Protein AF-0000000065786063 (afdb_homodimer)

pLDDT: mean 95.9, std 4.29, range [68.12, 98.94]

Secondary structure (DSSP, 8-state):
-EEEEE------EEEE--PPBPHHHHHHHHHHHTTBSS-EEEES---SHHHHHHHHHHHHTT-EEEEETTEEEEE--TTSPPPPSS-EE-TT-HHHHHHHHHHHTTSSSEEEEE--TTGGGS--HHHHHHHHHTT-EEEEHHHHTEEEEEEE---PPP-EEE-SS--HHHHHHHHHHHTTSSSEEEEEESS----HHHHHHHHTT--EEEEE-TTS-EEEEEE-STTTTPPBPP-EEEPPBPHHHHHHHHHHHHHHT-EEEEEEEE--TTT-HHHHHHHHHT-EEEEEEE--SSS-EEEEEEE----B--EE-S-GGGTGGGHHHHHHHHHHSBSEEEE-S-GGGGGSSS-HHHHHHHHHHHTT--EEE-SS-EEEE------EEEE-TT-HHHHHHHHHHTTTT-EEEESGGGGGGT-TTHHHHHTTTS-EEEEE--/-EEEEE------EEEE--PPBPHHHHHHHHHHHTTBSS-EEEES---SHHHHHHHHHHHHTT-EEEEETTEEEEE--TTSPPPPSS-EE-TT-HHHHHHHHHHHTTSSSEEEEE--TTGGGS--HHHHHHHHHTT-EEEEHHHHTEEEEEEE---PPP-EEE-SS--HHHHHHHHHHHTTSSSEEEEEESS----HHHHHHHHTT--EEEEE-TTS-EEEEEE-STTTTPPBPP-EEEPPBPHHHHHHHHHHHHHHT-EEEEEEEE--TTT-HHHHHHHHHT-EEEEEEE--SSS-EEEEEEE----B--EE-S-GGGTGGGHHHHHHHHHHSBSEEEE-S-GGGGGSSS-HHHHHHHHHHHTT--EEE-SS-EEEE------EEEE-TT-HHHHHHHHHHTTTT-EEEESGGGGGGT-TTHHHHHTTTS-EEEEE--

Solvent-accessible surface area (backbone atoms only — not comparable to full-atom values): 42317 Å² total; per-residue (Å²): 81,37,33,36,36,37,38,53,46,68,60,53,74,49,74,46,71,83,57,41,27,25,57,71,59,35,42,46,52,47,60,52,29,45,49,20,70,41,63,22,39,36,30,45,62,36,87,20,53,38,36,44,26,39,44,51,44,37,38,55,27,42,30,43,79,44,77,58,87,65,32,38,39,34,32,31,30,89,86,45,70,42,63,43,68,54,72,36,58,24,44,69,21,60,63,50,47,44,37,48,52,18,40,43,25,34,36,75,44,38,46,37,44,35,44,40,77,62,42,20,69,29,80,34,42,77,46,48,52,62,43,41,74,33,46,30,45,70,47,19,28,85,87,31,31,20,32,40,34,37,30,38,30,28,82,41,48,58,43,81,45,75,46,92,54,52,40,40,56,43,51,43,10,49,48,42,29,36,36,47,8,65,46,63,28,35,44,34,21,56,38,76,37,50,55,66,63,59,40,48,41,42,73,20,70,45,63,64,47,76,45,76,43,94,84,56,20,28,37,40,37,35,56,23,28,57,71,68,71,55,58,34,45,51,52,75,51,68,51,39,18,19,39,70,60,48,42,53,53,48,46,37,14,38,68,43,50,12,35,33,34,37,51,48,22,40,55,41,74,49,49,42,43,54,57,54,50,44,37,74,24,49,31,49,69,47,79,45,81,44,90,54,92,65,51,48,28,16,32,40,36,31,34,28,46,75,38,39,42,48,78,48,64,67,68,43,67,28,29,61,83,41,44,55,40,51,46,49,54,28,32,57,6,53,49,65,17,38,40,42,78,42,46,69,39,52,63,52,83,32,42,46,52,60,50,46,50,52,42,40,43,64,18,64,31,56,64,48,83,52,89,28,31,34,36,28,35,34,48,65,75,42,60,39,80,36,70,15,71,65,20,34,58,49,34,54,28,50,56,43,50,19,29,68,46,13,34,34,35,36,43,44,64,36,32,41,40,71,35,70,61,47,66,64,58,49,43,75,65,27,59,67,47,78,44,80,45,134,82,37,33,35,37,37,39,53,45,69,60,52,76,49,75,46,73,84,56,44,27,25,59,70,59,36,40,47,52,48,60,52,29,46,50,21,71,40,61,22,38,36,31,44,62,35,86,20,55,37,39,44,25,40,44,49,43,36,36,55,26,41,31,42,76,44,74,60,88,66,30,38,39,34,32,29,30,90,86,45,69,42,63,44,68,53,72,38,58,25,45,68,23,60,64,50,47,44,37,49,50,18,40,44,25,34,36,74,45,37,47,38,41,35,46,39,78,61,41,20,67,31,80,34,42,78,45,46,50,63,44,41,73,34,46,31,43,69,46,19,30,84,87,30,31,20,32,41,33,39,30,39,31,28,81,41,49,55,43,82,45,75,44,92,55,52,42,40,55,44,51,43,10,51,50,42,29,38,36,46,9,66,46,63,30,35,43,33,22,55,36,78,37,49,53,66,62,60,39,48,41,42,73,20,70,46,63,66,47,77,45,77,43,94,85,55,21,26,35,41,38,34,55,24,28,57,72,68,71,53,56,34,46,50,51,74,51,68,51,39,17,18,40,70,60,48,42,52,54,49,46,36,14,38,67,44,51,12,34,36,35,38,53,48,21,40,54,42,74,48,48,42,43,52,59,52,51,44,37,75,23,49,31,49,69,45,78,45,81,45,90,53,92,67,51,48,27,16,32,40,35,31,33,28,48,76,36,39,41,50,78,48,63,68,69,42,66,28,29,60,84,41,45,56,40,51,47,50,55,28,33,58,7,53,50,64,16,38,39,42,76,44,46,69,40,51,63,53,82,31,43,46,51,62,50,47,49,52,42,41,41,66,18,63,32,55,64,46,84,52,88,28,30,34,36,29,36,34,48,66,75,42,59,38,78,37,69,16,71,63,20,32,60,50,34,55,29,50,56,44,50,19,30,68,46,13,35,34,35,36,44,44,63,37,32,40,41,72,34,70,59,49,67,62,58,50,42,75,64,27,60,67,47,78,45,80,45,133

Foldseek 3Di:
DKKKWFAAFAAEEEEDDDFQFAQLLLLCLLVQLQQAPFKAKEFRRGPFPQSVLSNVLSVQQAWDWDDDPRMIITGHHPVGTHAGPDARERAQHLLSQLLVLLQCQAPAYKYWYDYPPLQQPFFDCLAVVVSVVFPWDWDAPPRRGGDRIITHHDAGHAEEDEHAAADPSNVSSNVSNQLSYAFKHKYKYQAHFDCLSVLVQVLQPWDKDWDQDPNRIIMIMTGHCNNVVDTTHYYYFYRFRQLLSVVLVLLLLQLNQYKYKYFWYFPPVLACVLVVVQVVQPKDKDWDWDDDRRTITTMIMIGHDAGAAEEAEPSCSSCLLCVLLSVLSQQAHAAKHWYFQQLVCCRRSHNSQCQSQVQQVQQPWDKAGDNRIIMTHHDDGEEEEGECRLPLSNLSSVSSSCNNYIYMYPPNPSVSNRTVCSVVVVVVRTDMDMDDDD/DKKKWFAAFAAEEEEDDDFQFAQLLLLCQLVQLQQAPFKAKEFRRGPFQQSVLSNVLSVQQAWDWDDDPRMIITGHHPVGTHAGPDARERAQHLLSQLLVLLQCQAPAYKYWYDYPPLQQPFFDCLAVVVSVVFPWDWDAPPRRGGDRIITHHDAGHAEEDEHAAADPSNVSSNVSNQLSYAFKHKYKHQAHFDCLSVLVQVLQPWDKDWDQDPNRIIMIMTGHCNNVVDTTHYYYFYRFRQLLSVVLVLLLLQLNQYKYKYFWYFPAVLACVLVVVQVVQPKDKDWDWDDDRRTITTMIMIGHDAGAAEEAEPSCSSCLLNVLLSVLSQQAHAFKHWYFQQLVCPRRSHNSQCQSQVQQVQQPWDKAGDNRIIMTHHDDGEEEEGECRLPLSNLSSVSSSCNNYIYMYPPNPSVSNRTVCSVVVVVVRTDMDMDDDD

Organism: Helicobacter hepaticus (strain ATCC 51449 / 3B1) (NCBI:txid235279)

Radius of gyration: 32.36 Å; Cα contacts (8 Å, |Δi|>4): 2250; chains: 2; bounding box: 59×95×71 Å

Sequence (876 aa):
MRITKIAPAQSFEREFDGIATDKSISHRAAIFALLSSAPCEVEGYLMGEDTLHTLHIARELGLGIEQKGSVLRLIPPRNGICEPHKVLDCGNAGTGMRLFAGLLSGVKGHFVLTGDEYLNARPMKRITEPLSAIGACINGRENNAYAPLSIVGAQLQTFDYKSTIASAQVKSAMILAGLQTAGQSRFYEPLLSRNHTENMLRGMGVHIQERECEDGGYEVVFEGLKETNKQLEAFKFQVPADPSSAFYFAVAACVLGAKVKLKNVLLNKTRIEAFKILESMGAKVAYHHLSSLYEEVGDIEVQGGSLKAVRVDSRIAWLIDEIPALSICFALAKGKSEVYNAKELRVKESDRIRATITNLRVMGIRCEEFDDGFSVYGGELKRARVSSFGDHRIAMSFAIAQLACGGEIEDSECIDVSFPHFLTLLSQITAVENANESMRITKIAPAQSFEREFDGIATDKSISHRAAIFALLSSAPCEVEGYLMGEDTLHTLHIARELGLGIEQKGSVLRLIPPRNGICEPHKVLDCGNAGTGMRLFAGLLSGVKGHFVLTGDEYLNARPMKRITEPLSAIGACINGRENNAYAPLSIVGAQLQTFDYKSTIASAQVKSAMILAGLQTAGQSRFYEPLLSRNHTENMLRGMGVHIQERECEDGGYEVVFEGLKETNKQLEAFKFQVPADPSSAFYFAVAACVLGAKVKLKNVLLNKTRIEAFKILESMGAKVAYHHLSSLYEEVGDIEVQGGSLKAVRVDSRIAWLIDEIPALSICFALAKGKSEVYNAKELRVKESDRIRATITNLRVMGIRCEEFDDGFSVYGGELKRARVSSFGDHRIAMSFAIAQLACGGEIEDSECIDVSFPHFLTLLSQITAVENANES

InterPro domains:
  IPR001986 Enolpyruvate transferase domain [PF00275] (19-424)
  IPR006264 3-phosphoshikimate 1-carboxyvinyltransferase [MF_00210] (11-432)
  IPR006264 3-phosphoshikimate 1-carboxyvinyltransferase [PIRSF000505] (21-431)
  IPR006264 3-phosphoshikimate 1-carboxyvinyltransferase [TIGR01356] (19-431)
  IPR006264 3-phosphoshikimate 1-carboxyvinyltransferase [cd01556] (22-429)
  IPR013792 RNA 3'-terminal phosphate cyclase/enolpyruvate transferase, alpha/beta [SSF55205] (20-429)
  IPR023193 3-phosphoshikimate 1-carboxyvinyltransferase, conserved site [PS00104] (88-102)
  IPR023193 3-phosphoshikimate 1-carboxyvinyltransferase, conserved site [PS00885] (346-364)
  IPR036968 Enolpyruvate transferase domain superfamily [G3DSA:3.65.10.10] (21-423)
  IPR036968 Enolpyruvate transferase domain superfamily [G3DSA:3.65.10.10] (23-239)

Nearest PDB structures (foldseek):
  4egr-assembly3_C  TM=9.472E-01  e=2.982E-52  Coxiella burnetii
  2pqd-assembly1_A  TM=9.509E-01  e=4.873E-52  Agrobacterium sp.
  2pqc-assembly1_A  TM=9.502E-01  e=2.126E-51  Agrobacterium sp. CP4
  3rmt-assembly1_B  TM=9.048E-01  e=2.322E-46  Halalkalibacterium halodurans
  3rmt-assembly1_A  TM=8.831E-01  e=5.005E-47  Halalkalibacterium halodurans

Structure (mmCIF, N/CA/C/O backbone):
data_AF-0000000065786063-model_v1
#
loop_
_entity.id
_entity.type
_entity.pdbx_description
1 polymer '3-phosphoshikimate 1-carboxyvinyltransferase'
#
loop_
_atom_site.group_PDB
_atom_site.id
_atom_site.type_symbol
_atom_site.label_atom_id
_atom_site.label_alt_id
_atom_site.label_comp_id
_atom_site.label_asym_id
_atom_site.label_entity_id
_atom_site.label_seq_id
_atom_site.pdbx_PDB_ins_code
_atom_site.Cartn_x
_atom_site.Cartn_y
_atom_site.Cartn_z
_atom_site.occupancy
_atom_site.B_iso_or_equiv
_atom_site.auth_seq_id
_atom_site.auth_comp_id
_atom_site.auth_asym_id
_atom_site.auth_atom_id
_atom_site.pdbx_PDB_model_num
ATOM 1 N N . MET A 1 1 ? -2.953 18.844 -15.438 1 87.62 1 MET A N 1
ATOM 2 C CA . MET A 1 1 ? -2.703 19.719 -14.289 1 87.62 1 MET A CA 1
ATOM 3 C C . MET A 1 1 ? -3.674 20.891 -14.281 1 87.62 1 MET A C 1
ATOM 5 O O . MET A 1 1 ? -3.922 21.5 -15.312 1 87.62 1 MET A O 1
ATOM 9 N N . ARG A 1 2 ? -4.371 21.234 -13.188 1 91.5 2 ARG A N 1
ATOM 10 C CA . ARG A 1 2 ? -5.336 22.328 -13.109 1 91.5 2 ARG A CA 1
ATOM 11 C C . ARG A 1 2 ? -4.629 23.672 -12.984 1 91.5 2 ARG A C 1
ATOM 13 O O . ARG A 1 2 ? -3.789 23.859 -12.102 1 91.5 2 ARG A O 1
ATOM 20 N N . ILE A 1 3 ? -4.961 24.594 -13.828 1 96.25 3 ILE A N 1
ATOM 21 C CA . ILE A 1 3 ? -4.527 25.984 -13.75 1 96.25 3 ILE A CA 1
ATOM 22 C C . ILE A 1 3 ? -5.707 26.875 -13.352 1 96.25 3 ILE A C 1
ATOM 24 O O . ILE A 1 3 ? -6.758 26.844 -13.992 1 96.25 3 ILE A O 1
ATOM 28 N N . THR A 1 4 ? -5.516 27.609 -12.312 1 97.31 4 THR A N 1
ATOM 29 C CA . THR A 1 4 ? -6.57 28.5 -11.852 1 97.31 4 THR A CA 1
ATOM 30 C C . THR A 1 4 ? -6.219 29.953 -12.148 1 97.31 4 THR A C 1
ATOM 32 O O . THR A 1 4 ? -5.152 30.438 -11.758 1 97.31 4 THR A O 1
ATOM 35 N N . LYS A 1 5 ? -7.105 30.672 -12.812 1 97.94 5 LYS A N 1
ATOM 36 C CA . LYS A 1 5 ? -6.961 32.094 -13.102 1 97.94 5 LYS A CA 1
ATOM 37 C C . LYS A 1 5 ? -7.77 32.938 -12.117 1 97.94 5 LYS A C 1
ATOM 39 O O . LYS A 1 5 ? -8.945 32.656 -11.867 1 97.94 5 LYS A O 1
ATOM 44 N N . ILE A 1 6 ? -7.102 33.938 -11.562 1 98.12 6 ILE A N 1
ATOM 45 C CA . ILE A 1 6 ? -7.727 34.844 -10.586 1 98.12 6 ILE A CA 1
ATOM 46 C C . ILE A 1 6 ? -7.738 36.25 -11.109 1 98.12 6 ILE A C 1
ATOM 48 O O . ILE A 1 6 ? -6.703 36.781 -11.547 1 98.12 6 ILE A O 1
ATOM 52 N N . ALA A 1 7 ? -8.844 36.969 -11.086 1 98 7 ALA A N 1
ATOM 53 C CA . ALA A 1 7 ? -8.969 38.344 -11.492 1 98 7 ALA A CA 1
ATOM 54 C C . ALA A 1 7 ? -8.68 39.281 -10.32 1 98 7 ALA A C 1
ATOM 56 O O . ALA A 1 7 ? -8.922 38.938 -9.164 1 98 7 ALA A O 1
ATOM 57 N N . PRO A 1 8 ? -8.117 40.438 -10.664 1 97.81 8 PRO A N 1
ATOM 58 C CA . PRO A 1 8 ? -8 41.438 -9.578 1 97.81 8 PRO A CA 1
ATOM 59 C C . PRO A 1 8 ? -9.352 41.781 -8.953 1 97.81 8 PRO A C 1
ATOM 61 O O . PRO A 1 8 ? -10.375 41.75 -9.641 1 97.81 8 PRO A O 1
ATOM 64 N N . ALA A 1 9 ? -9.273 42.094 -7.699 1 97.56 9 ALA A N 1
ATOM 65 C CA . ALA A 1 9 ? -10.516 42.375 -6.984 1 97.56 9 ALA A CA 1
ATOM 66 C C . ALA A 1 9 ? -10.492 43.781 -6.391 1 97.56 9 ALA A C 1
ATOM 68 O O . ALA A 1 9 ? -9.445 44.438 -6.355 1 97.56 9 ALA A O 1
ATOM 69 N N . GLN A 1 10 ? -11.711 44.25 -6.023 1 95.31 10 GLN A N 1
ATOM 70 C CA . GLN A 1 10 ? -11.875 45.5 -5.305 1 95.31 10 GLN A CA 1
ATOM 71 C C . GLN A 1 10 ? -12.242 45.25 -3.844 1 95.31 10 GLN A C 1
ATOM 73 O O . GLN A 1 10 ? -12.547 44.125 -3.455 1 95.31 10 GLN A O 1
ATOM 78 N N . SER A 1 11 ? -12.148 46.344 -3.102 1 95.31 11 SER A N 1
ATOM 79 C CA . SER A 1 11 ? -12.508 46.219 -1.689 1 95.31 11 SER A CA 1
ATOM 80 C C . SER A 1 11 ? -13.93 45.719 -1.511 1 95.31 11 SER A C 1
ATOM 82 O O . SER A 1 11 ? -14.773 45.906 -2.393 1 95.31 11 SER A O 1
ATOM 84 N N . PHE A 1 12 ? -14.102 45.062 -0.298 1 95.81 12 PHE A N 1
ATOM 85 C CA . PHE A 1 12 ? -15.406 44.469 -0.032 1 95.81 12 PHE A CA 1
ATOM 86 C C . PHE A 1 12 ? -15.664 44.375 1.467 1 95.81 12 PHE A C 1
ATOM 88 O O . PHE A 1 12 ? -14.773 44.656 2.273 1 95.81 12 PHE A O 1
ATOM 95 N N . GLU A 1 13 ? -16.859 44.25 1.861 1 96.62 13 GLU A N 1
ATOM 96 C CA . GLU A 1 13 ? -17.297 43.875 3.209 1 96.62 13 GLU A CA 1
ATOM 97 C C . GLU A 1 13 ? -18.188 42.656 3.188 1 96.62 13 GLU A C 1
ATOM 99 O O . GLU A 1 13 ? -19.234 42.625 2.52 1 96.62 13 GLU A O 1
ATOM 104 N N . ARG A 1 14 ? -17.766 41.594 3.947 1 96.25 14 ARG A N 1
ATOM 105 C CA . ARG A 1 14 ? -18.516 40.375 3.828 1 96.25 14 ARG A CA 1
ATOM 106 C C . ARG A 1 14 ? -18.312 39.469 5.055 1 96.25 14 ARG A C 1
ATOM 108 O O . ARG A 1 14 ? -17.266 39.562 5.711 1 96.25 14 ARG A O 1
ATOM 115 N N . GLU A 1 15 ? -19.328 38.719 5.297 1 96.94 15 GLU A N 1
ATOM 116 C CA . GLU A 1 15 ? -19.25 37.625 6.27 1 96.94 15 GLU A CA 1
ATOM 117 C C . GLU A 1 15 ? -19 36.281 5.582 1 96.94 15 GLU A C 1
ATOM 119 O O . GLU A 1 15 ? -19.609 36 4.547 1 96.94 15 GLU A O 1
ATOM 124 N N . PHE A 1 16 ? -18.031 35.562 6.066 1 95.75 16 PHE A N 1
ATOM 125 C CA . PHE A 1 16 ? -17.75 34.25 5.527 1 95.75 16 PHE A CA 1
ATOM 126 C C . PHE A 1 16 ? -18.203 33.156 6.5 1 95.75 16 PHE A C 1
ATOM 128 O O . PHE A 1 16 ? -17.688 33.062 7.617 1 95.75 16 PHE A O 1
ATOM 135 N N . ASP A 1 17 ? -19.172 32.438 5.965 1 91.69 17 ASP A N 1
ATOM 136 C CA . ASP A 1 17 ? -19.594 31.203 6.617 1 91.69 17 ASP A CA 1
ATOM 137 C C . ASP A 1 17 ? -19.203 29.984 5.793 1 91.69 17 ASP A C 1
ATOM 139 O O . ASP A 1 17 ? -18.859 30.109 4.617 1 91.69 17 ASP A O 1
ATOM 143 N N . GLY A 1 18 ? -18.953 28.969 6.312 1 89.69 18 GLY A N 1
ATOM 144 C CA . GLY A 1 18 ? -18.641 27.766 5.562 1 89.69 18 GLY A CA 1
ATOM 145 C C . GLY A 1 18 ? -17.141 27.547 5.371 1 89.69 18 GLY A C 1
ATOM 146 O O . GLY A 1 18 ? -16.734 26.844 4.449 1 89.69 18 GLY A O 1
ATOM 147 N N . ILE A 1 19 ? -16.375 28.25 6.137 1 94.75 19 ILE A N 1
ATOM 148 C CA . ILE A 1 19 ? -14.938 28 6.145 1 94.75 19 ILE A CA 1
ATOM 149 C C . ILE A 1 19 ? -14.672 26.547 6.527 1 94.75 19 ILE A C 1
ATOM 151 O O . ILE A 1 19 ? -15.422 25.953 7.305 1 94.75 19 ILE A O 1
ATOM 155 N N . ALA A 1 20 ? -13.633 26 5.91 1 95.12 20 ALA A N 1
ATOM 156 C CA . ALA A 1 20 ? -13.289 24.609 6.211 1 95.12 20 ALA A CA 1
ATOM 157 C C . ALA A 1 20 ? -13.125 24.391 7.715 1 95.12 20 ALA A C 1
ATOM 159 O O . ALA A 1 20 ? -12.523 25.219 8.406 1 95.12 20 ALA A O 1
ATOM 160 N N . THR A 1 21 ? -13.688 23.312 8.18 1 95.81 21 THR A N 1
ATOM 161 C CA . THR A 1 21 ? -13.57 22.984 9.594 1 95.81 21 THR A CA 1
ATOM 162 C C . THR A 1 21 ? -12.156 22.516 9.922 1 95.81 21 THR A C 1
ATOM 164 O O . THR A 1 21 ? -11.359 22.25 9.023 1 95.81 21 THR A O 1
ATOM 167 N N . ASP A 1 22 ? -11.867 22.484 11.148 1 95.5 22 ASP A N 1
ATOM 168 C CA . ASP A 1 22 ? -10.492 22.266 11.586 1 95.5 22 ASP A CA 1
ATOM 169 C C . ASP A 1 22 ? -10.023 20.859 11.242 1 95.5 22 ASP A C 1
ATOM 171 O O . ASP A 1 22 ? -10.617 19.875 11.695 1 95.5 22 ASP A O 1
ATOM 175 N N . LYS A 1 23 ? -8.945 20.75 10.508 1 94.5 23 LYS A N 1
ATOM 176 C CA . LYS A 1 23 ? -8.375 19.5 10.039 1 94.5 23 LYS A CA 1
ATOM 177 C C . LYS A 1 23 ? -7.805 18.688 11.195 1 94.5 23 LYS A C 1
ATOM 179 O O . LYS A 1 23 ? -8.008 17.469 11.266 1 94.5 23 LYS A O 1
ATOM 184 N N . SER A 1 24 ? -7.102 19.344 12.094 1 95.94 24 SER A N 1
ATOM 185 C CA . SER A 1 24 ? -6.441 18.672 13.211 1 95.94 24 SER A CA 1
ATOM 186 C C . SER A 1 24 ? -7.461 18.031 14.156 1 95.94 24 SER A C 1
ATOM 188 O O . SER A 1 24 ? -7.254 16.922 14.641 1 95.94 24 SER A O 1
ATOM 190 N N . ILE A 1 25 ? -8.5 18.75 14.445 1 96.5 25 ILE A N 1
ATOM 191 C CA . ILE A 1 25 ? -9.547 18.234 15.32 1 96.5 25 ILE A CA 1
ATOM 192 C C . ILE A 1 25 ? -10.281 17.094 14.633 1 96.5 25 ILE A C 1
ATOM 194 O O . ILE A 1 25 ? -10.648 16.109 15.281 1 96.5 25 ILE A O 1
ATOM 198 N N . SER A 1 26 ? -10.5 17.203 13.367 1 97.5 26 SER A N 1
ATOM 199 C CA . SER A 1 26 ? -11.148 16.141 12.594 1 97.5 26 SER A CA 1
ATOM 200 C C . SER A 1 26 ? -10.352 14.844 12.664 1 97.5 26 SER A C 1
ATOM 202 O O . SER A 1 26 ? -10.906 13.781 12.914 1 97.5 26 SER A O 1
ATOM 204 N N . HIS A 1 27 ? -9.039 14.914 12.438 1 98.12 27 HIS A N 1
ATOM 205 C CA . HIS A 1 27 ? -8.188 13.742 12.594 1 98.12 27 HIS A CA 1
ATOM 206 C C . HIS A 1 27 ? -8.406 13.07 13.945 1 98.12 27 HIS A C 1
ATOM 208 O O . HIS A 1 27 ? -8.625 11.859 14.016 1 98.12 27 HIS A O 1
ATOM 214 N N . ARG A 1 28 ? -8.336 13.891 14.961 1 98.31 28 ARG A N 1
ATOM 215 C CA . ARG A 1 28 ? -8.383 13.391 16.328 1 98.31 28 ARG A CA 1
ATOM 216 C C . ARG A 1 28 ? -9.75 12.805 16.656 1 98.31 28 ARG A C 1
ATOM 218 O O . ARG A 1 28 ? -9.852 11.828 17.406 1 98.31 28 ARG A O 1
ATOM 225 N N . ALA A 1 29 ? -10.805 13.406 16.109 1 98.06 29 ALA A N 1
ATOM 226 C CA . ALA A 1 29 ? -12.148 12.867 16.328 1 98.06 29 ALA A CA 1
ATOM 227 C C . ALA A 1 29 ? -12.234 11.414 15.867 1 98.06 29 ALA A C 1
ATOM 229 O O . ALA A 1 29 ? -12.75 10.562 16.594 1 98.06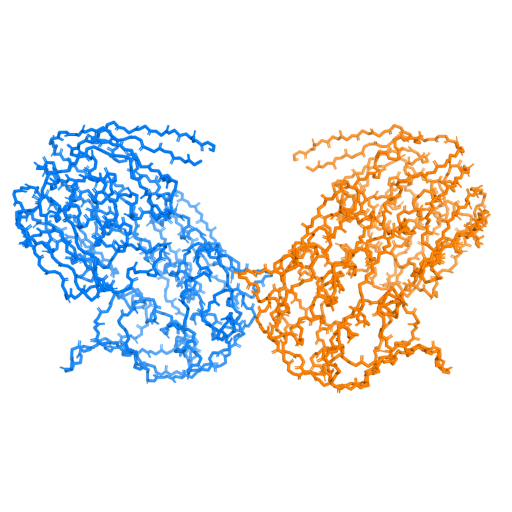 29 ALA A O 1
ATOM 230 N N . ALA A 1 30 ? -11.727 11.125 14.719 1 98.62 30 ALA A N 1
ATOM 231 C CA . ALA A 1 30 ? -11.758 9.766 14.18 1 98.62 30 ALA A CA 1
ATOM 232 C C . ALA A 1 30 ? -10.875 8.828 15 1 98.62 30 ALA A C 1
ATOM 234 O O . ALA A 1 30 ? -11.289 7.711 15.336 1 98.62 30 ALA A O 1
ATOM 235 N N . ILE A 1 31 ? -9.68 9.227 15.359 1 98.75 31 ILE A N 1
ATOM 236 C CA . ILE A 1 31 ? -8.695 8.398 16.047 1 98.75 31 ILE A CA 1
ATOM 237 C C . ILE A 1 31 ? -9.172 8.109 17.469 1 98.75 31 ILE A C 1
ATOM 239 O O . ILE A 1 31 ? -9.141 6.961 17.922 1 98.75 31 ILE A O 1
ATOM 243 N N . PHE A 1 32 ? -9.688 9.195 18.141 1 98.12 32 PHE A N 1
ATOM 244 C CA . PHE A 1 32 ? -10.094 9.031 19.531 1 98.12 32 PHE A CA 1
ATOM 245 C C . PHE A 1 32 ? -11.367 8.195 19.641 1 98.12 32 PHE A C 1
ATOM 247 O O . PHE A 1 32 ? -11.57 7.48 20.609 1 98.12 32 PHE A O 1
ATOM 254 N N . ALA A 1 33 ? -12.242 8.266 18.625 1 98.44 33 ALA A N 1
ATOM 255 C CA . ALA A 1 33 ? -13.469 7.48 18.609 1 98.44 33 ALA A CA 1
ATOM 256 C C . ALA A 1 33 ? -13.164 5.984 18.656 1 98.44 33 ALA A C 1
ATOM 258 O O . ALA A 1 33 ? -13.953 5.203 19.203 1 98.44 33 ALA A O 1
ATOM 259 N N . LEU A 1 34 ? -12.008 5.547 18.172 1 98.12 34 LEU A N 1
ATOM 260 C CA . LEU A 1 34 ? -11.586 4.148 18.219 1 98.12 34 LEU A CA 1
ATOM 261 C C . LEU A 1 34 ? -11.453 3.658 19.656 1 98.12 34 LEU A C 1
ATOM 263 O O . LEU A 1 34 ? -11.555 2.459 19.922 1 98.12 34 LEU A O 1
ATOM 267 N N . LEU A 1 35 ? -11.203 4.586 20.578 1 96.69 35 LEU A N 1
ATOM 268 C CA . LEU A 1 35 ? -10.898 4.242 21.969 1 96.69 35 LEU A CA 1
ATOM 269 C C . LEU A 1 35 ? -12.086 4.555 22.875 1 96.69 35 LEU A C 1
ATOM 271 O O . LEU A 1 35 ? -11.992 4.41 24.094 1 96.69 35 LEU A O 1
ATOM 275 N N . SER A 1 36 ? -13.18 4.996 22.297 1 97 36 SER A N 1
ATOM 276 C CA . SER A 1 36 ? -14.32 5.449 23.062 1 97 36 SER A CA 1
ATOM 277 C C . SER A 1 36 ? -15.164 4.273 23.562 1 97 36 SER A C 1
ATOM 279 O O . SER A 1 36 ? -15.133 3.193 22.953 1 97 36 SER A O 1
ATOM 281 N N . SER A 1 37 ? -15.883 4.441 24.641 1 95.38 37 SER A N 1
ATOM 282 C CA . SER A 1 37 ? -16.719 3.402 25.25 1 95.38 37 SER A CA 1
ATOM 283 C C . SER A 1 37 ? -18.078 3.32 24.562 1 95.38 37 SER A C 1
ATOM 285 O O . SER A 1 37 ? -18.781 2.311 24.672 1 95.38 37 SER A O 1
ATOM 287 N N . ALA A 1 38 ? -18.438 4.312 23.859 1 97.25 38 ALA A N 1
ATOM 288 C CA . ALA A 1 38 ? -19.734 4.41 23.203 1 97.25 38 ALA A CA 1
ATOM 289 C C . ALA A 1 38 ? -19.625 5.215 21.906 1 97.25 38 ALA A C 1
ATOM 291 O O . ALA A 1 38 ? -18.594 5.836 21.641 1 97.25 38 ALA A O 1
ATOM 292 N N . PRO A 1 39 ? -20.625 5.172 21.078 1 97.94 39 PRO A N 1
ATOM 293 C CA . PRO A 1 39 ? -20.578 5.922 19.812 1 97.94 39 PRO A CA 1
ATOM 294 C C . PRO A 1 39 ? -20.422 7.426 20.031 1 97.94 39 PRO A C 1
ATOM 296 O O . PRO A 1 39 ? -21 7.98 20.969 1 97.94 39 PRO A O 1
ATOM 299 N N . CYS A 1 40 ? -19.656 8.07 19.188 1 98.19 40 CYS A N 1
ATOM 300 C CA . CYS A 1 40 ? -19.422 9.508 19.203 1 98.19 40 CYS A CA 1
ATOM 301 C C . CYS A 1 40 ? -20.141 10.18 18.031 1 98.19 40 CYS A C 1
ATOM 303 O O . CYS A 1 40 ? -20.422 9.547 17.016 1 98.19 40 CYS A O 1
ATOM 305 N N . GLU A 1 41 ? -20.453 11.406 18.203 1 97.81 41 GLU A N 1
ATOM 306 C CA . GLU A 1 41 ? -21.094 12.188 17.156 1 97.81 41 GLU A CA 1
ATOM 307 C C . GLU A 1 41 ? -20.297 13.445 16.844 1 97.81 41 GLU A C 1
ATOM 309 O O . GLU A 1 41 ? -19.984 14.227 17.734 1 97.81 41 GLU A O 1
ATOM 314 N N . VAL A 1 42 ? -20.016 13.625 15.594 1 97.12 42 VAL A N 1
ATOM 315 C CA . VAL A 1 42 ? -19.25 14.781 15.148 1 97.12 42 VAL A CA 1
ATOM 316 C C . VAL A 1 42 ? -19.984 15.508 14.031 1 97.12 42 VAL A C 1
ATOM 318 O O . VAL A 1 42 ? -20.328 14.906 13.008 1 97.12 42 VAL A O 1
ATOM 321 N N . GLU A 1 43 ? -20.297 16.734 14.234 1 96.44 43 GLU A N 1
ATOM 322 C CA . GLU A 1 43 ? -20.859 17.578 13.188 1 96.44 43 GLU A CA 1
ATOM 323 C C . GLU A 1 43 ? -19.781 18.438 12.523 1 96.44 43 GLU A C 1
ATOM 325 O O . GLU A 1 43 ? -18.969 19.047 13.203 1 96.44 43 GLU A O 1
ATOM 330 N N . GLY A 1 44 ? -19.75 18.422 11.195 1 95.31 44 GLY A N 1
ATOM 331 C CA . GLY A 1 44 ? -18.812 19.266 10.469 1 95.31 44 GLY A CA 1
ATOM 332 C C . GLY A 1 44 ? -17.422 18.641 10.359 1 95.31 44 GLY A C 1
ATOM 333 O O . GLY A 1 44 ? -16.422 19.344 10.336 1 95.31 44 GLY A O 1
ATOM 334 N N . TYR A 1 45 ? -17.312 17.281 10.398 1 96.62 45 TYR A N 1
ATOM 335 C CA . TYR A 1 45 ? -16.062 16.625 10.086 1 96.62 45 TYR A CA 1
ATOM 336 C C . TYR A 1 45 ? -15.508 17.109 8.75 1 96.62 45 TYR A C 1
ATOM 338 O O . TYR A 1 45 ? -16.234 17.172 7.754 1 96.62 45 TYR A O 1
ATOM 346 N N . LEU A 1 46 ? -14.289 17.484 8.773 1 95.56 46 LEU A N 1
ATOM 347 C CA . LEU A 1 46 ? -13.711 17.969 7.523 1 95.56 46 LEU A CA 1
ATOM 348 C C . LEU A 1 46 ? -13.633 16.859 6.492 1 95.56 46 LEU A C 1
ATOM 350 O O . LEU A 1 46 ? -12.961 15.844 6.719 1 95.56 46 LEU A O 1
ATOM 354 N N . MET A 1 47 ? -14.258 17.078 5.375 1 93 47 MET A N 1
ATOM 355 C CA . MET A 1 47 ? -14.258 16.078 4.309 1 93 47 MET A CA 1
ATOM 356 C C . MET A 1 47 ? -13.195 16.391 3.264 1 93 47 MET A C 1
ATOM 358 O O . MET A 1 47 ? -13.492 16.453 2.068 1 93 47 MET A O 1
ATOM 362 N N . GLY A 1 48 ? -11.969 16.594 3.734 1 91.5 48 GLY A N 1
ATOM 363 C CA . GLY A 1 48 ? -10.805 16.75 2.879 1 91.5 48 GLY A CA 1
ATOM 364 C C . GLY A 1 48 ? -10.039 15.461 2.668 1 91.5 48 GLY A C 1
ATOM 365 O O . GLY A 1 48 ? -10.234 14.484 3.398 1 91.5 48 GLY A O 1
ATOM 366 N N . GLU A 1 49 ? -9.125 15.445 1.736 1 93.06 49 GLU A N 1
ATOM 367 C CA . GLU A 1 49 ? -8.406 14.219 1.4 1 93.06 49 GLU A CA 1
ATOM 368 C C . GLU A 1 49 ? -7.66 13.672 2.613 1 93.06 49 GLU A C 1
ATOM 370 O O . GLU A 1 49 ? -7.711 12.469 2.883 1 93.06 49 GLU A O 1
ATOM 375 N N . ASP A 1 50 ? -6.996 14.477 3.344 1 94.25 50 ASP A N 1
ATOM 376 C CA . ASP A 1 50 ? -6.211 14.062 4.504 1 94.25 50 ASP A CA 1
ATOM 377 C C . ASP A 1 50 ? -7.094 13.383 5.551 1 94.25 50 ASP A C 1
ATOM 379 O O . ASP A 1 50 ? -6.777 12.289 6.02 1 94.25 50 ASP A O 1
ATOM 383 N N . THR A 1 51 ? -8.164 14.008 5.895 1 97 51 THR A N 1
ATOM 384 C CA . THR A 1 51 ? -9.016 13.5 6.969 1 97 51 THR A CA 1
ATOM 385 C C . THR A 1 51 ? -9.836 12.305 6.488 1 97 51 THR A C 1
ATOM 387 O O . THR A 1 51 ? -10.195 11.43 7.281 1 97 51 THR A O 1
ATOM 390 N N . LEU A 1 52 ? -10.109 12.273 5.211 1 97.25 52 LEU A N 1
ATOM 391 C CA . LEU A 1 52 ? -10.781 11.094 4.672 1 97.25 52 LEU A CA 1
ATOM 392 C C . LEU A 1 52 ? -9.883 9.867 4.766 1 97.25 52 LEU A C 1
ATOM 394 O O . LEU A 1 52 ? -10.352 8.766 5.062 1 97.25 52 LEU A O 1
ATOM 398 N N . HIS A 1 53 ? -8.609 10.039 4.496 1 97.81 53 HIS A N 1
ATOM 399 C CA . HIS A 1 53 ? -7.68 8.938 4.699 1 97.81 53 HIS A CA 1
ATOM 400 C C . HIS A 1 53 ? -7.668 8.484 6.152 1 97.81 53 HIS A C 1
ATOM 402 O O . HIS A 1 53 ? -7.625 7.281 6.434 1 97.81 53 HIS A O 1
ATOM 408 N N . THR A 1 54 ? -7.68 9.43 7.027 1 98.5 54 THR A N 1
ATOM 409 C CA . THR A 1 54 ? -7.73 9.102 8.445 1 98.5 54 THR A CA 1
ATOM 410 C C . THR A 1 54 ? -8.984 8.297 8.773 1 98.5 54 THR A C 1
ATOM 412 O O . THR A 1 54 ? -8.922 7.301 9.5 1 98.5 54 THR A O 1
ATOM 415 N N . LEU A 1 55 ? -10.078 8.75 8.266 1 98.38 55 LEU A N 1
ATOM 416 C CA . LEU A 1 55 ? -11.344 8.07 8.484 1 98.38 55 LEU A CA 1
ATOM 417 C C . LEU A 1 55 ? -11.312 6.66 7.906 1 98.38 55 LEU A C 1
ATOM 419 O O . LEU A 1 55 ? -11.828 5.719 8.516 1 98.38 55 LEU A O 1
ATOM 423 N N . HIS A 1 56 ? -10.758 6.516 6.758 1 98.44 56 HIS A N 1
ATOM 424 C CA . HIS A 1 56 ? -10.656 5.207 6.117 1 98.44 56 HIS A CA 1
ATOM 425 C C . HIS A 1 56 ? -9.797 4.254 6.949 1 98.44 56 HIS A C 1
ATOM 427 O O . HIS A 1 56 ? -10.148 3.084 7.113 1 98.44 56 HIS A O 1
ATOM 433 N N . ILE A 1 57 ? -8.672 4.723 7.43 1 98.81 57 ILE A N 1
ATOM 434 C CA . ILE A 1 57 ? -7.809 3.91 8.281 1 98.81 57 ILE A CA 1
ATOM 435 C C . ILE A 1 57 ? -8.578 3.488 9.531 1 98.81 57 ILE A C 1
ATOM 437 O O . ILE A 1 57 ? -8.539 2.32 9.93 1 98.81 57 ILE A O 1
ATOM 441 N N . ALA A 1 58 ? -9.281 4.469 10.141 1 98.81 58 ALA A N 1
ATOM 442 C CA . ALA A 1 58 ? -10.07 4.148 11.328 1 98.81 58 ALA A CA 1
ATOM 443 C C . ALA A 1 58 ? -11.086 3.049 11.039 1 98.81 58 ALA A C 1
ATOM 445 O O . ALA A 1 58 ? -11.305 2.162 11.867 1 98.81 58 ALA A O 1
ATOM 446 N N . ARG A 1 59 ? -11.727 3.145 9.891 1 98.5 59 ARG A N 1
ATOM 447 C CA . ARG A 1 59 ? -12.672 2.113 9.477 1 98.5 59 ARG A CA 1
ATOM 448 C C . ARG A 1 59 ? -11.992 0.753 9.375 1 98.5 59 ARG A C 1
ATOM 450 O O . ARG A 1 59 ? -12.531 -0.257 9.82 1 98.5 59 ARG A O 1
ATOM 457 N N . GLU A 1 60 ? -10.766 0.678 8.773 1 98.44 60 GLU A N 1
ATOM 458 C CA . GLU A 1 60 ? -10 -0.559 8.641 1 98.44 60 GLU A CA 1
ATOM 459 C C . GLU A 1 60 ? -9.641 -1.137 10 1 98.44 60 GLU A C 1
ATOM 461 O O . GLU A 1 60 ? -9.445 -2.348 10.141 1 98.44 60 GLU A O 1
ATOM 466 N N . LEU A 1 61 ? -9.586 -0.271 10.984 1 98.75 61 LEU A N 1
ATOM 467 C CA . LEU A 1 61 ? -9.219 -0.675 12.336 1 98.75 61 LEU A CA 1
ATOM 468 C C . LEU A 1 61 ? -10.461 -1.032 13.148 1 98.75 61 LEU A C 1
ATOM 470 O O . LEU A 1 61 ? -10.367 -1.315 14.344 1 98.75 61 LEU A O 1
ATOM 474 N N . GLY A 1 62 ? -11.68 -0.946 12.516 1 98.5 62 GLY A N 1
ATOM 475 C CA . GLY A 1 62 ? -12.883 -1.476 13.141 1 98.5 62 GLY A CA 1
ATOM 476 C C . GLY A 1 62 ? -13.914 -0.407 13.453 1 98.5 62 GLY A C 1
ATOM 477 O O . GLY A 1 62 ? -15.008 -0.713 13.93 1 98.5 62 GLY A O 1
ATOM 478 N N . LEU A 1 63 ? -13.594 0.879 13.164 1 98.75 63 LEU A N 1
ATOM 479 C CA . LEU A 1 63 ? -14.531 1.954 13.469 1 98.75 63 LEU A CA 1
ATOM 480 C C . LEU A 1 63 ? -15.734 1.905 12.531 1 98.75 63 LEU A C 1
ATOM 482 O O . LEU A 1 63 ? -15.578 1.938 11.305 1 98.75 63 LEU A O 1
ATOM 486 N N . GLY A 1 64 ? -16.922 1.757 13.062 1 98.44 64 GLY A N 1
ATOM 487 C CA . GLY A 1 64 ? -18.125 1.963 12.281 1 98.44 64 GLY A CA 1
ATOM 488 C C . GLY A 1 64 ? -18.391 3.424 11.969 1 98.44 64 GLY A C 1
ATOM 489 O O . GLY A 1 64 ? -18.203 4.293 12.82 1 98.44 64 GLY A O 1
ATOM 490 N N . ILE A 1 65 ? -18.75 3.781 10.758 1 98.12 65 ILE A N 1
ATOM 491 C CA . ILE A 1 65 ? -19 5.16 10.352 1 98.12 65 ILE A CA 1
ATOM 492 C C . ILE A 1 65 ? -20.359 5.27 9.695 1 98.12 65 ILE A C 1
ATOM 494 O O . ILE A 1 65 ? -20.625 4.605 8.688 1 98.12 65 ILE A O 1
ATOM 498 N N . GLU A 1 66 ? -21.188 5.973 10.266 1 97.5 66 GLU A N 1
ATOM 499 C CA . GLU A 1 66 ? -22.5 6.277 9.719 1 97.5 66 GLU A CA 1
ATOM 500 C C . GLU A 1 66 ? -22.672 7.773 9.469 1 97.5 66 GLU A C 1
ATOM 502 O O . GLU A 1 66 ? -22.312 8.594 10.32 1 97.5 66 GLU A O 1
ATOM 507 N N . GLN A 1 67 ? -23.125 8.094 8.344 1 94.81 67 GLN A N 1
ATOM 508 C CA . GLN A 1 67 ? -23.312 9.5 8.016 1 94.81 67 GLN A CA 1
ATOM 509 C C . GLN A 1 67 ? -24.797 9.836 7.902 1 94.81 67 GLN A C 1
ATOM 511 O O . GLN A 1 67 ? -25.547 9.164 7.195 1 94.81 67 GLN A O 1
ATOM 516 N N . LYS A 1 68 ? -25.281 10.742 8.648 1 91.12 68 LYS A N 1
ATOM 517 C CA . LYS A 1 68 ? -26.609 11.336 8.562 1 91.12 68 LYS A CA 1
ATOM 518 C C . LYS A 1 68 ? -26.516 12.844 8.344 1 91.12 68 LYS A C 1
ATOM 520 O O . LYS A 1 68 ? -26.375 13.609 9.297 1 91.12 68 LYS A O 1
ATOM 525 N N . GLY A 1 69 ? -26.656 13.25 7.16 1 91.62 69 GLY A N 1
ATOM 526 C CA . GLY A 1 69 ? -26.453 14.656 6.855 1 91.62 69 GLY A CA 1
ATOM 527 C C . GLY A 1 69 ? -25.031 15.117 7.098 1 91.62 69 GLY A C 1
ATOM 528 O O . GLY A 1 69 ? -24.078 14.523 6.582 1 91.62 69 GLY A O 1
ATOM 529 N N . SER A 1 70 ? -24.953 16.156 8.008 1 91.5 70 SER A N 1
ATOM 530 C CA . SER A 1 70 ? -23.641 16.719 8.305 1 91.5 70 SER A CA 1
ATOM 531 C C . SER A 1 70 ? -23.031 16.062 9.539 1 91.5 70 SER A C 1
ATOM 533 O O . SER A 1 70 ? -21.922 16.422 9.961 1 91.5 70 SER A O 1
ATOM 535 N N . VAL A 1 71 ? -23.703 15.102 10.07 1 96.5 71 VAL A N 1
ATOM 536 C CA . VAL A 1 71 ? -23.25 14.469 11.305 1 96.5 71 VAL A CA 1
ATOM 537 C C . VAL A 1 71 ? -22.672 13.086 11 1 96.5 71 VAL A C 1
ATOM 539 O O . VAL A 1 71 ? -23.281 12.305 10.273 1 96.5 71 VAL A O 1
ATOM 542 N N . LEU A 1 72 ? -21.516 12.859 11.492 1 97.56 72 LEU A N 1
ATOM 543 C CA . LEU A 1 72 ? -20.906 11.539 11.469 1 97.56 72 LEU A CA 1
ATOM 544 C C . LEU A 1 72 ? -21.062 10.844 12.82 1 97.56 72 LEU A C 1
ATOM 546 O O . LEU A 1 72 ? -20.719 11.414 13.859 1 97.56 72 LEU A O 1
ATOM 550 N N . ARG A 1 73 ? -21.672 9.727 12.789 1 98.38 73 ARG A N 1
ATOM 551 C CA . ARG A 1 73 ? -21.703 8.859 13.961 1 98.38 73 ARG A CA 1
ATOM 552 C C . ARG A 1 73 ? -20.578 7.828 13.906 1 98.38 73 ARG A C 1
ATOM 554 O O . ARG A 1 73 ? -20.5 7.039 12.961 1 98.38 73 ARG A O 1
ATOM 561 N N . LEU A 1 74 ? -19.688 7.855 14.82 1 98.62 74 LEU A N 1
ATOM 562 C CA . LEU A 1 74 ? -18.5 7 14.891 1 98.62 74 LEU A CA 1
ATOM 563 C C . LEU A 1 74 ? -18.672 5.938 15.977 1 98.62 74 LEU A C 1
ATOM 565 O O . LEU A 1 74 ? -18.75 6.258 17.156 1 98.62 74 LEU A O 1
ATOM 569 N N . ILE A 1 75 ? -18.75 4.691 15.609 1 98.56 75 ILE A N 1
ATOM 570 C CA . ILE A 1 75 ? -19.031 3.58 16.516 1 98.56 75 ILE A CA 1
ATOM 571 C C . ILE A 1 75 ? -17.75 2.803 16.797 1 98.56 75 ILE A C 1
ATOM 573 O O . ILE A 1 75 ? -17.203 2.16 15.898 1 98.56 75 ILE A O 1
ATOM 577 N N . PRO A 1 76 ? -17.266 2.893 18.031 1 98.12 76 PRO A N 1
ATOM 578 C CA . PRO A 1 76 ? -16.016 2.186 18.344 1 98.12 76 PRO A CA 1
ATOM 579 C C . PRO A 1 76 ? -16.125 0.675 18.156 1 98.12 76 PRO A C 1
ATOM 581 O O . PRO A 1 76 ? -17.234 0.119 18.219 1 98.12 76 PRO A O 1
ATOM 584 N N . PRO A 1 77 ? -14.938 0.015 17.828 1 97.06 77 PRO A N 1
ATOM 585 C CA . PRO A 1 77 ? -14.984 -1.444 17.703 1 97.06 77 PRO A CA 1
ATOM 586 C C . PRO A 1 77 ? -15.305 -2.131 19.031 1 97.06 77 PRO A C 1
ATOM 588 O O . PRO A 1 77 ? -14.797 -1.725 20.078 1 97.06 77 PRO A O 1
ATOM 591 N N . ARG A 1 78 ? -16.062 -3.184 19.016 1 92.5 78 ARG A N 1
ATOM 592 C CA . ARG A 1 78 ? -16.578 -3.877 20.203 1 92.5 78 ARG A CA 1
ATOM 593 C C . ARG A 1 78 ? -15.445 -4.566 20.953 1 92.5 78 ARG A C 1
ATOM 595 O O . ARG A 1 78 ? -15.453 -4.602 22.188 1 92.5 78 ARG A O 1
ATOM 602 N N . ASN A 1 79 ? -14.539 -5.168 20.25 1 92.44 79 ASN A N 1
ATOM 603 C CA . ASN A 1 79 ? -13.492 -5.961 20.875 1 92.44 79 ASN A CA 1
ATOM 604 C C . ASN A 1 79 ? -12.125 -5.289 20.75 1 92.44 79 ASN A C 1
ATOM 606 O O . ASN A 1 79 ? -11.109 -5.973 20.625 1 92.44 79 ASN A O 1
ATOM 610 N N . GLY A 1 80 ? -12.148 -3.893 20.656 1 93.62 80 GLY A N 1
ATOM 611 C CA . GLY A 1 80 ? -10.891 -3.174 20.5 1 93.62 80 GLY A CA 1
ATOM 612 C C . GLY A 1 80 ? -10.469 -3.012 19.062 1 93.62 80 GLY A C 1
ATOM 613 O O . GLY A 1 80 ? -11.156 -3.484 18.156 1 93.62 80 GLY A O 1
ATOM 614 N N . ILE A 1 81 ? -9.398 -2.393 18.859 1 96.94 81 ILE A N 1
ATOM 615 C CA . ILE A 1 81 ? -8.883 -2.082 17.531 1 96.94 81 ILE A CA 1
ATOM 616 C C . ILE A 1 81 ? -8.547 -3.375 16.797 1 96.94 81 ILE A C 1
ATOM 618 O O . ILE A 1 81 ? -7.938 -4.285 17.375 1 96.94 81 ILE A O 1
ATOM 622 N N . CYS A 1 82 ? -8.93 -3.471 15.531 1 97.38 82 CYS A N 1
ATOM 623 C CA . CYS A 1 82 ? -8.75 -4.664 14.711 1 97.38 82 CYS A CA 1
ATOM 624 C C . CYS A 1 82 ? -7.465 -4.582 13.898 1 97.38 82 CYS A C 1
ATOM 626 O O . CYS A 1 82 ? -7.113 -3.514 13.398 1 97.38 82 CYS A O 1
ATOM 628 N N . GLU A 1 83 ? -6.777 -5.66 13.812 1 98.25 83 GLU A N 1
ATOM 629 C CA . GLU A 1 83 ? -5.66 -5.773 12.883 1 98.25 83 GLU A CA 1
ATOM 630 C C . GLU A 1 83 ? -6.145 -5.707 11.43 1 98.25 83 GLU A C 1
ATOM 632 O O . GLU A 1 83 ? -7 -6.492 11.023 1 98.25 83 GLU A O 1
ATOM 637 N N . PRO A 1 84 ? -5.629 -4.773 10.656 1 98.38 84 PRO A N 1
ATOM 638 C CA . PRO A 1 84 ? -6.117 -4.629 9.281 1 98.38 84 PRO A CA 1
ATOM 639 C C . PRO A 1 84 ? -5.566 -5.703 8.344 1 98.38 84 PRO A C 1
ATOM 641 O O . PRO A 1 84 ? -4.461 -6.207 8.562 1 98.38 84 PRO A O 1
ATOM 644 N N . HIS A 1 85 ? -6.266 -5.996 7.227 1 97.94 85 HIS A N 1
ATOM 645 C CA . HIS A 1 85 ? -5.855 -7.008 6.266 1 97.94 85 HIS A CA 1
ATOM 646 C C . HIS A 1 85 ? -5.078 -6.387 5.109 1 97.94 85 HIS A C 1
ATOM 648 O O . HIS A 1 85 ? -4.809 -7.055 4.105 1 97.94 85 HIS A O 1
ATOM 654 N N . LYS A 1 86 ? -4.789 -5.164 5.18 1 98.19 86 LYS A N 1
ATOM 655 C CA . LYS A 1 86 ? -4.078 -4.422 4.141 1 98.19 86 LYS A CA 1
ATOM 656 C C . LYS A 1 86 ? -3.232 -3.305 4.746 1 98.19 86 LYS A C 1
ATOM 658 O O . LYS A 1 86 ? -3.309 -3.043 5.949 1 98.19 86 LYS A O 1
ATOM 663 N N . VAL A 1 87 ? -2.381 -2.672 3.982 1 98.75 87 VAL A N 1
ATOM 664 C CA . VAL A 1 87 ? -1.601 -1.527 4.441 1 98.75 87 VAL A CA 1
ATOM 665 C C . VAL A 1 87 ? -2.525 -0.338 4.688 1 98.75 87 VAL A C 1
ATOM 667 O O . VAL A 1 87 ? -3.596 -0.239 4.082 1 98.75 87 VAL A O 1
ATOM 670 N N . LEU A 1 88 ? -2.186 0.469 5.578 1 98.88 88 LEU A N 1
ATOM 671 C CA . LEU A 1 88 ? -2.941 1.668 5.922 1 98.88 88 LEU A CA 1
ATOM 672 C C . LEU A 1 88 ? -2.404 2.883 5.176 1 98.88 88 LEU A C 1
ATOM 674 O O . LEU A 1 88 ? -1.306 3.361 5.465 1 98.88 88 LEU A O 1
ATOM 678 N N . ASP A 1 89 ? -3.195 3.377 4.219 1 98.62 89 ASP A N 1
ATOM 679 C CA . ASP A 1 89 ? -2.791 4.453 3.32 1 98.62 89 ASP A CA 1
ATOM 680 C C . ASP A 1 89 ? -3.127 5.82 3.916 1 98.62 89 ASP A C 1
ATOM 682 O O . ASP A 1 89 ? -4.297 6.199 3.986 1 98.62 89 ASP A O 1
ATOM 686 N N . CYS A 1 90 ? -2.119 6.566 4.145 1 98.44 90 CYS A N 1
ATOM 687 C CA . CYS A 1 90 ? -2.291 7.867 4.781 1 98.44 90 CYS A CA 1
ATOM 688 C C . CYS A 1 90 ? -2.387 8.977 3.738 1 98.44 90 CYS A C 1
ATOM 690 O O . CYS A 1 90 ? -2.59 10.141 4.082 1 98.44 90 CYS A O 1
ATOM 692 N N . GLY A 1 91 ? -2.248 8.625 2.447 1 95.62 91 GLY A N 1
ATOM 693 C CA . GLY A 1 91 ? -2.168 9.68 1.451 1 95.62 91 GLY A CA 1
ATOM 694 C C . GLY A 1 91 ? -1.028 10.648 1.699 1 95.62 91 GLY A C 1
ATOM 695 O O . GLY A 1 91 ? 0.126 10.234 1.83 1 95.62 91 GLY A O 1
ATOM 696 N N . ASN A 1 92 ? -1.348 11.844 1.916 1 92.94 92 ASN A N 1
ATOM 697 C CA . ASN A 1 92 ? -0.35 12.867 2.211 1 92.94 92 ASN A CA 1
ATOM 698 C C . ASN A 1 92 ? -0.482 13.383 3.641 1 92.94 92 ASN A C 1
ATOM 700 O O . ASN A 1 92 ? 0.065 14.438 3.979 1 92.94 92 ASN A O 1
ATOM 704 N N . ALA A 1 93 ? -1.231 12.68 4.473 1 94.75 93 ALA A N 1
ATOM 705 C CA . ALA A 1 93 ? -1.577 13.172 5.805 1 94.75 93 ALA A CA 1
ATOM 706 C C . ALA A 1 93 ? -0.489 12.836 6.816 1 94.75 93 ALA A C 1
ATOM 708 O O . ALA A 1 93 ? -0.532 11.781 7.453 1 94.75 93 ALA A O 1
ATOM 709 N N . GLY A 1 94 ? 0.353 13.773 7.066 1 95.69 94 GLY A N 1
ATOM 710 C CA . GLY A 1 94 ? 1.401 13.578 8.055 1 95.69 94 GLY A CA 1
ATOM 711 C C . GLY A 1 94 ? 0.867 13.422 9.469 1 95.69 94 GLY A C 1
ATOM 712 O O . GLY A 1 94 ? 1.317 12.547 10.211 1 95.69 94 GLY A O 1
ATOM 713 N N . THR A 1 95 ? -0.102 14.273 9.781 1 96.5 95 THR A N 1
ATOM 714 C CA . THR A 1 95 ? -0.723 14.188 11.102 1 96.5 95 THR A CA 1
ATOM 715 C C . THR A 1 95 ? -1.339 12.805 11.312 1 96.5 95 THR A C 1
ATOM 717 O O . THR A 1 95 ? -1.116 12.18 12.352 1 96.5 95 THR A O 1
ATOM 720 N N . GLY A 1 96 ? -2.07 12.367 10.359 1 97.88 96 GLY A N 1
ATOM 721 C CA . GLY A 1 96 ? -2.666 11.047 10.461 1 97.88 96 GLY A CA 1
ATOM 722 C C . GLY A 1 96 ? -1.648 9.945 10.719 1 97.88 96 GLY A C 1
ATOM 723 O O . GLY A 1 96 ? -1.796 9.164 11.656 1 97.88 96 GLY A O 1
ATOM 724 N N . MET A 1 97 ? -0.578 9.922 9.914 1 98.69 97 MET A N 1
ATOM 725 C CA . MET A 1 97 ? 0.43 8.867 10.023 1 98.69 97 MET A CA 1
ATOM 726 C C . MET A 1 97 ? 1.087 8.883 11.398 1 98.69 97 MET A C 1
ATOM 728 O O . MET A 1 97 ? 1.233 7.836 12.039 1 98.69 97 MET A O 1
ATOM 732 N N . ARG A 1 98 ? 1.472 10.039 11.836 1 98.81 98 ARG A N 1
ATOM 733 C CA . ARG A 1 98 ? 2.234 10.148 13.078 1 98.81 98 ARG A CA 1
ATOM 734 C C . ARG A 1 98 ? 1.369 9.812 14.281 1 98.81 98 ARG A C 1
ATOM 736 O O . ARG A 1 98 ? 1.826 9.141 15.211 1 98.81 98 ARG A O 1
ATOM 743 N N . LEU A 1 99 ? 0.106 10.25 14.297 1 98.88 99 LEU A N 1
ATOM 744 C CA . LEU A 1 99 ? -0.782 9.938 15.406 1 98.88 99 LEU A CA 1
ATOM 745 C C . LEU A 1 99 ? -1.124 8.453 15.43 1 98.88 99 LEU A C 1
ATOM 747 O O . LEU A 1 99 ? -1.124 7.824 16.484 1 98.88 99 LEU A O 1
ATOM 751 N N . PHE A 1 100 ? -1.398 7.852 14.258 1 98.94 100 PHE A N 1
ATOM 752 C CA . PHE A 1 100 ? -1.678 6.422 14.203 1 98.94 100 PHE A CA 1
ATOM 753 C C . PHE A 1 100 ? -0.457 5.613 14.625 1 98.94 100 PHE A C 1
ATOM 755 O O . PHE A 1 100 ? -0.591 4.559 15.242 1 98.94 100 PHE A O 1
ATOM 762 N N . ALA A 1 101 ? 0.765 6.059 14.219 1 98.88 101 ALA A N 1
ATOM 763 C CA . ALA A 1 101 ? 1.969 5.367 14.672 1 98.88 101 ALA A CA 1
ATOM 764 C C . ALA A 1 101 ? 2.025 5.297 16.188 1 98.88 101 ALA A C 1
ATOM 766 O O . ALA A 1 101 ? 2.328 4.242 16.766 1 98.88 101 ALA A O 1
ATOM 767 N N . GLY A 1 102 ? 1.744 6.414 16.844 1 98.88 102 GLY A N 1
ATOM 768 C CA . GLY A 1 102 ? 1.7 6.434 18.297 1 98.88 102 GLY A CA 1
ATOM 769 C C . GLY A 1 102 ? 0.672 5.477 18.875 1 98.88 102 GLY A C 1
ATOM 770 O O . GLY A 1 102 ? 0.986 4.68 19.766 1 98.88 102 GLY A O 1
ATOM 771 N N . LEU A 1 103 ? -0.555 5.543 18.375 1 98.62 103 LEU A N 1
ATOM 772 C CA . LEU A 1 103 ? -1.661 4.727 18.875 1 98.62 103 LEU A CA 1
ATOM 773 C C . LEU A 1 103 ? -1.361 3.242 18.688 1 98.62 103 LEU A C 1
ATOM 775 O O . LEU A 1 103 ? -1.482 2.461 19.625 1 98.62 103 LEU A O 1
ATOM 779 N N . LEU A 1 104 ? -0.901 2.855 17.5 1 98.75 104 LEU A N 1
ATOM 780 C CA . LEU A 1 104 ? -0.818 1.453 17.094 1 98.75 104 LEU A CA 1
ATOM 781 C C . LEU A 1 104 ? 0.413 0.789 17.703 1 98.75 104 LEU A C 1
ATOM 783 O O . LEU A 1 104 ? 0.512 -0.44 17.734 1 98.75 104 LEU A O 1
ATOM 787 N N . SER A 1 105 ? 1.386 1.574 18.219 1 98.56 105 SER A N 1
ATOM 788 C CA . SER A 1 105 ? 2.58 1.041 18.859 1 98.56 105 SER A CA 1
ATOM 789 C C . SER A 1 105 ? 2.219 0.171 20.062 1 98.56 105 SER A C 1
ATOM 791 O O . SER A 1 105 ? 2.965 -0.743 20.422 1 98.56 105 SER A O 1
ATOM 793 N N . GLY A 1 106 ? 1.046 0.49 20.656 1 97.25 106 GLY A N 1
ATOM 794 C CA . GLY A 1 106 ? 0.667 -0.244 21.844 1 97.25 106 GLY A CA 1
ATOM 795 C C . GLY A 1 106 ? -0.515 -1.17 21.625 1 97.25 106 GLY A C 1
ATOM 796 O O . GLY A 1 106 ? -1.053 -1.734 22.578 1 97.25 106 GLY A O 1
ATOM 797 N N . VAL A 1 107 ? -0.981 -1.332 20.438 1 96.88 107 VAL A N 1
ATOM 798 C CA . VAL A 1 107 ? -2.133 -2.158 20.094 1 96.88 107 VAL A CA 1
ATOM 799 C C . VAL A 1 107 ? -1.658 -3.484 19.5 1 96.88 107 VAL A C 1
ATOM 801 O O . VAL A 1 107 ? -0.855 -3.5 18.562 1 96.88 107 VAL A O 1
ATOM 804 N N . LYS A 1 108 ? -2.141 -4.586 20 1 96.69 108 LYS A N 1
ATOM 805 C CA . LYS A 1 108 ? -1.735 -5.898 19.5 1 96.69 108 LYS A CA 1
ATOM 806 C C . LYS A 1 108 ? -2.055 -6.043 18.016 1 96.69 108 LYS A C 1
ATOM 808 O O . LYS A 1 108 ? -3.176 -5.766 17.578 1 96.69 108 LYS A O 1
ATOM 813 N N . GLY A 1 109 ? -1.046 -6.445 17.219 1 98.06 109 GLY A N 1
ATOM 814 C CA . GLY A 1 109 ? -1.238 -6.645 15.789 1 98.06 109 GLY A CA 1
ATOM 815 C C . GLY A 1 109 ? -0.074 -6.145 14.953 1 98.06 109 GLY A C 1
ATOM 816 O O . GLY A 1 109 ? 0.917 -5.652 15.5 1 98.06 109 GLY A O 1
ATOM 817 N N . HIS A 1 110 ? -0.142 -6.316 13.664 1 98.75 110 HIS A N 1
ATOM 818 C CA . HIS A 1 110 ? 0.803 -5.816 12.672 1 98.75 110 HIS A CA 1
ATOM 819 C C . HIS A 1 110 ? 0.18 -4.715 11.82 1 98.75 110 HIS A C 1
ATOM 821 O O . HIS A 1 110 ? -0.904 -4.898 11.258 1 98.75 110 HIS A O 1
ATOM 827 N N . PHE A 1 111 ? 0.793 -3.578 11.766 1 98.88 111 PHE A N 1
ATOM 828 C CA . PHE A 1 111 ? 0.274 -2.408 11.07 1 98.88 111 PHE A CA 1
ATOM 829 C C . PHE A 1 111 ? 1.335 -1.811 10.148 1 98.88 111 PHE A C 1
ATOM 831 O O . PHE A 1 111 ? 2.496 -1.68 10.539 1 98.88 111 PHE A O 1
ATOM 838 N N . VAL A 1 112 ? 0.968 -1.498 8.945 1 98.94 112 VAL A N 1
ATOM 839 C CA . VAL A 1 112 ? 1.871 -0.835 8.008 1 98.94 112 VAL A CA 1
ATOM 840 C C . VAL A 1 112 ? 1.275 0.502 7.574 1 98.94 112 VAL A C 1
ATOM 842 O O . VAL A 1 112 ? 0.2 0.543 6.973 1 98.94 112 VAL A O 1
ATOM 845 N N . LEU A 1 113 ? 1.913 1.555 7.922 1 98.94 113 LEU A N 1
ATOM 846 C CA . LEU A 1 113 ? 1.518 2.896 7.508 1 98.94 113 LEU A CA 1
ATOM 847 C C . LEU A 1 113 ? 2.338 3.359 6.309 1 98.94 113 LEU A C 1
ATOM 849 O O . LEU A 1 113 ? 3.568 3.283 6.324 1 98.94 113 LEU A O 1
ATOM 853 N N . THR A 1 114 ? 1.69 3.811 5.281 1 98.75 114 THR A N 1
ATOM 854 C CA . THR A 1 114 ? 2.352 4.32 4.086 1 98.75 114 THR A CA 1
ATOM 855 C C . THR A 1 114 ? 1.595 5.516 3.518 1 98.75 114 THR A C 1
ATOM 857 O O . THR A 1 114 ? 0.472 5.805 3.938 1 98.75 114 THR A O 1
ATOM 860 N N . GLY A 1 115 ? 2.246 6.352 2.762 1 97.81 115 GLY A N 1
ATOM 861 C CA . GLY A 1 115 ? 1.632 7.488 2.096 1 97.81 115 GLY A CA 1
ATOM 862 C C . GLY A 1 115 ? 2.025 7.605 0.635 1 97.81 115 GLY A C 1
ATOM 863 O O . GLY A 1 115 ? 2.535 6.652 0.045 1 97.81 115 GLY A O 1
ATOM 864 N N . ASP A 1 116 ? 1.642 8.711 0.024 1 93.38 116 ASP A N 1
ATOM 865 C CA . ASP A 1 116 ? 2.072 8.984 -1.344 1 93.38 116 ASP A CA 1
ATOM 866 C C . ASP A 1 116 ? 3.561 9.328 -1.393 1 93.38 116 ASP A C 1
ATOM 868 O O . ASP A 1 116 ? 4.262 9.211 -0.387 1 93.38 116 ASP A O 1
ATOM 872 N N . GLU A 1 117 ? 4.047 9.68 -2.551 1 92.25 117 GLU A N 1
ATOM 873 C CA . GLU A 1 117 ? 5.477 9.883 -2.742 1 92.25 117 GLU A CA 1
ATOM 874 C C . GLU A 1 117 ? 5.988 11.055 -1.908 1 92.25 117 GLU A C 1
ATOM 876 O O . GLU A 1 117 ? 7.137 11.055 -1.466 1 92.25 117 GLU A O 1
ATOM 881 N N . TYR A 1 118 ? 5.148 12.008 -1.562 1 89.25 118 TYR A N 1
ATOM 882 C CA . TYR A 1 118 ? 5.539 13.18 -0.793 1 89.25 118 TYR A CA 1
ATOM 883 C C . TYR A 1 118 ? 5.621 12.859 0.693 1 89.25 118 TYR A C 1
ATOM 885 O O . TYR A 1 118 ? 6.609 13.188 1.353 1 89.25 118 TYR A O 1
ATOM 893 N N . LEU A 1 119 ? 4.582 12.188 1.196 1 95.06 119 LEU A N 1
ATOM 894 C CA . LEU A 1 119 ? 4.582 11.852 2.615 1 95.06 119 LEU A CA 1
ATOM 895 C C . LEU A 1 119 ? 5.699 10.859 2.939 1 95.06 119 LEU A C 1
ATOM 897 O O . LEU A 1 119 ? 6.363 10.992 3.969 1 95.06 119 LEU A O 1
ATOM 901 N N . ASN A 1 120 ? 5.934 9.93 2.047 1 97.62 120 ASN A N 1
ATOM 902 C CA . ASN A 1 120 ? 6.961 8.922 2.279 1 97.62 120 ASN A CA 1
ATOM 903 C C . ASN A 1 120 ? 8.359 9.531 2.258 1 97.62 120 ASN A C 1
ATOM 905 O O . ASN A 1 120 ? 9.328 8.906 2.691 1 97.62 120 ASN A O 1
ATOM 909 N N . ALA A 1 121 ? 8.469 10.75 1.777 1 94.69 121 ALA A N 1
ATOM 910 C CA . ALA A 1 121 ? 9.758 11.43 1.724 1 94.69 121 ALA A CA 1
ATOM 911 C C . ALA A 1 121 ? 9.938 12.359 2.922 1 94.69 121 ALA A C 1
ATOM 913 O O . ALA A 1 121 ? 11.023 12.922 3.121 1 94.69 121 ALA A O 1
ATOM 914 N N . ARG A 1 122 ? 8.93 12.5 3.764 1 94.19 122 ARG A N 1
ATOM 915 C CA . ARG A 1 122 ? 9.023 13.359 4.941 1 94.19 122 ARG A CA 1
ATOM 916 C C . ARG A 1 122 ? 9.672 12.617 6.105 1 94.19 122 ARG A C 1
ATOM 918 O O . ARG A 1 122 ? 9.398 11.43 6.324 1 94.19 122 ARG A O 1
ATOM 925 N N . PRO A 1 123 ? 10.484 13.312 6.855 1 96 123 PRO A N 1
ATOM 926 C CA . PRO A 1 123 ? 11.164 12.648 7.969 1 96 123 PRO A CA 1
ATOM 927 C C . PRO A 1 123 ? 10.195 12.18 9.055 1 96 123 PRO A C 1
ATOM 929 O O . PRO A 1 123 ? 9.266 12.898 9.406 1 96 123 PRO A O 1
ATOM 932 N N . MET A 1 124 ? 10.469 10.961 9.578 1 98.06 124 MET A N 1
ATOM 933 C CA . MET A 1 124 ? 9.594 10.375 10.594 1 98.06 124 MET A CA 1
ATOM 934 C C . MET A 1 124 ? 10.352 10.125 11.891 1 98.06 124 MET A C 1
ATOM 936 O O . MET A 1 124 ? 9.766 9.711 12.883 1 98.06 124 MET A O 1
ATOM 940 N N . LYS A 1 125 ? 11.617 10.477 11.961 1 97.25 125 LYS A N 1
ATOM 941 C CA . LYS A 1 125 ? 12.438 10.211 13.141 1 97.25 125 LYS A CA 1
ATOM 942 C C . LYS A 1 125 ? 11.898 10.953 14.367 1 97.25 125 LYS A C 1
ATOM 944 O O . LYS A 1 125 ? 12.023 10.477 15.492 1 97.25 125 LYS A O 1
ATOM 949 N N . ARG A 1 126 ? 11.281 12.039 14.094 1 96.44 126 ARG A N 1
ATOM 950 C CA . ARG A 1 126 ? 10.75 12.844 15.188 1 96.44 126 ARG A CA 1
ATOM 951 C C . ARG A 1 126 ? 9.727 12.055 16 1 96.44 126 ARG A C 1
ATOM 953 O O . ARG A 1 126 ? 9.484 12.359 17.172 1 96.44 126 ARG A O 1
ATOM 960 N N . ILE A 1 127 ? 9.109 11 15.406 1 98.25 127 ILE A N 1
ATOM 961 C CA . ILE A 1 127 ? 8.164 10.203 16.172 1 98.25 127 ILE A CA 1
ATOM 962 C C . ILE A 1 127 ? 8.75 8.812 16.422 1 98.25 127 ILE A C 1
ATOM 964 O O . ILE A 1 127 ? 8.539 8.219 17.484 1 98.25 127 ILE A O 1
ATOM 968 N N . THR A 1 128 ? 9.516 8.234 15.461 1 98.56 128 THR A N 1
ATOM 969 C CA . THR A 1 128 ? 9.977 6.855 15.602 1 98.56 128 THR A CA 1
ATOM 970 C C . THR A 1 128 ? 10.992 6.738 16.734 1 98.56 128 THR A C 1
ATOM 972 O O . THR A 1 128 ? 11.016 5.738 17.453 1 98.56 128 THR A O 1
ATOM 975 N N . GLU A 1 129 ? 11.805 7.758 16.938 1 98.19 129 GLU A N 1
ATOM 976 C CA . GLU A 1 129 ? 12.812 7.719 18 1 98.19 129 GLU A CA 1
ATOM 977 C C . GLU A 1 129 ? 12.164 7.77 19.375 1 98.19 129 GLU A C 1
ATOM 979 O O . GLU A 1 129 ? 12.422 6.902 20.219 1 98.19 129 GLU A O 1
ATOM 984 N N . PRO A 1 130 ? 11.289 8.766 19.625 1 98.38 130 PRO A N 1
ATOM 985 C CA . PRO A 1 130 ? 10.664 8.773 20.953 1 98.38 130 PRO A CA 1
ATOM 986 C C . PRO A 1 130 ? 9.805 7.543 21.219 1 98.38 130 PRO A C 1
ATOM 988 O O . PRO A 1 130 ? 9.781 7.023 22.328 1 98.38 130 PRO A O 1
ATOM 991 N N . LEU A 1 131 ? 9.086 7.027 20.281 1 98.75 131 LEU A N 1
ATOM 992 C CA . LEU A 1 131 ? 8.25 5.844 20.453 1 98.75 131 LEU A CA 1
ATOM 993 C C . LEU A 1 131 ? 9.109 4.613 20.734 1 98.75 131 LEU A C 1
ATOM 995 O O . LEU A 1 131 ? 8.789 3.822 21.625 1 98.75 131 LEU A O 1
ATOM 999 N N . SER A 1 132 ? 10.195 4.473 19.969 1 98.25 132 SER A N 1
ATOM 1000 C CA . SER A 1 132 ? 11.102 3.352 20.203 1 98.25 132 SER A CA 1
ATOM 1001 C C . SER A 1 132 ? 11.711 3.416 21.594 1 98.25 132 SER A C 1
ATOM 1003 O O . SER A 1 132 ? 11.953 2.381 22.219 1 98.25 132 SER A O 1
ATOM 1005 N N . ALA A 1 133 ? 11.953 4.605 22.078 1 97.81 133 ALA A N 1
ATOM 1006 C CA . ALA A 1 133 ? 12.562 4.812 23.391 1 97.81 133 ALA A CA 1
ATOM 1007 C C . ALA A 1 133 ? 11.672 4.273 24.5 1 97.81 133 ALA A C 1
ATOM 1009 O O . ALA A 1 133 ? 12.141 3.992 25.594 1 97.81 133 ALA A O 1
ATOM 1010 N N . ILE A 1 134 ? 10.453 4.07 24.219 1 97.88 134 ILE A N 1
ATOM 1011 C CA . ILE A 1 134 ? 9.562 3.604 25.266 1 97.88 134 ILE A CA 1
ATOM 1012 C C . ILE A 1 134 ? 9.102 2.182 24.953 1 97.88 134 ILE A C 1
ATOM 1014 O O . ILE A 1 134 ? 8.125 1.698 25.531 1 97.88 134 ILE A O 1
ATOM 1018 N N . GLY A 1 135 ? 9.68 1.579 23.953 1 98.12 135 GLY A N 1
ATOM 1019 C CA . GLY A 1 135 ? 9.484 0.151 23.75 1 98.12 135 GLY A CA 1
ATOM 1020 C C . GLY A 1 135 ? 8.727 -0.182 22.484 1 98.12 135 GLY A C 1
ATOM 1021 O O . GLY A 1 135 ? 8.469 -1.354 22.188 1 98.12 135 GLY A O 1
ATOM 1022 N N . ALA A 1 136 ? 8.367 0.776 21.688 1 98.56 136 ALA A N 1
ATOM 1023 C CA . ALA A 1 136 ? 7.641 0.505 20.438 1 98.56 136 ALA A CA 1
ATOM 1024 C C . ALA A 1 136 ? 8.516 -0.26 19.453 1 98.56 136 ALA A C 1
ATOM 1026 O O . ALA A 1 136 ? 9.734 -0.057 19.406 1 98.56 136 ALA A O 1
ATOM 1027 N N . CYS A 1 137 ? 7.934 -1.147 18.734 1 98.56 137 CYS A N 1
ATOM 1028 C CA . CYS A 1 137 ? 8.586 -1.882 17.656 1 98.56 137 CYS A CA 1
ATOM 1029 C C . CYS A 1 137 ? 8.195 -1.314 16.297 1 98.56 137 CYS A C 1
ATOM 1031 O O . CYS A 1 137 ? 7.18 -1.715 15.727 1 98.56 137 CYS A O 1
ATOM 1033 N N . ILE A 1 138 ? 8.984 -0.402 15.773 1 98.69 138 ILE A N 1
ATOM 1034 C CA . ILE A 1 138 ? 8.711 0.286 14.516 1 98.69 138 ILE A CA 1
ATOM 1035 C C . ILE A 1 138 ? 9.898 0.127 13.57 1 98.69 138 ILE A C 1
ATOM 1037 O O . ILE A 1 138 ? 11.047 0.361 13.953 1 98.69 138 ILE A O 1
ATOM 1041 N N . ASN A 1 139 ? 9.656 -0.304 12.383 1 98.62 139 ASN A N 1
ATOM 1042 C CA . ASN A 1 139 ? 10.664 -0.357 11.32 1 98.62 139 ASN A CA 1
ATOM 1043 C C . ASN A 1 139 ? 10.273 0.517 10.133 1 98.62 139 ASN A C 1
ATOM 1045 O O . ASN A 1 139 ? 9.094 0.583 9.766 1 98.62 139 ASN A O 1
ATOM 1049 N N . GLY A 1 140 ? 11.18 1.246 9.578 1 98.44 140 GLY A N 1
ATOM 1050 C CA . GLY A 1 140 ? 11.008 2.068 8.391 1 98.44 140 GLY A CA 1
ATOM 1051 C C . GLY A 1 140 ? 12.25 2.135 7.523 1 98.44 140 GLY A C 1
ATOM 1052 O O . GLY A 1 140 ? 13.211 1.399 7.754 1 98.44 140 GLY A O 1
ATOM 1053 N N . ARG A 1 141 ? 12.188 2.934 6.559 1 97.94 141 ARG A N 1
ATOM 1054 C CA . ARG A 1 141 ? 13.312 3.084 5.633 1 97.94 141 ARG A CA 1
ATOM 1055 C C . ARG A 1 141 ? 14.453 3.863 6.281 1 97.94 141 ARG A C 1
ATOM 1057 O O . ARG A 1 141 ? 14.227 4.66 7.191 1 97.94 141 ARG A O 1
ATOM 1064 N N . GLU A 1 142 ? 15.664 3.598 5.863 1 96.94 142 GLU A N 1
ATOM 1065 C CA . GLU A 1 142 ? 16.844 4.324 6.297 1 96.94 142 GLU A CA 1
ATOM 1066 C C . GLU A 1 142 ? 16.906 4.445 7.82 1 96.94 142 GLU A C 1
ATOM 1068 O O . GLU A 1 142 ? 17.016 5.547 8.359 1 96.94 142 GLU A O 1
ATOM 1073 N N . ASN A 1 143 ? 16.828 3.301 8.469 1 95.5 143 ASN A N 1
ATOM 1074 C CA . ASN A 1 143 ? 16.891 3.221 9.922 1 95.5 143 ASN A CA 1
ATOM 1075 C C . ASN A 1 143 ? 15.719 3.943 10.578 1 95.5 143 ASN A C 1
ATOM 1077 O O . ASN A 1 143 ? 15.914 4.809 11.43 1 95.5 143 ASN A O 1
ATOM 1081 N N . ASN A 1 144 ? 14.5 3.742 10.039 1 97.12 144 ASN A N 1
ATOM 1082 C CA . ASN A 1 144 ? 13.219 4.195 10.578 1 97.12 144 ASN A CA 1
ATOM 1083 C C . ASN A 1 144 ? 13.016 5.691 10.359 1 97.12 144 ASN A C 1
ATOM 1085 O O . ASN A 1 144 ? 12.203 6.32 11.039 1 97.12 144 ASN A O 1
ATOM 1089 N N . ALA A 1 145 ? 13.727 6.328 9.43 1 98.06 145 ALA A N 1
ATOM 1090 C CA . ALA A 1 145 ? 13.672 7.77 9.211 1 98.06 145 ALA A CA 1
ATOM 1091 C C . ALA A 1 145 ? 12.508 8.148 8.297 1 98.06 145 ALA A C 1
ATOM 1093 O O . ALA A 1 145 ? 12.062 9.297 8.297 1 98.06 145 ALA A O 1
ATOM 1094 N N . TYR A 1 146 ? 12.062 7.16 7.504 1 98.44 146 TYR A N 1
ATOM 1095 C CA . TYR A 1 146 ? 11.031 7.449 6.512 1 98.44 146 TYR A CA 1
ATOM 1096 C C . TYR A 1 146 ? 10.008 6.32 6.434 1 98.44 146 TYR A C 1
ATOM 1098 O O . TYR A 1 146 ? 10.305 5.184 6.824 1 98.44 146 TYR A O 1
ATOM 1106 N N . ALA A 1 147 ? 8.82 6.621 5.977 1 98.5 147 ALA A N 1
ATOM 1107 C CA . ALA A 1 147 ? 7.793 5.629 5.672 1 98.5 147 ALA A CA 1
ATOM 1108 C C . ALA A 1 147 ? 8.117 4.883 4.379 1 98.5 147 ALA A C 1
ATOM 1110 O O . ALA A 1 147 ? 8.891 5.371 3.549 1 98.5 147 ALA A O 1
ATOM 1111 N N . PRO A 1 148 ? 7.562 3.73 4.188 1 98.75 148 PRO A N 1
ATOM 1112 C CA . PRO A 1 148 ? 6.555 3.018 4.977 1 98.75 148 PRO A CA 1
ATOM 1113 C C . PRO A 1 148 ? 7.062 2.627 6.363 1 98.75 148 PRO A C 1
ATOM 1115 O O . PRO A 1 148 ? 8.234 2.275 6.52 1 98.75 148 PRO A O 1
ATOM 1118 N N . LEU A 1 149 ? 6.168 2.697 7.332 1 98.88 149 LEU A N 1
ATOM 1119 C CA . LEU A 1 149 ? 6.457 2.297 8.703 1 98.88 149 LEU A CA 1
ATOM 1120 C C . LEU A 1 149 ? 5.727 1.005 9.062 1 98.88 149 LEU A C 1
ATOM 1122 O O . LEU A 1 149 ? 4.516 0.899 8.859 1 98.88 149 LEU A O 1
ATOM 1126 N N . SER A 1 150 ? 6.426 0.022 9.469 1 98.81 150 SER A N 1
ATOM 1127 C CA . SER A 1 150 ? 5.859 -1.221 9.984 1 98.81 150 SER A CA 1
ATOM 1128 C C . SER A 1 150 ? 5.879 -1.248 11.508 1 98.81 150 SER A C 1
ATOM 1130 O O . SER A 1 150 ? 6.934 -1.085 12.125 1 98.81 150 SER A O 1
ATOM 1132 N N . ILE A 1 151 ? 4.73 -1.479 12.086 1 98.81 151 ILE A N 1
ATOM 1133 C CA . ILE A 1 151 ? 4.594 -1.453 13.539 1 98.81 151 ILE A CA 1
ATOM 1134 C C . ILE A 1 151 ? 4.078 -2.803 14.031 1 98.81 151 ILE A C 1
ATOM 1136 O O . ILE A 1 151 ? 3.107 -3.34 13.492 1 98.81 151 ILE A O 1
ATOM 1140 N N . VAL A 1 152 ? 4.734 -3.408 14.945 1 98.56 152 VAL A N 1
ATOM 1141 C CA . VAL A 1 152 ? 4.23 -4.547 15.711 1 98.56 152 VAL A CA 1
ATOM 1142 C C . VAL A 1 152 ? 3.861 -4.102 17.125 1 98.56 152 VAL A C 1
ATOM 1144 O O . VAL A 1 152 ? 4.715 -3.617 17.875 1 98.56 152 VAL A O 1
ATOM 1147 N N . GLY A 1 153 ? 2.564 -4.25 17.438 1 97.81 153 GLY A N 1
ATOM 1148 C CA . GLY A 1 153 ? 2.141 -3.857 18.766 1 97.81 153 GLY A CA 1
ATOM 1149 C C . GLY A 1 153 ? 2.998 -4.453 19.859 1 97.81 153 GLY A C 1
ATOM 1150 O O . GLY A 1 153 ? 3.318 -5.645 19.828 1 97.81 153 GLY A O 1
ATOM 1151 N N . ALA A 1 154 ? 3.451 -3.598 20.812 1 97.06 154 ALA A N 1
ATOM 1152 C CA . ALA A 1 154 ? 4.332 -4.027 21.891 1 97.06 154 ALA A CA 1
ATOM 1153 C C . ALA A 1 154 ? 3.791 -3.582 23.25 1 97.06 154 ALA A C 1
ATOM 1155 O O . ALA A 1 154 ? 2.848 -2.793 23.328 1 97.06 154 ALA A O 1
ATOM 1156 N N . GLN A 1 155 ? 4.281 -4.188 24.297 1 96 155 GLN A N 1
ATOM 1157 C CA . GLN A 1 155 ? 4.051 -3.664 25.641 1 96 155 GLN A CA 1
ATOM 1158 C C . GLN A 1 155 ? 4.902 -2.428 25.906 1 96 155 GLN A C 1
ATOM 1160 O O . GLN A 1 155 ? 6.125 -2.529 26.047 1 96 155 GLN A O 1
ATOM 1165 N N . LEU A 1 156 ? 4.285 -1.302 25.938 1 97.44 156 LEU A N 1
ATOM 1166 C CA . LEU A 1 156 ? 4.992 -0.036 26.094 1 97.44 156 LEU A CA 1
ATOM 1167 C C . LEU A 1 156 ? 5.227 0.271 27.578 1 97.44 156 LEU A C 1
ATOM 1169 O O . LEU A 1 156 ? 4.5 -0.223 28.438 1 97.44 156 LEU A O 1
ATOM 1173 N N . GLN A 1 157 ? 6.199 1.072 27.812 1 97.12 157 GLN A N 1
ATOM 1174 C CA . GLN A 1 157 ? 6.535 1.512 29.172 1 97.12 157 GLN A CA 1
ATOM 1175 C C . GLN A 1 157 ? 6.055 2.939 29.422 1 97.12 157 GLN A C 1
ATOM 1177 O O . GLN A 1 157 ? 5.988 3.748 28.484 1 97.12 157 GLN A O 1
ATOM 1182 N N . THR A 1 158 ? 5.688 3.119 30.688 1 97.31 158 THR A N 1
ATOM 1183 C CA . THR A 1 158 ? 5.516 4.52 31.062 1 97.31 158 THR A CA 1
ATOM 1184 C C . THR A 1 158 ? 6.809 5.301 30.859 1 97.31 158 THR A C 1
ATOM 1186 O O . THR A 1 158 ? 7.883 4.707 30.734 1 97.31 158 THR A O 1
ATOM 1189 N N . PHE A 1 159 ? 6.645 6.617 30.812 1 98.12 159 PHE A N 1
ATOM 1190 C CA . PHE A 1 159 ? 7.852 7.336 30.438 1 98.12 159 PHE A CA 1
ATOM 1191 C C . PHE A 1 159 ? 7.859 8.734 31.031 1 98.12 159 PHE A C 1
ATOM 1193 O O . PHE A 1 159 ? 6.812 9.266 31.406 1 98.12 159 PHE A O 1
ATOM 1200 N N . ASP A 1 160 ? 9.023 9.219 31.219 1 97.94 160 ASP A N 1
ATOM 1201 C CA . ASP A 1 160 ? 9.367 10.633 31.375 1 97.94 160 ASP A CA 1
ATOM 1202 C C . ASP A 1 160 ? 10.219 11.125 30.203 1 97.94 160 ASP A C 1
ATOM 1204 O O . ASP A 1 160 ? 11.445 11.133 30.281 1 97.94 160 ASP A O 1
ATOM 1208 N N . TYR A 1 161 ? 9.508 11.578 29.188 1 97.88 161 TYR A N 1
ATOM 1209 C CA . TYR A 1 161 ? 10.203 11.883 27.938 1 97.88 161 TYR A CA 1
ATOM 1210 C C . TYR A 1 161 ? 10.375 13.391 27.75 1 97.88 161 TYR A C 1
ATOM 1212 O O . TYR A 1 161 ? 9.414 14.148 27.875 1 97.88 161 TYR A O 1
ATOM 1220 N N . LYS A 1 162 ? 11.555 13.805 27.438 1 97.75 162 LYS A N 1
ATOM 1221 C CA . LYS A 1 162 ? 11.867 15.211 27.156 1 97.75 162 LYS A CA 1
ATOM 1222 C C . LYS A 1 162 ? 12.148 15.438 25.672 1 97.75 162 LYS A C 1
ATOM 1224 O O . LYS A 1 162 ? 13.25 15.164 25.203 1 97.75 162 LYS A O 1
ATOM 1229 N N . SER A 1 163 ? 11.18 15.977 25.031 1 96.62 163 SER A N 1
ATOM 1230 C CA . SER A 1 163 ? 11.352 16.297 23.625 1 96.62 163 SER A CA 1
ATOM 1231 C C . SER A 1 163 ? 12.266 17.5 23.422 1 96.62 163 SER A C 1
ATOM 1233 O O . SER A 1 163 ? 12.219 18.453 24.203 1 96.62 163 SER A O 1
ATOM 1235 N N . THR A 1 164 ? 13.047 17.469 22.328 1 94 164 THR A N 1
ATOM 1236 C CA . THR A 1 164 ? 13.922 18.578 22 1 94 164 THR A CA 1
ATOM 1237 C C . THR A 1 164 ? 13.219 19.562 21.062 1 94 164 THR A C 1
ATOM 1239 O O . THR A 1 164 ? 13.711 20.672 20.828 1 94 164 THR A O 1
ATOM 1242 N N . ILE A 1 165 ? 12.039 19.156 20.578 1 92.25 165 ILE A N 1
ATOM 1243 C CA . ILE A 1 165 ? 11.297 20.031 19.656 1 92.25 165 ILE A CA 1
ATOM 1244 C C . ILE A 1 165 ? 9.883 20.25 20.203 1 92.25 165 ILE A C 1
ATOM 1246 O O . ILE A 1 165 ? 9.344 19.406 20.922 1 92.25 165 ILE A O 1
ATOM 1250 N N . ALA A 1 166 ? 9.344 21.391 19.922 1 93.69 166 ALA A N 1
ATOM 1251 C CA . ALA A 1 166 ? 7.93 21.688 20.172 1 93.69 166 ALA A CA 1
ATOM 1252 C C . ALA A 1 166 ? 7.066 21.266 18.984 1 93.69 166 ALA A C 1
ATOM 1254 O O . ALA A 1 166 ? 7.07 21.922 17.938 1 93.69 166 ALA A O 1
ATOM 1255 N N . SER A 1 167 ? 6.379 20.156 19.156 1 94.31 167 SER A N 1
ATOM 1256 C CA . SER A 1 167 ? 5.582 19.609 18.062 1 94.31 167 SER A CA 1
ATOM 1257 C C . SER A 1 167 ? 4.309 18.938 18.578 1 94.31 167 SER A C 1
ATOM 1259 O O . SER A 1 167 ? 4.367 17.969 19.344 1 94.31 167 SER A O 1
ATOM 1261 N N . ALA A 1 168 ? 3.217 19.469 18.094 1 96.38 168 ALA A N 1
ATOM 1262 C CA . ALA A 1 168 ? 1.925 18.891 18.469 1 96.38 168 ALA A CA 1
ATOM 1263 C C . ALA A 1 168 ? 1.804 17.453 18.016 1 96.38 168 ALA A C 1
ATOM 1265 O O . ALA A 1 168 ? 1.169 16.625 18.688 1 96.38 168 ALA A O 1
ATOM 1266 N N . GLN A 1 169 ? 2.398 17.125 16.875 1 96.56 169 GLN A N 1
ATOM 1267 C CA . GLN A 1 169 ? 2.312 15.773 16.312 1 96.56 169 GLN A CA 1
ATOM 1268 C C . GLN A 1 169 ? 3.115 14.781 17.141 1 96.56 169 GLN A C 1
ATOM 1270 O O . GLN A 1 169 ? 2.654 13.664 17.406 1 96.56 169 GLN A O 1
ATOM 1275 N N . VAL A 1 170 ? 4.316 15.148 17.609 1 97.75 170 VAL A N 1
ATOM 1276 C CA . VAL A 1 170 ? 5.145 14.297 18.453 1 97.75 170 VAL A CA 1
ATOM 1277 C C . VAL A 1 170 ? 4.461 14.086 19.812 1 97.75 170 VAL A C 1
ATOM 1279 O O . VAL A 1 170 ? 4.348 12.953 20.281 1 97.75 170 VAL A O 1
ATOM 1282 N N . LYS A 1 171 ? 4.016 15.148 20.359 1 98.38 171 LYS A N 1
ATOM 1283 C CA . LYS A 1 171 ? 3.332 15.102 21.641 1 98.38 171 LYS A CA 1
ATOM 1284 C C . LYS A 1 171 ? 2.104 14.203 21.578 1 98.38 171 LYS A C 1
ATOM 1286 O O . LYS A 1 171 ? 1.897 13.359 22.453 1 98.38 171 LYS A O 1
ATOM 1291 N N . SER A 1 172 ? 1.315 14.398 20.578 1 98.69 172 SER A N 1
ATOM 1292 C CA . SER A 1 172 ? 0.099 13.609 20.406 1 98.69 172 SER A CA 1
ATOM 1293 C C . SER A 1 172 ? 0.42 12.133 20.219 1 98.69 172 SER A C 1
ATOM 1295 O O . SER A 1 172 ? -0.261 11.266 20.781 1 98.69 172 SER A O 1
ATOM 1297 N N . ALA A 1 173 ? 1.426 11.828 19.422 1 98.81 173 ALA A N 1
ATOM 1298 C CA . ALA A 1 173 ? 1.852 10.445 19.219 1 98.81 173 ALA A CA 1
ATOM 1299 C C . ALA A 1 173 ? 2.246 9.797 20.547 1 98.81 173 ALA A C 1
ATOM 1301 O O . ALA A 1 173 ? 1.832 8.672 20.844 1 98.81 173 ALA A O 1
ATOM 1302 N N . MET A 1 174 ? 2.994 10.547 21.328 1 98.75 174 MET A N 1
ATOM 1303 C CA . MET A 1 174 ? 3.477 10.031 22.609 1 98.75 174 MET A CA 1
ATOM 1304 C C . MET A 1 174 ? 2.328 9.883 23.594 1 98.75 174 MET A C 1
ATOM 1306 O O . MET A 1 174 ? 2.287 8.914 24.359 1 98.75 174 MET A O 1
ATOM 1310 N N . ILE A 1 175 ? 1.418 10.805 23.594 1 98.62 175 ILE A N 1
ATOM 1311 C CA . ILE A 1 175 ? 0.263 10.703 24.484 1 98.62 175 ILE A CA 1
ATOM 1312 C C . ILE A 1 175 ? -0.566 9.477 24.125 1 98.62 175 ILE A C 1
ATOM 1314 O O . ILE A 1 175 ? -0.949 8.695 25 1 98.62 175 ILE A O 1
ATOM 1318 N N . LEU A 1 176 ? -0.822 9.281 22.844 1 98.38 176 LEU A N 1
ATOM 1319 C CA . LEU A 1 176 ? -1.607 8.148 22.391 1 98.38 176 LEU A CA 1
ATOM 1320 C C . LEU A 1 176 ? -0.926 6.832 22.75 1 98.38 176 LEU A C 1
ATOM 1322 O O . LEU A 1 176 ? -1.589 5.879 23.172 1 98.38 176 LEU A O 1
ATOM 1326 N N . ALA A 1 177 ? 0.398 6.758 22.578 1 98.5 177 ALA A N 1
ATOM 1327 C CA . ALA A 1 177 ? 1.163 5.59 23.016 1 98.5 177 ALA A CA 1
ATOM 1328 C C . ALA A 1 177 ? 1.059 5.391 24.516 1 98.5 177 ALA A C 1
ATOM 1330 O O . ALA A 1 177 ? 0.837 4.273 24.984 1 98.5 177 ALA A O 1
ATOM 1331 N N . GLY A 1 178 ? 1.173 6.496 25.25 1 97.62 178 GLY A N 1
ATOM 1332 C CA . GLY A 1 178 ? 1.124 6.449 26.703 1 97.62 178 GLY A CA 1
ATOM 1333 C C . GLY A 1 178 ? -0.216 5.98 27.234 1 97.62 178 GLY A C 1
ATOM 1334 O O . GLY A 1 178 ? -0.284 5.371 28.297 1 97.62 178 GLY A O 1
ATOM 1335 N N . LEU A 1 179 ? -1.281 6.281 26.531 1 96.62 179 LEU A N 1
ATOM 1336 C CA . LEU A 1 179 ? -2.609 5.836 26.938 1 96.62 179 LEU A CA 1
ATOM 1337 C C . LEU A 1 179 ? -2.686 4.312 26.969 1 96.62 179 LEU A C 1
ATOM 1339 O O . LEU A 1 179 ? -3.547 3.746 27.656 1 96.62 179 LEU A O 1
ATOM 1343 N N . GLN A 1 180 ? -1.765 3.662 26.234 1 93.25 180 GLN A N 1
ATOM 1344 C CA . GLN A 1 180 ? -1.747 2.205 26.156 1 93.25 180 GLN A CA 1
ATOM 1345 C C . GLN A 1 180 ? -0.82 1.607 27.203 1 93.25 180 GLN A C 1
ATOM 1347 O O . GLN A 1 180 ? -0.393 0.458 27.094 1 93.25 180 GLN A O 1
ATOM 1352 N N . THR A 1 181 ? -0.381 2.297 28.141 1 94.31 181 THR A N 1
ATOM 1353 C CA . THR A 1 181 ? 0.472 1.814 29.219 1 94.31 181 THR A CA 1
ATOM 1354 C C . THR A 1 181 ? -0.309 1.721 30.531 1 94.31 181 THR A C 1
ATOM 1356 O O . THR A 1 181 ? -1.464 2.146 30.609 1 94.31 181 THR A O 1
ATOM 1359 N N . ALA A 1 182 ? 0.379 1.003 31.5 1 90.38 182 ALA A N 1
ATOM 1360 C CA . ALA A 1 182 ? -0.176 0.913 32.844 1 90.38 182 ALA A CA 1
ATOM 1361 C C . ALA A 1 182 ? 0.482 1.926 33.781 1 90.38 182 ALA A C 1
ATOM 1363 O O . ALA A 1 182 ? 1.677 1.828 34.062 1 90.38 182 ALA A O 1
ATOM 1364 N N . GLY A 1 183 ? -0.071 3.018 34 1 91.94 183 GLY A N 1
ATOM 1365 C CA . GLY A 1 183 ? 0.497 3.982 34.938 1 91.94 183 GLY A CA 1
ATOM 1366 C C . GLY A 1 183 ? 0.552 5.391 34.375 1 91.94 183 GLY A C 1
ATOM 1367 O O . GLY A 1 183 ? -0.148 5.707 33.406 1 91.94 183 GLY A O 1
ATOM 1368 N N . GLN A 1 184 ? 1.431 6.176 34.969 1 95.94 184 GLN A N 1
ATOM 1369 C CA . GLN A 1 184 ? 1.507 7.594 34.656 1 95.94 184 GLN A CA 1
ATOM 1370 C C . GLN A 1 184 ? 2.691 7.883 33.719 1 95.94 184 GLN A C 1
ATOM 1372 O O . GLN A 1 184 ? 3.785 7.352 33.938 1 95.94 184 GLN A O 1
ATOM 1377 N N . SER A 1 185 ? 2.459 8.672 32.75 1 97.69 185 SER A N 1
ATOM 1378 C CA . SER A 1 185 ? 3.51 9.117 31.844 1 97.69 185 SER A CA 1
ATOM 1379 C C . SER A 1 185 ? 3.617 10.641 31.828 1 97.69 185 SER A C 1
ATOM 1381 O O . SER A 1 185 ? 2.66 11.336 32.156 1 97.69 185 SER A O 1
ATOM 1383 N N . ARG A 1 186 ? 4.797 11.07 31.484 1 98.19 186 ARG A N 1
ATOM 1384 C CA . ARG A 1 186 ? 5.094 12.5 31.406 1 98.19 186 ARG A CA 1
ATOM 1385 C C . ARG A 1 186 ? 5.766 12.844 30.078 1 98.19 186 ARG A C 1
ATOM 1387 O O . ARG A 1 186 ? 6.676 12.141 29.641 1 98.19 186 ARG A O 1
ATOM 1394 N N . PHE A 1 187 ? 5.328 13.898 29.469 1 98.44 187 PHE A N 1
ATOM 1395 C CA . PHE A 1 187 ? 5.926 14.422 28.234 1 98.44 187 PHE A CA 1
ATOM 1396 C C . PHE A 1 187 ? 6.273 15.898 28.391 1 98.44 187 PHE A C 1
ATOM 1398 O O . PHE A 1 187 ? 5.434 16.703 28.797 1 98.44 187 PHE A O 1
ATOM 1405 N N . TYR A 1 188 ? 7.473 16.203 28.031 1 98.31 188 TYR A N 1
ATOM 1406 C CA . TYR A 1 188 ? 7.961 17.578 28.078 1 98.31 188 TYR A CA 1
ATOM 1407 C C . TYR A 1 188 ? 8.297 18.094 26.688 1 98.31 188 TYR A C 1
ATOM 1409 O O . TYR A 1 188 ? 8.836 17.359 25.859 1 98.31 188 TYR A O 1
ATOM 1417 N N . GLU A 1 189 ? 7.914 19.359 26.375 1 97.31 189 GLU A N 1
ATOM 1418 C CA . GLU A 1 189 ? 8.375 20.062 25.188 1 97.31 189 GLU A CA 1
ATOM 1419 C C . GLU A 1 189 ? 8.891 21.453 25.531 1 97.31 189 GLU A C 1
ATOM 1421 O O . GLU A 1 189 ? 8.445 22.062 26.516 1 97.31 189 GLU A O 1
ATOM 1426 N N . PRO A 1 190 ? 9.875 22.031 24.766 1 95.25 190 PRO A N 1
ATOM 1427 C CA . PRO A 1 190 ? 10.539 23.281 25.125 1 95.25 190 PRO A CA 1
ATOM 1428 C C . PRO A 1 190 ? 9.609 24.5 25.047 1 95.25 190 PRO A C 1
ATOM 1430 O O . PRO A 1 190 ? 9.859 25.516 25.688 1 95.25 190 PRO A O 1
ATOM 1433 N N . LEU A 1 191 ? 8.594 24.469 24.172 1 94.38 191 LEU A N 1
ATOM 1434 C CA . LEU A 1 191 ? 7.523 25.453 24.047 1 94.38 191 LEU A CA 1
ATOM 1435 C C . LEU A 1 191 ? 6.176 24.766 23.875 1 94.38 191 LEU A C 1
ATOM 1437 O O . LEU A 1 191 ? 6.098 23.656 23.344 1 94.38 191 LEU A O 1
ATOM 1441 N N . LEU A 1 192 ? 5.184 25.438 24.312 1 95.06 192 LEU A N 1
ATOM 1442 C CA . LEU A 1 192 ? 3.848 24.875 24.156 1 95.06 192 LEU A CA 1
ATOM 1443 C C . LEU A 1 192 ? 3.482 24.766 22.672 1 95.06 192 LEU A C 1
ATOM 1445 O O . LEU A 1 192 ? 3.525 25.75 21.953 1 95.06 192 LEU A O 1
ATOM 1449 N N . SER A 1 193 ? 3.229 23.578 22.25 1 95.62 193 SER A N 1
ATOM 1450 C CA . SER A 1 193 ? 2.66 23.359 20.922 1 95.62 193 SER A CA 1
ATOM 1451 C C . SER A 1 193 ? 1.14 23.266 20.984 1 95.62 193 SER A C 1
ATOM 1453 O O . SER A 1 193 ? 0.547 23.359 22.062 1 95.62 193 SER A O 1
ATOM 1455 N N . ARG A 1 194 ? 0.509 23.156 19.812 1 95.69 194 ARG A N 1
ATOM 1456 C CA . ARG A 1 194 ? -0.946 23.047 19.781 1 95.69 194 ARG A CA 1
ATOM 1457 C C . ARG A 1 194 ? -1.423 21.938 20.703 1 95.69 194 ARG A C 1
ATOM 1459 O O . ARG A 1 194 ? -0.774 20.891 20.812 1 95.69 194 ARG A O 1
ATOM 1466 N N . ASN A 1 195 ? -2.555 22.094 21.391 1 96.44 195 ASN A N 1
ATOM 1467 C CA . ASN A 1 195 ? -2.91 21.188 22.469 1 96.44 195 ASN A CA 1
ATOM 1468 C C . ASN A 1 195 ? -4.305 20.594 22.281 1 96.44 195 ASN A C 1
ATOM 1470 O O . ASN A 1 195 ? -5.031 20.375 23.25 1 96.44 195 ASN A O 1
ATOM 1474 N N . HIS A 1 196 ? -4.738 20.391 21.047 1 96.12 196 HIS A N 1
ATOM 1475 C CA . HIS A 1 196 ? -6.043 19.797 20.766 1 96.12 196 HIS A CA 1
ATOM 1476 C C . HIS A 1 196 ? -6.18 18.422 21.406 1 96.12 196 HIS A C 1
ATOM 1478 O O . HIS A 1 196 ? -7.262 18.062 21.875 1 96.12 196 HIS A O 1
ATOM 1484 N N . THR A 1 197 ? -5.105 17.625 21.406 1 97.75 197 THR A N 1
ATOM 1485 C CA . THR A 1 197 ? -5.129 16.281 21.984 1 97.75 197 THR A CA 1
ATOM 1486 C C . THR A 1 197 ? -5.461 16.328 23.469 1 97.75 197 THR A C 1
ATOM 1488 O O . THR A 1 197 ? -6.375 15.641 23.938 1 97.75 197 THR A O 1
ATOM 1491 N N . GLU A 1 198 ? -4.766 17.188 24.156 1 96.94 198 GLU A N 1
ATOM 1492 C CA . GLU A 1 198 ? -4.965 17.328 25.594 1 96.94 198 GLU A CA 1
ATOM 1493 C C . GLU A 1 198 ? -6.383 17.797 25.922 1 96.94 198 GLU A C 1
ATOM 1495 O O . GLU A 1 198 ? -7.043 17.25 26.797 1 96.94 198 GLU A O 1
ATOM 1500 N N . ASN A 1 199 ? -6.848 18.781 25.203 1 95.44 199 ASN A N 1
ATOM 1501 C CA . ASN A 1 199 ? -8.18 19.328 25.438 1 95.44 199 ASN A CA 1
ATOM 1502 C C . ASN A 1 199 ? -9.266 18.297 25.203 1 95.44 199 ASN A C 1
ATOM 1504 O O . ASN A 1 199 ? -10.18 18.141 26.031 1 95.44 199 ASN A O 1
ATOM 1508 N N . MET A 1 200 ? -9.172 17.578 24.125 1 95.44 200 MET A N 1
ATOM 1509 C CA . MET A 1 200 ? -10.195 16.609 23.781 1 95.44 200 MET A CA 1
ATOM 1510 C C . MET A 1 200 ? -10.18 15.43 24.75 1 95.44 200 MET A C 1
ATOM 1512 O O . MET A 1 200 ? -11.234 14.984 25.203 1 95.44 200 MET A O 1
ATOM 1516 N N . LEU A 1 201 ? -8.984 14.906 25.062 1 96.06 201 LEU A N 1
ATOM 1517 C CA . LEU A 1 201 ? -8.875 13.766 25.969 1 96.06 201 LEU A CA 1
ATOM 1518 C C . LEU A 1 201 ? -9.383 14.125 27.359 1 96.06 201 LEU A C 1
ATOM 1520 O O . LEU A 1 201 ? -10 13.297 28.031 1 96.06 201 LEU A O 1
ATOM 1524 N N . ARG A 1 202 ? -9.047 15.352 27.781 1 94.19 202 ARG A N 1
ATOM 1525 C CA . ARG A 1 202 ? -9.602 15.82 29.062 1 94.19 202 ARG A CA 1
ATOM 1526 C C . ARG A 1 202 ? -11.125 15.773 29.047 1 94.19 202 ARG A C 1
ATOM 1528 O O . ARG A 1 202 ? -11.742 15.305 30 1 94.19 202 ARG A O 1
ATOM 1535 N N . GLY A 1 203 ? -11.703 16.219 28 1 92.94 203 GLY A N 1
ATOM 1536 C CA . GLY A 1 203 ? -13.148 16.188 27.844 1 92.94 203 GLY A CA 1
ATOM 1537 C C . GLY A 1 203 ? -13.711 14.789 27.781 1 92.94 203 GLY A C 1
ATOM 1538 O O . GLY A 1 203 ? -14.891 14.578 28.062 1 92.94 203 GLY A O 1
ATOM 1539 N N . MET A 1 204 ? -12.867 13.844 27.469 1 94.69 204 MET A N 1
ATOM 1540 C CA . MET A 1 204 ? -13.305 12.453 27.344 1 94.69 204 MET A CA 1
ATOM 1541 C C . MET A 1 204 ? -13.016 11.672 28.625 1 94.69 204 MET A C 1
ATOM 1543 O O . MET A 1 204 ? -13.078 10.445 28.625 1 94.69 204 MET A O 1
ATOM 1547 N N . GLY A 1 205 ? -12.523 12.344 29.641 1 92.25 205 GLY A N 1
ATOM 1548 C CA . GLY A 1 205 ? -12.445 11.734 30.953 1 92.25 205 GLY A CA 1
ATOM 1549 C C . GLY A 1 205 ? -11.031 11.336 31.344 1 92.25 205 GLY A C 1
ATOM 1550 O O . GLY A 1 205 ? -10.82 10.758 32.406 1 92.25 205 GLY A O 1
ATOM 1551 N N . VAL A 1 206 ? -10.055 11.633 30.547 1 93.44 206 VAL A N 1
ATOM 1552 C CA . VAL A 1 206 ? -8.672 11.312 30.891 1 93.44 206 VAL A CA 1
ATOM 1553 C C . VAL A 1 206 ? -8.141 12.328 31.891 1 93.44 206 VAL A C 1
ATOM 1555 O O . VAL A 1 206 ? -8.344 13.539 31.719 1 93.44 206 VAL A O 1
ATOM 1558 N N . HIS A 1 207 ? -7.512 11.875 32.906 1 92.5 207 HIS A N 1
ATOM 1559 C CA . HIS A 1 207 ? -6.84 12.758 33.844 1 92.5 207 HIS A CA 1
ATOM 1560 C C . HIS A 1 207 ? -5.527 13.281 33.25 1 92.5 207 HIS A C 1
ATOM 1562 O O . HIS A 1 207 ? -4.492 12.617 33.375 1 92.5 207 HIS A O 1
ATOM 1568 N N . ILE A 1 208 ? -5.531 14.469 32.781 1 94.81 208 ILE A N 1
ATOM 1569 C CA . ILE A 1 208 ? -4.363 15.078 32.156 1 94.81 208 ILE A CA 1
ATOM 1570 C C . ILE A 1 208 ? -4.062 16.422 32.812 1 94.81 208 ILE A C 1
ATOM 1572 O O . ILE A 1 208 ? -4.949 17.266 32.938 1 94.81 208 ILE A O 1
ATOM 1576 N N . GLN A 1 209 ? -2.852 16.578 33.25 1 96.19 209 GLN A N 1
ATOM 1577 C CA . GLN A 1 209 ? -2.381 17.812 33.844 1 96.19 209 GLN A CA 1
ATOM 1578 C C . GLN A 1 209 ? -1.312 18.469 32.969 1 96.19 209 GLN A C 1
ATOM 1580 O O . GLN A 1 209 ? -0.426 17.797 32.438 1 96.19 209 GLN A O 1
ATOM 1585 N N . GLU A 1 210 ? -1.546 19.734 32.719 1 95.62 210 GLU A N 1
ATOM 1586 C CA . GLU A 1 210 ? -0.595 20.531 31.969 1 95.62 210 GLU A CA 1
ATOM 1587 C C . GLU A 1 210 ? 0.024 21.641 32.812 1 95.62 210 GLU A C 1
ATOM 1589 O O . GLU A 1 210 ? -0.662 22.25 33.656 1 95.62 210 GLU A O 1
ATOM 1594 N N . ARG A 1 211 ? 1.341 21.797 32.688 1 94.88 211 ARG A N 1
ATOM 1595 C CA . ARG A 1 211 ? 1.989 22.844 33.469 1 94.88 211 ARG A CA 1
ATOM 1596 C C . ARG A 1 211 ? 3.133 23.484 32.688 1 94.88 211 ARG A C 1
ATOM 1598 O O . ARG A 1 211 ? 3.857 22.797 31.969 1 94.88 211 ARG A O 1
ATOM 1605 N N . GLU A 1 212 ? 3.199 24.719 32.781 1 94.69 212 GLU A N 1
ATOM 1606 C CA . GLU A 1 212 ? 4.367 25.438 32.281 1 94.69 212 GLU A CA 1
ATOM 1607 C C . GLU A 1 212 ? 5.539 25.328 33.25 1 94.69 212 GLU A C 1
ATOM 1609 O O . GLU A 1 212 ? 5.375 25.516 34.469 1 94.69 212 GLU A O 1
ATOM 1614 N N . CYS A 1 213 ? 6.645 25.078 32.75 1 95.19 213 CYS A N 1
ATOM 1615 C CA . CYS A 1 213 ? 7.836 24.891 33.562 1 95.19 213 CYS A CA 1
ATOM 1616 C C . CYS A 1 213 ? 8.602 26.203 33.719 1 95.19 213 CYS A C 1
ATOM 1618 O O . CYS A 1 213 ? 8.359 27.156 32.969 1 95.19 213 CYS A O 1
ATOM 1620 N N . GLU A 1 214 ? 9.555 26.234 34.594 1 93.38 214 GLU A N 1
ATOM 1621 C CA . GLU A 1 214 ? 10.328 27.438 34.875 1 93.38 214 GLU A CA 1
ATOM 1622 C C . GLU A 1 214 ? 11.188 27.844 33.688 1 93.38 214 GLU A C 1
ATOM 1624 O O . GLU A 1 214 ? 11.422 29.047 33.469 1 93.38 214 GLU A O 1
ATOM 1629 N N . ASP A 1 215 ? 11.547 26.938 32.969 1 93.25 215 ASP A N 1
ATOM 1630 C CA . ASP A 1 215 ? 12.445 27.203 31.859 1 93.25 215 ASP A CA 1
ATOM 1631 C C . ASP A 1 215 ? 11.672 27.594 30.594 1 93.25 215 ASP A C 1
ATOM 1633 O O . ASP A 1 215 ? 12.25 27.734 29.516 1 93.25 215 ASP A O 1
ATOM 1637 N N . GLY A 1 216 ? 10.367 27.734 30.734 1 91.31 216 GLY A N 1
ATOM 1638 C CA . GLY A 1 216 ? 9.555 28.125 29.594 1 91.31 216 GLY A CA 1
ATOM 1639 C C . GLY A 1 216 ? 8.938 26.953 28.859 1 91.31 216 GLY A C 1
ATOM 1640 O O . GLY A 1 216 ? 8.031 27.125 28.047 1 91.31 216 GLY A O 1
ATOM 1641 N N . GLY A 1 217 ? 9.461 25.75 29.219 1 95.25 217 GLY A N 1
ATOM 1642 C CA . GLY A 1 217 ? 8.922 24.531 28.625 1 95.25 217 GLY A CA 1
ATOM 1643 C C . GLY A 1 217 ? 7.555 24.172 29.172 1 95.25 217 GLY A C 1
ATOM 1644 O O . GLY A 1 217 ? 6.996 24.891 30 1 95.25 217 GLY A O 1
ATOM 1645 N N . TYR A 1 218 ? 6.973 23.188 28.531 1 96.81 218 TYR A N 1
ATOM 1646 C CA . TYR A 1 218 ? 5.633 22.734 28.891 1 96.81 218 TYR A CA 1
ATOM 1647 C C . TYR A 1 218 ? 5.617 21.234 29.141 1 96.81 218 TYR A C 1
ATOM 1649 O O . TYR A 1 218 ? 6.277 20.469 28.422 1 96.81 218 TYR A O 1
ATOM 1657 N N . GLU A 1 219 ? 4.891 20.859 30.203 1 98 219 GLU A N 1
ATOM 1658 C CA . GLU A 1 219 ? 4.816 19.438 30.578 1 98 219 GLU A CA 1
ATOM 1659 C C . GLU A 1 219 ? 3.371 18.953 30.625 1 98 219 GLU A C 1
ATOM 1661 O O . GLU A 1 219 ? 2.482 19.672 31.094 1 98 219 GLU A O 1
ATOM 1666 N N . VAL A 1 220 ? 3.174 17.797 30.141 1 98.25 220 VAL A N 1
ATOM 1667 C CA . VAL A 1 220 ? 1.881 17.125 30.219 1 98.25 220 VAL A CA 1
ATOM 1668 C C . VAL A 1 220 ? 2.029 15.82 30.984 1 98.25 220 VAL A C 1
ATOM 1670 O O . VAL A 1 220 ? 2.9 15.008 30.688 1 98.25 220 VAL A O 1
ATOM 1673 N N . VAL A 1 221 ? 1.267 15.617 32.031 1 98.12 221 VAL A N 1
ATOM 1674 C CA . VAL A 1 221 ? 1.228 14.391 32.812 1 98.12 221 VAL A CA 1
ATOM 1675 C C . VAL A 1 221 ? -0.146 13.734 32.688 1 98.12 221 VAL A C 1
ATOM 1677 O O . VAL A 1 221 ? -1.174 14.406 32.812 1 98.12 221 VAL A O 1
ATOM 1680 N N . PHE A 1 222 ? -0.18 12.508 32.406 1 96.69 222 PHE A N 1
ATOM 1681 C CA . PHE A 1 222 ? -1.456 11.836 32.219 1 96.69 222 PHE A CA 1
ATOM 1682 C C . PHE A 1 222 ? -1.356 10.367 32.594 1 96.69 222 PHE A C 1
ATOM 1684 O O . PHE A 1 222 ? -0.257 9.82 32.719 1 96.69 222 PHE A O 1
ATOM 1691 N N . GLU A 1 223 ? -2.49 9.734 32.812 1 93.56 223 GLU A N 1
ATOM 1692 C CA . GLU A 1 223 ? -2.574 8.328 33.188 1 93.56 223 GLU A CA 1
ATOM 1693 C C . GLU A 1 223 ? -2.961 7.457 32 1 93.56 223 GLU A C 1
ATOM 1695 O O . GLU A 1 223 ? -3.818 7.84 31.188 1 93.56 223 GLU A O 1
ATOM 1700 N N . GLY A 1 224 ? -2.285 6.309 31.906 1 93.12 224 GLY A N 1
ATOM 1701 C CA . GLY A 1 224 ? -2.672 5.336 30.906 1 93.12 224 GLY A CA 1
ATOM 1702 C C . GLY A 1 224 ? -4.008 4.68 31.188 1 93.12 224 GLY A C 1
ATOM 1703 O O . GLY A 1 224 ? -4.551 4.812 32.281 1 93.12 224 GLY A O 1
ATOM 1704 N N . LEU A 1 225 ? -4.562 3.963 30.188 1 89.94 225 LEU A N 1
ATOM 1705 C CA . LEU A 1 225 ? -5.898 3.391 30.297 1 89.94 225 LEU A CA 1
ATOM 1706 C C . LEU A 1 225 ? -5.828 1.9 30.609 1 89.94 225 LEU A C 1
ATOM 1708 O O . LEU A 1 225 ? -6.832 1.292 30.984 1 89.94 225 LEU A O 1
ATOM 1712 N N . LYS A 1 226 ? -4.711 1.237 30.469 1 82.19 226 LYS A N 1
ATOM 1713 C CA . LYS A 1 226 ? -4.605 -0.218 30.531 1 82.19 226 LYS A CA 1
ATOM 1714 C C . LYS A 1 226 ? -4.887 -0.732 31.938 1 82.19 226 LYS A C 1
ATOM 1716 O O . LYS A 1 226 ? -5.465 -1.807 32.094 1 82.19 226 LYS A O 1
ATOM 1721 N N . GLU A 1 227 ? -4.48 0.005 32.969 1 73.81 227 GLU A N 1
ATOM 1722 C CA . GLU A 1 227 ? -4.672 -0.473 34.344 1 73.81 227 GLU A CA 1
ATOM 1723 C C . GLU A 1 227 ? -6.141 -0.383 34.75 1 73.81 227 GLU A C 1
ATOM 1725 O O . GLU A 1 227 ? -6.641 -1.25 35.469 1 73.81 227 GLU A O 1
ATOM 1730 N N . THR A 1 228 ? -6.785 0.513 34.25 1 72.12 228 THR A N 1
ATOM 1731 C CA . THR A 1 228 ? -8.141 0.767 34.719 1 72.12 228 THR A CA 1
ATOM 1732 C C . THR A 1 228 ? -9.172 0.191 33.75 1 72.12 228 THR A C 1
ATOM 1734 O O . THR A 1 228 ? -10.367 0.173 34.031 1 72.12 228 THR A O 1
ATOM 1737 N N . ASN A 1 229 ? -8.68 -0.477 32.719 1 69.44 229 ASN A N 1
ATOM 1738 C CA . ASN A 1 229 ? -9.57 -0.934 31.656 1 69.44 229 ASN A CA 1
ATOM 1739 C C . ASN A 1 229 ? -10.609 0.128 31.297 1 69.44 229 ASN A C 1
ATOM 1741 O O . ASN A 1 229 ? -11.773 -0.195 31.031 1 69.44 229 ASN A O 1
ATOM 1745 N N . LYS A 1 230 ? -10.266 1.275 31.547 1 79.62 230 LYS A N 1
ATOM 1746 C CA . LYS A 1 230 ? -11.164 2.387 31.25 1 79.62 230 LYS A CA 1
ATOM 1747 C C . LYS A 1 230 ? -11.102 2.76 29.766 1 79.62 230 LYS A C 1
ATOM 1749 O O . LYS A 1 230 ? -10.047 2.662 29.141 1 79.62 230 LYS A O 1
ATOM 1754 N N . GLN A 1 231 ? -12.289 3.008 29.25 1 88.62 231 GLN A N 1
ATOM 1755 C CA . GLN A 1 231 ? -12.414 3.555 27.906 1 88.62 231 GLN A CA 1
ATOM 1756 C C . GLN A 1 231 ? -12.742 5.043 27.953 1 88.62 231 GLN A C 1
ATOM 1758 O O . GLN A 1 231 ? -13.203 5.559 28.969 1 88.62 231 GLN A O 1
ATOM 1763 N N . LEU A 1 232 ? -12.375 5.707 26.859 1 95.38 232 LEU A N 1
ATOM 1764 C CA . LEU A 1 232 ? -12.664 7.133 26.766 1 95.38 232 LEU A CA 1
ATOM 1765 C C . LEU A 1 232 ? -14.172 7.375 26.719 1 95.38 232 LEU A C 1
ATOM 1767 O O . LEU A 1 232 ? -14.906 6.613 26.094 1 95.38 232 LEU A O 1
ATOM 1771 N N . GLU A 1 233 ? -14.594 8.375 27.391 1 95.81 233 GLU A N 1
ATOM 1772 C CA . GLU A 1 233 ? -15.992 8.781 27.281 1 95.81 233 GLU A CA 1
ATOM 1773 C C . GLU A 1 233 ? -16.328 9.25 25.859 1 95.81 233 GLU A C 1
ATOM 1775 O O . GLU A 1 233 ? -15.477 9.844 25.188 1 95.81 233 GLU A O 1
ATOM 1780 N N . ALA A 1 234 ? -17.562 8.969 25.453 1 96.88 234 ALA A N 1
ATOM 1781 C CA . ALA A 1 234 ? -18 9.391 24.125 1 96.88 234 ALA A CA 1
ATOM 1782 C C . ALA A 1 234 ? -18.109 10.914 24.062 1 96.88 234 ALA A C 1
ATOM 1784 O O . ALA A 1 234 ? -18.297 11.578 25.078 1 96.88 234 ALA A O 1
ATOM 1785 N N . PHE A 1 235 ? -17.969 11.461 22.859 1 95.12 235 PHE A N 1
ATOM 1786 C CA . PHE A 1 235 ? -18.094 12.898 22.672 1 95.12 235 PHE A CA 1
ATOM 1787 C C . PHE A 1 235 ? -19.188 13.219 21.656 1 95.12 235 PHE A C 1
ATOM 1789 O O . PHE A 1 235 ? -19.562 12.367 20.844 1 95.12 235 PHE A O 1
ATOM 1796 N N . LYS A 1 236 ? -19.703 14.352 21.797 1 94.56 236 LYS A N 1
ATOM 1797 C CA . LYS A 1 236 ? -20.609 14.992 20.844 1 94.56 236 LYS A CA 1
ATOM 1798 C C . LYS A 1 236 ? -20.266 16.469 20.672 1 94.56 236 LYS A C 1
ATOM 1800 O O . LYS A 1 236 ? -20.328 17.25 21.625 1 94.56 236 LYS A O 1
ATOM 1805 N N . PHE A 1 237 ? -19.828 16.828 19.438 1 93.06 237 PHE A N 1
ATOM 1806 C CA . PHE A 1 237 ? -19.5 18.234 19.25 1 93.06 237 PHE A CA 1
ATOM 1807 C C . PHE A 1 237 ? -19.516 18.609 17.781 1 93.06 237 PHE A C 1
ATOM 1809 O O . PHE A 1 237 ? -19.688 17.75 16.922 1 93.06 237 PHE A O 1
ATOM 1816 N N . GLN A 1 238 ? -19.406 19.875 17.547 1 94.25 238 GLN A N 1
ATOM 1817 C CA . GLN A 1 238 ? -19.234 20.453 16.219 1 94.25 238 GLN A CA 1
ATOM 1818 C C . GLN A 1 238 ? -17.797 20.922 16 1 94.25 238 GLN A C 1
ATOM 1820 O O . GLN A 1 238 ? -17.234 21.625 16.844 1 94.25 238 GLN A O 1
ATOM 1825 N N . VAL A 1 239 ? -17.203 20.453 14.922 1 95.81 239 VAL A N 1
ATOM 1826 C CA . VAL A 1 239 ? -15.859 20.922 14.609 1 95.81 239 VAL A CA 1
ATOM 1827 C C . VAL A 1 239 ? -15.906 22.375 14.148 1 95.81 239 VAL A C 1
ATOM 1829 O O . VAL A 1 239 ? -16.609 22.719 13.195 1 95.81 239 VAL A O 1
ATOM 1832 N N . PRO A 1 240 ? -15.219 23.25 14.805 1 96 240 PRO A N 1
ATOM 1833 C CA . PRO A 1 240 ? -15.211 24.656 14.391 1 96 240 PRO A CA 1
ATOM 1834 C C . PRO A 1 240 ? -14.414 24.891 13.109 1 96 240 PRO A C 1
ATOM 1836 O O . PRO A 1 240 ? -13.727 23.984 12.633 1 96 240 PRO A O 1
ATOM 1839 N N . ALA A 1 241 ? -14.531 26.109 12.609 1 96.12 241 ALA A N 1
ATOM 1840 C CA . ALA A 1 241 ? -13.734 26.5 11.453 1 96.12 241 ALA A CA 1
ATOM 1841 C C . ALA A 1 241 ? -12.25 26.562 11.805 1 96.12 241 ALA A C 1
ATOM 1843 O O . ALA A 1 241 ? -11.883 27 12.898 1 96.12 241 ALA A O 1
ATOM 1844 N N . ASP A 1 242 ? -11.461 26.094 10.906 1 96.62 242 ASP A N 1
ATOM 1845 C CA . ASP A 1 242 ? -10.008 26.109 11.047 1 96.62 242 ASP A CA 1
ATOM 1846 C C . ASP A 1 242 ? -9.453 27.516 10.961 1 96.62 242 ASP A C 1
ATOM 1848 O O . ASP A 1 242 ? -9.609 28.188 9.938 1 96.62 242 ASP A O 1
ATOM 1852 N N . PRO A 1 243 ? -8.781 27.984 11.977 1 97.12 243 PRO A N 1
ATOM 1853 C CA . PRO A 1 243 ? -8.219 29.328 11.891 1 97.12 243 PRO A CA 1
ATOM 1854 C C . PRO A 1 243 ? -7.227 29.484 10.734 1 97.12 243 PRO A C 1
ATOM 1856 O O . PRO A 1 243 ? -7.113 30.578 10.156 1 97.12 243 PRO A O 1
ATOM 1859 N N . SER A 1 244 ? -6.48 28.406 10.43 1 96.5 244 SER A N 1
ATOM 1860 C CA . SER A 1 244 ? -5.559 28.469 9.297 1 96.5 244 SER A CA 1
ATOM 1861 C C . SER A 1 244 ? -6.309 28.688 7.984 1 96.5 244 SER A C 1
ATOM 1863 O O . SER A 1 244 ? -5.84 29.438 7.117 1 96.5 244 SER A O 1
ATOM 1865 N N . SER A 1 245 ? -7.445 28.047 7.828 1 96.75 245 SER A N 1
ATOM 1866 C CA . SER A 1 245 ? -8.273 28.234 6.645 1 96.75 245 SER A CA 1
ATOM 1867 C C . SER A 1 245 ? -8.922 29.609 6.641 1 96.75 245 SER A C 1
ATOM 1869 O O . SER A 1 245 ? -9.008 30.266 5.594 1 96.75 245 SER A O 1
ATOM 1871 N N . ALA A 1 246 ? -9.375 30.047 7.781 1 97.62 246 ALA A N 1
ATOM 1872 C CA . ALA A 1 246 ? -10 31.359 7.918 1 97.62 246 ALA A CA 1
ATOM 1873 C C . ALA A 1 246 ? -8.992 32.469 7.617 1 97.62 246 ALA A C 1
ATOM 1875 O O . ALA A 1 246 ? -9.367 33.531 7.105 1 97.62 246 ALA A O 1
ATOM 1876 N N . PHE A 1 247 ? -7.785 32.219 7.898 1 98.31 247 PHE A N 1
ATOM 1877 C CA . PHE A 1 247 ? -6.73 33.219 7.832 1 98.31 247 PHE A CA 1
ATOM 1878 C C . PHE A 1 247 ? -6.574 33.75 6.41 1 98.31 247 PHE A C 1
ATOM 1880 O O . PHE A 1 247 ? -6.254 34.938 6.207 1 98.31 247 PHE A O 1
ATOM 1887 N N . TYR A 1 248 ? -6.816 32.938 5.41 1 98.25 248 TYR A N 1
ATOM 1888 C CA . TYR A 1 248 ? -6.695 33.375 4.027 1 98.25 248 TYR A CA 1
ATOM 1889 C C . TYR A 1 248 ? -7.617 34.562 3.744 1 98.25 248 TYR A C 1
ATOM 1891 O O . TYR A 1 248 ? -7.23 35.5 3.049 1 98.25 248 TYR A O 1
ATOM 1899 N N . PHE A 1 249 ? -8.742 34.531 4.309 1 98.06 249 PHE A N 1
ATOM 1900 C CA . PHE A 1 249 ? -9.703 35.594 4.047 1 98.06 249 PHE A CA 1
ATOM 1901 C C . PHE A 1 249 ? -9.398 36.812 4.91 1 98.06 249 PHE A C 1
ATOM 1903 O O . PHE A 1 249 ? -9.734 37.938 4.539 1 98.06 249 PHE A O 1
ATOM 1910 N N . ALA A 1 250 ? -8.805 36.594 6.055 1 98.5 250 ALA A N 1
ATOM 1911 C CA . ALA A 1 250 ? -8.25 37.75 6.793 1 98.5 250 ALA A CA 1
ATOM 1912 C C . ALA A 1 250 ? -7.188 38.469 5.973 1 98.5 250 ALA A C 1
ATOM 1914 O O . ALA A 1 250 ? -7.172 39.688 5.914 1 98.5 250 ALA A O 1
ATOM 1915 N N . VAL A 1 251 ? -6.328 37.688 5.336 1 98.5 251 VAL A N 1
ATOM 1916 C CA . VAL A 1 251 ? -5.281 38.25 4.492 1 98.5 251 VAL A CA 1
ATOM 1917 C C . VAL A 1 251 ? -5.906 38.938 3.291 1 98.5 251 VAL A C 1
ATOM 1919 O O . VAL A 1 251 ? -5.434 40 2.865 1 98.5 251 VAL A O 1
ATOM 1922 N N . ALA A 1 252 ? -6.973 38.375 2.736 1 98.38 252 ALA A N 1
ATOM 1923 C CA . ALA A 1 252 ? -7.676 39.031 1.631 1 98.38 252 ALA A CA 1
ATOM 1924 C C . ALA A 1 252 ? -8.156 40.406 2.023 1 98.38 252 ALA A C 1
ATOM 1926 O O . ALA A 1 252 ? -8.07 41.344 1.228 1 98.38 252 ALA A O 1
ATOM 1927 N N . ALA A 1 253 ? -8.688 40.531 3.215 1 98.19 253 ALA A N 1
ATOM 1928 C CA . ALA A 1 253 ? -9.125 41.844 3.715 1 98.19 253 ALA A CA 1
ATOM 1929 C C . ALA A 1 253 ? -7.961 42.844 3.748 1 98.19 253 ALA A C 1
ATOM 1931 O O . ALA A 1 253 ? -8.133 44 3.432 1 98.19 253 ALA A O 1
ATOM 1932 N N . CYS A 1 254 ? -6.809 42.375 4.125 1 97.56 254 CYS A N 1
ATOM 1933 C CA . CYS A 1 254 ? -5.629 43.219 4.203 1 97.56 254 CYS A CA 1
ATOM 1934 C C . CYS A 1 254 ? -5.137 43.625 2.811 1 97.56 254 CYS A C 1
ATOM 1936 O O . CYS A 1 254 ? -4.715 44.75 2.588 1 97.56 254 CYS A O 1
ATOM 1938 N N . VAL A 1 255 ? -5.18 42.656 1.901 1 96.81 255 VAL A N 1
ATOM 1939 C CA . VAL A 1 255 ? -4.707 42.875 0.536 1 96.81 255 VAL A CA 1
ATOM 1940 C C . VAL A 1 255 ? -5.559 43.938 -0.148 1 96.81 255 VAL A C 1
ATOM 1942 O O . VAL A 1 255 ? -5.043 44.75 -0.904 1 96.81 255 VAL A O 1
ATOM 1945 N N . LEU A 1 256 ? -6.82 43.969 0.197 1 97.19 256 LEU A N 1
ATOM 1946 C CA . LEU A 1 256 ? -7.754 44.75 -0.576 1 97.19 256 LEU A CA 1
ATOM 1947 C C . LEU A 1 256 ? -8.25 45.938 0.244 1 97.19 256 LEU A C 1
ATOM 1949 O O . LEU A 1 256 ? -9.055 46.75 -0.238 1 97.19 256 LEU A O 1
ATOM 1953 N N . GLY A 1 257 ? -7.766 46.062 1.489 1 96.38 257 GLY A N 1
ATOM 1954 C CA . GLY A 1 257 ? -8.328 47.094 2.359 1 96.38 257 GLY A CA 1
ATOM 1955 C C . GLY A 1 257 ? -9.805 46.875 2.643 1 96.38 257 GLY A C 1
ATOM 1956 O O . GLY A 1 257 ? -10.586 47.844 2.594 1 96.38 257 GLY A O 1
ATOM 1957 N N . ALA A 1 258 ? -10.234 45.688 2.863 1 97.69 258 ALA A N 1
ATOM 1958 C CA . ALA A 1 258 ? -11.625 45.281 3.027 1 97.69 258 ALA A CA 1
ATOM 1959 C C . ALA A 1 258 ? -11.93 44.938 4.484 1 97.69 258 ALA A C 1
ATOM 1961 O O . ALA A 1 258 ? -11.086 45.125 5.363 1 97.69 258 ALA A O 1
ATOM 1962 N N . LYS A 1 259 ? -13.172 44.594 4.738 1 98.12 259 LYS A N 1
ATOM 1963 C CA . LYS A 1 259 ? -13.633 44.156 6.051 1 98.12 259 LYS A CA 1
ATOM 1964 C C . LYS A 1 259 ? -14.312 42.781 5.961 1 98.12 259 LYS A C 1
ATOM 1966 O O . LYS A 1 259 ? -15.219 42.594 5.145 1 98.12 259 LYS A O 1
ATOM 1971 N N . VAL A 1 260 ? -13.883 41.875 6.848 1 98.31 260 VAL A N 1
ATOM 1972 C CA . VAL A 1 260 ? -14.484 40.531 6.812 1 98.31 260 VAL A CA 1
ATOM 1973 C C . VAL A 1 260 ? -14.883 40.125 8.227 1 98.31 260 VAL A C 1
ATOM 1975 O O . VAL A 1 260 ? -14.289 40.562 9.203 1 98.31 260 VAL A O 1
ATOM 1978 N N . LYS A 1 261 ? -15.875 39.312 8.312 1 98.44 261 LYS A N 1
ATOM 1979 C CA . LYS A 1 261 ? -16.25 38.562 9.516 1 98.44 261 LYS A CA 1
ATOM 1980 C C . LYS A 1 261 ? -16.172 37.062 9.273 1 98.44 261 LYS A C 1
ATOM 1982 O O . LYS A 1 261 ? -16.891 36.531 8.422 1 98.44 261 LYS A O 1
ATOM 1987 N N . LEU A 1 262 ? -15.336 36.438 9.984 1 98.31 262 LEU A N 1
ATOM 1988 C CA . LEU A 1 262 ? -15.125 35 9.883 1 98.31 262 LEU A CA 1
ATOM 1989 C C . LEU A 1 262 ? -15.891 34.25 10.984 1 98.31 262 LEU A C 1
ATOM 1991 O O . LEU A 1 262 ? -15.594 34.406 12.164 1 98.31 262 LEU A O 1
ATOM 1995 N N . LYS A 1 263 ? -16.734 33.406 10.602 1 97.38 263 LYS A N 1
ATOM 1996 C CA . LYS A 1 263 ? -17.719 32.844 11.555 1 97.38 263 LYS A CA 1
ATOM 1997 C C . LYS A 1 263 ? -17.219 31.531 12.141 1 97.38 263 LYS A C 1
ATOM 1999 O O . LYS A 1 263 ? -16.625 30.719 11.445 1 97.38 263 LYS A O 1
ATOM 2004 N N . ASN A 1 264 ? -17.484 31.312 13.469 1 96 264 ASN A N 1
ATOM 2005 C CA . ASN A 1 264 ? -17.359 30.062 14.188 1 96 264 ASN A CA 1
ATOM 2006 C C . ASN A 1 264 ? -15.93 29.516 14.117 1 96 264 ASN A C 1
ATOM 2008 O O . ASN A 1 264 ? -15.727 28.328 13.828 1 96 264 ASN A O 1
ATOM 2012 N N . VAL A 1 265 ? -14.953 30.375 14.281 1 97.44 265 VAL A N 1
ATOM 2013 C CA . VAL A 1 265 ? -13.547 30.016 14.148 1 97.44 265 VAL A CA 1
ATOM 2014 C C . VAL A 1 265 ? -13.008 29.531 15.492 1 97.44 265 VAL A C 1
ATOM 2016 O O . VAL A 1 265 ? -13.359 30.078 16.547 1 97.44 265 VAL A O 1
ATOM 2019 N N . LEU A 1 266 ? -12.25 28.5 15.453 1 96.69 266 LEU A N 1
ATOM 2020 C CA . LEU A 1 266 ? -11.5 28.078 16.641 1 96.69 266 LEU A CA 1
ATOM 2021 C C . LEU A 1 266 ? -10.617 29.203 17.156 1 96.69 266 LEU A C 1
ATOM 2023 O O . LEU A 1 266 ? -9.844 29.797 16.391 1 96.69 266 LEU A O 1
ATOM 2027 N N . LEU A 1 267 ? -10.703 29.484 18.484 1 97 267 LEU A N 1
ATOM 2028 C CA . LEU A 1 267 ? -10 30.625 19.047 1 97 267 LEU A CA 1
ATOM 2029 C C . LEU A 1 267 ? -8.961 30.172 20.078 1 97 267 LEU A C 1
ATOM 2031 O O . LEU A 1 267 ? -8.555 30.953 20.938 1 97 267 LEU A O 1
ATOM 2035 N N . ASN A 1 268 ? -8.562 28.891 20 1 95.12 268 ASN A N 1
ATOM 2036 C CA . ASN A 1 268 ? -7.457 28.391 20.812 1 95.12 268 ASN A CA 1
ATOM 2037 C C . ASN A 1 268 ? -6.219 29.266 20.672 1 95.12 268 ASN A C 1
ATOM 2039 O O . ASN A 1 268 ? -5.812 29.609 19.562 1 95.12 268 ASN A O 1
ATOM 2043 N N . LYS A 1 269 ? -5.656 29.672 21.75 1 94 269 LYS A N 1
ATOM 2044 C CA . LYS A 1 269 ? -4.543 30.609 21.734 1 94 269 LYS A CA 1
ATOM 2045 C C . LYS A 1 269 ? -3.389 30.094 20.891 1 94 269 LYS A C 1
ATOM 2047 O O . LYS A 1 269 ? -2.652 30.859 20.281 1 94 269 LYS A O 1
ATOM 2052 N N . THR A 1 270 ? -3.209 28.781 20.844 1 95.19 270 THR A N 1
ATOM 2053 C CA . THR A 1 270 ? -2.117 28.188 20.078 1 95.19 270 THR A CA 1
ATOM 2054 C C . THR A 1 270 ? -2.439 28.172 18.594 1 95.19 270 THR A C 1
ATOM 2056 O O . THR A 1 270 ? -1.634 27.719 17.781 1 95.19 270 THR A O 1
ATOM 2059 N N . ARG A 1 271 ? -3.598 28.719 18.156 1 96.62 271 ARG A N 1
ATOM 2060 C CA . ARG A 1 271 ? -4.031 28.594 16.781 1 96.62 271 ARG A CA 1
ATOM 2061 C C . ARG A 1 271 ? -4.258 29.953 16.141 1 96.62 271 ARG A C 1
ATOM 2063 O O . ARG A 1 271 ? -4.406 30.078 14.93 1 96.62 271 ARG A O 1
ATOM 2070 N N . ILE A 1 272 ? -4.258 31.078 16.922 1 97.31 272 ILE A N 1
ATOM 2071 C CA . ILE A 1 272 ? -4.664 32.375 16.359 1 97.31 272 ILE A CA 1
ATOM 2072 C C . ILE A 1 272 ? -3.482 33.312 16.375 1 97.31 272 ILE A C 1
ATOM 2074 O O . ILE A 1 272 ? -3.666 34.531 16.297 1 97.31 272 ILE A O 1
ATOM 2078 N N . GLU A 1 273 ? -2.268 32.781 16.562 1 97.56 273 GLU A N 1
ATOM 2079 C CA . GLU A 1 273 ? -1.082 33.656 16.625 1 97.56 273 GLU A CA 1
ATOM 2080 C C . GLU A 1 273 ? -0.915 34.438 15.344 1 97.56 273 GLU A C 1
ATOM 2082 O O . GLU A 1 273 ? -0.446 35.594 15.375 1 97.56 273 GLU A O 1
ATOM 2087 N N . ALA A 1 274 ? -1.214 33.938 14.219 1 98.25 274 ALA A N 1
ATOM 2088 C CA . ALA A 1 274 ? -1.098 34.656 12.953 1 98.25 274 ALA A CA 1
ATOM 2089 C C . ALA A 1 274 ? -1.985 35.875 12.938 1 98.25 274 ALA A C 1
ATOM 2091 O O . ALA A 1 274 ? -1.61 36.906 12.375 1 98.25 274 ALA A O 1
ATOM 2092 N N . PHE A 1 275 ? -3.176 35.812 13.492 1 98.5 275 PHE A N 1
ATOM 2093 C CA . PHE A 1 275 ? -4.07 36.938 13.602 1 98.5 275 PHE A CA 1
ATOM 2094 C C . PHE A 1 275 ? -3.469 38 14.508 1 98.5 275 PHE A C 1
ATOM 2096 O O . PHE A 1 275 ? -3.623 39.219 14.242 1 98.5 275 PHE A O 1
ATOM 2103 N N . LYS A 1 276 ? -2.795 37.562 15.562 1 98.06 276 LYS A N 1
ATOM 2104 C CA . LYS A 1 276 ? -2.125 38.5 16.453 1 98.06 276 LYS A CA 1
ATOM 2105 C C . LYS A 1 276 ? -1.012 39.25 15.727 1 98.06 276 LYS A C 1
ATOM 2107 O O . LYS A 1 276 ? -0.812 40.438 15.953 1 98.06 276 LYS A O 1
ATOM 2112 N N . ILE A 1 277 ? -0.298 38.531 14.914 1 98.19 277 ILE A N 1
ATOM 2113 C CA . ILE A 1 277 ? 0.75 39.156 14.117 1 98.19 277 ILE A CA 1
ATOM 2114 C C . ILE A 1 277 ? 0.13 40.188 13.172 1 98.19 277 ILE A C 1
ATOM 2116 O O . ILE A 1 277 ? 0.657 41.281 13.016 1 98.19 277 ILE A O 1
ATOM 2120 N N . LEU A 1 278 ? -0.982 39.812 12.523 1 97.81 278 LEU A N 1
ATOM 2121 C CA . LEU A 1 278 ? -1.684 40.75 11.641 1 97.81 278 LEU A CA 1
ATOM 2122 C C . LEU A 1 278 ? -2.07 42.031 12.383 1 97.81 278 LEU A C 1
ATOM 2124 O O . LEU A 1 278 ? -1.95 43.125 11.836 1 97.81 278 LEU A O 1
ATOM 2128 N N . GLU A 1 279 ? -2.547 41.844 13.562 1 97.62 279 GLU A N 1
ATOM 2129 C CA . GLU A 1 279 ? -2.889 42.969 14.422 1 97.62 279 GLU A CA 1
ATOM 2130 C C . GLU A 1 279 ? -1.673 43.875 14.672 1 97.62 279 GLU A C 1
ATOM 2132 O O . GLU A 1 279 ? -1.763 45.094 14.578 1 97.62 279 GLU A O 1
ATOM 2137 N N . SER A 1 280 ? -0.579 43.281 14.961 1 97.69 280 SER A N 1
ATOM 2138 C CA . SER A 1 280 ? 0.65 44 15.25 1 97.69 280 SER A CA 1
ATOM 2139 C C . SER A 1 280 ? 1.152 44.781 14.023 1 97.69 280 SER A C 1
ATOM 2141 O O . SER A 1 280 ? 1.872 45.75 14.148 1 97.69 280 SER A O 1
ATOM 2143 N N . MET A 1 281 ? 0.761 44.281 12.867 1 98.31 281 MET A N 1
ATOM 2144 C CA . MET A 1 281 ? 1.167 44.938 11.625 1 98.31 281 MET A CA 1
ATOM 2145 C C . MET A 1 281 ? 0.297 46.156 11.328 1 98.31 281 MET A C 1
ATOM 2147 O O . MET A 1 281 ? 0.653 46.969 10.5 1 98.31 281 MET A O 1
ATOM 2151 N N . GLY A 1 282 ? -0.892 46.188 11.953 1 97.69 282 GLY A N 1
ATOM 2152 C CA . GLY A 1 282 ? -1.706 47.375 11.773 1 97.69 282 GLY A CA 1
ATOM 2153 C C . GLY A 1 282 ? -3.148 47.062 11.414 1 97.69 282 GLY A C 1
ATOM 2154 O O . GLY A 1 282 ? -3.998 47.938 11.414 1 97.69 282 GLY A O 1
ATOM 2155 N N . ALA A 1 283 ? -3.475 45.844 11.133 1 97.88 283 ALA A N 1
ATOM 2156 C CA . ALA A 1 283 ? -4.859 45.469 10.852 1 97.88 283 ALA A CA 1
ATOM 2157 C C . ALA A 1 283 ? -5.711 45.531 12.117 1 97.88 283 ALA A C 1
ATOM 2159 O O . ALA A 1 283 ? -5.211 45.281 13.227 1 97.88 283 ALA A O 1
ATOM 2160 N N . LYS A 1 284 ? -6.957 45.844 11.938 1 98.06 284 LYS A N 1
ATOM 2161 C CA . LYS A 1 284 ? -7.895 45.781 13.055 1 98.06 284 LYS A CA 1
ATOM 2162 C C . LYS A 1 284 ? -8.508 44.375 13.164 1 98.06 284 LYS A C 1
ATOM 2164 O O . LYS A 1 284 ? -9.156 43.906 12.227 1 98.06 284 LYS A O 1
ATOM 2169 N N . VAL A 1 285 ? -8.312 43.75 14.312 1 98.31 285 VAL A N 1
ATOM 2170 C CA . VAL A 1 285 ? -8.828 42.406 14.531 1 98.31 285 VAL A CA 1
ATOM 2171 C C . VAL A 1 285 ? -9.648 42.375 15.82 1 98.31 285 VAL A C 1
ATOM 2173 O O . VAL A 1 285 ? -9.195 42.844 16.859 1 98.31 285 VAL A O 1
ATOM 2176 N N . ALA A 1 286 ? -10.852 41.875 15.711 1 98.25 286 ALA A N 1
ATOM 2177 C CA . ALA A 1 286 ? -11.719 41.688 16.875 1 98.25 286 ALA A CA 1
ATOM 2178 C C . ALA A 1 286 ? -12.188 40.25 17 1 98.25 286 ALA A C 1
ATOM 2180 O O . ALA A 1 286 ? -12.484 39.594 15.992 1 98.25 286 ALA A O 1
ATOM 2181 N N . TYR A 1 287 ? -12.211 39.781 18.219 1 97.38 287 TYR A N 1
ATOM 2182 C CA . TYR A 1 287 ? -12.656 38.438 18.516 1 97.38 287 TYR A CA 1
ATOM 2183 C C . TYR A 1 287 ? -13.969 38.438 19.281 1 97.38 287 TYR A C 1
ATOM 2185 O O . TYR A 1 287 ? -14.125 39.188 20.25 1 97.38 287 TYR A O 1
ATOM 2193 N N . HIS A 1 288 ? -14.906 37.719 18.812 1 96.38 288 HIS A N 1
ATOM 2194 C CA . HIS A 1 288 ? -16.188 37.531 19.5 1 96.38 288 HIS A CA 1
ATOM 2195 C C . HIS A 1 288 ? -16.375 36.062 19.938 1 96.38 288 HIS A C 1
ATOM 2197 O O . HIS A 1 288 ? -16.688 35.219 19.125 1 96.38 288 HIS A O 1
ATOM 2203 N N . HIS A 1 289 ? -16.25 35.844 21.188 1 93.81 289 HIS A N 1
ATOM 2204 C CA . HIS A 1 289 ? -16.234 34.469 21.734 1 93.81 289 HIS A CA 1
ATOM 2205 C C . HIS A 1 289 ? -17.641 33.906 21.781 1 93.81 289 HIS A C 1
ATOM 2207 O O . HIS A 1 289 ? -18.609 34.594 22.094 1 93.81 289 HIS A O 1
ATOM 2213 N N . LEU A 1 290 ? -17.625 32.656 21.453 1 89.5 290 LEU A N 1
ATOM 2214 C CA . LEU A 1 290 ? -18.844 31.859 21.594 1 89.5 290 LEU A CA 1
ATOM 2215 C C . LEU A 1 290 ? -18.641 30.719 22.578 1 89.5 290 LEU A C 1
ATOM 2217 O O . LEU A 1 290 ? -17.5 30.438 22.984 1 89.5 290 LEU A O 1
ATOM 2221 N N . SER A 1 291 ? -19.594 30.141 23.125 1 73.25 291 SER A N 1
ATOM 2222 C CA . SER A 1 291 ? -19.484 29.016 24.047 1 73.25 291 SER A CA 1
ATOM 2223 C C . SER A 1 291 ? -19.25 27.703 23.297 1 73.25 291 SER A C 1
ATOM 2225 O O . SER A 1 291 ? -19.797 27.5 22.219 1 73.25 291 SER A O 1
ATOM 2227 N N . SER A 1 292 ? -18.156 26.969 23.812 1 75.31 292 SER A N 1
ATOM 2228 C CA . SER A 1 292 ? -17.984 25.641 23.266 1 75.31 292 SER A CA 1
ATOM 2229 C C . SER A 1 292 ? -17.375 24.688 24.297 1 75.31 292 SER A C 1
ATOM 2231 O O . SER A 1 292 ? -16.734 25.125 25.234 1 75.31 292 SER A O 1
ATOM 2233 N N . LEU A 1 293 ? -17.703 23.438 24.219 1 72.12 293 LEU A N 1
ATOM 2234 C CA . LEU A 1 293 ? -17.359 22.438 25.219 1 72.12 293 LEU A CA 1
ATOM 2235 C C . LEU A 1 293 ? -15.875 22.109 25.172 1 72.12 293 LEU A C 1
ATOM 2237 O O . LEU A 1 293 ? -15.203 22.094 26.203 1 72.12 293 LEU A O 1
ATOM 2241 N N . TYR A 1 294 ? -15.258 21.859 24.047 1 81.12 294 TYR A N 1
ATOM 2242 C CA . TYR A 1 294 ? -13.922 21.281 23.984 1 81.12 294 TYR A CA 1
ATOM 2243 C C . TYR A 1 294 ? -12.891 22.344 23.609 1 81.12 294 TYR A C 1
ATOM 2245 O O . TYR A 1 294 ? -11.719 22.234 23.984 1 81.12 294 TYR A O 1
ATOM 2253 N N . GLU A 1 295 ? -13.297 23.359 22.953 1 90.5 295 GLU A N 1
ATOM 2254 C CA . GLU A 1 295 ? -12.406 24.391 22.453 1 90.5 295 GLU A CA 1
ATOM 2255 C C . GLU A 1 295 ? -13.062 25.766 22.516 1 90.5 295 GLU A C 1
ATOM 2257 O O . GLU A 1 295 ? -14.289 25.875 22.562 1 90.5 295 GLU A O 1
ATOM 2262 N N . GLU A 1 296 ? -12.25 26.766 22.562 1 91.62 296 GLU A N 1
ATOM 2263 C CA . GLU A 1 296 ? -12.773 28.125 22.422 1 91.62 296 GLU A CA 1
ATOM 2264 C C . GLU A 1 296 ? -13.086 28.438 20.969 1 91.6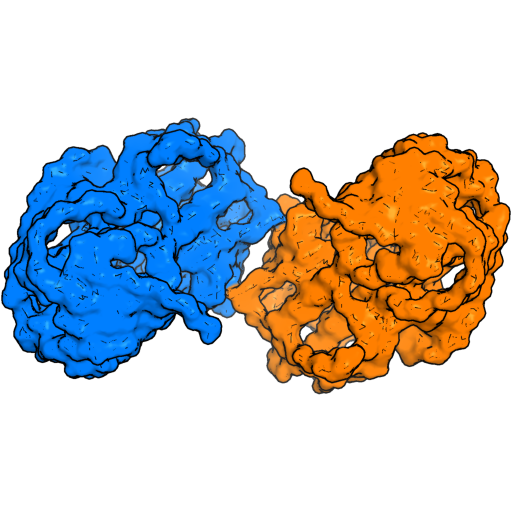2 296 GLU A C 1
ATOM 2266 O O . GLU A 1 296 ? -12.266 28.188 20.078 1 91.62 296 GLU A O 1
ATOM 2271 N N . VAL A 1 297 ? -14.32 28.906 20.797 1 95.69 297 VAL A N 1
ATOM 2272 C CA . VAL A 1 297 ? -14.773 29.172 19.438 1 95.69 297 VAL A CA 1
ATOM 2273 C C . VAL A 1 297 ? -15.438 30.547 19.359 1 95.69 297 VAL A C 1
ATOM 2275 O O . VAL A 1 297 ? -15.914 31.062 20.375 1 95.69 297 VAL A O 1
ATOM 2278 N N . GLY A 1 298 ? -15.383 31.203 18.219 1 96.75 298 GLY A N 1
ATOM 2279 C CA . GLY A 1 298 ? -16.031 32.5 18.016 1 96.75 298 GLY A CA 1
ATOM 2280 C C . GLY A 1 298 ? -15.852 33.031 16.609 1 96.75 298 GLY A C 1
ATOM 2281 O O . GLY A 1 298 ? -15.469 32.281 15.695 1 96.75 298 GLY A O 1
ATOM 2282 N N . ASP A 1 299 ? -16.266 34.25 16.5 1 97.94 299 ASP A N 1
ATOM 2283 C CA . ASP A 1 299 ? -16.078 34.969 15.242 1 97.94 299 ASP A CA 1
ATOM 2284 C C . ASP A 1 299 ? -14.859 35.875 15.297 1 97.94 299 ASP A C 1
ATOM 2286 O O . ASP A 1 299 ? -14.5 36.375 16.375 1 97.94 299 ASP A O 1
ATOM 2290 N N . ILE A 1 300 ? -14.234 36.031 14.172 1 98.38 300 ILE A N 1
ATOM 2291 C CA . ILE A 1 300 ? -13.133 37 14.055 1 98.38 300 ILE A CA 1
ATOM 2292 C C . ILE A 1 300 ? -13.477 38.062 13.016 1 98.38 300 ILE A C 1
ATOM 2294 O O . ILE A 1 300 ? -13.82 37.75 11.883 1 98.38 300 ILE A O 1
ATOM 2298 N N . GLU A 1 301 ? -13.469 39.281 13.391 1 98.56 301 GLU A N 1
ATOM 2299 C CA . GLU A 1 301 ? -13.602 40.375 12.453 1 98.56 301 GLU A CA 1
ATOM 2300 C C . GLU A 1 301 ? -12.25 41 12.117 1 98.56 301 GLU A C 1
ATOM 2302 O O . GLU A 1 301 ? -11.43 41.25 13.008 1 98.56 301 GLU A O 1
ATOM 2307 N N . VAL A 1 302 ? -11.984 41.156 10.867 1 98.5 302 VAL A N 1
ATOM 2308 C CA . VAL A 1 302 ? -10.719 41.75 10.422 1 98.5 302 VAL A CA 1
ATOM 2309 C C . VAL A 1 302 ? -10.984 42.906 9.461 1 98.5 302 VAL A C 1
ATOM 2311 O O . VAL A 1 302 ? -11.789 42.781 8.539 1 98.5 302 VAL A O 1
ATOM 2314 N N . GLN A 1 303 ? -10.375 43.969 9.656 1 98 303 GLN A N 1
ATOM 2315 C CA . GLN A 1 303 ? -10.383 45.125 8.742 1 98 303 GLN A CA 1
ATOM 2316 C C . GLN A 1 303 ? -8.969 45.438 8.273 1 98 303 GLN A C 1
ATOM 2318 O O . GLN A 1 303 ? -8.086 45.719 9.086 1 98 303 GLN A O 1
ATOM 2323 N N . GLY A 1 304 ? -8.797 45.438 6.945 1 95.06 304 GLY A N 1
ATOM 2324 C CA . GLY A 1 304 ? -7.508 45.75 6.359 1 95.06 304 GLY A CA 1
ATOM 2325 C C . GLY A 1 304 ? -7.184 47.219 6.398 1 95.06 304 GLY A C 1
ATOM 2326 O O . GLY A 1 304 ? -8.062 48.062 6.652 1 95.06 304 GLY A O 1
ATOM 2327 N N . GLY A 1 305 ? -5.934 47.531 6.137 1 89.5 305 GLY A N 1
ATOM 2328 C CA . GLY A 1 305 ? -5.395 48.875 6.09 1 89.5 305 GLY A CA 1
ATOM 2329 C C . GLY A 1 305 ? -3.902 48.906 5.824 1 89.5 305 GLY A C 1
ATOM 2330 O O . GLY A 1 305 ? -3.332 47.938 5.316 1 89.5 305 GLY A O 1
ATOM 2331 N N . SER A 1 306 ? -3.363 50.062 6.102 1 94.69 306 SER A N 1
ATOM 2332 C CA . SER A 1 306 ? -1.918 50.188 5.938 1 94.69 306 SER A CA 1
ATOM 2333 C C . SER A 1 306 ? -1.176 49.281 6.914 1 94.69 306 SER A C 1
ATOM 2335 O O . SER A 1 306 ? -1.439 49.312 8.117 1 94.69 306 SER A O 1
ATOM 2337 N N . LEU A 1 307 ? -0.289 48.469 6.359 1 97.94 307 LEU A N 1
ATOM 2338 C CA . LEU A 1 307 ? 0.443 47.5 7.18 1 97.94 307 LEU A CA 1
ATOM 2339 C C . LEU A 1 307 ? 1.895 47.938 7.359 1 97.94 307 LEU A C 1
ATOM 2341 O O . LEU A 1 307 ? 2.473 48.562 6.473 1 97.94 307 LEU A O 1
ATOM 2345 N N . LYS A 1 308 ? 2.422 47.625 8.492 1 98.31 308 LYS A N 1
ATOM 2346 C CA . LYS A 1 308 ? 3.836 47.844 8.773 1 98.31 308 LYS A CA 1
ATOM 2347 C C . LYS A 1 308 ? 4.594 46.531 8.898 1 98.31 308 LYS A C 1
ATOM 2349 O O . LYS A 1 308 ? 4.02 45.5 9.289 1 98.31 308 LYS A O 1
ATOM 2354 N N . ALA A 1 309 ? 5.871 46.594 8.586 1 98.38 309 ALA A N 1
ATOM 2355 C CA . ALA A 1 309 ? 6.727 45.406 8.633 1 98.38 309 ALA A CA 1
ATOM 2356 C C . ALA A 1 309 ? 6.855 44.875 10.055 1 98.38 309 ALA A C 1
ATOM 2358 O O . ALA A 1 309 ? 6.676 45.625 11.023 1 98.38 309 ALA A O 1
ATOM 2359 N N . VAL A 1 310 ? 7.141 43.562 10.188 1 98.38 310 VAL A N 1
ATOM 2360 C CA . VAL A 1 310 ? 7.223 42.906 11.492 1 98.38 310 VAL A CA 1
ATOM 2361 C C . VAL A 1 310 ? 8.32 41.844 11.469 1 98.38 310 VAL A C 1
ATOM 2363 O O . VAL A 1 310 ? 8.758 41.438 10.391 1 98.38 310 VAL A O 1
ATOM 2366 N N . ARG A 1 311 ? 8.82 41.5 12.633 1 98.12 311 ARG A N 1
ATOM 2367 C CA . ARG A 1 311 ? 9.719 40.375 12.82 1 98.12 311 ARG A CA 1
ATOM 2368 C C . ARG A 1 311 ? 9 39.219 13.523 1 98.12 311 ARG A C 1
ATOM 2370 O O . ARG A 1 311 ? 8.422 39.406 14.594 1 98.12 311 ARG A O 1
ATOM 2377 N N . VAL A 1 312 ? 8.945 38.125 12.906 1 97.81 312 VAL A N 1
ATOM 2378 C CA . VAL A 1 312 ? 8.312 36.906 13.445 1 97.81 312 VAL A CA 1
ATOM 2379 C C . VAL A 1 312 ? 9.383 35.875 13.797 1 97.81 312 VAL A C 1
ATOM 2381 O O . VAL A 1 312 ? 9.953 35.25 12.914 1 97.81 312 VAL A O 1
ATOM 2384 N N . ASP A 1 313 ? 9.711 35.625 15.047 1 96.31 313 ASP A N 1
ATOM 2385 C CA . ASP A 1 313 ? 10.789 34.719 15.43 1 96.31 313 ASP A CA 1
ATOM 2386 C C . ASP A 1 313 ? 10.422 33.938 16.672 1 96.31 313 ASP A C 1
ATOM 2388 O O . ASP A 1 313 ? 11.242 33.156 17.203 1 96.31 313 ASP A O 1
ATOM 2392 N N . SER A 1 314 ? 9.227 34.188 17.188 1 93.19 314 SER A N 1
ATOM 2393 C CA . SER A 1 314 ? 8.766 33.5 18.391 1 93.19 314 SER A CA 1
ATOM 2394 C C . SER A 1 314 ? 7.406 32.812 18.141 1 93.19 314 SER A C 1
ATOM 2396 O O . SER A 1 314 ? 6.66 33.219 17.25 1 93.19 314 SER A O 1
ATOM 2398 N N . ARG A 1 315 ? 7.086 31.75 18.875 1 94.19 315 ARG A N 1
ATOM 2399 C CA . ARG A 1 315 ? 5.828 31.016 18.828 1 94.19 315 ARG A CA 1
ATOM 2400 C C . ARG A 1 315 ? 5.555 30.5 17.422 1 94.19 315 ARG A C 1
ATOM 2402 O O . ARG A 1 315 ? 4.414 30.531 16.953 1 94.19 315 ARG A O 1
ATOM 2409 N N . ILE A 1 316 ? 6.652 30.172 16.766 1 94.12 316 ILE A N 1
ATOM 2410 C CA . ILE A 1 316 ? 6.566 29.719 15.375 1 94.12 316 ILE A CA 1
ATOM 2411 C C . ILE A 1 316 ? 5.637 28.516 15.281 1 94.12 316 ILE A C 1
ATOM 2413 O O . ILE A 1 316 ? 4.875 28.375 14.32 1 94.12 316 ILE A O 1
ATOM 2417 N N . ALA A 1 317 ? 5.633 27.672 16.312 1 92.06 317 ALA A N 1
ATOM 2418 C CA . ALA A 1 317 ? 4.805 26.469 16.328 1 92.06 317 ALA A CA 1
ATOM 2419 C C . ALA A 1 317 ? 3.32 26.828 16.281 1 92.06 317 ALA A C 1
ATOM 2421 O O . ALA A 1 317 ? 2.49 26 15.891 1 92.06 317 ALA A O 1
ATOM 2422 N N . TRP A 1 318 ? 2.979 28.094 16.625 1 95.44 318 TRP A N 1
ATOM 2423 C CA . TRP A 1 318 ? 1.585 28.516 16.703 1 95.44 318 TRP A CA 1
ATOM 2424 C C . TRP A 1 318 ? 1.107 29.094 15.383 1 95.44 318 TRP A C 1
ATOM 2426 O O . TRP A 1 318 ? -0.093 29.281 15.18 1 95.44 318 TRP A O 1
ATOM 2436 N N . LEU A 1 319 ? 2.082 29.344 14.469 1 95.81 319 LEU A N 1
ATOM 2437 C CA . LEU A 1 319 ? 1.651 30 13.242 1 95.81 319 LEU A CA 1
ATOM 2438 C C . LEU A 1 319 ? 2.43 29.484 12.039 1 95.81 319 LEU A C 1
ATOM 2440 O O . LEU A 1 319 ? 2.406 30.078 10.969 1 95.81 319 LEU A O 1
ATOM 2444 N N . ILE A 1 320 ? 3.113 28.344 12.195 1 94.69 320 ILE A N 1
ATOM 2445 C CA . ILE A 1 320 ? 4.023 27.812 11.188 1 94.69 320 ILE A CA 1
ATOM 2446 C C . ILE A 1 320 ? 3.275 27.609 9.875 1 94.69 320 ILE A C 1
ATOM 2448 O O . ILE A 1 320 ? 3.818 27.875 8.797 1 94.69 320 ILE A O 1
ATOM 2452 N N . ASP A 1 321 ? 2.047 27.219 9.875 1 94.88 321 ASP A N 1
ATOM 2453 C CA . ASP A 1 321 ? 1.265 26.891 8.688 1 94.88 321 ASP A CA 1
ATOM 2454 C C . ASP A 1 321 ? 0.739 28.141 8.008 1 94.88 321 ASP A C 1
ATOM 2456 O O . ASP A 1 321 ? 0.383 28.125 6.828 1 94.88 321 ASP A O 1
ATOM 2460 N N . GLU A 1 322 ? 0.654 29.25 8.688 1 97.94 322 GLU A N 1
ATOM 2461 C CA . GLU A 1 322 ? 0.104 30.5 8.172 1 97.94 322 GLU A CA 1
ATOM 2462 C C . GLU A 1 322 ? 1.205 31.406 7.609 1 97.94 322 GLU A C 1
ATOM 2464 O O . GLU A 1 322 ? 0.92 32.406 6.973 1 97.94 322 GLU A O 1
ATOM 2469 N N . ILE A 1 323 ? 2.451 31.016 7.742 1 98.25 323 ILE A N 1
ATOM 2470 C CA . ILE A 1 323 ? 3.57 31.875 7.379 1 98.25 323 ILE A CA 1
ATOM 2471 C C . ILE A 1 323 ? 3.521 32.188 5.883 1 98.25 323 ILE A C 1
ATOM 2473 O O . ILE A 1 323 ? 3.715 33.344 5.473 1 98.25 323 ILE A O 1
ATOM 2477 N N . PRO A 1 324 ? 3.199 31.172 5.008 1 98.44 324 PRO A N 1
ATOM 2478 C CA . PRO A 1 324 ? 3.086 31.531 3.592 1 98.44 324 PRO A CA 1
ATOM 2479 C C . PRO A 1 324 ? 2.025 32.594 3.334 1 98.44 324 PRO A C 1
ATOM 2481 O O . PRO A 1 324 ? 2.277 33.562 2.604 1 98.44 324 PRO A O 1
ATOM 2484 N N . ALA A 1 325 ? 0.874 32.469 3.934 1 98.5 325 ALA A N 1
ATOM 2485 C CA . ALA A 1 325 ? -0.187 33.438 3.77 1 98.5 325 ALA A CA 1
ATOM 2486 C C . ALA A 1 325 ? 0.22 34.781 4.367 1 98.5 325 ALA A C 1
ATOM 2488 O O . ALA A 1 325 ? -0.033 35.844 3.773 1 98.5 325 ALA A O 1
ATOM 2489 N N . LEU A 1 326 ? 0.825 34.75 5.535 1 98.5 326 LEU A N 1
ATOM 2490 C CA . LEU A 1 326 ? 1.291 35.938 6.207 1 98.5 326 LEU A CA 1
ATOM 2491 C C . LEU A 1 326 ? 2.297 36.688 5.34 1 98.5 326 LEU A C 1
ATOM 2493 O O . LEU A 1 326 ? 2.352 37.938 5.367 1 98.5 326 LEU A O 1
ATOM 2497 N N . SER A 1 327 ? 3.057 36 4.574 1 98.69 327 SER A N 1
ATOM 2498 C CA . SER A 1 327 ? 4.09 36.594 3.727 1 98.69 327 SER A CA 1
ATOM 2499 C C . SER A 1 327 ? 3.484 37.5 2.658 1 98.69 327 SER A C 1
ATOM 2501 O O . SER A 1 327 ? 4.141 38.406 2.17 1 98.69 327 SER A O 1
ATOM 2503 N N . ILE A 1 328 ? 2.277 37.219 2.252 1 98.69 328 ILE A N 1
ATOM 2504 C CA . ILE A 1 328 ? 1.582 38.094 1.327 1 98.69 328 ILE A CA 1
ATOM 2505 C C . ILE A 1 328 ? 1.422 39.469 1.96 1 98.69 328 ILE A C 1
ATOM 2507 O O . ILE A 1 328 ? 1.619 40.5 1.297 1 98.69 328 ILE A O 1
ATOM 2511 N N . CYS A 1 329 ? 1.064 39.5 3.234 1 98.62 329 CYS A N 1
ATOM 2512 C CA . CYS A 1 329 ? 0.953 40.75 3.967 1 98.62 329 CYS A CA 1
ATOM 2513 C C . CYS A 1 329 ? 2.311 41.438 4.094 1 98.62 329 CYS A C 1
ATOM 2515 O O . CYS A 1 329 ? 2.404 42.656 4.039 1 98.62 329 CYS A O 1
ATOM 2517 N N . PHE A 1 330 ? 3.408 40.656 4.273 1 98.69 330 PHE A N 1
ATOM 2518 C CA . PHE A 1 330 ? 4.758 41.188 4.305 1 98.69 330 PHE A CA 1
ATOM 2519 C C . PHE A 1 330 ? 5.059 41.969 3.02 1 98.69 330 PHE A C 1
ATOM 2521 O O . PHE A 1 330 ? 5.652 43.031 3.057 1 98.69 330 PHE A O 1
ATOM 2528 N N . ALA A 1 331 ? 4.621 41.406 1.931 1 98.5 331 ALA A N 1
ATOM 2529 C CA . ALA A 1 331 ? 4.902 41.969 0.613 1 98.5 331 ALA A CA 1
ATOM 2530 C C . ALA A 1 331 ? 4.207 43.312 0.436 1 98.5 331 ALA A C 1
ATOM 2532 O O . ALA A 1 331 ? 4.613 44.125 -0.403 1 98.5 331 ALA A O 1
ATOM 2533 N N . LEU A 1 332 ? 3.184 43.562 1.184 1 97.62 332 LEU A N 1
ATOM 2534 C CA . LEU A 1 332 ? 2.398 44.781 1.048 1 97.62 332 LEU A CA 1
ATOM 2535 C C . LEU A 1 332 ? 2.742 45.781 2.152 1 97.62 332 LEU A C 1
ATOM 2537 O O . LEU A 1 332 ? 2.346 46.938 2.092 1 97.62 332 LEU A O 1
ATOM 2541 N N . ALA A 1 333 ? 3.426 45.375 3.143 1 98.38 333 ALA A N 1
ATOM 2542 C CA . ALA A 1 333 ? 3.705 46.188 4.332 1 98.38 333 ALA A CA 1
ATOM 2543 C C . ALA A 1 333 ? 4.805 47.219 4.059 1 98.38 333 ALA A C 1
ATOM 2545 O O . ALA A 1 333 ? 5.672 46.969 3.211 1 98.38 333 ALA A O 1
ATOM 2546 N N . LYS A 1 334 ? 4.742 48.281 4.75 1 98.19 334 LYS A N 1
ATOM 2547 C CA . LYS A 1 334 ? 5.828 49.25 4.688 1 98.19 334 LYS A CA 1
ATOM 2548 C C . LYS A 1 334 ? 7.043 48.781 5.477 1 98.19 334 LYS A C 1
ATOM 2550 O O . LYS A 1 334 ? 6.953 48.562 6.688 1 98.19 334 LYS A O 1
ATOM 2555 N N . GLY A 1 335 ? 8.125 48.594 4.781 1 98.31 335 GLY A N 1
ATOM 2556 C CA . GLY A 1 335 ? 9.352 48.188 5.449 1 98.31 335 GLY A CA 1
ATOM 2557 C C . GLY A 1 335 ? 9.734 46.75 5.148 1 98.31 335 GLY A C 1
ATOM 2558 O O . GLY A 1 335 ? 9.258 46.156 4.18 1 98.31 335 GLY A O 1
ATOM 2559 N N . LYS A 1 336 ? 10.711 46.25 5.961 1 98.62 336 LYS A N 1
ATOM 2560 C CA . LYS A 1 336 ? 11.242 44.875 5.797 1 98.62 336 LYS A CA 1
ATOM 2561 C C . LYS A 1 336 ? 10.719 43.969 6.891 1 98.62 336 LYS A C 1
ATOM 2563 O O . LYS A 1 336 ? 11 44.156 8.07 1 98.62 336 LYS A O 1
ATOM 2568 N N . SER A 1 337 ? 9.969 42.969 6.531 1 98.75 337 SER A N 1
ATOM 2569 C CA . SER A 1 337 ? 9.531 41.938 7.465 1 98.75 337 SER A CA 1
ATOM 2570 C C . SER A 1 337 ? 10.477 40.75 7.449 1 98.75 337 SER A C 1
ATOM 2572 O O . SER A 1 337 ? 11.102 40.438 6.426 1 98.75 337 SER A O 1
ATOM 2574 N N . GLU A 1 338 ? 10.602 40.031 8.594 1 98.69 338 GLU A N 1
ATOM 2575 C CA . GLU A 1 338 ? 11.531 38.906 8.703 1 98.69 338 GLU A CA 1
ATOM 2576 C C . GLU A 1 338 ? 10.914 37.75 9.469 1 98.69 338 GLU A C 1
ATOM 2578 O O . GLU A 1 338 ? 10.156 37.938 10.422 1 98.69 338 GLU A O 1
ATOM 2583 N N . VAL A 1 339 ? 11.211 36.562 9.047 1 98.31 339 VAL A N 1
ATOM 2584 C CA . VAL A 1 339 ? 10.836 35.312 9.727 1 98.31 339 VAL A CA 1
ATOM 2585 C C . VAL A 1 339 ? 12.094 34.531 10.078 1 98.31 339 VAL A C 1
ATOM 2587 O O . VAL A 1 339 ? 12.977 34.312 9.234 1 98.31 339 VAL A O 1
ATOM 2590 N N . TYR A 1 340 ? 12.211 34.094 11.32 1 97.88 340 TYR A N 1
ATOM 2591 C CA . TYR A 1 340 ? 13.312 33.25 11.781 1 97.88 340 TYR A CA 1
ATOM 2592 C C . TYR A 1 340 ? 12.789 32.031 12.531 1 97.88 340 TYR A C 1
ATOM 2594 O O . TYR A 1 340 ? 11.609 31.984 12.891 1 97.88 340 TYR A O 1
ATOM 2602 N N . ASN A 1 341 ? 13.609 31.016 12.719 1 95.62 341 ASN A N 1
ATOM 2603 C CA . ASN A 1 341 ? 13.352 29.812 13.492 1 95.62 341 ASN A CA 1
ATOM 2604 C C . ASN A 1 341 ? 12.234 28.984 12.875 1 95.62 341 ASN A C 1
ATOM 2606 O O . ASN A 1 341 ? 11.453 28.344 13.586 1 95.62 341 ASN A O 1
ATOM 2610 N N . ALA A 1 342 ? 12.141 29.031 11.562 1 96.38 342 ALA A N 1
ATOM 2611 C CA . ALA A 1 342 ? 11.062 28.328 10.867 1 96.38 342 ALA A CA 1
ATOM 2612 C C . ALA A 1 342 ? 11.617 27.25 9.938 1 96.38 342 ALA A C 1
ATOM 2614 O O . ALA A 1 342 ? 11.094 27.047 8.836 1 96.38 342 ALA A O 1
ATOM 2615 N N . LYS A 1 343 ? 12.664 26.562 10.383 1 94.5 343 LYS A N 1
ATOM 2616 C CA . LYS A 1 343 ? 13.32 25.562 9.547 1 94.5 343 LYS A CA 1
ATOM 2617 C C . LYS A 1 343 ? 12.352 24.438 9.18 1 94.5 343 LYS A C 1
ATOM 2619 O O . LYS A 1 343 ? 12.445 23.859 8.094 1 94.5 343 LYS A O 1
ATOM 2624 N N . GLU A 1 344 ? 11.367 24.219 10 1 91.94 344 GLU A N 1
ATOM 2625 C CA . GLU A 1 344 ? 10.391 23.172 9.781 1 91.94 344 GLU A CA 1
ATOM 2626 C C . GLU A 1 344 ? 9.609 23.391 8.492 1 91.94 344 GLU A C 1
ATOM 2628 O O . GLU A 1 344 ? 9.062 22.453 7.906 1 91.94 344 GLU A O 1
ATOM 2633 N N . LEU A 1 345 ? 9.539 24.562 7.984 1 94.94 345 LEU A N 1
ATOM 2634 C CA . LEU A 1 345 ? 8.82 24.906 6.762 1 94.94 345 LEU A CA 1
ATOM 2635 C C . LEU A 1 345 ? 9.445 24.219 5.555 1 94.94 345 LEU A C 1
ATOM 2637 O O . LEU A 1 345 ? 8.789 24.047 4.523 1 94.94 345 LEU A O 1
ATOM 2641 N N . ARG A 1 346 ? 10.703 23.797 5.707 1 94.75 346 ARG A N 1
ATOM 2642 C CA . ARG A 1 346 ? 11.414 23.219 4.57 1 94.75 346 ARG A CA 1
ATOM 2643 C C . ARG A 1 346 ? 11 21.766 4.344 1 94.75 346 ARG A C 1
ATOM 2645 O O . ARG A 1 346 ? 11.258 21.203 3.275 1 94.75 346 ARG A O 1
ATOM 2652 N N . VAL A 1 347 ? 10.328 21.141 5.355 1 90.56 347 VAL A N 1
ATOM 2653 C CA . VAL A 1 347 ? 10.086 19.703 5.266 1 90.56 347 VAL A CA 1
ATOM 2654 C C . VAL A 1 347 ? 8.594 19.422 5.383 1 90.56 347 VAL A C 1
ATOM 2656 O O . VAL A 1 347 ? 8.188 18.438 5.996 1 90.56 347 VAL A O 1
ATOM 2659 N N . LYS A 1 348 ? 7.789 20.312 4.949 1 91.94 348 LYS A N 1
ATOM 2660 C CA . LYS A 1 348 ? 6.344 20.125 4.855 1 91.94 348 LYS A CA 1
ATOM 2661 C C . LYS A 1 348 ? 5.965 19.438 3.547 1 91.94 348 LYS A C 1
ATOM 2663 O O . LYS A 1 348 ? 6.676 18.547 3.082 1 91.94 348 LYS A O 1
ATOM 2668 N N . GLU A 1 349 ? 4.797 19.672 2.951 1 87.44 349 GLU A N 1
ATOM 2669 C CA . GLU A 1 349 ? 4.426 19.109 1.656 1 87.44 349 GLU A CA 1
ATOM 2670 C C . GLU A 1 349 ? 5.402 19.547 0.567 1 87.44 349 GLU A C 1
ATOM 2672 O O . GLU A 1 349 ? 5.594 18.828 -0.422 1 87.44 349 GLU A O 1
ATOM 2677 N N . SER A 1 350 ? 5.973 20.688 0.714 1 91.75 350 SER A N 1
ATOM 2678 C CA . SER A 1 350 ? 7.035 21.266 -0.098 1 91.75 350 SER A CA 1
ATOM 2679 C C . SER A 1 350 ? 8.031 22.047 0.762 1 91.75 350 SER A C 1
ATOM 2681 O O . SER A 1 350 ? 7.867 22.125 1.98 1 91.75 350 SER A O 1
ATOM 2683 N N . ASP A 1 351 ? 9.141 22.422 0.15 1 96.06 351 ASP A N 1
ATOM 2684 C CA . ASP A 1 351 ? 9.938 23.453 0.811 1 96.06 351 ASP A CA 1
ATOM 2685 C C . ASP A 1 351 ? 9.227 24.797 0.772 1 96.06 351 ASP A C 1
ATOM 2687 O O . ASP A 1 351 ? 9.422 25.578 -0.157 1 96.06 351 ASP A O 1
ATOM 2691 N N . ARG A 1 352 ? 8.492 25.094 1.813 1 97.38 352 ARG A N 1
ATOM 2692 C CA . ARG A 1 352 ? 7.602 26.25 1.815 1 97.38 352 ARG A CA 1
ATOM 2693 C C . ARG A 1 352 ? 8.391 27.547 1.878 1 97.38 352 ARG A C 1
ATOM 2695 O O . ARG A 1 352 ? 7.895 28.609 1.471 1 97.38 352 ARG A O 1
ATOM 2702 N N . ILE A 1 353 ? 9.609 27.516 2.428 1 98.12 353 ILE A N 1
ATOM 2703 C CA . ILE A 1 353 ? 10.445 28.719 2.393 1 98.12 353 ILE A CA 1
ATOM 2704 C C . ILE A 1 353 ? 10.805 29.047 0.949 1 98.12 353 ILE A C 1
ATOM 2706 O O . ILE A 1 353 ? 10.531 30.156 0.47 1 98.12 353 ILE A O 1
ATOM 2710 N N . ARG A 1 354 ? 11.344 28.047 0.265 1 97.44 354 ARG A N 1
ATOM 2711 C CA . ARG A 1 354 ? 11.742 28.234 -1.127 1 97.44 354 ARG A CA 1
ATOM 2712 C C . ARG A 1 354 ? 10.539 28.578 -1.995 1 97.44 354 ARG A C 1
ATOM 2714 O O . ARG A 1 354 ? 10.609 29.484 -2.844 1 97.44 354 ARG A O 1
ATOM 2721 N N . ALA A 1 355 ? 9.438 27.938 -1.787 1 98.06 355 ALA A N 1
ATOM 2722 C CA . ALA A 1 355 ? 8.242 28.141 -2.594 1 98.06 355 ALA A CA 1
ATOM 2723 C C . ALA A 1 355 ? 7.703 29.562 -2.426 1 98.06 355 ALA A C 1
ATOM 2725 O O . ALA A 1 355 ? 7.367 30.219 -3.41 1 98.06 355 ALA A O 1
ATOM 2726 N N . THR A 1 356 ? 7.633 30.016 -1.197 1 98.5 356 THR A N 1
ATOM 2727 C CA . THR A 1 356 ? 7.105 31.328 -0.888 1 98.5 356 THR A CA 1
ATOM 2728 C C . THR A 1 356 ? 7.977 32.406 -1.516 1 98.5 356 THR A C 1
ATOM 2730 O O . THR A 1 356 ? 7.469 33.312 -2.203 1 98.5 356 THR A O 1
ATOM 2733 N N . ILE A 1 357 ? 9.258 32.281 -1.361 1 98.25 357 ILE A N 1
ATOM 2734 C CA . ILE A 1 357 ? 10.195 33.312 -1.842 1 98.25 357 ILE A CA 1
ATOM 2735 C C . ILE A 1 357 ? 10.219 33.312 -3.369 1 98.25 357 ILE A C 1
ATOM 2737 O O . ILE A 1 357 ? 10.242 34.375 -3.996 1 98.25 357 ILE A O 1
ATOM 2741 N N . THR A 1 358 ? 10.266 32.156 -3.947 1 98.44 358 THR A N 1
ATOM 2742 C CA . THR A 1 358 ? 10.273 32.031 -5.402 1 98.44 358 THR A CA 1
ATOM 2743 C C . THR A 1 358 ? 9.062 32.75 -6.008 1 98.44 358 THR A C 1
ATOM 2745 O O . THR A 1 358 ? 9.211 33.531 -6.949 1 98.44 358 THR A O 1
ATOM 2748 N N . ASN A 1 359 ? 7.914 32.469 -5.473 1 98.69 359 ASN A N 1
ATOM 2749 C CA . ASN A 1 359 ? 6.695 33.062 -6.023 1 98.69 359 ASN A CA 1
ATOM 2750 C C . ASN A 1 359 ? 6.629 34.562 -5.781 1 98.69 359 ASN A C 1
ATOM 2752 O O . ASN A 1 359 ? 6.172 35.312 -6.641 1 98.69 359 ASN A O 1
ATOM 2756 N N . LEU A 1 360 ? 7.035 35.094 -4.594 1 98.75 360 LEU A N 1
ATOM 2757 C CA . LEU A 1 360 ? 7.062 36.5 -4.332 1 98.75 360 LEU A CA 1
ATOM 2758 C C . LEU A 1 360 ? 7.988 37.219 -5.312 1 98.75 360 LEU A C 1
ATOM 2760 O O . LEU A 1 360 ? 7.656 38.312 -5.816 1 98.75 360 LEU A O 1
ATOM 2764 N N . ARG A 1 361 ? 9.133 36.594 -5.613 1 98.62 361 ARG A N 1
ATOM 2765 C CA . ARG A 1 361 ? 10.078 37.156 -6.566 1 98.62 361 ARG A CA 1
ATOM 2766 C C . ARG A 1 361 ? 9.469 37.25 -7.965 1 98.62 361 ARG A C 1
ATOM 2768 O O . ARG A 1 361 ? 9.633 38.25 -8.664 1 98.62 361 ARG A O 1
ATOM 2775 N N . VAL A 1 362 ? 8.805 36.188 -8.328 1 98.38 362 VAL A N 1
ATOM 2776 C CA . VAL A 1 362 ? 8.148 36.125 -9.633 1 98.38 362 VAL A CA 1
ATOM 2777 C C . VAL A 1 362 ? 7.125 37.25 -9.734 1 98.38 362 VAL A C 1
ATOM 2779 O O . VAL A 1 362 ? 6.93 37.844 -10.812 1 98.38 362 VAL A O 1
ATOM 2782 N N . MET A 1 363 ? 6.609 37.688 -8.617 1 98.5 363 MET A N 1
ATOM 2783 C CA . MET A 1 363 ? 5.586 38.719 -8.602 1 98.5 363 MET A CA 1
ATOM 2784 C C . MET A 1 363 ? 6.211 40.094 -8.352 1 98.5 363 MET A C 1
ATOM 2786 O O . MET A 1 363 ? 5.504 41.062 -8.047 1 98.5 363 MET A O 1
ATOM 2790 N N . GLY A 1 364 ? 7.492 40.125 -8.312 1 98.31 364 GLY A N 1
ATOM 2791 C CA . GLY A 1 364 ? 8.18 41.406 -8.336 1 98.31 364 GLY A CA 1
ATOM 2792 C C . GLY A 1 364 ? 8.617 41.875 -6.953 1 98.31 364 GLY A C 1
ATOM 2793 O O . GLY A 1 364 ? 9.047 43.031 -6.785 1 98.31 364 GLY A O 1
ATOM 2794 N N . ILE A 1 365 ? 8.562 41.062 -5.969 1 98.69 365 ILE A N 1
ATOM 2795 C CA . ILE A 1 365 ? 8.875 41.438 -4.598 1 98.69 365 ILE A CA 1
ATOM 2796 C C . ILE A 1 365 ? 10.312 41.062 -4.27 1 98.69 365 ILE A C 1
ATOM 2798 O O . ILE A 1 365 ? 10.758 39.969 -4.594 1 98.69 365 ILE A O 1
ATOM 2802 N N . ARG A 1 366 ? 11.023 41.938 -3.613 1 98.38 366 ARG A N 1
ATOM 2803 C CA . ARG A 1 366 ? 12.383 41.656 -3.166 1 98.38 366 ARG A CA 1
ATOM 2804 C C . ARG A 1 366 ? 12.375 40.844 -1.879 1 98.38 366 ARG A C 1
ATOM 2806 O O . ARG A 1 366 ? 11.742 41.219 -0.896 1 98.38 366 ARG A O 1
ATOM 2813 N N . CYS A 1 367 ? 13.039 39.719 -1.903 1 98.06 367 CYS A N 1
ATOM 2814 C CA . CYS A 1 367 ? 13.078 38.812 -0.772 1 98.06 367 CYS A CA 1
ATOM 2815 C C . CYS A 1 367 ? 14.484 38.25 -0.579 1 98.06 367 CYS A C 1
ATOM 2817 O O . CYS A 1 367 ? 15.297 38.25 -1.51 1 98.06 367 CYS A O 1
ATOM 2819 N N . GLU A 1 368 ? 14.797 37.812 0.593 1 98.31 368 GLU A N 1
ATOM 2820 C CA . GLU A 1 368 ? 16.016 37.062 0.924 1 98.31 368 GLU A CA 1
ATOM 2821 C C . GLU A 1 368 ? 15.688 35.75 1.625 1 98.31 368 GLU A C 1
ATOM 2823 O O . GLU A 1 368 ? 14.836 35.719 2.516 1 98.31 368 GLU A O 1
ATOM 2828 N N . GLU A 1 369 ? 16.375 34.656 1.227 1 98.12 369 GLU A N 1
ATOM 2829 C CA . GLU A 1 369 ? 16.141 33.344 1.769 1 98.12 369 GLU A CA 1
ATOM 2830 C C . GLU A 1 369 ? 17.203 32.969 2.801 1 98.12 369 GLU A C 1
ATOM 2832 O O . GLU A 1 369 ? 18.391 33.25 2.607 1 98.12 369 GLU A O 1
ATOM 2837 N N . PHE A 1 370 ? 16.766 32.5 3.969 1 97.38 370 PHE A N 1
ATOM 2838 C CA . PHE A 1 370 ? 17.641 31.953 5.004 1 97.38 370 PHE A CA 1
ATOM 2839 C C . PHE A 1 370 ? 17.422 30.453 5.145 1 97.38 370 PHE A C 1
ATOM 2841 O O . PHE A 1 370 ? 16.531 29.891 4.512 1 97.38 370 PHE A O 1
ATOM 2848 N N . ASP A 1 371 ? 18.266 29.797 5.949 1 96.38 371 ASP A N 1
ATOM 2849 C CA . ASP A 1 371 ? 18.109 28.375 6.227 1 96.38 371 ASP A CA 1
ATOM 2850 C C . ASP A 1 371 ? 16.844 28.094 7.031 1 96.38 371 ASP A C 1
ATOM 2852 O O . ASP A 1 371 ? 16.188 27.062 6.844 1 96.38 371 ASP A O 1
ATOM 2856 N N . ASP A 1 372 ? 16.516 29.016 7.902 1 97.44 372 ASP A N 1
ATOM 2857 C CA . ASP A 1 372 ? 15.398 28.797 8.812 1 97.44 372 ASP A CA 1
ATOM 2858 C C . ASP A 1 372 ? 14.352 29.906 8.68 1 97.44 372 ASP A C 1
ATOM 2860 O O . ASP A 1 372 ? 13.656 30.219 9.648 1 97.44 372 ASP A O 1
ATOM 2864 N N . GLY A 1 373 ? 14.344 30.609 7.504 1 98.06 373 GLY A N 1
ATOM 2865 C CA . GLY A 1 373 ? 13.383 31.688 7.312 1 98.06 373 GLY A CA 1
ATOM 2866 C C . GLY A 1 373 ? 13.656 32.531 6.078 1 98.06 373 GLY A C 1
ATOM 2867 O O . GLY A 1 373 ? 14.117 32 5.059 1 98.06 373 GLY A O 1
ATOM 2868 N N . PHE A 1 374 ? 13.219 33.781 6.137 1 98.62 374 PHE A N 1
ATOM 2869 C CA . PHE A 1 374 ? 13.383 34.688 4.996 1 98.62 374 PHE A CA 1
ATOM 2870 C C . PHE A 1 374 ? 13.023 36.125 5.375 1 98.62 374 PHE A C 1
ATOM 2872 O O . PHE A 1 374 ? 12.508 36.375 6.465 1 98.62 374 PHE A O 1
ATOM 2879 N N . SER A 1 375 ? 13.391 37 4.559 1 98.69 375 SER A N 1
ATOM 2880 C CA . SER A 1 375 ? 12.961 38.375 4.668 1 98.69 375 SER A CA 1
ATOM 2881 C C . SER A 1 375 ? 12.242 38.844 3.406 1 98.69 375 SER A C 1
ATOM 2883 O O . SER A 1 375 ? 12.5 38.344 2.316 1 98.69 375 SER A O 1
ATOM 2885 N N . VAL A 1 376 ? 11.344 39.75 3.568 1 98.75 376 VAL A N 1
ATOM 2886 C CA . VAL A 1 376 ? 10.539 40.312 2.482 1 98.75 376 VAL A CA 1
ATOM 2887 C C . VAL A 1 376 ? 10.516 41.812 2.58 1 98.75 376 VAL A C 1
ATOM 2889 O O . VAL A 1 376 ? 10.172 42.375 3.627 1 98.75 376 VAL A O 1
ATOM 2892 N N . TYR A 1 377 ? 10.852 42.469 1.497 1 98.56 377 TYR A N 1
ATOM 2893 C CA . TYR A 1 377 ? 10.703 43.938 1.401 1 98.56 377 TYR A CA 1
ATOM 2894 C C . TYR A 1 377 ? 9.352 44.281 0.798 1 98.56 377 TYR A C 1
ATOM 2896 O O . TYR A 1 377 ? 9.023 43.875 -0.313 1 98.56 377 TYR A O 1
ATOM 2904 N N . GLY A 1 378 ? 8.641 45.125 1.577 1 98.06 378 GLY A N 1
ATOM 2905 C CA . GLY A 1 378 ? 7.34 45.531 1.07 1 98.06 378 GLY A CA 1
ATOM 2906 C C . GLY A 1 378 ? 7.422 46.219 -0.278 1 98.06 378 GLY A C 1
ATOM 2907 O O . GLY A 1 378 ? 8.375 46.969 -0.547 1 98.06 378 GLY A O 1
ATOM 2908 N N . GLY A 1 379 ? 6.348 45.938 -1.075 1 97.25 379 GLY A N 1
ATOM 2909 C CA . GLY A 1 379 ? 6.289 46.531 -2.408 1 97.25 379 GLY A CA 1
ATOM 2910 C C . GLY A 1 379 ? 4.945 46.312 -3.086 1 97.25 379 GLY A C 1
ATOM 2911 O O . GLY A 1 379 ? 3.912 46.25 -2.416 1 97.25 379 GLY A O 1
ATOM 2912 N N . GLU A 1 380 ? 5.039 46.438 -4.441 1 97.12 380 GLU A N 1
ATOM 2913 C CA . GLU A 1 380 ? 3.83 46.25 -5.242 1 97.12 380 GLU A CA 1
ATOM 2914 C C . GLU A 1 380 ? 3.832 44.906 -5.945 1 97.12 380 GLU A C 1
ATOM 2916 O O . GLU A 1 380 ? 4.773 44.562 -6.668 1 97.12 380 GLU A O 1
ATOM 2921 N N . LEU A 1 381 ? 2.756 44.156 -5.672 1 98.12 381 LEU A N 1
ATOM 2922 C CA . LEU A 1 381 ? 2.621 42.875 -6.316 1 98.12 381 LEU A CA 1
ATOM 2923 C C . LEU A 1 381 ? 2.295 43.031 -7.797 1 98.12 381 LEU A C 1
ATOM 2925 O O . LEU A 1 381 ? 1.438 43.844 -8.164 1 98.12 381 LEU A O 1
ATOM 2929 N N . LYS A 1 382 ? 2.98 42.219 -8.594 1 98.31 382 LYS A N 1
ATOM 2930 C CA . LYS A 1 382 ? 2.75 42.25 -10.031 1 98.31 382 LYS A CA 1
ATOM 2931 C C . LYS A 1 382 ? 2.078 40.969 -10.508 1 98.31 382 LYS A C 1
ATOM 2933 O O . LYS A 1 382 ? 2.275 39.906 -9.922 1 98.31 382 LYS A O 1
ATOM 2938 N N . ARG A 1 383 ? 1.32 41.156 -11.562 1 98.19 383 ARG A N 1
ATOM 2939 C CA . ARG A 1 383 ? 0.654 40 -12.172 1 98.19 383 ARG A CA 1
ATOM 2940 C C . ARG A 1 383 ? 1.669 38.969 -12.625 1 98.19 383 ARG A C 1
ATOM 2942 O O . ARG A 1 383 ? 2.711 39.312 -13.188 1 98.19 383 ARG A O 1
ATOM 2949 N N . ALA A 1 384 ? 1.407 37.656 -12.32 1 98.12 384 ALA A N 1
ATOM 2950 C CA . ALA A 1 384 ? 2.326 36.594 -12.711 1 98.12 384 ALA A CA 1
ATOM 2951 C C . ALA A 1 384 ? 1.641 35.219 -12.664 1 98.12 384 ALA A C 1
ATOM 2953 O O . ALA A 1 384 ? 0.554 35.094 -12.094 1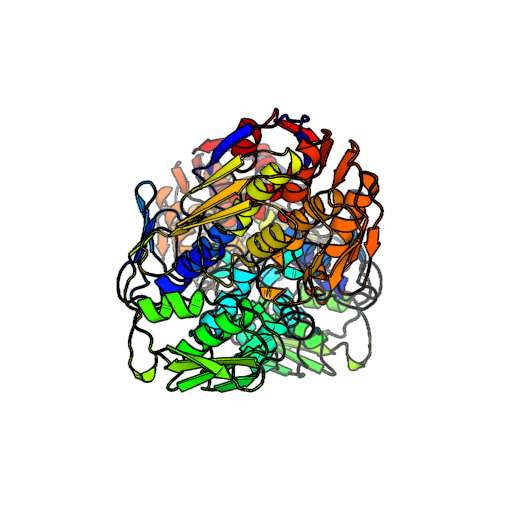 98.12 384 ALA A O 1
ATOM 2954 N N . ARG A 1 385 ? 2.227 34.219 -13.367 1 97.56 385 ARG A N 1
ATOM 2955 C CA . ARG A 1 385 ? 1.896 32.812 -13.188 1 97.56 385 ARG A CA 1
ATOM 2956 C C . ARG A 1 385 ? 2.791 32.188 -12.133 1 97.56 385 ARG A C 1
ATOM 2958 O O . ARG A 1 385 ? 4.016 32.125 -12.289 1 97.56 385 ARG A O 1
ATOM 2965 N N . VAL A 1 386 ? 2.203 31.688 -11.047 1 98.31 386 VAL A N 1
ATOM 2966 C CA . VAL A 1 386 ? 2.996 31.141 -9.945 1 98.31 386 VAL A CA 1
ATOM 2967 C C . VAL A 1 386 ? 2.756 29.641 -9.844 1 98.31 386 VAL A C 1
ATOM 2969 O O . VAL A 1 386 ? 1.772 29.125 -10.375 1 98.31 386 VAL A O 1
ATOM 2972 N N . SER A 1 387 ? 3.676 28.969 -9.156 1 97.44 387 SER A N 1
ATOM 2973 C CA . SER A 1 387 ? 3.582 27.531 -8.93 1 97.44 387 SER A CA 1
ATOM 2974 C C . SER A 1 387 ? 3.139 27.219 -7.508 1 97.44 387 SER A C 1
ATOM 2976 O O . SER A 1 387 ? 3.59 27.875 -6.559 1 97.44 387 SER A O 1
ATOM 2978 N N . SER A 1 388 ? 2.244 26.266 -7.41 1 96.56 388 SER A N 1
ATOM 2979 C CA . SER A 1 388 ? 1.844 25.844 -6.07 1 96.56 388 SER A CA 1
ATOM 2980 C C . SER A 1 388 ? 2.883 24.922 -5.449 1 96.56 388 SER A C 1
ATOM 2982 O O . SER A 1 388 ? 2.877 24.703 -4.234 1 96.56 388 SER A O 1
ATOM 2984 N N . PHE A 1 389 ? 3.766 24.359 -6.293 1 94.5 389 PHE A N 1
ATOM 2985 C CA . PHE A 1 389 ? 4.75 23.359 -5.875 1 94.5 389 PHE A CA 1
ATOM 2986 C C . PHE A 1 389 ? 4.062 22.156 -5.242 1 94.5 389 PHE A C 1
ATOM 2988 O O . PHE A 1 389 ? 4.621 21.516 -4.344 1 94.5 389 PHE A O 1
ATOM 2995 N N . GLY A 1 390 ? 2.762 21.969 -5.594 1 90.38 390 GLY A N 1
ATOM 2996 C CA . GLY A 1 390 ? 1.993 20.859 -5.078 1 90.38 390 GLY A CA 1
ATOM 2997 C C . GLY A 1 390 ? 1.557 21.047 -3.639 1 90.38 390 GLY A C 1
ATOM 2998 O O . GLY A 1 390 ? 1.141 20.094 -2.979 1 90.38 390 GLY A O 1
ATOM 2999 N N . ASP A 1 391 ? 1.71 22.156 -3.146 1 94.31 391 ASP A N 1
ATOM 3000 C CA . ASP A 1 391 ? 1.399 22.484 -1.759 1 94.31 391 ASP A CA 1
ATOM 3001 C C . ASP A 1 391 ? 0.161 23.375 -1.668 1 94.31 391 ASP A C 1
ATOM 3003 O O . ASP A 1 391 ? 0.172 24.5 -2.141 1 94.31 391 ASP A O 1
ATOM 3007 N N . HIS A 1 392 ? -0.821 22.891 -0.942 1 94.19 392 HIS A N 1
ATOM 3008 C CA . HIS A 1 392 ? -2.105 23.578 -0.871 1 94.19 392 HIS A CA 1
ATOM 3009 C C . HIS A 1 392 ? -1.964 24.938 -0.197 1 94.19 392 HIS A C 1
ATOM 3011 O O . HIS A 1 392 ? -2.652 25.891 -0.567 1 94.19 392 HIS A O 1
ATOM 3017 N N . ARG A 1 393 ? -1.114 25.078 0.745 1 96.94 393 ARG A N 1
ATOM 3018 C CA . ARG A 1 393 ? -0.982 26.344 1.46 1 96.94 393 ARG A CA 1
ATOM 3019 C C . ARG A 1 393 ? -0.28 27.391 0.599 1 96.94 393 ARG A C 1
ATOM 3021 O O . ARG A 1 393 ? -0.576 28.578 0.696 1 96.94 393 ARG A O 1
ATOM 3028 N N . ILE A 1 394 ? 0.642 26.953 -0.266 1 97.94 394 ILE A N 1
ATOM 3029 C CA . ILE A 1 394 ? 1.269 27.859 -1.229 1 97.94 394 ILE A CA 1
ATOM 3030 C C . ILE A 1 394 ? 0.235 28.312 -2.252 1 97.94 394 ILE A C 1
ATOM 3032 O O . ILE A 1 394 ? 0.118 29.516 -2.527 1 97.94 394 ILE A O 1
ATOM 3036 N N . ALA A 1 395 ? -0.53 27.375 -2.758 1 97.62 395 ALA A N 1
ATOM 3037 C CA . ALA A 1 395 ? -1.55 27.672 -3.758 1 97.62 395 ALA A CA 1
ATOM 3038 C C . ALA A 1 395 ? -2.545 28.703 -3.23 1 97.62 395 ALA A C 1
ATOM 3040 O O . ALA A 1 395 ? -2.816 29.719 -3.891 1 97.62 395 ALA A O 1
ATOM 3041 N N . MET A 1 396 ? -3.068 28.469 -2.068 1 98.06 396 MET A N 1
ATOM 3042 C CA . MET A 1 396 ? -4.102 29.344 -1.513 1 98.06 396 MET A CA 1
ATOM 3043 C C . MET A 1 396 ? -3.52 30.703 -1.141 1 98.06 396 MET A C 1
ATOM 3045 O O . MET A 1 396 ? -4.164 31.734 -1.339 1 98.06 396 MET A O 1
ATOM 3049 N N . SER A 1 397 ? -2.316 30.75 -0.586 1 98.56 397 SER A N 1
ATOM 3050 C CA . SER A 1 397 ? -1.674 32.031 -0.24 1 98.56 397 SER A CA 1
ATOM 3051 C C . SER A 1 397 ? -1.539 32.906 -1.461 1 98.56 397 SER A C 1
ATOM 3053 O O . SER A 1 397 ? -1.89 34.094 -1.408 1 98.56 397 SER A O 1
ATOM 3055 N N . PHE A 1 398 ? -1.146 32.375 -2.547 1 98.62 398 PHE A N 1
ATOM 3056 C CA . PHE A 1 398 ? -0.87 33.219 -3.711 1 98.62 398 PHE A CA 1
ATOM 3057 C C . PHE A 1 398 ? -2.145 33.469 -4.504 1 98.62 398 PHE A C 1
ATOM 3059 O O . PHE A 1 398 ? -2.219 34.438 -5.266 1 98.62 398 PHE A O 1
ATOM 3066 N N . ALA A 1 399 ? -3.121 32.594 -4.352 1 98.31 399 ALA A N 1
ATOM 3067 C CA . ALA A 1 399 ? -4.441 32.969 -4.848 1 98.31 399 ALA A CA 1
ATOM 3068 C C . ALA A 1 399 ? -4.918 34.281 -4.215 1 98.31 399 ALA A C 1
ATOM 3070 O O . ALA A 1 399 ? -5.504 35.125 -4.891 1 98.31 399 ALA A O 1
ATOM 3071 N N . ILE A 1 400 ? -4.699 34.438 -2.934 1 98.44 400 ILE A N 1
ATOM 3072 C CA . ILE A 1 400 ? -5.07 35.656 -2.209 1 98.44 400 ILE A CA 1
ATOM 3073 C C . ILE A 1 400 ? -4.215 36.812 -2.688 1 98.44 400 ILE A C 1
ATOM 3075 O O . ILE A 1 400 ? -4.719 37.938 -2.873 1 98.44 400 ILE A O 1
ATOM 3079 N N . ALA A 1 401 ? -2.902 36.625 -2.875 1 98.56 401 ALA A N 1
ATOM 3080 C CA . ALA A 1 401 ? -2.014 37.656 -3.387 1 98.56 401 ALA A CA 1
ATOM 3081 C C . ALA A 1 401 ? -2.535 38.219 -4.703 1 98.56 401 ALA A C 1
ATOM 3083 O O . ALA A 1 401 ? -2.471 39.438 -4.934 1 98.56 401 ALA A O 1
ATOM 3084 N N . GLN A 1 402 ? -3.021 37.406 -5.52 1 98.44 402 GLN A N 1
ATOM 3085 C CA . GLN A 1 402 ? -3.398 37.75 -6.883 1 98.44 402 GLN A CA 1
ATOM 3086 C C . GLN A 1 402 ? -4.711 38.531 -6.902 1 98.44 402 GLN A C 1
ATOM 3088 O O . GLN A 1 402 ? -5.09 39.094 -7.934 1 98.44 402 GLN A O 1
ATOM 3093 N N . LEU A 1 403 ? -5.371 38.562 -5.793 1 98.12 403 LEU A N 1
ATOM 3094 C CA . LEU A 1 403 ? -6.52 39.469 -5.703 1 98.12 403 LEU A CA 1
ATOM 3095 C C . LEU A 1 403 ? -6.102 40.906 -5.969 1 98.12 403 LEU A C 1
ATOM 3097 O O . LEU A 1 403 ? -6.91 41.719 -6.434 1 98.12 403 LEU A O 1
ATOM 3101 N N . ALA A 1 404 ? -4.875 41.25 -5.684 1 97.38 404 ALA A N 1
ATOM 3102 C CA . ALA A 1 404 ? -4.367 42.625 -5.848 1 97.38 404 ALA A CA 1
ATOM 3103 C C . ALA A 1 404 ? -4.094 42.938 -7.32 1 97.38 404 ALA A C 1
ATOM 3105 O O . ALA A 1 404 ? -4.207 44.094 -7.75 1 97.38 404 ALA A O 1
ATOM 3106 N N . CYS A 1 405 ? -3.73 41.969 -8.109 1 97.44 405 CYS A N 1
ATOM 3107 C CA . CYS A 1 405 ? -3.16 42.281 -9.414 1 97.44 405 CYS A CA 1
ATOM 3108 C C . CYS A 1 405 ? -3.584 41.25 -10.461 1 97.44 405 CYS A C 1
ATOM 3110 O O . CYS A 1 405 ? -3.246 41.375 -11.641 1 97.44 405 CYS A O 1
ATOM 3112 N N . GLY A 1 406 ? -4.312 40.25 -10.055 1 97.69 406 GLY A N 1
ATOM 3113 C CA . GLY A 1 406 ? -4.641 39.188 -10.984 1 97.69 406 GLY A CA 1
ATOM 3114 C C . GLY A 1 406 ? -3.469 38.25 -11.266 1 97.69 406 GLY A C 1
ATOM 3115 O O . GLY A 1 406 ? -2.328 38.562 -10.914 1 97.69 406 GLY A O 1
ATOM 3116 N N . GLY A 1 407 ? -3.812 37.062 -11.812 1 98 407 GLY A N 1
ATOM 3117 C CA . GLY A 1 407 ? -2.756 36.125 -12.148 1 98 407 GLY A CA 1
ATOM 3118 C C . GLY A 1 407 ? -3.248 34.688 -12.297 1 98 407 GLY A C 1
ATOM 3119 O O . GLY A 1 407 ? -4.438 34.469 -12.531 1 98 407 GLY A O 1
ATOM 3120 N N . GLU A 1 408 ? -2.223 33.812 -12.32 1 98.19 408 GLU A N 1
ATOM 3121 C CA . GLU A 1 408 ? -2.527 32.375 -12.492 1 98.19 408 GLU A CA 1
ATOM 3122 C C . GLU A 1 408 ? -1.744 31.531 -11.5 1 98.19 408 GLU A C 1
ATOM 3124 O O . GLU A 1 408 ? -0.621 31.875 -11.125 1 98.19 408 GLU A O 1
ATOM 3129 N N . ILE A 1 409 ? -2.383 30.422 -11.055 1 97.81 409 ILE A N 1
ATOM 3130 C CA . ILE A 1 409 ? -1.745 29.453 -10.172 1 97.81 409 ILE A CA 1
ATOM 3131 C C . ILE A 1 409 ? -1.684 28.094 -10.859 1 97.81 409 ILE A C 1
ATOM 3133 O O . ILE A 1 409 ? -2.711 27.562 -11.273 1 97.81 409 ILE A O 1
ATOM 3137 N N . GLU A 1 410 ? -0.522 27.547 -10.938 1 97 410 GLU A N 1
ATOM 3138 C CA . GLU A 1 410 ? -0.32 26.219 -11.508 1 97 410 GLU A CA 1
ATOM 3139 C C . GLU A 1 410 ? -0.5 25.125 -10.453 1 97 410 GLU A C 1
ATOM 3141 O O . GLU A 1 410 ? -0.097 25.297 -9.297 1 97 410 GLU A O 1
ATOM 3146 N N . ASP A 1 411 ? -1.07 24.016 -10.852 1 93.75 411 ASP A N 1
ATOM 3147 C CA . ASP A 1 411 ? -1.236 22.828 -10.023 1 93.75 411 ASP A CA 1
ATOM 3148 C C . ASP A 1 411 ? -2.09 23.125 -8.797 1 93.75 411 ASP A C 1
ATOM 3150 O O . ASP A 1 411 ? -1.668 22.891 -7.66 1 93.75 411 ASP A O 1
ATOM 3154 N N . SER A 1 412 ? -3.27 23.641 -9.102 1 94.56 412 SER A N 1
ATOM 3155 C CA . SER A 1 412 ? -4.102 24.141 -8.016 1 94.56 412 SER A CA 1
ATOM 3156 C C . SER A 1 412 ? -4.992 23.047 -7.445 1 94.56 412 SER A C 1
ATOM 3158 O O . SER A 1 412 ? -5.711 23.281 -6.469 1 94.56 412 SER A O 1
ATOM 3160 N N . GLU A 1 413 ? -4.902 21.797 -7.922 1 91.81 413 GLU A N 1
ATOM 3161 C CA . GLU A 1 413 ? -5.715 20.688 -7.426 1 91.81 413 GLU A CA 1
ATOM 3162 C C . GLU A 1 413 ? -5.383 20.359 -5.973 1 91.81 413 GLU A C 1
ATOM 3164 O O . GLU A 1 413 ? -6.234 19.875 -5.227 1 91.81 413 GLU A O 1
ATOM 3169 N N . CYS A 1 414 ? -4.184 20.703 -5.566 1 89.75 414 CYS A N 1
ATOM 3170 C CA . CYS A 1 414 ? -3.732 20.438 -4.207 1 89.75 414 CYS A CA 1
ATOM 3171 C C . CYS A 1 414 ? -4.582 21.172 -3.186 1 89.75 414 CYS A C 1
ATOM 3173 O O . CYS A 1 414 ? -4.625 20.797 -2.014 1 89.75 414 CYS A O 1
ATOM 3175 N N . ILE A 1 415 ? -5.281 22.219 -3.605 1 91.81 415 ILE A N 1
ATOM 3176 C CA . ILE A 1 415 ? -6.137 23 -2.719 1 91.81 415 ILE A CA 1
ATOM 3177 C C . ILE A 1 415 ? -7.203 22.094 -2.107 1 91.81 415 ILE A C 1
ATOM 3179 O O . ILE A 1 415 ? -7.562 22.25 -0.937 1 91.81 415 ILE A O 1
ATOM 3183 N N . ASP A 1 416 ? -7.648 21.109 -2.805 1 86 416 ASP A N 1
ATOM 3184 C CA . ASP A 1 416 ? -8.758 20.25 -2.412 1 86 416 ASP A CA 1
ATOM 3185 C C . ASP A 1 416 ? -8.367 19.344 -1.242 1 86 416 ASP A C 1
ATOM 3187 O O . ASP A 1 416 ? -9.234 18.781 -0.566 1 86 416 ASP A O 1
ATOM 3191 N N . VAL A 1 417 ? -7.117 19.25 -0.977 1 82.06 417 VAL A N 1
ATOM 3192 C CA . VAL A 1 417 ? -6.586 18.391 0.08 1 82.06 417 VAL A CA 1
ATOM 3193 C C . VAL A 1 417 ? -7.023 18.922 1.443 1 82.06 417 VAL A C 1
ATOM 3195 O O . VAL A 1 417 ? -7.316 18.156 2.354 1 82.06 417 VAL A O 1
ATOM 3198 N N . SER A 1 418 ? -7.117 20.281 1.564 1 84.31 418 SER A N 1
ATOM 3199 C CA . SER A 1 418 ? -7.352 20.859 2.887 1 84.31 418 SER A CA 1
ATOM 3200 C C . SER A 1 418 ? -8.57 21.766 2.885 1 84.31 418 SER A C 1
ATOM 3202 O O . SER A 1 418 ? -9.164 22.031 3.938 1 84.31 418 SER A O 1
ATOM 3204 N N . PHE A 1 419 ? -8.875 22.312 1.777 1 92.06 419 PHE A N 1
ATOM 3205 C CA . PHE A 1 419 ? -9.969 23.281 1.709 1 92.06 419 PHE A CA 1
ATOM 3206 C C . PHE A 1 419 ? -10.742 23.125 0.408 1 92.06 419 PHE A C 1
ATOM 3208 O O . PHE A 1 419 ? -10.719 24.016 -0.444 1 92.06 419 PHE A O 1
ATOM 3215 N N . PRO A 1 420 ? -11.633 22.109 0.28 1 87.81 420 PRO A N 1
ATOM 3216 C CA . PRO A 1 420 ? -12.336 21.797 -0.967 1 87.81 420 PRO A CA 1
ATOM 3217 C C . PRO A 1 420 ? -13.18 22.953 -1.485 1 87.81 420 PRO A C 1
ATOM 3219 O O . PRO A 1 420 ? -13.297 23.141 -2.699 1 87.81 420 PRO A O 1
ATOM 3222 N N . HIS A 1 421 ? -13.719 23.844 -0.666 1 90.69 421 HIS A N 1
ATOM 3223 C CA . HIS A 1 421 ? -14.617 24.906 -1.096 1 90.69 421 HIS A CA 1
ATOM 3224 C C . HIS A 1 421 ? -13.906 26.25 -1.119 1 90.69 421 HIS A C 1
ATOM 3226 O O . HIS A 1 421 ? -14.555 27.297 -1.183 1 90.69 421 HIS A O 1
ATOM 3232 N N . PHE A 1 422 ? -12.633 26.234 -1.186 1 95.25 422 PHE A N 1
ATOM 3233 C CA . PHE A 1 422 ? -11.852 27.453 -1.151 1 95.25 422 PHE A CA 1
ATOM 3234 C C . PHE A 1 422 ? -12.164 28.328 -2.363 1 95.25 422 PHE A C 1
ATOM 3236 O O . PHE A 1 422 ? -12.469 29.516 -2.219 1 95.25 422 PHE A O 1
ATOM 3243 N N . LEU A 1 423 ? -12.125 27.781 -3.549 1 95.75 423 LEU A N 1
ATOM 3244 C CA . LEU A 1 423 ? -12.297 28.547 -4.777 1 95.75 423 LEU A CA 1
ATOM 3245 C C . LEU A 1 423 ? -13.734 29.062 -4.895 1 95.75 423 LEU A C 1
ATOM 3247 O O . LEU A 1 423 ? -13.961 30.141 -5.449 1 95.75 423 LEU A O 1
ATOM 3251 N N . THR A 1 424 ? -14.609 28.312 -4.352 1 95 424 THR A N 1
ATOM 3252 C CA . THR A 1 424 ? -15.992 28.75 -4.316 1 95 424 THR A CA 1
ATOM 3253 C C . THR A 1 424 ? -16.141 30.016 -3.465 1 95 424 THR A C 1
ATOM 3255 O O . THR A 1 424 ? -16.812 30.969 -3.867 1 95 424 THR A O 1
ATOM 3258 N N . LEU A 1 425 ? -15.539 30.031 -2.326 1 95.56 425 LEU A N 1
ATOM 3259 C CA . LEU A 1 425 ? -15.578 31.203 -1.465 1 95.56 425 LEU A CA 1
ATOM 3260 C C . LEU A 1 425 ? -14.836 32.375 -2.109 1 95.56 425 LEU A C 1
ATOM 3262 O O . LEU A 1 425 ? -15.289 33.531 -2.023 1 95.56 425 LEU A O 1
ATOM 3266 N N . LEU A 1 426 ? -13.703 32.062 -2.713 1 96.81 426 LEU A N 1
ATOM 3267 C CA . LEU A 1 426 ? -12.922 33.094 -3.379 1 96.81 426 LEU A CA 1
ATOM 3268 C C . LEU A 1 426 ? -13.719 33.75 -4.5 1 96.81 426 LEU A C 1
ATOM 3270 O O . LEU A 1 426 ? -13.578 34.938 -4.746 1 96.81 426 LEU A O 1
ATOM 3274 N N . SER A 1 427 ? -14.578 33 -5.145 1 96.38 427 SER A N 1
ATOM 3275 C CA . SER A 1 427 ? -15.398 33.469 -6.25 1 96.38 427 SER A CA 1
ATOM 3276 C C . SER A 1 427 ? -16.422 34.5 -5.773 1 96.38 427 SER A C 1
ATOM 3278 O O . SER A 1 427 ? -16.984 35.25 -6.574 1 96.38 427 SER A O 1
ATOM 3280 N N . GLN A 1 428 ? -16.672 34.531 -4.52 1 95.12 428 GLN A N 1
ATOM 3281 C CA . GLN A 1 428 ? -17.547 35.531 -3.963 1 95.12 428 GLN A CA 1
ATOM 3282 C C . GLN A 1 428 ? -16.844 36.906 -3.914 1 95.12 428 GLN A C 1
ATOM 3284 O O . GLN A 1 428 ? -17.5 37.938 -3.744 1 95.12 428 GLN A O 1
ATOM 3289 N N . ILE A 1 429 ? -15.57 36.906 -4.035 1 96.25 429 ILE A N 1
ATOM 3290 C CA . ILE A 1 429 ? -14.773 38.125 -3.963 1 96.25 429 ILE A CA 1
ATOM 3291 C C . ILE A 1 429 ? -14.391 38.562 -5.371 1 96.25 429 ILE A C 1
ATOM 3293 O O . ILE A 1 429 ? -14.391 39.75 -5.664 1 96.25 429 ILE A O 1
ATOM 3297 N N . THR A 1 430 ? -14.055 37.594 -6.223 1 97.44 430 THR A N 1
ATOM 3298 C CA . THR A 1 430 ? -13.594 37.938 -7.566 1 97.44 430 THR A CA 1
ATOM 3299 C C . THR A 1 430 ? -13.914 36.812 -8.539 1 97.44 430 THR A C 1
ATOM 3301 O O . THR A 1 430 ? -14.438 35.75 -8.141 1 97.44 430 THR A O 1
ATOM 3304 N N . ALA A 1 431 ? -13.602 37.031 -9.836 1 97 431 ALA A N 1
ATOM 3305 C CA . ALA A 1 431 ? -13.766 36 -10.852 1 97 431 ALA A CA 1
ATOM 3306 C C . ALA A 1 431 ? -12.625 34.969 -10.781 1 97 431 ALA A C 1
ATOM 3308 O O . ALA A 1 431 ? -11.453 35.344 -10.695 1 97 431 ALA A O 1
ATOM 3309 N N . VAL A 1 432 ? -13.016 33.719 -10.727 1 97.25 432 VAL A N 1
ATOM 3310 C CA . VAL A 1 432 ? -12.07 32.594 -10.695 1 97.25 432 VAL A CA 1
ATOM 3311 C C . VAL A 1 432 ? -12.383 31.625 -11.828 1 97.25 432 VAL A C 1
ATOM 3313 O O . VAL A 1 432 ? -13.531 31.234 -12.023 1 97.25 432 VAL A O 1
ATOM 3316 N N . GLU A 1 433 ? -11.32 31.203 -12.656 1 96.88 433 GLU A N 1
ATOM 3317 C CA . GLU A 1 433 ? -11.484 30.281 -13.766 1 96.88 433 GLU A CA 1
ATOM 3318 C C . GLU A 1 433 ? -10.477 29.125 -13.68 1 96.88 433 GLU A C 1
ATOM 3320 O O . GLU A 1 433 ? -9.297 29.359 -13.406 1 96.88 433 GLU A O 1
ATOM 3325 N N . ASN A 1 434 ? -10.977 27.938 -13.828 1 95.06 434 ASN A N 1
ATOM 3326 C CA . ASN A 1 434 ? -10.117 26.766 -13.852 1 95.06 434 ASN A CA 1
ATOM 3327 C C . ASN A 1 434 ? -9.953 26.219 -15.266 1 95.06 434 ASN A C 1
ATOM 3329 O O . ASN A 1 434 ? -10.914 26.172 -16.031 1 95.06 434 ASN A O 1
ATOM 3333 N N . ALA A 1 435 ? -8.719 25.859 -15.672 1 90.5 435 ALA A N 1
ATOM 3334 C CA . ALA A 1 435 ? -8.414 25.188 -16.922 1 90.5 435 ALA A CA 1
ATOM 3335 C C . ALA A 1 435 ? -7.52 23.969 -16.688 1 90.5 435 ALA A C 1
ATOM 3337 O O . ALA A 1 435 ? -6.734 23.953 -15.742 1 90.5 435 ALA A O 1
ATOM 3338 N N . ASN A 1 436 ? -7.785 22.859 -17.375 1 88.62 436 ASN A N 1
ATOM 3339 C CA . ASN A 1 436 ? -6.914 21.703 -17.297 1 88.62 436 ASN A CA 1
ATOM 3340 C C . ASN A 1 436 ? -5.883 21.672 -18.422 1 88.62 436 ASN A C 1
ATOM 3342 O O . ASN A 1 436 ? -6.234 21.8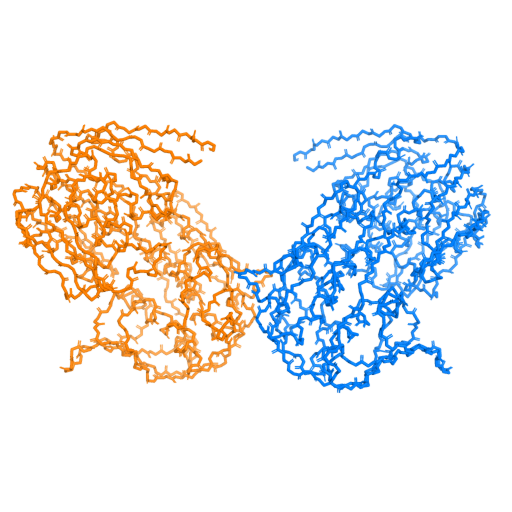59 -19.578 1 88.62 436 ASN A O 1
ATOM 3346 N N . GLU A 1 437 ? -4.68 21.609 -18.062 1 77.75 437 GLU A N 1
ATOM 3347 C CA . GLU A 1 437 ? -3.613 21.5 -19.047 1 77.75 437 GLU A CA 1
ATOM 3348 C C . GLU A 1 437 ? -2.908 20.156 -18.953 1 77.75 437 GLU A C 1
ATOM 3350 O O . GLU A 1 437 ? -2.744 19.609 -17.859 1 77.75 437 GLU A O 1
ATOM 3355 N N . SER A 1 438 ? -2.725 19.391 -20.047 1 68.5 438 SER A N 1
ATOM 3356 C CA . SER A 1 438 ? -2.092 18.078 -20.156 1 68.5 438 SER A CA 1
ATOM 3357 C C . SER A 1 438 ? -0.588 18.156 -19.922 1 68.5 438 SER A C 1
ATOM 3359 O O . SER A 1 438 ? 0.038 19.172 -20.25 1 68.5 438 SER A O 1
ATOM 3361 N N . MET B 1 1 ? -19.062 -6.516 -14.094 1 87.38 1 MET B N 1
ATOM 3362 C CA . MET B 1 1 ? -18.484 -7.859 -14.148 1 87.38 1 MET B CA 1
ATOM 3363 C C . MET B 1 1 ? -18.594 -8.438 -15.562 1 87.38 1 MET B C 1
ATOM 3365 O O . MET B 1 1 ? -19.625 -8.32 -16.203 1 87.38 1 MET B O 1
ATOM 3369 N N . ARG B 1 2 ? -17.531 -8.984 -16.203 1 91.62 2 ARG B N 1
ATOM 3370 C CA . ARG B 1 2 ? -17.547 -9.523 -17.547 1 91.62 2 ARG B CA 1
ATOM 3371 C C . ARG B 1 2 ? -18.172 -10.914 -17.578 1 91.62 2 ARG B C 1
ATOM 3373 O O . ARG B 1 2 ? -17.766 -11.797 -16.828 1 91.62 2 ARG B O 1
ATOM 3380 N N . ILE B 1 3 ? -19.125 -11.102 -18.422 1 96.25 3 ILE B N 1
ATOM 3381 C CA . ILE B 1 3 ? -19.734 -12.391 -18.719 1 96.25 3 ILE B CA 1
ATOM 3382 C C . ILE B 1 3 ? -19.312 -12.852 -20.109 1 96.25 3 ILE B C 1
ATOM 3384 O O . ILE B 1 3 ? -19.5 -12.133 -21.094 1 96.25 3 ILE B O 1
ATOM 3388 N N . THR B 1 4 ? -18.75 -14.031 -20.172 1 97.31 4 THR B N 1
ATOM 3389 C CA . THR B 1 4 ? -18.328 -14.57 -21.469 1 97.31 4 THR B CA 1
ATOM 3390 C C . THR B 1 4 ? -19.25 -15.711 -21.906 1 97.31 4 THR B C 1
ATOM 3392 O O . THR B 1 4 ? -19.453 -16.672 -21.156 1 97.31 4 THR B O 1
ATOM 3395 N N . LYS B 1 5 ? -19.781 -15.625 -23.094 1 98 5 LYS B N 1
ATOM 3396 C CA . LYS B 1 5 ? -20.609 -16.656 -23.703 1 98 5 LYS B CA 1
ATOM 3397 C C . LYS B 1 5 ? -19.812 -17.5 -24.688 1 98 5 LYS B C 1
ATOM 3399 O O . LYS B 1 5 ? -19.078 -16.969 -25.531 1 98 5 LYS B O 1
ATOM 3404 N N . ILE B 1 6 ? -19.922 -18.812 -24.516 1 98.12 6 ILE B N 1
ATOM 3405 C CA . ILE B 1 6 ? -19.188 -19.766 -25.359 1 98.12 6 ILE B CA 1
ATOM 3406 C C . ILE B 1 6 ? -20.188 -20.625 -26.141 1 98.12 6 ILE B C 1
ATOM 3408 O O . ILE B 1 6 ? -21.109 -21.203 -25.562 1 98.12 6 ILE B O 1
ATOM 3412 N N . ALA B 1 7 ? -20.031 -20.781 -27.438 1 98.06 7 ALA B N 1
ATOM 3413 C CA . ALA B 1 7 ? -20.859 -21.641 -28.281 1 98.06 7 ALA B CA 1
ATOM 3414 C C . ALA B 1 7 ? -20.297 -23.047 -28.328 1 98.06 7 ALA B C 1
ATOM 3416 O O . ALA B 1 7 ? -19.078 -23.25 -28.219 1 98.06 7 ALA B O 1
ATOM 3417 N N . PRO B 1 8 ? -21.219 -24.016 -28.453 1 97.75 8 PRO B N 1
ATOM 3418 C CA . PRO B 1 8 ? -20.688 -25.359 -28.688 1 97.75 8 PRO B CA 1
ATOM 3419 C C . PRO B 1 8 ? -19.828 -25.438 -29.938 1 97.75 8 PRO B C 1
ATOM 3421 O O . PRO B 1 8 ? -20.062 -24.719 -30.906 1 97.75 8 PRO B O 1
ATOM 3424 N N . ALA B 1 9 ? -18.891 -26.328 -29.875 1 97.62 9 ALA B N 1
ATOM 3425 C CA . ALA B 1 9 ? -17.953 -26.438 -30.984 1 97.62 9 ALA B CA 1
ATOM 3426 C C . ALA B 1 9 ? -17.984 -27.844 -31.578 1 97.62 9 ALA B C 1
ATOM 3428 O O . ALA B 1 9 ? -18.531 -28.766 -30.969 1 97.62 9 ALA B O 1
ATOM 3429 N N . GLN B 1 10 ? -17.406 -27.938 -32.781 1 95.38 10 GLN B N 1
ATOM 3430 C CA . GLN B 1 10 ? -17.203 -29.219 -33.469 1 95.38 10 GLN B CA 1
ATOM 3431 C C . GLN B 1 10 ? -15.734 -29.594 -33.469 1 95.38 10 GLN B C 1
ATOM 3433 O O . GLN B 1 10 ? -14.867 -28.781 -33.125 1 95.38 10 GLN B O 1
ATOM 3438 N N . SER B 1 11 ? -15.516 -30.844 -33.812 1 95.38 11 SER B N 1
ATOM 3439 C CA . SER B 1 11 ? -14.141 -31.312 -33.875 1 95.38 11 SER B CA 1
ATOM 3440 C C . SER B 1 11 ? -13.312 -30.484 -34.844 1 95.38 11 SER B C 1
ATOM 3442 O O . SER B 1 11 ? -13.852 -29.891 -35.781 1 95.38 11 SER B O 1
ATOM 3444 N N . PHE B 1 12 ? -11.961 -30.484 -34.5 1 95.88 12 PHE B N 1
ATOM 3445 C CA . PHE B 1 12 ? -11.062 -29.656 -35.312 1 95.88 12 PHE B CA 1
ATOM 3446 C C . PHE B 1 12 ? -9.648 -30.219 -35.312 1 95.88 12 PHE B C 1
ATOM 3448 O O . PHE B 1 12 ? -9.359 -31.156 -34.562 1 95.88 12 PHE B O 1
ATOM 3455 N N . GLU B 1 13 ? -8.844 -29.859 -36.219 1 96.62 13 GLU B N 1
ATOM 3456 C CA . GLU B 1 13 ? -7.398 -30.078 -36.25 1 96.62 13 GLU B CA 1
ATOM 3457 C C . GLU B 1 13 ? -6.652 -28.75 -36.406 1 96.62 13 GLU B C 1
ATOM 3459 O O . GLU B 1 13 ? -6.875 -28.031 -37.375 1 96.62 13 GLU B O 1
ATOM 3464 N N . ARG B 1 14 ? -5.758 -28.469 -35.438 1 96.31 14 ARG B N 1
ATOM 3465 C CA . ARG B 1 14 ? -5.145 -27.141 -35.5 1 96.31 14 ARG B CA 1
ATOM 3466 C C . ARG B 1 14 ? -3.828 -27.125 -34.719 1 96.31 14 ARG B C 1
ATOM 3468 O O . ARG B 1 14 ? -3.646 -27.875 -33.781 1 96.31 14 ARG B O 1
ATOM 3475 N N . GLU B 1 15 ? -2.977 -26.25 -35.219 1 96.94 15 GLU B N 1
ATOM 3476 C CA . GLU B 1 15 ? -1.762 -25.906 -34.469 1 96.94 15 GLU B CA 1
ATOM 3477 C C . GLU B 1 15 ? -1.937 -24.609 -33.688 1 96.94 15 GLU B C 1
ATOM 3479 O O . GLU B 1 15 ? -2.52 -23.641 -34.219 1 96.94 15 GLU B O 1
ATOM 3484 N N . PHE B 1 16 ? -1.586 -24.641 -32.438 1 95.75 16 PHE B N 1
ATOM 3485 C CA . PHE B 1 16 ? -1.651 -23.438 -31.625 1 95.75 16 PHE B CA 1
ATOM 3486 C C . PHE B 1 16 ? -0.255 -22.891 -31.359 1 95.75 16 PHE B C 1
ATOM 3488 O O . PHE B 1 16 ? 0.569 -23.562 -30.719 1 95.75 16 PHE B O 1
ATOM 3495 N N . ASP B 1 17 ? -0.118 -21.703 -31.922 1 91.62 17 ASP B N 1
ATOM 3496 C CA . ASP B 1 17 ? 1.052 -20.875 -31.609 1 91.62 17 ASP B CA 1
ATOM 3497 C C . ASP B 1 17 ? 0.662 -19.656 -30.781 1 91.62 17 ASP B C 1
ATOM 3499 O O . ASP B 1 17 ? -0.518 -19.312 -30.703 1 91.62 17 ASP B O 1
ATOM 3503 N N . GLY B 1 18 ? 1.405 -19.203 -29.984 1 89.69 18 GLY B N 1
ATOM 3504 C CA . GLY B 1 18 ? 1.1 -18 -29.234 1 89.69 18 GLY B CA 1
ATOM 3505 C C . GLY B 1 18 ? 0.503 -18.297 -27.859 1 89.69 18 GLY B C 1
ATOM 3506 O O . GLY B 1 18 ? -0.165 -17.438 -27.281 1 89.69 18 GLY B O 1
ATOM 3507 N N . ILE B 1 19 ? 0.645 -19.516 -27.453 1 94.75 19 ILE B N 1
ATOM 3508 C CA . ILE B 1 19 ? 0.251 -19.844 -26.078 1 94.75 19 ILE B CA 1
ATOM 3509 C C . ILE B 1 19 ? 1.032 -18.984 -25.094 1 94.75 19 ILE B C 1
ATOM 3511 O O . ILE B 1 19 ? 2.182 -18.625 -25.344 1 94.75 19 ILE B O 1
ATOM 3515 N N . ALA B 1 20 ? 0.349 -18.641 -24 1 95.06 20 ALA B N 1
ATOM 3516 C CA . ALA B 1 20 ? 1.008 -17.828 -23 1 95.06 20 ALA B CA 1
ATOM 3517 C C . ALA B 1 20 ? 2.328 -18.453 -22.562 1 95.06 20 ALA B C 1
ATOM 3519 O O . ALA B 1 20 ? 2.41 -19.672 -22.344 1 95.06 20 ALA B O 1
ATOM 3520 N N . THR B 1 21 ? 3.324 -17.609 -22.453 1 95.75 21 THR B N 1
ATOM 3521 C CA . THR B 1 21 ? 4.629 -18.094 -22.016 1 95.75 21 THR B CA 1
ATOM 3522 C C . THR B 1 21 ? 4.609 -18.406 -20.516 1 95.75 21 THR B C 1
ATOM 3524 O O . THR B 1 21 ? 3.662 -18.047 -19.812 1 95.75 21 THR B O 1
ATOM 3527 N N . ASP B 1 22 ? 5.578 -19.078 -20.094 1 95.44 22 ASP B N 1
ATOM 3528 C CA . ASP B 1 22 ? 5.566 -19.625 -18.75 1 95.44 22 ASP B CA 1
ATOM 3529 C C . ASP B 1 22 ? 5.641 -18.531 -17.703 1 95.44 22 ASP B C 1
ATOM 3531 O O . ASP B 1 22 ? 6.602 -17.75 -17.672 1 95.44 22 ASP B O 1
ATOM 3535 N N . LYS B 1 23 ? 4.68 -18.484 -16.812 1 94.5 23 LYS B N 1
ATOM 3536 C CA . LYS B 1 23 ? 4.551 -17.469 -15.766 1 94.5 23 LYS B CA 1
ATOM 3537 C C . LYS B 1 23 ? 5.656 -17.609 -14.727 1 94.5 23 LYS B C 1
ATOM 3539 O O . LYS B 1 23 ? 6.242 -16.625 -14.297 1 94.5 23 LYS B O 1
ATOM 3544 N N . SER B 1 24 ? 5.949 -18.828 -14.328 1 95.94 24 SER B N 1
ATOM 3545 C CA . SER B 1 24 ? 6.938 -19.094 -13.289 1 95.94 24 SER B CA 1
ATOM 3546 C C . SER B 1 24 ? 8.336 -18.688 -13.734 1 95.94 24 SER B C 1
ATOM 3548 O O . SER B 1 24 ? 9.102 -18.109 -12.953 1 95.94 24 SER B O 1
ATOM 3550 N N . ILE B 1 25 ? 8.68 -18.984 -14.93 1 96.5 25 ILE B N 1
ATOM 3551 C CA . ILE B 1 25 ? 9.984 -18.625 -15.477 1 96.5 25 ILE B CA 1
ATOM 3552 C C . ILE B 1 25 ? 10.07 -17.109 -15.633 1 96.5 25 ILE B C 1
ATOM 3554 O O . ILE B 1 25 ? 11.125 -16.516 -15.383 1 96.5 25 ILE B O 1
ATOM 3558 N N . SER B 1 26 ? 9 -16.5 -16.047 1 97.44 26 SER B N 1
ATOM 3559 C CA . SER B 1 26 ? 8.953 -15.047 -16.188 1 97.44 26 SER B CA 1
ATOM 3560 C C . SER B 1 26 ? 9.219 -14.352 -14.859 1 97.44 26 SER B C 1
ATOM 3562 O O . SER B 1 26 ? 10.023 -13.422 -14.789 1 97.44 26 SER B O 1
ATOM 3564 N N . HIS B 1 27 ? 8.562 -14.789 -13.797 1 98.12 27 HIS B N 1
ATOM 3565 C CA . HIS B 1 27 ? 8.836 -14.258 -12.469 1 98.12 27 HIS B CA 1
ATOM 3566 C C . HIS B 1 27 ? 10.328 -14.305 -12.156 1 98.12 27 HIS B C 1
ATOM 3568 O O . HIS B 1 27 ? 10.914 -13.305 -11.742 1 98.12 27 HIS B O 1
ATOM 3574 N N . ARG B 1 28 ? 10.875 -15.469 -12.359 1 98.31 28 ARG B N 1
ATOM 3575 C CA . ARG B 1 28 ? 12.258 -15.727 -11.977 1 98.31 28 ARG B CA 1
ATOM 3576 C C . ARG B 1 28 ? 13.227 -14.906 -12.828 1 98.31 28 ARG B C 1
ATOM 3578 O O . ARG B 1 28 ? 14.266 -14.469 -12.344 1 98.31 28 ARG B O 1
ATOM 3585 N N . ALA B 1 29 ? 12.883 -14.727 -14.102 1 98.06 29 ALA B N 1
ATOM 3586 C CA . ALA B 1 29 ? 13.734 -13.906 -14.969 1 98.06 29 ALA B CA 1
ATOM 3587 C C . ALA B 1 29 ? 13.906 -12.508 -14.398 1 98.06 29 ALA B C 1
ATOM 3589 O O . ALA B 1 29 ? 15.031 -11.992 -14.32 1 98.06 29 ALA B O 1
ATOM 3590 N N . ALA B 1 30 ? 12.852 -11.898 -13.961 1 98.56 30 ALA B N 1
ATOM 3591 C CA . ALA B 1 30 ? 12.906 -10.555 -13.398 1 98.56 30 ALA B CA 1
ATOM 3592 C C . ALA B 1 30 ? 13.664 -10.547 -12.07 1 98.56 30 ALA B C 1
ATOM 3594 O O . ALA B 1 30 ? 14.508 -9.68 -11.836 1 98.56 30 ALA B O 1
ATOM 3595 N N . ILE B 1 31 ? 13.414 -11.484 -11.195 1 98.75 31 ILE B N 1
ATOM 3596 C CA . ILE B 1 31 ? 13.984 -11.531 -9.852 1 98.75 31 ILE B CA 1
ATOM 3597 C C . ILE B 1 31 ? 15.477 -11.82 -9.938 1 98.75 31 ILE B C 1
ATOM 3599 O O . ILE B 1 31 ? 16.281 -11.133 -9.297 1 98.75 31 ILE B O 1
ATOM 3603 N N . PHE B 1 32 ? 15.836 -12.805 -10.82 1 98.12 32 PHE B N 1
ATOM 3604 C CA . PHE B 1 32 ? 17.234 -13.203 -10.914 1 98.12 32 PHE B CA 1
ATOM 3605 C C . PHE B 1 32 ? 18.062 -12.125 -11.594 1 98.12 32 PHE B C 1
ATOM 3607 O O . PHE B 1 32 ? 19.25 -11.961 -11.289 1 98.12 32 PHE B O 1
ATOM 3614 N N . ALA B 1 33 ? 17.469 -11.359 -12.508 1 98.44 33 ALA B N 1
ATOM 3615 C CA . ALA B 1 33 ? 18.172 -10.273 -13.18 1 98.44 33 ALA B CA 1
ATOM 3616 C C . ALA B 1 33 ? 18.672 -9.234 -12.18 1 98.44 33 ALA B C 1
ATOM 3618 O O . ALA B 1 33 ? 19.688 -8.586 -12.406 1 98.44 33 ALA B O 1
ATOM 3619 N N . LEU B 1 34 ? 18.016 -9.086 -11.031 1 98.12 34 LEU B N 1
ATOM 3620 C CA . LEU B 1 34 ? 18.422 -8.156 -9.977 1 98.12 34 LEU B CA 1
ATOM 3621 C C . LEU B 1 34 ? 19.797 -8.523 -9.438 1 98.12 34 LEU B C 1
ATOM 3623 O O . LEU B 1 34 ? 20.516 -7.668 -8.906 1 98.12 34 LEU B O 1
ATOM 3627 N N . LEU B 1 35 ? 20.172 -9.805 -9.562 1 96.62 35 LEU B N 1
ATOM 3628 C CA . LEU B 1 35 ? 21.391 -10.32 -8.953 1 96.62 35 LEU B CA 1
ATOM 3629 C C . LEU B 1 35 ? 22.453 -10.578 -10.008 1 96.62 35 LEU B C 1
ATOM 3631 O O . LEU B 1 35 ? 23.531 -11.094 -9.695 1 96.62 35 LEU B O 1
ATOM 3635 N N . SER B 1 36 ? 22.172 -10.219 -11.242 1 97 36 SER B N 1
ATOM 3636 C CA . SER B 1 36 ? 23.062 -10.531 -12.352 1 97 36 SER B CA 1
ATOM 3637 C C . SER B 1 36 ? 24.203 -9.531 -12.438 1 97 36 SER B C 1
ATOM 3639 O O . SER B 1 36 ? 24.094 -8.398 -11.961 1 97 36 SER B O 1
ATOM 3641 N N . SER B 1 37 ? 25.328 -9.93 -13.008 1 95.38 37 SER B N 1
ATOM 3642 C CA . SER B 1 37 ? 26.516 -9.094 -13.141 1 95.38 37 SER B CA 1
ATOM 3643 C C . SER B 1 37 ? 26.422 -8.188 -14.367 1 95.38 37 SER B C 1
ATOM 3645 O O . SER B 1 37 ? 27.141 -7.188 -14.461 1 95.38 37 SER B O 1
ATOM 3647 N N . ALA B 1 38 ? 25.578 -8.5 -15.242 1 97.25 38 ALA B N 1
ATOM 3648 C CA . ALA B 1 38 ? 25.406 -7.766 -16.5 1 97.25 38 ALA B CA 1
ATOM 3649 C C . ALA B 1 38 ? 23.953 -7.812 -16.969 1 97.25 38 ALA B C 1
ATOM 3651 O O . ALA B 1 38 ? 23.141 -8.547 -16.406 1 97.25 38 ALA B O 1
ATOM 3652 N N . PRO B 1 39 ? 23.594 -6.996 -17.922 1 97.94 39 PRO B N 1
ATOM 3653 C CA . PRO B 1 39 ? 22.219 -6.992 -18.406 1 97.94 39 PRO B CA 1
ATOM 3654 C C . PRO B 1 39 ? 21.781 -8.344 -18.969 1 97.94 39 PRO B C 1
ATOM 3656 O O . PRO B 1 39 ? 22.578 -9.023 -19.625 1 97.94 39 PRO B O 1
ATOM 3659 N N . CYS B 1 40 ? 20.562 -8.727 -18.719 1 98.19 40 CYS B N 1
ATOM 3660 C CA . CYS B 1 40 ? 19.938 -9.953 -19.219 1 98.19 40 CYS B CA 1
ATOM 3661 C C . CYS B 1 40 ? 18.938 -9.648 -20.328 1 98.19 40 CYS B C 1
ATOM 3663 O O . CYS B 1 40 ? 18.391 -8.547 -20.391 1 98.19 40 CYS B O 1
ATOM 3665 N N . GLU B 1 41 ? 18.734 -10.586 -21.172 1 97.75 41 GLU B N 1
ATOM 3666 C CA . GLU B 1 41 ? 17.75 -10.445 -22.234 1 97.75 41 GLU B CA 1
ATOM 3667 C C . GLU B 1 41 ? 16.75 -11.594 -22.203 1 97.75 41 GLU B C 1
ATOM 3669 O O . GLU B 1 41 ? 17.125 -12.766 -22.203 1 97.75 41 GLU B O 1
ATOM 3674 N N . VAL B 1 42 ? 15.508 -11.219 -22.234 1 97.12 42 VAL B N 1
ATOM 3675 C CA . VAL B 1 42 ? 14.43 -12.203 -22.188 1 97.12 42 VAL B CA 1
ATOM 3676 C C . VAL B 1 42 ? 13.445 -11.961 -23.328 1 97.12 42 VAL B C 1
ATOM 3678 O O . VAL B 1 42 ? 12.906 -10.859 -23.469 1 97.12 42 VAL B O 1
ATOM 3681 N N . GLU B 1 43 ? 13.273 -12.914 -24.156 1 96.44 43 GLU B N 1
ATOM 3682 C CA . GLU B 1 43 ? 12.258 -12.867 -25.203 1 96.44 43 GLU B CA 1
ATOM 3683 C C . GLU B 1 43 ? 10.992 -13.609 -24.766 1 96.44 43 GLU B C 1
ATOM 3685 O O . GLU B 1 43 ? 11.07 -14.734 -24.266 1 96.44 43 GLU B O 1
ATOM 3690 N N . GLY B 1 44 ? 9.844 -12.977 -24.906 1 95.25 44 GLY B N 1
ATOM 3691 C CA . GLY B 1 44 ? 8.586 -13.633 -24.594 1 95.25 44 GLY B CA 1
ATOM 3692 C C . GLY B 1 44 ? 8.25 -13.594 -23.109 1 95.25 44 GLY B C 1
ATOM 3693 O O . GLY B 1 44 ? 7.617 -14.523 -22.594 1 95.25 44 GLY B O 1
ATOM 3694 N N . TYR B 1 45 ? 8.742 -12.586 -22.375 1 96.62 45 TYR B N 1
ATOM 3695 C CA . TYR B 1 45 ? 8.289 -12.383 -21 1 96.62 45 TYR B CA 1
ATOM 3696 C C . TYR B 1 45 ? 6.766 -12.32 -20.938 1 96.62 45 TYR B C 1
ATOM 3698 O O . TYR B 1 45 ? 6.133 -11.609 -21.719 1 96.62 45 TYR B O 1
ATOM 3706 N N . LEU B 1 46 ? 6.234 -13.078 -20.062 1 95.44 46 LEU B N 1
ATOM 3707 C CA . LEU B 1 46 ? 4.777 -13.062 -19.969 1 95.44 46 LEU B CA 1
ATOM 3708 C C . LEU B 1 46 ? 4.277 -11.711 -19.484 1 95.44 46 LEU B C 1
ATOM 3710 O O . LEU B 1 46 ? 4.621 -11.273 -18.375 1 95.44 46 LEU B O 1
ATOM 3714 N N . MET B 1 47 ? 3.439 -11.102 -20.281 1 92.88 47 MET B N 1
ATOM 3715 C CA . MET B 1 47 ? 2.893 -9.789 -19.922 1 92.88 47 MET B CA 1
ATOM 3716 C C . MET B 1 47 ? 1.507 -9.93 -19.312 1 92.88 47 MET B C 1
ATOM 3718 O O . MET B 1 47 ? 0.557 -9.281 -19.75 1 92.88 47 MET B O 1
ATOM 3722 N N . GLY B 1 48 ? 1.417 -10.766 -18.281 1 91.19 48 GLY B N 1
ATOM 3723 C CA . GLY B 1 48 ? 0.221 -10.906 -17.469 1 91.19 48 GLY B CA 1
ATOM 3724 C C . GLY B 1 48 ? 0.258 -10.07 -16.203 1 91.19 48 GLY B C 1
ATOM 3725 O O . GLY B 1 48 ? 1.317 -9.578 -15.805 1 91.19 48 GLY B O 1
ATOM 3726 N N . GLU B 1 49 ? -0.845 -9.945 -15.531 1 92.88 49 GLU B N 1
ATOM 3727 C CA . GLU B 1 49 ? -0.928 -9.086 -14.352 1 92.88 49 GLU B CA 1
ATOM 3728 C C . GLU B 1 49 ? 0.071 -9.516 -13.281 1 92.88 49 GLU B C 1
ATOM 3730 O O . GLU B 1 49 ? 0.768 -8.68 -12.703 1 92.88 49 GLU B O 1
ATOM 3735 N N . ASP B 1 50 ? 0.18 -10.758 -13.008 1 94.06 50 ASP B N 1
ATOM 3736 C CA . ASP B 1 50 ? 1.067 -11.289 -11.977 1 94.06 50 ASP B CA 1
ATOM 3737 C C . ASP B 1 50 ? 2.523 -10.93 -12.273 1 94.06 50 ASP B C 1
ATOM 3739 O O . ASP B 1 50 ? 3.227 -10.414 -11.406 1 94.06 50 ASP B O 1
ATOM 3743 N N . THR B 1 51 ? 2.953 -11.188 -13.461 1 96.94 51 THR B N 1
ATOM 3744 C CA . THR B 1 51 ? 4.359 -11 -13.797 1 96.94 51 THR B CA 1
ATOM 3745 C C . THR B 1 51 ? 4.668 -9.516 -13.992 1 96.94 51 THR B C 1
ATOM 3747 O O . THR B 1 51 ? 5.801 -9.078 -13.773 1 96.94 51 THR B O 1
ATOM 3750 N N . LEU B 1 52 ? 3.666 -8.766 -14.383 1 97.12 52 LEU B N 1
ATOM 3751 C CA . LEU B 1 52 ? 3.865 -7.324 -14.453 1 97.12 52 LEU B CA 1
ATOM 3752 C C . LEU B 1 52 ? 4.102 -6.734 -13.07 1 97.12 52 LEU B C 1
ATOM 3754 O O . LEU B 1 52 ? 4.93 -5.84 -12.898 1 97.12 52 LEU B O 1
ATOM 3758 N N . HIS B 1 53 ? 3.367 -7.215 -12.086 1 97.81 53 HIS B N 1
ATOM 3759 C CA . HIS B 1 53 ? 3.633 -6.789 -10.719 1 97.81 53 HIS B CA 1
ATOM 3760 C C . HIS B 1 53 ? 5.055 -7.145 -10.297 1 97.81 53 HIS B C 1
ATOM 3762 O O . HIS B 1 53 ? 5.73 -6.352 -9.641 1 97.81 53 HIS B O 1
ATOM 3768 N N . THR B 1 54 ? 5.469 -8.312 -10.656 1 98.5 54 THR B N 1
ATOM 3769 C CA . THR B 1 54 ? 6.832 -8.734 -10.359 1 98.5 54 THR B CA 1
ATOM 3770 C C . THR B 1 54 ? 7.844 -7.789 -11 1 98.5 54 THR B C 1
ATOM 3772 O O . THR B 1 54 ? 8.82 -7.387 -10.367 1 98.5 54 THR B O 1
ATOM 3775 N N . LEU B 1 55 ? 7.602 -7.488 -12.227 1 98.38 55 LEU B N 1
ATOM 3776 C CA . LEU B 1 55 ? 8.484 -6.586 -12.961 1 98.38 55 LEU B CA 1
ATOM 3777 C C . LEU B 1 55 ? 8.5 -5.203 -12.32 1 98.38 55 LEU B C 1
ATOM 3779 O O . LEU B 1 55 ? 9.547 -4.566 -12.234 1 98.38 55 LEU B O 1
ATOM 3783 N N . HIS B 1 56 ? 7.375 -4.738 -11.922 1 98.44 56 HIS B N 1
ATOM 3784 C CA . HIS B 1 56 ? 7.273 -3.432 -11.281 1 98.44 56 HIS B CA 1
ATOM 3785 C C . HIS B 1 56 ? 8.047 -3.402 -9.969 1 98.44 56 HIS B C 1
ATOM 3787 O O . HIS B 1 56 ? 8.75 -2.428 -9.68 1 98.44 56 HIS B O 1
ATOM 3793 N N . ILE B 1 57 ? 7.906 -4.426 -9.164 1 98.81 57 ILE B N 1
ATOM 3794 C CA . ILE B 1 57 ? 8.648 -4.52 -7.918 1 98.81 57 ILE B CA 1
ATOM 3795 C C . ILE B 1 57 ? 10.148 -4.512 -8.211 1 98.81 57 ILE B C 1
ATOM 3797 O O . ILE B 1 57 ? 10.914 -3.799 -7.551 1 98.81 57 ILE B O 1
ATOM 3801 N N . ALA B 1 58 ? 10.547 -5.32 -9.203 1 98.81 58 ALA B N 1
ATOM 3802 C CA . ALA B 1 58 ? 11.961 -5.355 -9.57 1 98.81 58 ALA B CA 1
ATOM 3803 C C . ALA B 1 58 ? 12.469 -3.965 -9.945 1 98.81 58 ALA B C 1
ATOM 3805 O O . ALA B 1 58 ? 13.586 -3.588 -9.594 1 98.81 58 ALA B O 1
ATOM 3806 N N . ARG B 1 59 ? 11.656 -3.242 -10.695 1 98.56 59 ARG B N 1
ATOM 3807 C CA . ARG B 1 59 ? 12.008 -1.874 -11.062 1 98.56 59 ARG B CA 1
ATOM 3808 C C . ARG B 1 59 ? 12.188 -1.004 -9.82 1 98.56 59 ARG B C 1
ATOM 3810 O O . ARG B 1 59 ? 13.141 -0.222 -9.742 1 98.56 59 ARG B O 1
ATOM 3817 N N . GLU B 1 60 ? 11.281 -1.112 -8.812 1 98.38 60 GLU B N 1
ATOM 3818 C CA . GLU B 1 60 ? 11.359 -0.353 -7.566 1 98.38 60 GLU B CA 1
ATOM 3819 C C . GLU B 1 60 ? 12.625 -0.697 -6.793 1 98.38 60 GLU B C 1
ATOM 3821 O O . GLU B 1 60 ? 13.125 0.12 -6.016 1 98.38 60 GLU B O 1
ATOM 3826 N N . LEU B 1 61 ? 13.141 -1.871 -7.043 1 98.75 61 LEU B N 1
ATOM 3827 C CA . LEU B 1 61 ? 14.336 -2.348 -6.355 1 98.75 61 LEU B CA 1
ATOM 3828 C C . LEU B 1 61 ? 15.594 -1.998 -7.148 1 98.75 61 LEU B C 1
ATOM 3830 O O . LEU B 1 61 ? 16.703 -2.393 -6.77 1 98.75 61 LEU B O 1
ATOM 3834 N N . GLY B 1 62 ? 15.43 -1.299 -8.32 1 98.5 62 GLY B N 1
ATOM 3835 C CA . GLY B 1 62 ? 16.578 -0.74 -9.016 1 98.5 62 GLY B CA 1
ATOM 3836 C C . GLY B 1 62 ? 16.797 -1.354 -10.383 1 98.5 62 GLY B C 1
ATOM 3837 O O . GLY B 1 62 ? 17.703 -0.936 -11.117 1 98.5 62 GLY B O 1
ATOM 3838 N N . LEU B 1 63 ? 15.961 -2.348 -10.781 1 98.75 63 LEU B N 1
ATOM 3839 C CA . LEU B 1 63 ? 16.141 -2.996 -12.078 1 98.75 63 LEU B CA 1
ATOM 3840 C C . LEU B 1 63 ? 15.766 -2.053 -13.211 1 98.75 63 LEU B C 1
ATOM 3842 O O . LEU B 1 63 ? 14.648 -1.537 -13.25 1 98.75 63 LEU B O 1
ATOM 3846 N N . GLY B 1 64 ? 16.688 -1.76 -14.102 1 98.44 64 GLY B N 1
ATOM 3847 C CA . GLY B 1 64 ? 16.344 -1.091 -15.344 1 98.44 64 GLY B CA 1
ATOM 3848 C C . GLY B 1 64 ? 15.625 -1.993 -16.328 1 98.44 64 GLY B C 1
ATOM 3849 O O . GLY B 1 64 ? 15.969 -3.168 -16.469 1 98.44 64 GLY B O 1
ATOM 3850 N N . ILE B 1 65 ? 14.57 -1.56 -16.969 1 98.12 65 ILE B N 1
ATOM 3851 C CA . ILE B 1 65 ? 13.789 -2.361 -17.891 1 98.12 65 ILE B CA 1
ATOM 3852 C C . ILE B 1 65 ? 13.648 -1.615 -19.219 1 98.12 65 ILE B C 1
ATOM 3854 O O . ILE B 1 65 ? 13.117 -0.502 -19.266 1 98.12 65 ILE B O 1
ATOM 3858 N N . GLU B 1 66 ? 14.164 -2.135 -20.203 1 97.5 66 GLU B N 1
ATOM 3859 C CA . GLU B 1 66 ? 14.031 -1.618 -21.562 1 97.5 66 GLU B CA 1
ATOM 3860 C C . GLU B 1 66 ? 13.312 -2.619 -22.453 1 97.5 66 GLU B C 1
ATOM 3862 O O . GLU B 1 66 ? 13.609 -3.816 -22.422 1 97.5 66 GLU B O 1
ATOM 3867 N N . GLN B 1 67 ? 12.375 -2.162 -23.156 1 94.69 67 GLN B N 1
ATOM 3868 C CA . GLN B 1 67 ? 11.633 -3.041 -24.047 1 94.69 67 GLN B CA 1
ATOM 3869 C C . GLN B 1 67 ? 11.914 -2.705 -25.516 1 94.69 67 GLN B C 1
ATOM 3871 O O . GLN B 1 67 ? 11.812 -1.546 -25.922 1 94.69 67 GLN B O 1
ATOM 3876 N N . LYS B 1 68 ? 12.398 -3.604 -26.266 1 91.06 68 LYS B N 1
ATOM 3877 C CA . LYS B 1 68 ? 12.562 -3.531 -27.719 1 91.06 68 LYS B CA 1
ATOM 3878 C C . LYS B 1 68 ? 11.781 -4.645 -28.406 1 91.06 68 LYS B C 1
ATOM 3880 O O . LYS B 1 68 ? 12.258 -5.773 -28.516 1 91.06 68 LYS B O 1
ATOM 3885 N N . GLY B 1 69 ? 10.656 -4.34 -28.891 1 91.5 69 GLY B N 1
ATOM 3886 C CA . GLY B 1 69 ? 9.797 -5.375 -29.438 1 91.5 69 GLY B CA 1
ATOM 3887 C C . GLY B 1 69 ? 9.344 -6.387 -28.406 1 91.5 69 GLY B C 1
ATOM 3888 O O . GLY B 1 69 ? 8.797 -6.012 -27.375 1 91.5 69 GLY B O 1
ATOM 3889 N N . SER B 1 70 ? 9.711 -7.688 -28.719 1 91.44 70 SER B N 1
ATOM 3890 C CA . SER B 1 70 ? 9.305 -8.758 -27.812 1 91.44 70 SER B CA 1
ATOM 3891 C C . SER B 1 70 ? 10.414 -9.078 -26.797 1 91.44 70 SER B C 1
ATOM 3893 O O . SER B 1 70 ? 10.258 -9.961 -25.969 1 91.44 70 SER B O 1
ATOM 3895 N N . VAL B 1 71 ? 11.461 -8.32 -26.844 1 96.44 71 VAL B N 1
ATOM 3896 C CA . VAL B 1 71 ? 12.609 -8.594 -25.984 1 96.44 71 VAL B CA 1
ATOM 3897 C C . VAL B 1 71 ? 12.656 -7.57 -24.859 1 96.44 71 VAL B C 1
ATOM 3899 O O . VAL B 1 71 ? 12.531 -6.367 -25.094 1 96.44 71 VAL B O 1
ATOM 3902 N N . LEU B 1 72 ? 12.766 -8.07 -23.672 1 97.5 72 LEU B N 1
ATOM 3903 C CA . LEU B 1 72 ? 13.031 -7.234 -22.516 1 97.5 72 LEU B CA 1
ATOM 3904 C C . LEU B 1 72 ? 14.508 -7.289 -22.125 1 97.5 72 LEU B C 1
ATOM 3906 O O . LEU B 1 72 ? 15.07 -8.375 -21.969 1 97.5 72 LEU B O 1
ATOM 3910 N N . ARG B 1 73 ? 15.102 -6.152 -22.125 1 98.38 73 ARG B N 1
ATOM 3911 C CA . ARG B 1 73 ? 16.438 -6.027 -21.578 1 98.38 73 ARG B CA 1
ATOM 3912 C C . ARG B 1 73 ? 16.391 -5.605 -20.109 1 98.38 73 ARG B C 1
ATOM 3914 O O . ARG B 1 73 ? 15.844 -4.551 -19.781 1 98.38 73 ARG B O 1
ATOM 3921 N N . LEU B 1 74 ? 16.859 -6.418 -19.219 1 98.62 74 LEU B N 1
ATOM 3922 C CA . LEU B 1 74 ? 16.844 -6.215 -17.781 1 98.62 74 LEU B CA 1
ATOM 3923 C C . LEU B 1 74 ? 18.234 -5.84 -17.266 1 98.62 74 LEU B C 1
ATOM 3925 O O . LEU B 1 74 ? 19.172 -6.641 -17.344 1 98.62 74 LEU B O 1
ATOM 3929 N N . ILE B 1 75 ? 18.422 -4.641 -16.781 1 98.56 75 ILE B N 1
ATOM 3930 C CA . ILE B 1 75 ? 19.719 -4.102 -16.359 1 98.56 75 ILE B CA 1
ATOM 3931 C C . ILE B 1 75 ? 19.812 -4.102 -14.836 1 98.56 75 ILE B C 1
ATOM 3933 O O . ILE B 1 75 ? 19.078 -3.363 -14.164 1 98.56 75 ILE B O 1
ATOM 3937 N N . PRO B 1 76 ? 20.656 -4.969 -14.297 1 98.12 76 PRO B N 1
ATOM 3938 C CA . PRO B 1 76 ? 20.781 -5.031 -12.836 1 98.12 76 PRO B CA 1
ATOM 3939 C C . PRO B 1 76 ? 21.203 -3.697 -12.227 1 98.12 76 PRO B C 1
ATOM 3941 O O . PRO B 1 76 ? 21.844 -2.881 -12.891 1 98.12 76 PRO B O 1
ATOM 3944 N N . PRO B 1 77 ? 20.75 -3.457 -10.906 1 97.06 77 PRO B N 1
ATOM 3945 C CA . PRO B 1 77 ? 21.203 -2.23 -10.25 1 97.06 77 PRO B CA 1
ATOM 3946 C C . PRO B 1 77 ? 22.719 -2.211 -10.023 1 97.06 77 PRO B C 1
ATOM 3948 O O . PRO B 1 77 ? 23.297 -3.236 -9.664 1 97.06 77 PRO B O 1
ATOM 3951 N N . ARG B 1 78 ? 23.359 -1.057 -10.141 1 92.5 78 ARG B N 1
ATOM 3952 C CA . ARG B 1 78 ? 24.797 -0.882 -10.094 1 92.5 78 ARG B CA 1
ATOM 3953 C C . ARG B 1 78 ? 25.328 -1.131 -8.688 1 92.5 78 ARG B C 1
ATOM 3955 O O . ARG B 1 78 ? 26.422 -1.683 -8.516 1 92.5 78 ARG B O 1
ATOM 3962 N N . ASN B 1 79 ? 24.625 -0.668 -7.711 1 92.31 79 ASN B N 1
ATOM 3963 C CA . ASN B 1 79 ? 25.109 -0.742 -6.336 1 92.31 79 ASN B CA 1
ATOM 3964 C C . ASN B 1 79 ? 24.281 -1.713 -5.5 1 92.31 79 ASN B C 1
ATOM 3966 O O . ASN B 1 79 ? 24.094 -1.501 -4.301 1 92.31 79 ASN B O 1
ATOM 3970 N N . GLY B 1 80 ? 23.703 -2.766 -6.223 1 93.56 80 GLY B N 1
ATOM 3971 C CA . GLY B 1 80 ? 22.875 -3.725 -5.508 1 93.56 80 GLY B CA 1
ATOM 3972 C C . GLY B 1 80 ? 21.422 -3.311 -5.414 1 93.56 80 GLY B C 1
ATOM 3973 O O . GLY B 1 80 ? 21.047 -2.24 -5.895 1 93.56 80 GLY B O 1
ATOM 3974 N N . ILE B 1 81 ? 20.656 -4.109 -4.816 1 96.94 81 ILE B N 1
ATOM 3975 C CA . ILE B 1 81 ? 19.219 -3.904 -4.695 1 96.94 81 ILE B CA 1
ATOM 3976 C C . ILE B 1 81 ? 18.953 -2.65 -3.869 1 96.94 81 ILE B C 1
ATOM 3978 O O . ILE B 1 81 ? 19.578 -2.439 -2.826 1 96.94 81 ILE B O 1
ATOM 3982 N N . CYS B 1 82 ? 18.031 -1.807 -4.316 1 97.38 82 CYS B N 1
ATOM 3983 C CA . CYS B 1 82 ? 17.703 -0.532 -3.688 1 97.38 82 CYS B CA 1
ATOM 3984 C C . CYS B 1 82 ? 16.531 -0.681 -2.727 1 97.38 82 CYS B C 1
ATOM 3986 O O . CYS B 1 82 ? 15.578 -1.405 -3.012 1 97.38 82 CYS B O 1
ATOM 3988 N N . GLU B 1 83 ? 16.625 -0.046 -1.618 1 98.19 83 GLU B N 1
ATOM 3989 C CA . GLU B 1 83 ? 15.477 0.086 -0.723 1 98.19 83 GLU B CA 1
ATOM 3990 C C . GLU B 1 83 ? 14.375 0.919 -1.363 1 98.19 83 GLU B C 1
ATOM 3992 O O . GLU B 1 83 ? 14.602 2.059 -1.773 1 98.19 83 GLU B O 1
ATOM 3997 N N . PRO B 1 84 ? 13.188 0.368 -1.472 1 98.38 84 PRO B N 1
ATOM 3998 C CA . PRO B 1 84 ? 12.117 1.105 -2.146 1 98.38 84 PRO B CA 1
ATOM 3999 C C . PRO B 1 84 ? 11.516 2.207 -1.273 1 98.38 84 PRO B C 1
ATOM 4001 O O . PRO B 1 84 ? 11.516 2.094 -0.045 1 98.38 84 PRO B O 1
ATOM 4004 N N . HIS B 1 85 ? 10.898 3.248 -1.892 1 97.94 85 HIS B N 1
ATOM 4005 C CA . HIS B 1 85 ? 10.305 4.371 -1.173 1 97.94 85 HIS B CA 1
ATOM 4006 C C . HIS B 1 85 ? 8.812 4.152 -0.953 1 97.94 85 HIS B C 1
ATOM 4008 O O . HIS B 1 85 ? 8.102 5.07 -0.525 1 97.94 85 HIS B O 1
ATOM 4014 N N . LYS B 1 86 ? 8.32 3.041 -1.284 1 98.19 86 LYS B N 1
ATOM 4015 C CA . LYS B 1 86 ? 6.902 2.699 -1.167 1 98.19 86 LYS B CA 1
ATOM 4016 C C . LYS B 1 86 ? 6.719 1.208 -0.903 1 98.19 86 LYS B C 1
ATOM 4018 O O . LYS B 1 86 ? 7.684 0.442 -0.938 1 98.19 86 LYS B O 1
ATOM 4023 N N . VAL B 1 87 ? 5.527 0.77 -0.578 1 98.69 87 VAL B N 1
ATOM 4024 C CA . VAL B 1 87 ? 5.23 -0.647 -0.405 1 98.69 87 VAL B CA 1
ATOM 4025 C C . VAL B 1 87 ? 5.316 -1.362 -1.752 1 98.69 87 VAL B C 1
ATOM 4027 O O . VAL B 1 87 ? 5.125 -0.746 -2.803 1 98.69 87 VAL B O 1
ATOM 4030 N N . LEU B 1 88 ? 5.672 -2.572 -1.73 1 98.88 88 LEU B N 1
ATOM 4031 C CA . LEU B 1 88 ? 5.781 -3.406 -2.922 1 98.88 88 LEU B CA 1
ATOM 4032 C C . LEU B 1 88 ? 4.496 -4.199 -3.148 1 98.88 88 LEU B C 1
ATOM 4034 O O . LEU B 1 88 ? 4.195 -5.125 -2.393 1 98.88 88 LEU B O 1
ATOM 4038 N N . ASP B 1 89 ? 3.764 -3.828 -4.207 1 98.62 89 ASP B N 1
ATOM 4039 C CA . ASP B 1 89 ? 2.449 -4.391 -4.5 1 98.62 89 ASP B CA 1
ATOM 4040 C C . ASP B 1 89 ? 2.566 -5.637 -5.375 1 98.62 89 ASP B C 1
ATOM 4042 O O . ASP B 1 89 ? 2.885 -5.539 -6.562 1 98.62 89 ASP B O 1
ATOM 4046 N N . CYS B 1 90 ? 2.143 -6.715 -4.832 1 98.38 90 CYS B N 1
ATOM 4047 C CA . CYS B 1 90 ? 2.266 -7.988 -5.527 1 98.38 90 CYS B CA 1
ATOM 4048 C C . CYS B 1 90 ? 0.987 -8.32 -6.289 1 98.38 90 CYS B C 1
ATOM 4050 O O . CYS B 1 90 ? 0.919 -9.336 -6.984 1 98.38 90 CYS B O 1
ATOM 4052 N N . GLY B 1 91 ? -0.042 -7.469 -6.164 1 95.5 91 GLY B N 1
ATOM 4053 C CA . GLY B 1 91 ? -1.32 -7.848 -6.746 1 95.5 91 GLY B CA 1
ATOM 4054 C C . GLY B 1 91 ? -1.857 -9.156 -6.203 1 95.5 91 GLY B C 1
ATOM 4055 O O . GLY B 1 91 ? -1.993 -9.328 -4.992 1 95.5 91 GLY B O 1
ATOM 4056 N N . ASN B 1 92 ? -2.004 -10.094 -7.031 1 92.69 92 ASN B N 1
ATOM 4057 C CA . ASN B 1 92 ? -2.469 -11.414 -6.629 1 92.69 92 ASN B CA 1
ATOM 4058 C C . ASN B 1 92 ? -1.383 -12.469 -6.809 1 92.69 92 ASN B C 1
ATOM 4060 O O . ASN B 1 92 ? -1.669 -13.672 -6.805 1 92.69 92 ASN B O 1
ATOM 4064 N N . ALA B 1 93 ? -0.145 -12.039 -6.996 1 94.62 93 ALA B N 1
ATOM 4065 C CA . ALA B 1 93 ? 0.937 -12.953 -7.363 1 94.62 93 ALA B CA 1
ATOM 4066 C C . ALA B 1 93 ? 1.568 -13.586 -6.125 1 94.62 93 ALA B C 1
ATOM 4068 O O . ALA B 1 93 ? 2.525 -13.039 -5.566 1 94.62 93 ALA B O 1
ATOM 4069 N N . GLY B 1 94 ? 1.14 -14.758 -5.828 1 95.62 94 GLY B N 1
ATOM 4070 C CA . GLY B 1 94 ? 1.708 -15.477 -4.699 1 95.62 94 GLY B CA 1
ATOM 4071 C C . GLY B 1 94 ? 3.168 -15.844 -4.898 1 95.62 94 GLY B C 1
ATOM 4072 O O . GLY B 1 94 ? 3.982 -15.688 -3.986 1 95.62 94 GLY B O 1
ATOM 4073 N N . THR B 1 95 ? 3.459 -16.312 -6.109 1 96.44 95 THR B N 1
ATOM 4074 C CA . THR B 1 95 ? 4.84 -16.656 -6.43 1 96.44 95 THR B CA 1
ATOM 4075 C C . THR B 1 95 ? 5.75 -15.438 -6.262 1 96.44 95 THR B C 1
ATOM 4077 O O . THR B 1 95 ? 6.805 -15.531 -5.629 1 96.44 95 THR B O 1
ATOM 4080 N N . GLY B 1 96 ? 5.336 -14.344 -6.801 1 97.81 96 GLY B N 1
ATOM 4081 C CA . GLY B 1 96 ? 6.117 -13.125 -6.656 1 97.81 96 GLY B CA 1
ATOM 4082 C C . GLY B 1 96 ? 6.398 -12.766 -5.211 1 97.81 96 GLY B C 1
ATOM 4083 O O . GLY B 1 96 ? 7.555 -12.547 -4.836 1 97.81 96 GLY B O 1
ATOM 4084 N N . MET B 1 97 ? 5.355 -12.75 -4.379 1 98.62 97 MET B N 1
ATOM 4085 C CA . MET B 1 97 ? 5.492 -12.352 -2.982 1 98.62 97 MET B CA 1
ATOM 4086 C C . MET B 1 97 ? 6.449 -13.273 -2.242 1 98.62 97 MET B C 1
ATOM 4088 O O . MET B 1 97 ? 7.336 -12.812 -1.522 1 98.62 97 MET B O 1
ATOM 4092 N N . ARG B 1 98 ? 6.27 -14.531 -2.418 1 98.81 98 ARG B N 1
ATOM 4093 C CA . ARG B 1 98 ? 7.035 -15.508 -1.65 1 98.81 98 ARG B CA 1
ATOM 4094 C C . ARG B 1 98 ? 8.5 -15.516 -2.076 1 98.81 98 ARG B C 1
ATOM 4096 O O . ARG B 1 98 ? 9.398 -15.609 -1.235 1 98.81 98 ARG B O 1
ATOM 4103 N N . LEU B 1 99 ? 8.781 -15.406 -3.375 1 98.88 99 LEU B N 1
ATOM 4104 C CA . LEU B 1 99 ? 10.164 -15.367 -3.844 1 98.88 99 LEU B CA 1
ATOM 4105 C C . LEU B 1 99 ? 10.852 -14.078 -3.408 1 98.88 99 LEU B C 1
ATOM 4107 O O . LEU B 1 99 ? 12 -14.102 -2.963 1 98.88 99 LEU B O 1
ATOM 4111 N N . PHE B 1 100 ? 10.148 -12.93 -3.512 1 98.94 100 PHE B N 1
ATOM 4112 C CA . PHE B 1 100 ? 10.727 -11.664 -3.062 1 98.94 100 PHE B CA 1
ATOM 4113 C C . PHE B 1 100 ? 10.977 -11.688 -1.561 1 98.94 100 PHE B C 1
ATOM 4115 O O . PHE B 1 100 ? 11.953 -11.109 -1.079 1 98.94 100 PHE B O 1
ATOM 4122 N N . ALA B 1 101 ? 10.055 -12.305 -0.775 1 98.88 101 ALA B N 1
ATOM 4123 C CA . ALA B 1 101 ? 10.281 -12.422 0.661 1 98.88 101 ALA B CA 1
ATOM 4124 C C . ALA B 1 101 ? 11.609 -13.133 0.944 1 98.88 101 ALA B C 1
ATOM 4126 O O . ALA B 1 101 ? 12.383 -12.695 1.794 1 98.88 101 ALA B O 1
ATOM 4127 N N . GLY B 1 102 ? 11.852 -14.227 0.244 1 98.88 102 GLY B N 1
ATOM 4128 C CA . GLY B 1 102 ? 13.117 -14.938 0.389 1 98.88 102 GLY B CA 1
ATOM 4129 C C . GLY B 1 102 ? 14.32 -14.078 0.043 1 98.88 102 GLY B C 1
ATOM 4130 O O . GLY B 1 102 ? 15.273 -14 0.822 1 98.88 102 GLY B O 1
ATOM 4131 N N . LEU B 1 103 ? 14.281 -13.438 -1.117 1 98.62 103 LEU B N 1
ATOM 4132 C CA . LEU B 1 103 ? 15.383 -12.617 -1.607 1 98.62 103 LEU B CA 1
ATOM 4133 C C . LEU B 1 103 ? 15.672 -11.469 -0.648 1 98.62 103 LEU B C 1
ATOM 4135 O O . LEU B 1 103 ? 16.828 -11.273 -0.243 1 98.62 103 LEU B O 1
ATOM 4139 N N . LEU B 1 104 ? 14.633 -10.75 -0.218 1 98.75 104 LEU B N 1
ATOM 4140 C CA . LEU B 1 104 ? 14.789 -9.477 0.485 1 98.75 104 LEU B CA 1
ATOM 4141 C C . LEU B 1 104 ? 15.133 -9.703 1.951 1 98.75 104 LEU B C 1
ATOM 4143 O O . LEU B 1 104 ? 15.578 -8.781 2.639 1 98.75 104 LEU B O 1
ATOM 4147 N N . SER B 1 105 ? 14.945 -10.938 2.475 1 98.56 105 SER B N 1
ATOM 4148 C CA . SER B 1 105 ? 15.297 -11.273 3.85 1 98.56 105 SER B CA 1
ATOM 4149 C C . SER B 1 105 ? 16.781 -11.031 4.121 1 98.56 105 SER B C 1
ATOM 4151 O O . SER B 1 105 ? 17.172 -10.766 5.258 1 98.56 105 SER B O 1
ATOM 4153 N N . GLY B 1 106 ? 17.578 -11.141 3.033 1 97.25 106 GLY B N 1
ATOM 4154 C CA . GLY B 1 106 ? 19 -11 3.221 1 97.25 106 GLY B CA 1
ATOM 4155 C C . GLY B 1 106 ? 19.562 -9.727 2.623 1 97.25 106 GLY B C 1
ATOM 4156 O O . GLY B 1 106 ? 20.781 -9.547 2.561 1 97.25 106 GLY B O 1
ATOM 4157 N N . VAL B 1 107 ? 18.75 -8.852 2.143 1 96.88 107 VAL B N 1
ATOM 4158 C CA . VAL B 1 107 ? 19.156 -7.602 1.504 1 96.88 107 VAL B CA 1
ATOM 4159 C C . VAL B 1 107 ? 18.969 -6.441 2.48 1 96.88 107 VAL B C 1
ATOM 4161 O O . VAL B 1 107 ? 17.906 -6.27 3.061 1 96.88 107 VAL B O 1
ATOM 4164 N N . LYS B 1 108 ? 19.984 -5.625 2.66 1 96.69 108 LYS B N 1
ATOM 4165 C CA . LYS B 1 108 ? 19.906 -4.492 3.582 1 96.69 108 LYS B CA 1
ATOM 4166 C C . LYS B 1 108 ? 18.781 -3.539 3.182 1 96.69 108 LYS B C 1
ATOM 4168 O O . LYS B 1 108 ? 18.688 -3.135 2.021 1 96.69 108 LYS B O 1
ATOM 4173 N N . GLY B 1 109 ? 17.891 -3.207 4.141 1 98.06 109 GLY B N 1
ATOM 4174 C CA . GLY B 1 109 ? 16.797 -2.283 3.887 1 98.06 109 GLY B CA 1
ATOM 4175 C C . GLY B 1 109 ? 15.492 -2.707 4.535 1 98.06 109 GLY B C 1
ATOM 4176 O O . GLY B 1 109 ? 15.438 -3.736 5.215 1 98.06 109 GLY B O 1
ATOM 4177 N N . HIS B 1 110 ? 14.469 -1.91 4.402 1 98.75 110 HIS B N 1
ATOM 4178 C CA . HIS B 1 110 ? 13.102 -2.176 4.844 1 98.75 110 HIS B CA 1
ATOM 4179 C C . HIS B 1 110 ? 12.172 -2.402 3.654 1 98.75 110 HIS B C 1
ATOM 4181 O O . HIS B 1 110 ? 12.125 -1.583 2.734 1 98.75 110 HIS B O 1
ATOM 4187 N N . PHE B 1 111 ? 11.5 -3.5 3.627 1 98.88 111 PHE B N 1
ATOM 4188 C CA . PHE B 1 111 ? 10.641 -3.889 2.516 1 98.88 111 PHE B CA 1
ATOM 4189 C C . PHE B 1 111 ? 9.266 -4.312 3.018 1 98.88 111 PHE B C 1
ATOM 4191 O O . PHE B 1 111 ? 9.148 -5.035 4.012 1 98.88 111 PHE B O 1
ATOM 4198 N N . VAL B 1 112 ? 8.234 -3.83 2.393 1 98.94 112 VAL B N 1
ATOM 4199 C CA . VAL B 1 112 ? 6.875 -4.23 2.725 1 98.94 112 VAL B CA 1
ATOM 4200 C C . VAL B 1 112 ? 6.203 -4.855 1.502 1 98.94 112 VAL B C 1
ATOM 4202 O O . VAL B 1 112 ? 6.035 -4.195 0.475 1 98.94 112 VAL B O 1
ATOM 4205 N N . LEU B 1 113 ? 5.891 -6.098 1.587 1 98.94 113 LEU B N 1
ATOM 4206 C CA . LEU B 1 113 ? 5.168 -6.809 0.537 1 98.94 113 LEU B CA 1
ATOM 4207 C C . LEU B 1 113 ? 3.68 -6.895 0.862 1 98.94 113 LEU B C 1
ATOM 4209 O O . LEU B 1 113 ? 3.305 -7.301 1.964 1 98.94 113 LEU B O 1
ATOM 4213 N N . THR B 1 114 ? 2.854 -6.508 -0.053 1 98.75 114 THR B N 1
ATOM 4214 C CA . THR B 1 114 ? 1.406 -6.574 0.113 1 98.75 114 THR B CA 1
ATOM 4215 C C . THR B 1 114 ? 0.729 -6.957 -1.199 1 98.75 114 THR B C 1
ATOM 4217 O O . THR B 1 114 ? 1.367 -6.973 -2.254 1 98.75 114 THR B O 1
ATOM 4220 N N . GLY B 1 115 ? -0.462 -7.492 -1.143 1 97.81 115 GLY B N 1
ATOM 4221 C CA . GLY B 1 115 ? -1.252 -7.836 -2.314 1 97.81 115 GLY B CA 1
ATOM 4222 C C . GLY B 1 115 ? -2.691 -7.367 -2.221 1 97.81 115 GLY B C 1
ATOM 4223 O O . GLY B 1 115 ? -3.02 -6.512 -1.395 1 97.81 115 GLY B O 1
ATOM 4224 N N . ASP B 1 116 ? -3.502 -7.797 -3.174 1 93.25 116 ASP B N 1
ATOM 4225 C CA . ASP B 1 116 ? -4.93 -7.512 -3.113 1 93.25 116 ASP B CA 1
ATOM 4226 C C . ASP B 1 116 ? -5.605 -8.312 -2 1 93.25 116 ASP B C 1
ATOM 4228 O O . ASP B 1 116 ? -4.93 -8.969 -1.204 1 93.25 116 ASP B O 1
ATOM 4232 N N . GLU B 1 117 ? -6.902 -8.211 -1.91 1 92.19 117 GLU B N 1
ATOM 4233 C CA . GLU B 1 117 ? -7.633 -8.812 -0.798 1 92.19 117 GLU B CA 1
ATOM 4234 C C . GLU B 1 117 ? -7.516 -10.336 -0.818 1 92.19 117 GLU B C 1
ATOM 4236 O O . GLU B 1 117 ? -7.512 -10.977 0.234 1 92.19 117 GLU B O 1
ATOM 4241 N N . TYR B 1 118 ? -7.289 -10.945 -1.955 1 88.94 118 TYR B N 1
ATOM 4242 C CA . TYR B 1 118 ? -7.195 -12.391 -2.086 1 88.94 118 TYR B CA 1
ATOM 4243 C C . TYR B 1 118 ? -5.82 -12.891 -1.666 1 88.94 118 TYR B C 1
ATOM 4245 O O . TYR B 1 118 ? -5.707 -13.836 -0.886 1 88.94 118 TYR B O 1
ATOM 4253 N N . LEU B 1 119 ? -4.785 -12.219 -2.174 1 94.94 119 LEU B N 1
ATOM 4254 C CA . LEU B 1 119 ? -3.434 -12.641 -1.823 1 94.94 119 LEU B CA 1
ATOM 4255 C C . LEU B 1 119 ? -3.166 -12.438 -0.337 1 94.94 119 LEU B C 1
ATOM 4257 O O . LEU B 1 119 ? -2.551 -13.289 0.312 1 94.94 119 LEU B O 1
ATOM 4261 N N . ASN B 1 120 ? -3.668 -11.352 0.205 1 97.56 120 ASN B N 1
ATOM 4262 C CA . ASN B 1 120 ? -3.441 -11.055 1.614 1 97.56 120 ASN B CA 1
ATOM 4263 C C . ASN B 1 120 ? -4.16 -12.047 2.521 1 97.56 120 ASN B C 1
ATOM 4265 O O . ASN B 1 120 ? -3.881 -12.117 3.719 1 97.56 120 ASN B O 1
ATOM 4269 N N . ALA B 1 121 ? -5.066 -12.812 1.954 1 94.56 121 ALA B N 1
ATOM 4270 C CA . ALA B 1 121 ? -5.801 -13.805 2.732 1 94.56 121 ALA B CA 1
ATOM 4271 C C . ALA B 1 121 ? -5.172 -15.188 2.592 1 94.56 121 ALA B C 1
ATOM 4273 O O . ALA B 1 121 ? -5.582 -16.125 3.271 1 94.56 121 ALA B O 1
ATOM 4274 N N . ARG B 1 122 ? -4.152 -15.328 1.761 1 94 122 ARG B N 1
ATOM 4275 C CA . ARG B 1 122 ? -3.486 -16.609 1.581 1 94 122 ARG B CA 1
ATOM 4276 C C . ARG B 1 122 ? -2.428 -16.828 2.656 1 94 122 ARG B C 1
ATOM 4278 O O . ARG B 1 122 ? -1.711 -15.906 3.031 1 94 122 ARG B O 1
ATOM 4285 N N . PRO B 1 123 ? -2.322 -18.062 3.111 1 96 123 PRO B N 1
ATOM 4286 C CA . PRO B 1 123 ? -1.346 -18.328 4.168 1 96 123 PRO B CA 1
ATOM 4287 C C . PRO B 1 123 ? 0.095 -18.125 3.707 1 96 123 PRO B C 1
ATOM 4289 O O . PRO B 1 123 ? 0.455 -18.516 2.596 1 96 123 PRO B O 1
ATOM 4292 N N . MET B 1 124 ? 0.913 -17.516 4.613 1 98.12 124 MET B N 1
ATOM 4293 C CA . MET B 1 124 ? 2.303 -17.219 4.277 1 98.12 124 MET B CA 1
ATOM 4294 C C . MET B 1 124 ? 3.256 -17.938 5.227 1 98.12 124 MET B C 1
ATOM 4296 O O . MET B 1 124 ? 4.473 -17.875 5.062 1 98.12 124 MET B O 1
ATOM 4300 N N . LYS B 1 125 ? 2.754 -18.719 6.16 1 97.25 125 LYS B N 1
ATOM 4301 C CA . LYS B 1 125 ? 3.594 -19.391 7.148 1 97.25 125 LYS B CA 1
ATOM 4302 C C . LYS B 1 125 ? 4.555 -20.359 6.48 1 97.25 125 LYS B C 1
ATOM 4304 O O . LYS B 1 125 ? 5.664 -20.578 6.965 1 97.25 125 LYS B O 1
ATOM 4309 N N . ARG B 1 126 ? 4.125 -20.859 5.383 1 96.44 126 ARG B N 1
ATOM 4310 C CA . ARG B 1 126 ? 4.953 -21.828 4.676 1 96.44 126 ARG B CA 1
ATOM 4311 C C . ARG B 1 126 ? 6.293 -21.219 4.277 1 96.44 126 ARG B C 1
ATOM 4313 O O . ARG B 1 126 ? 7.273 -21.953 4.074 1 96.44 126 ARG B O 1
ATOM 4320 N N . ILE B 1 127 ? 6.387 -19.891 4.184 1 98.25 127 ILE B N 1
ATOM 4321 C CA . ILE B 1 127 ? 7.672 -19.281 3.861 1 98.25 127 ILE B CA 1
ATOM 4322 C C . ILE B 1 127 ? 8.203 -18.516 5.074 1 98.25 127 ILE B C 1
ATOM 4324 O O . ILE B 1 127 ? 9.406 -18.484 5.32 1 98.25 127 ILE B O 1
ATOM 4328 N N . THR B 1 128 ? 7.328 -17.875 5.891 1 98.56 128 THR B N 1
ATOM 4329 C CA . THR B 1 128 ? 7.809 -17.031 6.977 1 98.56 128 THR B CA 1
ATOM 4330 C C . THR B 1 128 ? 8.484 -17.875 8.062 1 98.56 128 THR B C 1
ATOM 4332 O O . THR B 1 128 ? 9.461 -17.438 8.664 1 98.56 128 THR B O 1
ATOM 4335 N N . GLU B 1 129 ? 8.008 -19.062 8.289 1 98.19 129 GLU B N 1
ATOM 4336 C CA . GLU B 1 129 ? 8.586 -19.922 9.32 1 98.19 129 GLU B CA 1
ATOM 4337 C C . GLU B 1 129 ? 9.984 -20.406 8.914 1 98.19 129 GLU B C 1
ATOM 4339 O O . GLU B 1 129 ? 10.945 -20.219 9.664 1 98.19 129 GLU B O 1
ATOM 4344 N N . PRO B 1 130 ? 10.125 -20.984 7.711 1 98.44 130 PRO B N 1
ATOM 4345 C CA . PRO B 1 130 ? 11.477 -21.406 7.336 1 98.44 130 PRO B CA 1
ATOM 4346 C C . PRO B 1 130 ? 12.453 -20.234 7.23 1 98.44 130 PRO B C 1
ATOM 4348 O O . PRO B 1 130 ? 13.617 -20.359 7.605 1 98.44 130 PRO B O 1
ATOM 4351 N N . LEU B 1 131 ? 12.078 -19.109 6.734 1 98.75 131 LEU B N 1
ATOM 4352 C CA . LEU B 1 131 ? 12.953 -17.953 6.617 1 98.75 131 LEU B CA 1
ATOM 4353 C C . LEU B 1 131 ? 13.367 -17.438 7.992 1 98.75 131 LEU B C 1
ATOM 4355 O O . LEU B 1 131 ? 14.539 -17.125 8.219 1 98.75 131 LEU B O 1
ATOM 4359 N N . SER B 1 132 ? 12.391 -17.359 8.898 1 98.31 132 SER B N 1
ATOM 4360 C CA . SER B 1 132 ? 12.695 -16.922 10.258 1 98.31 132 SER B CA 1
ATOM 4361 C C . SER B 1 132 ? 13.672 -17.875 10.938 1 98.31 132 SER B C 1
ATOM 4363 O O . SER B 1 132 ? 14.516 -17.453 11.727 1 98.31 132 SER B O 1
ATOM 4365 N N . ALA B 1 133 ? 13.562 -19.141 10.625 1 97.81 133 ALA B N 1
ATOM 4366 C CA . ALA B 1 133 ? 14.406 -20.172 11.219 1 97.81 133 ALA B CA 1
ATOM 4367 C C . ALA B 1 133 ? 15.875 -19.953 10.852 1 97.81 133 ALA B C 1
ATOM 4369 O O . ALA B 1 133 ? 16.766 -20.438 11.539 1 97.81 133 ALA B O 1
ATOM 4370 N N . ILE B 1 134 ? 16.125 -19.203 9.875 1 97.88 134 ILE B N 1
ATOM 4371 C CA . ILE B 1 134 ? 17.516 -19.016 9.469 1 97.88 134 ILE B CA 1
ATOM 4372 C C . ILE B 1 134 ? 17.922 -17.578 9.719 1 97.88 134 ILE B C 1
ATOM 4374 O O . ILE B 1 134 ? 18.938 -17.109 9.195 1 97.88 134 ILE B O 1
ATOM 4378 N N . GLY B 1 135 ? 17.078 -16.812 10.375 1 98.12 135 GLY B N 1
ATOM 4379 C CA . GLY B 1 135 ? 17.516 -15.523 10.875 1 98.12 135 GLY B CA 1
ATOM 4380 C C . GLY B 1 135 ? 16.797 -14.359 10.227 1 98.12 135 GLY B C 1
ATOM 4381 O O . GLY B 1 135 ? 17.062 -13.195 10.539 1 98.12 135 GLY B O 1
ATOM 4382 N N . ALA B 1 136 ? 15.867 -14.586 9.336 1 98.56 136 ALA B N 1
ATOM 4383 C CA . ALA B 1 136 ? 15.141 -13.5 8.688 1 98.56 136 ALA B CA 1
ATOM 4384 C C . ALA B 1 136 ? 14.273 -12.742 9.688 1 98.56 136 ALA B C 1
ATOM 4386 O O . ALA B 1 136 ? 13.742 -13.328 10.625 1 98.56 136 ALA B O 1
ATOM 4387 N N . CYS B 1 137 ? 14.188 -11.469 9.523 1 98.56 137 CYS B N 1
ATOM 4388 C CA . CYS B 1 137 ? 13.305 -10.609 10.297 1 98.56 137 CYS B CA 1
ATOM 4389 C C . CYS B 1 137 ? 12.055 -10.242 9.508 1 98.56 137 CYS B C 1
ATOM 4391 O O . CYS B 1 137 ? 12.055 -9.266 8.758 1 98.56 137 CYS B O 1
ATOM 4393 N N . ILE B 1 138 ? 10.977 -11.008 9.672 1 98.69 138 ILE B N 1
ATOM 4394 C CA . ILE B 1 138 ? 9.734 -10.836 8.938 1 98.69 138 ILE B CA 1
ATOM 4395 C C . ILE B 1 138 ? 8.57 -10.688 9.914 1 98.69 138 ILE B C 1
ATOM 4397 O O . ILE B 1 138 ? 8.43 -11.492 10.844 1 98.69 138 ILE B O 1
ATOM 4401 N N . ASN B 1 139 ? 7.793 -9.68 9.766 1 98.62 139 ASN B N 1
ATOM 4402 C CA . ASN B 1 139 ? 6.559 -9.5 10.516 1 98.62 139 ASN B CA 1
ATOM 4403 C C . ASN B 1 139 ? 5.34 -9.469 9.594 1 98.62 139 ASN B C 1
ATOM 4405 O O . ASN B 1 139 ? 5.402 -8.914 8.492 1 98.62 139 ASN B O 1
ATOM 4409 N N . GLY B 1 140 ? 4.27 -10.109 9.953 1 98.44 140 GLY B N 1
ATOM 4410 C CA . GLY B 1 140 ? 2.998 -10.125 9.242 1 98.44 140 GLY B CA 1
ATOM 4411 C C . GLY B 1 140 ? 1.801 -10.219 10.172 1 98.44 140 GLY B C 1
ATOM 4412 O O . GLY B 1 140 ? 1.944 -10.117 11.391 1 98.44 140 GLY B O 1
ATOM 4413 N N . ARG B 1 141 ? 0.689 -10.352 9.609 1 98 141 ARG B N 1
ATOM 4414 C CA . ARG B 1 141 ? -0.545 -10.438 10.383 1 98 141 ARG B CA 1
ATOM 4415 C C . ARG B 1 141 ? -0.668 -11.789 11.07 1 98 141 ARG B C 1
ATOM 4417 O O . ARG B 1 141 ? -0.103 -12.781 10.609 1 98 141 ARG B O 1
ATOM 4424 N N . GLU B 1 142 ? -1.337 -11.836 12.188 1 96.94 142 GLU B N 1
ATOM 4425 C CA . GLU B 1 142 ? -1.639 -13.062 12.914 1 96.94 142 GLU B CA 1
ATOM 4426 C C . GLU B 1 142 ? -0.389 -13.922 13.102 1 96.94 142 GLU B C 1
ATOM 4428 O O . GLU B 1 142 ? -0.379 -15.094 12.734 1 96.94 142 GLU B O 1
ATOM 4433 N N . ASN B 1 143 ? 0.6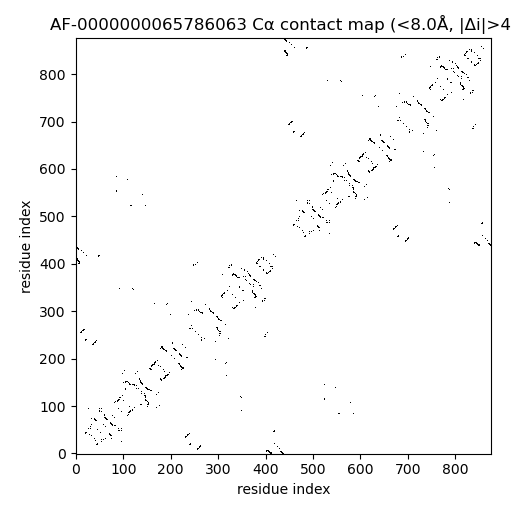23 -13.312 13.688 1 95.69 143 ASN B N 1
ATOM 4434 C CA . ASN B 1 143 ? 1.888 -13.977 13.969 1 95.69 143 ASN B CA 1
ATOM 4435 C C . ASN B 1 143 ? 2.584 -14.43 12.688 1 95.69 143 ASN B C 1
ATOM 4437 O O . ASN B 1 143 ? 2.936 -15.602 12.547 1 95.69 143 ASN B O 1
ATOM 4441 N N . ASN B 1 144 ? 2.607 -13.547 11.664 1 97.19 144 ASN B N 1
ATOM 4442 C CA . ASN B 1 144 ? 3.34 -13.68 10.414 1 97.19 144 ASN B CA 1
ATOM 4443 C C . ASN B 1 144 ? 2.664 -14.68 9.477 1 97.19 144 ASN B C 1
ATOM 4445 O O . ASN B 1 144 ? 3.301 -15.211 8.562 1 97.19 144 ASN B O 1
ATOM 4449 N N . ALA B 1 145 ? 1.382 -14.992 9.656 1 98.06 145 ALA B N 1
ATOM 4450 C CA . ALA B 1 145 ? 0.675 -16 8.875 1 98.06 145 ALA B CA 1
ATOM 4451 C C . ALA B 1 145 ? 0.145 -15.422 7.57 1 98.06 145 ALA B C 1
ATOM 4453 O O . ALA B 1 145 ? -0.137 -16.156 6.625 1 98.06 145 ALA B O 1
ATOM 4454 N N . TYR B 1 146 ? -0.019 -14.094 7.555 1 98.44 146 TYR B N 1
ATOM 4455 C CA . TYR B 1 146 ? -0.634 -13.461 6.398 1 98.44 146 TYR B CA 1
ATOM 4456 C C . TYR B 1 146 ? 0.068 -12.148 6.059 1 98.44 146 TYR B C 1
ATOM 4458 O O . TYR B 1 146 ? 0.724 -11.547 6.918 1 98.44 146 TYR B O 1
ATOM 4466 N N . ALA B 1 147 ? -0.028 -11.719 4.82 1 98.56 147 ALA B N 1
ATOM 4467 C CA . ALA B 1 147 ? 0.427 -10.406 4.375 1 98.56 147 ALA B CA 1
ATOM 4468 C C . ALA B 1 147 ? -0.524 -9.312 4.848 1 98.56 147 ALA B C 1
ATOM 4470 O O . ALA B 1 147 ? -1.687 -9.578 5.16 1 98.56 147 ALA B O 1
ATOM 4471 N N . PRO B 1 148 ? -0.071 -8.086 4.906 1 98.75 148 PRO B N 1
ATOM 4472 C CA . PRO B 1 148 ? 1.22 -7.531 4.488 1 98.75 148 PRO B CA 1
ATOM 4473 C C . PRO B 1 148 ? 2.389 -8.086 5.301 1 98.75 148 PRO B C 1
ATOM 4475 O O . PRO B 1 148 ? 2.256 -8.32 6.504 1 98.75 148 PRO B O 1
ATOM 4478 N N . LEU B 1 149 ? 3.504 -8.289 4.625 1 98.88 149 LEU B N 1
ATOM 4479 C CA . LEU B 1 149 ? 4.738 -8.742 5.25 1 98.88 149 LEU B CA 1
ATOM 4480 C C . LEU B 1 149 ? 5.773 -7.625 5.297 1 98.88 149 LEU B C 1
ATOM 4482 O O . LEU B 1 149 ? 6.059 -6.996 4.273 1 98.88 149 LEU B O 1
ATOM 4486 N N . SER B 1 150 ? 6.254 -7.316 6.426 1 98.81 150 SER B N 1
ATOM 4487 C CA . SER B 1 150 ? 7.352 -6.375 6.609 1 98.81 150 SER B CA 1
ATOM 4488 C C . SER B 1 150 ? 8.672 -7.102 6.84 1 98.81 150 SER B C 1
ATOM 4490 O O . SER B 1 150 ? 8.781 -7.922 7.754 1 98.81 150 SER B O 1
ATOM 4492 N N . ILE B 1 151 ? 9.648 -6.773 6.043 1 98.81 151 ILE B N 1
ATOM 4493 C CA . ILE B 1 151 ? 10.938 -7.449 6.105 1 98.81 151 ILE B CA 1
ATOM 4494 C C . ILE B 1 151 ? 12.047 -6.434 6.383 1 98.81 151 ILE B C 1
ATOM 4496 O O . ILE B 1 151 ? 12.109 -5.387 5.734 1 98.81 151 ILE B O 1
ATOM 4500 N N . VAL B 1 152 ? 12.844 -6.645 7.363 1 98.56 152 VAL B N 1
ATOM 4501 C CA . VAL B 1 152 ? 14.094 -5.926 7.582 1 98.56 152 VAL B CA 1
ATOM 4502 C C . VAL B 1 152 ? 15.273 -6.832 7.234 1 98.56 152 VAL B C 1
ATOM 4504 O O . VAL B 1 152 ? 15.445 -7.895 7.832 1 98.56 152 VAL B O 1
ATOM 4507 N N . GLY B 1 153 ? 16.031 -6.383 6.23 1 97.81 153 GLY B N 1
ATOM 4508 C CA . GLY B 1 153 ? 17.188 -7.188 5.848 1 97.81 153 GLY B CA 1
ATOM 4509 C C . GLY B 1 153 ? 18.062 -7.574 7.02 1 97.81 153 GLY B C 1
ATOM 4510 O O . GLY B 1 153 ? 18.375 -6.738 7.875 1 97.81 153 GLY B O 1
ATOM 4511 N N . ALA B 1 154 ? 18.422 -8.875 7.125 1 97.06 154 ALA B N 1
ATOM 4512 C CA . ALA B 1 154 ? 19.219 -9.398 8.234 1 97.06 154 ALA B CA 1
ATOM 4513 C C . ALA B 1 154 ? 20.406 -10.203 7.727 1 97.06 154 ALA B C 1
ATOM 4515 O O . ALA B 1 154 ? 20.484 -10.508 6.535 1 97.06 154 ALA B O 1
ATOM 4516 N N . GLN B 1 155 ? 21.359 -10.422 8.578 1 96.06 155 GLN B N 1
ATOM 4517 C CA . GLN B 1 155 ? 22.406 -11.398 8.289 1 96.06 155 GLN B CA 1
ATOM 4518 C C . GLN B 1 155 ? 21.875 -12.828 8.461 1 96.06 155 GLN B C 1
ATOM 4520 O O . GLN B 1 155 ? 21.625 -13.273 9.578 1 96.06 155 GLN B O 1
ATOM 4525 N N . LEU B 1 156 ? 21.703 -13.508 7.379 1 97.44 156 LEU B N 1
ATOM 4526 C CA . LEU B 1 156 ? 21.125 -14.844 7.395 1 97.44 156 LEU B CA 1
ATOM 4527 C C . LEU B 1 156 ? 22.203 -15.898 7.641 1 97.44 156 LEU B C 1
ATOM 4529 O O . LEU B 1 156 ? 23.391 -15.656 7.367 1 97.44 156 LEU B O 1
ATOM 4533 N N . GLN B 1 157 ? 21.781 -17 8.125 1 97.12 157 GLN B N 1
ATOM 4534 C CA . GLN B 1 157 ? 22.672 -18.141 8.383 1 97.12 157 GLN B CA 1
ATOM 4535 C C . GLN B 1 157 ? 22.516 -19.203 7.309 1 97.12 157 GLN B C 1
ATOM 4537 O O . GLN B 1 157 ? 21.438 -19.375 6.738 1 97.12 157 GLN B O 1
ATOM 4542 N N . THR B 1 158 ? 23.672 -19.844 7.07 1 97.38 158 THR B N 1
ATOM 4543 C CA . THR B 1 158 ? 23.547 -21.062 6.289 1 97.38 158 THR B CA 1
ATOM 4544 C C . THR B 1 158 ? 22.625 -22.062 6.996 1 97.38 158 THR B C 1
ATOM 4546 O O . THR B 1 158 ? 22.359 -21.922 8.195 1 97.38 158 THR B O 1
ATOM 4549 N N . PHE B 1 159 ? 22.156 -23.031 6.207 1 98.12 159 PHE B N 1
ATOM 4550 C CA . PHE B 1 159 ? 21.141 -23.859 6.852 1 98.12 159 PHE B CA 1
ATOM 4551 C C . PHE B 1 159 ? 21.125 -25.266 6.254 1 98.12 159 PHE B C 1
ATOM 4553 O O . PHE B 1 159 ? 21.609 -25.469 5.141 1 98.12 159 PHE B O 1
ATOM 4560 N N . A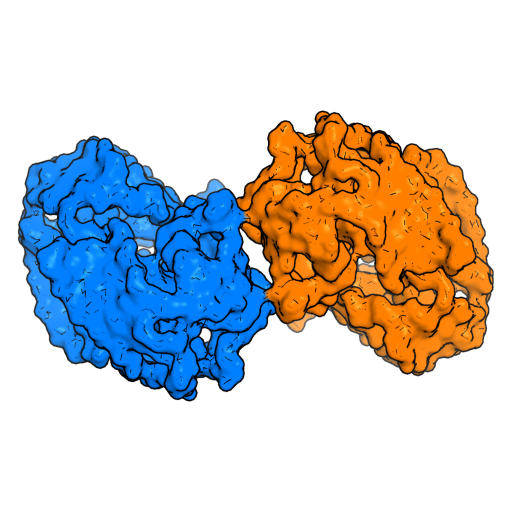SP B 1 160 ? 20.719 -26.172 7.047 1 97.94 160 ASP B N 1
ATOM 4561 C CA . ASP B 1 160 ? 20.219 -27.484 6.676 1 97.94 160 ASP B CA 1
ATOM 4562 C C . ASP B 1 160 ? 18.734 -27.625 7.016 1 97.94 160 ASP B C 1
ATOM 4564 O O . ASP B 1 160 ? 18.375 -28.125 8.078 1 97.94 160 ASP B O 1
ATOM 4568 N N . TYR B 1 161 ? 17.906 -27.219 6.051 1 97.88 161 TYR B N 1
ATOM 4569 C CA . TYR B 1 161 ? 16.484 -27.109 6.332 1 97.88 161 TYR B CA 1
ATOM 4570 C C . TYR B 1 161 ? 15.711 -28.281 5.727 1 97.88 161 TYR B C 1
ATOM 4572 O O . TYR B 1 161 ? 15.859 -28.578 4.539 1 97.88 161 TYR B O 1
ATOM 4580 N N . LYS B 1 162 ? 14.875 -28.891 6.5 1 97.69 162 LYS B N 1
ATOM 4581 C CA . LYS B 1 162 ? 14.016 -29.984 6.051 1 97.69 162 LYS B CA 1
ATOM 4582 C C . LYS B 1 162 ? 12.555 -29.547 5.984 1 97.69 162 LYS B C 1
ATOM 4584 O O . LYS B 1 162 ? 11.867 -29.5 7.008 1 97.69 162 LYS B O 1
ATOM 4589 N N . SER B 1 163 ? 12.125 -29.297 4.801 1 96.56 163 SER B N 1
ATOM 4590 C CA . SER B 1 163 ? 10.734 -28.906 4.609 1 96.56 163 SER B CA 1
ATOM 4591 C C . SER B 1 163 ? 9.797 -30.109 4.789 1 96.56 163 SER B C 1
ATOM 4593 O O . SER B 1 163 ? 10.125 -31.219 4.379 1 96.56 163 SER B O 1
ATOM 4595 N N . THR B 1 164 ? 8.594 -29.828 5.328 1 94 164 THR B N 1
ATOM 4596 C CA . THR B 1 164 ? 7.59 -30.875 5.496 1 94 164 THR B CA 1
ATOM 4597 C C . THR B 1 164 ? 6.656 -30.938 4.289 1 94 164 THR B C 1
ATOM 4599 O O . THR B 1 164 ? 5.875 -31.875 4.145 1 94 164 THR B O 1
ATOM 4602 N N . ILE B 1 165 ? 6.801 -29.953 3.402 1 92.12 165 ILE B N 1
ATOM 4603 C CA . ILE B 1 165 ? 5.945 -29.906 2.219 1 92.12 165 ILE B CA 1
ATOM 4604 C C . ILE B 1 165 ? 6.812 -29.812 0.963 1 92.12 165 ILE B C 1
ATOM 4606 O O . ILE B 1 165 ? 7.934 -29.312 1.008 1 92.12 165 ILE B O 1
ATOM 4610 N N . ALA B 1 166 ? 6.324 -30.391 -0.104 1 93.62 166 ALA B N 1
ATOM 4611 C CA . ALA B 1 166 ? 6.918 -30.203 -1.427 1 93.62 166 ALA B CA 1
ATOM 4612 C C . ALA B 1 166 ? 6.34 -28.984 -2.123 1 93.62 166 ALA B C 1
ATOM 4614 O O . ALA B 1 166 ? 5.195 -29 -2.578 1 93.62 166 ALA B O 1
ATOM 4615 N N . SER B 1 167 ? 7.145 -27.922 -2.15 1 94.31 167 SER B N 1
ATOM 4616 C CA . SER B 1 167 ? 6.672 -26.656 -2.713 1 94.31 167 SER B CA 1
ATOM 4617 C C . SER B 1 167 ? 7.801 -25.922 -3.426 1 94.31 167 SER B C 1
ATOM 4619 O O . SER B 1 167 ? 8.797 -25.547 -2.805 1 94.31 167 SER B O 1
ATOM 4621 N N . ALA B 1 168 ? 7.562 -25.688 -4.691 1 96.31 168 ALA B N 1
ATOM 4622 C CA . ALA B 1 168 ? 8.539 -24.938 -5.48 1 96.31 168 ALA B CA 1
ATOM 4623 C C . ALA B 1 168 ? 8.727 -23.531 -4.938 1 96.31 168 ALA B C 1
ATOM 4625 O O . ALA B 1 168 ? 9.82 -22.969 -5.008 1 96.31 168 ALA B O 1
ATOM 4626 N N . GLN B 1 169 ? 7.656 -22.938 -4.406 1 96.56 169 GLN B N 1
ATOM 4627 C CA . GLN B 1 169 ? 7.703 -21.562 -3.898 1 96.56 169 GLN B CA 1
ATOM 4628 C C . GLN B 1 169 ? 8.523 -21.484 -2.613 1 96.56 169 GLN B C 1
ATOM 4630 O O . GLN B 1 169 ? 9.328 -20.578 -2.438 1 96.56 169 GLN B O 1
ATOM 4635 N N . VAL B 1 170 ? 8.375 -22.453 -1.694 1 97.69 170 VAL B N 1
ATOM 4636 C CA . VAL B 1 170 ? 9.141 -22.5 -0.453 1 97.69 170 VAL B CA 1
ATOM 4637 C C . VAL B 1 170 ? 10.617 -22.734 -0.764 1 97.69 170 VAL B C 1
ATOM 4639 O O . VAL B 1 170 ? 11.492 -22.047 -0.248 1 97.69 170 VAL B O 1
ATOM 4642 N N . LYS B 1 171 ? 10.844 -23.688 -1.595 1 98.31 171 LYS B N 1
ATOM 4643 C CA . LYS B 1 171 ? 12.203 -24.016 -1.994 1 98.31 171 LYS B CA 1
ATOM 4644 C C . LYS B 1 171 ? 12.906 -22.828 -2.623 1 98.31 171 LYS B C 1
ATOM 4646 O O . LYS B 1 171 ? 14.047 -22.516 -2.273 1 98.31 171 LYS B O 1
ATOM 4651 N N . SER B 1 172 ? 12.234 -22.203 -3.527 1 98.69 172 SER B N 1
ATOM 4652 C CA . SER B 1 172 ? 12.805 -21.047 -4.215 1 98.69 172 SER B CA 1
ATOM 4653 C C . SER B 1 172 ? 13.086 -19.906 -3.24 1 98.69 172 SER B C 1
ATOM 4655 O O . SER B 1 172 ? 14.117 -19.234 -3.334 1 98.69 172 SER B O 1
ATOM 4657 N N . ALA B 1 173 ? 12.156 -19.641 -2.332 1 98.81 173 ALA B N 1
ATOM 4658 C CA . ALA B 1 173 ? 12.359 -18.609 -1.315 1 98.81 173 ALA B CA 1
ATOM 4659 C C . ALA B 1 173 ? 13.602 -18.891 -0.485 1 98.81 173 ALA B C 1
ATOM 4661 O O . ALA B 1 173 ? 14.422 -18 -0.257 1 98.81 173 ALA B O 1
ATOM 4662 N N . MET B 1 174 ? 13.742 -20.141 -0.107 1 98.75 174 MET B N 1
ATOM 4663 C CA . MET B 1 174 ? 14.875 -20.547 0.727 1 98.75 174 MET B CA 1
ATOM 4664 C C . MET B 1 174 ? 16.188 -20.484 -0.061 1 98.75 174 MET B C 1
ATOM 4666 O O . MET B 1 174 ? 17.219 -20.078 0.474 1 98.75 174 MET B O 1
ATOM 4670 N N . ILE B 1 175 ? 16.156 -20.875 -1.289 1 98.62 175 ILE B N 1
ATOM 4671 C CA . ILE B 1 175 ? 17.344 -20.797 -2.123 1 98.62 175 ILE B CA 1
ATOM 4672 C C . ILE B 1 175 ? 17.766 -19.344 -2.287 1 98.62 175 ILE B C 1
ATOM 4674 O O . ILE B 1 175 ? 18.953 -19.016 -2.125 1 98.62 175 ILE B O 1
ATOM 4678 N N . LEU B 1 176 ? 16.828 -18.469 -2.582 1 98.38 176 LEU B N 1
ATOM 4679 C CA . LEU B 1 176 ? 17.125 -17.062 -2.768 1 98.38 176 LEU B CA 1
ATOM 4680 C C . LEU B 1 176 ? 17.688 -16.453 -1.491 1 98.38 176 LEU B C 1
ATOM 4682 O O . LEU B 1 176 ? 18.641 -15.656 -1.545 1 98.38 176 LEU B O 1
ATOM 4686 N N . ALA B 1 177 ? 17.125 -16.797 -0.338 1 98.5 177 ALA B N 1
ATOM 4687 C CA . ALA B 1 177 ? 17.672 -16.375 0.946 1 98.5 177 ALA B CA 1
ATOM 4688 C C . ALA B 1 177 ? 19.094 -16.922 1.149 1 98.5 177 ALA B C 1
ATOM 4690 O O . ALA B 1 177 ? 19.984 -16.172 1.564 1 98.5 177 ALA B O 1
ATOM 4691 N N . GLY B 1 178 ? 19.266 -18.188 0.807 1 97.62 178 GLY B N 1
ATOM 4692 C CA . GLY B 1 178 ? 20.547 -18.828 0.979 1 97.62 178 GLY B CA 1
ATOM 4693 C C . GLY B 1 178 ? 21.641 -18.234 0.12 1 97.62 178 GLY B C 1
ATOM 4694 O O . GLY B 1 178 ? 22.812 -18.25 0.497 1 97.62 178 GLY B O 1
ATOM 4695 N N . LEU B 1 179 ? 21.297 -17.734 -1.037 1 96.62 179 LEU B N 1
ATOM 4696 C CA . LEU B 1 179 ? 22.266 -17.078 -1.913 1 96.62 179 LEU B CA 1
ATOM 4697 C C . LEU B 1 179 ? 22.891 -15.867 -1.233 1 96.62 179 LEU B C 1
ATOM 4699 O O . LEU B 1 179 ? 23.969 -15.422 -1.613 1 96.62 179 LEU B O 1
ATOM 4703 N N . GLN B 1 180 ? 22.172 -15.336 -0.223 1 93.19 180 GLN B N 1
ATOM 4704 C CA . GLN B 1 180 ? 22.641 -14.156 0.49 1 93.19 180 GLN B CA 1
ATOM 4705 C C . GLN B 1 180 ? 23.453 -14.539 1.719 1 93.19 180 GLN B C 1
ATOM 4707 O O . GLN B 1 180 ? 23.641 -13.727 2.631 1 93.19 180 GLN B O 1
ATOM 4712 N N . THR B 1 181 ? 23.844 -15.703 1.883 1 94.31 181 THR B N 1
ATOM 4713 C CA . THR B 1 181 ? 24.672 -16.156 2.996 1 94.31 181 THR B CA 1
ATOM 4714 C C . THR B 1 181 ? 26.094 -16.438 2.539 1 94.31 181 THR B C 1
ATOM 4716 O O . THR B 1 181 ? 26.391 -16.391 1.343 1 94.31 181 THR B O 1
ATOM 4719 N N . ALA B 1 182 ? 26.969 -16.594 3.625 1 90.38 182 ALA B N 1
ATOM 4720 C CA . ALA B 1 182 ? 28.359 -16.969 3.367 1 90.38 182 ALA B CA 1
ATOM 4721 C C . ALA B 1 182 ? 28.547 -18.469 3.561 1 90.38 182 ALA B C 1
ATOM 4723 O O . ALA B 1 182 ? 28.406 -18.984 4.672 1 90.38 182 ALA B O 1
ATOM 4724 N N . GLY B 1 183 ? 28.531 -19.234 2.57 1 92 183 GLY B N 1
ATOM 4725 C CA . GLY B 1 183 ? 28.781 -20.656 2.711 1 92 183 GLY B CA 1
ATOM 4726 C C . GLY B 1 183 ? 27.75 -21.516 2.004 1 92 183 GLY B C 1
ATOM 4727 O O . GLY B 1 183 ? 27.031 -21.031 1.124 1 92 183 GLY B O 1
ATOM 4728 N N . GLN B 1 184 ? 27.688 -22.766 2.459 1 95.94 184 GLN B N 1
ATOM 4729 C CA . GLN B 1 184 ? 26.844 -23.75 1.792 1 95.94 184 GLN B CA 1
ATOM 4730 C C . GLN B 1 184 ? 25.547 -23.969 2.555 1 95.94 184 GLN B C 1
ATOM 4732 O O . GLN B 1 184 ? 25.547 -24.062 3.785 1 95.94 184 GLN B O 1
ATOM 4737 N N . SER B 1 185 ? 24.484 -24.031 1.841 1 97.75 185 SER B N 1
ATOM 4738 C CA . SER B 1 185 ? 23.172 -24.344 2.414 1 97.75 185 SER B CA 1
ATOM 4739 C C . SER B 1 185 ? 22.562 -25.562 1.764 1 97.75 185 SER B C 1
ATOM 4741 O O . SER B 1 185 ? 22.906 -25.922 0.639 1 97.75 185 SER B O 1
ATOM 4743 N N . ARG B 1 186 ? 21.688 -26.172 2.523 1 98.19 186 ARG B N 1
ATOM 4744 C CA . ARG B 1 186 ? 21 -27.375 2.076 1 98.19 186 ARG B CA 1
ATOM 4745 C C . ARG B 1 186 ? 19.5 -27.25 2.312 1 98.19 186 ARG B C 1
ATOM 4747 O O . ARG B 1 186 ? 19.062 -26.812 3.381 1 98.19 186 ARG B O 1
ATOM 4754 N N . PHE B 1 187 ? 18.719 -27.625 1.341 1 98.38 187 PHE B N 1
ATOM 4755 C CA . PHE B 1 187 ? 17.266 -27.672 1.441 1 98.38 187 PHE B CA 1
ATOM 4756 C C . PHE B 1 187 ? 16.734 -29.031 1.044 1 98.38 187 PHE B C 1
ATOM 4758 O O . PHE B 1 187 ? 17.078 -29.562 -0.019 1 98.38 187 PHE B O 1
ATOM 4765 N N . TYR B 1 188 ? 15.883 -29.547 1.883 1 98.31 188 TYR B N 1
ATOM 4766 C CA . TYR B 1 188 ? 15.258 -30.844 1.642 1 98.31 188 TYR B CA 1
ATOM 4767 C C . TYR B 1 188 ? 13.742 -30.688 1.496 1 98.31 188 TYR B C 1
ATOM 4769 O O . TYR B 1 188 ? 13.125 -29.906 2.211 1 98.31 188 TYR B O 1
ATOM 4777 N N . GLU B 1 189 ? 13.141 -31.406 0.509 1 97.25 189 GLU B N 1
ATOM 4778 C CA . GLU B 1 189 ? 11.695 -31.547 0.402 1 97.25 189 GLU B CA 1
ATOM 4779 C C . GLU B 1 189 ? 11.297 -33 0.214 1 97.25 189 GLU B C 1
ATOM 4781 O O . GLU B 1 189 ? 12.07 -33.812 -0.338 1 97.25 189 GLU B O 1
ATOM 4786 N N . PRO B 1 190 ? 10.094 -33.469 0.684 1 95.12 190 PRO B N 1
ATOM 4787 C CA . PRO B 1 190 ? 9.711 -34.875 0.694 1 95.12 190 PRO B CA 1
ATOM 4788 C C . PRO B 1 190 ? 9.508 -35.438 -0.71 1 95.12 190 PRO B C 1
ATOM 4790 O O . PRO B 1 190 ? 9.586 -36.656 -0.908 1 95.12 190 PRO B O 1
ATOM 4793 N N . LEU B 1 191 ? 9.109 -34.594 -1.683 1 94.31 191 LEU B N 1
ATOM 4794 C CA . LEU B 1 191 ? 9.016 -34.906 -3.102 1 94.31 191 LEU B CA 1
ATOM 4795 C C . LEU B 1 191 ? 9.578 -33.781 -3.955 1 94.31 191 LEU B C 1
ATOM 4797 O O . LEU B 1 191 ? 9.547 -32.625 -3.553 1 94.31 191 LEU B O 1
ATOM 4801 N N . LEU B 1 192 ? 10.039 -34.188 -5.086 1 95 192 LEU B N 1
ATOM 4802 C CA . LEU B 1 192 ? 10.562 -33.156 -5.984 1 95 192 LEU B CA 1
ATOM 4803 C C . LEU B 1 192 ? 9.453 -32.219 -6.434 1 95 192 LEU B C 1
ATOM 4805 O O . LEU B 1 192 ? 8.438 -32.656 -6.977 1 95 192 LEU B O 1
ATOM 4809 N N . SER B 1 193 ? 9.617 -30.969 -6.141 1 95.56 193 SER B N 1
ATOM 4810 C CA . SER B 1 193 ? 8.742 -29.938 -6.699 1 95.56 193 SER B CA 1
ATOM 4811 C C . SER B 1 193 ? 9.344 -29.328 -7.961 1 95.56 193 SER B C 1
ATOM 4813 O O . SER B 1 193 ? 10.445 -29.703 -8.367 1 95.56 193 SER B O 1
ATOM 4815 N N . ARG B 1 194 ? 8.586 -28.438 -8.609 1 95.69 194 ARG B N 1
ATOM 4816 C CA . ARG B 1 194 ? 9.102 -27.797 -9.812 1 95.69 194 ARG B CA 1
ATOM 4817 C C . ARG B 1 194 ? 10.477 -27.188 -9.555 1 95.69 194 ARG B C 1
ATOM 4819 O O . ARG B 1 194 ? 10.734 -26.656 -8.477 1 95.69 194 ARG B O 1
ATOM 4826 N N . ASN B 1 195 ? 11.391 -27.219 -10.531 1 96.44 195 ASN B N 1
ATOM 4827 C CA . ASN B 1 195 ? 12.789 -26.906 -10.25 1 96.44 195 ASN B CA 1
ATOM 4828 C C . ASN B 1 195 ? 13.312 -25.828 -11.188 1 96.44 195 ASN B C 1
ATOM 4830 O O . ASN B 1 195 ? 14.484 -25.844 -11.57 1 96.44 195 ASN B O 1
ATOM 4834 N N . HIS B 1 196 ? 12.469 -24.906 -11.617 1 96.12 196 HIS B N 1
ATOM 4835 C CA . HIS B 1 196 ? 12.891 -23.812 -12.5 1 96.12 196 HIS B CA 1
ATOM 4836 C C . HIS B 1 196 ? 14.008 -23 -11.859 1 96.12 196 HIS B C 1
ATOM 4838 O O . HIS B 1 196 ? 14.922 -22.531 -12.555 1 96.12 196 HIS B O 1
ATOM 4844 N N . THR B 1 197 ? 13.953 -22.766 -10.539 1 97.81 197 THR B N 1
ATOM 4845 C CA . THR B 1 197 ? 14.953 -21.969 -9.828 1 97.81 197 THR B CA 1
ATOM 4846 C C . THR B 1 197 ? 16.328 -22.609 -9.945 1 97.81 197 THR B C 1
ATOM 4848 O O . THR B 1 197 ? 17.297 -21.953 -10.344 1 97.81 197 THR B O 1
ATOM 4851 N N . GLU B 1 198 ? 16.375 -23.875 -9.672 1 96.94 198 GLU B N 1
ATOM 4852 C CA . GLU B 1 198 ? 17.625 -24.625 -9.734 1 96.94 198 GLU B CA 1
ATOM 4853 C C . GLU B 1 198 ? 18.203 -24.625 -11.141 1 96.94 198 GLU B C 1
ATOM 4855 O O . GLU B 1 198 ? 19.406 -24.359 -11.328 1 96.94 198 GLU B O 1
ATOM 4860 N N . ASN B 1 199 ? 17.391 -24.875 -12.109 1 95.44 199 ASN B N 1
ATOM 4861 C CA . ASN B 1 199 ? 17.844 -24.938 -13.5 1 95.44 199 ASN B CA 1
ATOM 4862 C C . ASN B 1 199 ? 18.391 -23.594 -13.961 1 95.44 199 ASN B C 1
ATOM 4864 O O . ASN B 1 199 ? 19.469 -23.531 -14.562 1 95.44 199 ASN B O 1
ATOM 4868 N N . MET B 1 200 ? 17.688 -22.547 -13.672 1 95.44 200 MET B N 1
ATOM 4869 C CA . MET B 1 200 ? 18.109 -21.219 -14.125 1 95.44 200 MET B CA 1
ATOM 4870 C C . MET B 1 200 ? 19.375 -20.766 -13.406 1 95.44 200 MET B C 1
ATOM 4872 O O . MET B 1 200 ? 20.312 -20.25 -14.039 1 95.44 200 MET B O 1
ATOM 4876 N N . LEU B 1 201 ? 19.438 -20.969 -12.086 1 96.06 201 LEU B N 1
ATOM 4877 C CA . LEU B 1 201 ? 20.609 -20.547 -11.32 1 96.06 201 LEU B CA 1
ATOM 4878 C C . LEU B 1 201 ? 21.844 -21.312 -11.742 1 96.06 201 LEU B C 1
ATOM 4880 O O . LEU B 1 201 ? 22.938 -20.766 -11.797 1 96.06 201 LEU B O 1
ATOM 4884 N N . ARG B 1 202 ? 21.656 -22.609 -11.992 1 94.12 202 ARG B N 1
ATOM 4885 C CA . ARG B 1 202 ? 22.766 -23.391 -12.531 1 94.12 202 ARG B CA 1
ATOM 4886 C C . ARG B 1 202 ? 23.281 -22.781 -13.828 1 94.12 202 ARG B C 1
ATOM 4888 O O . ARG B 1 202 ? 24.5 -22.656 -14 1 94.12 202 ARG B O 1
ATOM 4895 N N . GLY B 1 203 ? 22.422 -22.422 -14.672 1 92.88 203 GLY B N 1
ATOM 4896 C CA . GLY B 1 203 ? 22.781 -21.781 -15.93 1 92.88 203 GLY B CA 1
ATOM 4897 C C . GLY B 1 203 ? 23.453 -20.438 -15.742 1 92.88 203 GLY B C 1
ATOM 4898 O O . GLY B 1 203 ? 24.172 -19.969 -16.625 1 92.88 203 GLY B O 1
ATOM 4899 N N . MET B 1 204 ? 23.234 -19.844 -14.602 1 94.62 204 MET B N 1
ATOM 4900 C CA . MET B 1 204 ? 23.797 -18.531 -14.312 1 94.62 204 MET B CA 1
ATOM 4901 C C . MET B 1 204 ? 25.094 -18.641 -13.523 1 94.62 204 MET B C 1
ATOM 4903 O O . MET B 1 204 ? 25.578 -17.656 -12.969 1 94.62 204 MET B O 1
ATOM 4907 N N . GLY B 1 205 ? 25.547 -19.844 -13.281 1 92.19 205 GLY B N 1
ATOM 4908 C CA . GLY B 1 205 ? 26.891 -20.031 -12.742 1 92.19 205 GLY B CA 1
ATOM 4909 C C . GLY B 1 205 ? 26.891 -20.438 -11.281 1 92.19 205 GLY B C 1
ATOM 4910 O O . GLY B 1 205 ? 27.953 -20.578 -10.672 1 92.19 205 GLY B O 1
ATOM 4911 N N . VAL B 1 206 ? 25.75 -20.656 -10.688 1 93.38 206 VAL B N 1
ATOM 4912 C CA . VAL B 1 206 ? 25.703 -21.078 -9.297 1 93.38 206 VAL B CA 1
ATOM 4913 C C . VAL B 1 206 ? 26 -22.562 -9.195 1 93.38 206 VAL B C 1
ATOM 4915 O O . VAL B 1 206 ? 25.484 -23.359 -9.984 1 93.38 206 VAL B O 1
ATOM 4918 N N . HIS B 1 207 ? 26.828 -22.922 -8.297 1 92.5 207 HIS B N 1
ATOM 4919 C CA . HIS B 1 207 ? 27.078 -24.344 -8.023 1 92.5 207 HIS B CA 1
ATOM 4920 C C . HIS B 1 207 ? 25.938 -24.953 -7.223 1 92.5 207 HIS B C 1
ATOM 4922 O O . HIS B 1 207 ? 25.906 -24.859 -5.992 1 92.5 207 HIS B O 1
ATOM 4928 N N . ILE B 1 208 ? 25.078 -25.656 -7.875 1 94.75 208 ILE B N 1
ATOM 4929 C CA . ILE B 1 208 ? 23.906 -26.266 -7.246 1 94.75 208 ILE B CA 1
ATOM 4930 C C . ILE B 1 208 ? 23.875 -27.766 -7.551 1 94.75 208 ILE B C 1
ATOM 4932 O O . ILE B 1 208 ? 24 -28.172 -8.711 1 94.75 208 ILE B O 1
ATOM 4936 N N . GLN B 1 209 ? 23.781 -28.547 -6.527 1 96.12 209 GLN B N 1
ATOM 4937 C CA . GLN B 1 209 ? 23.672 -30 -6.648 1 96.12 209 GLN B CA 1
ATOM 4938 C C . GLN B 1 209 ? 22.312 -30.484 -6.164 1 96.12 209 GLN B C 1
ATOM 4940 O O . GLN B 1 209 ? 21.812 -30.016 -5.137 1 96.12 209 GLN B O 1
ATOM 4945 N N . GLU B 1 210 ? 21.719 -31.281 -7.016 1 95.56 210 GLU B N 1
ATOM 4946 C CA . GLU B 1 210 ? 20.438 -31.891 -6.691 1 95.56 210 GLU B CA 1
ATOM 4947 C C . GLU B 1 210 ? 20.562 -33.406 -6.578 1 95.56 210 GLU B C 1
ATOM 4949 O O . GLU B 1 210 ? 21.281 -34.031 -7.359 1 95.56 210 GLU B O 1
ATOM 4954 N N . ARG B 1 211 ? 19.922 -33.969 -5.539 1 94.81 211 ARG B N 1
ATOM 4955 C CA . ARG B 1 211 ? 19.984 -35.406 -5.391 1 94.81 211 ARG B CA 1
ATOM 4956 C C . ARG B 1 211 ? 18.672 -35.938 -4.816 1 94.81 211 ARG B C 1
ATOM 4958 O O . ARG B 1 211 ? 18.062 -35.312 -3.949 1 94.81 211 ARG B O 1
ATOM 4965 N N . GLU B 1 212 ? 18.266 -37 -5.34 1 94.69 212 GLU B N 1
ATOM 4966 C CA . GLU B 1 212 ? 17.172 -37.781 -4.746 1 94.69 212 GLU B CA 1
ATOM 4967 C C . GLU B 1 212 ? 17.656 -38.594 -3.553 1 94.69 212 GLU B C 1
ATOM 4969 O O . GLU B 1 212 ? 18.672 -39.281 -3.629 1 94.69 212 GLU B O 1
ATOM 4974 N N . CYS B 1 213 ? 16.938 -38.562 -2.539 1 95.06 213 CYS B N 1
ATOM 4975 C CA . CYS B 1 213 ? 17.297 -39.25 -1.315 1 95.06 213 CYS B CA 1
ATOM 4976 C C . CYS B 1 213 ? 16.672 -40.656 -1.276 1 95.06 213 CYS B C 1
ATOM 4978 O O . CYS B 1 213 ? 15.773 -40.938 -2.055 1 95.06 213 CYS B O 1
ATOM 4980 N N . GLU B 1 214 ? 17.109 -41.469 -0.355 1 93.31 214 GLU B N 1
ATOM 4981 C CA . GLU B 1 214 ? 16.656 -42.844 -0.24 1 93.31 214 GLU B CA 1
ATOM 4982 C C . GLU B 1 214 ? 15.18 -42.906 0.152 1 93.31 214 GLU B C 1
ATOM 4984 O O . GLU B 1 214 ? 14.461 -43.812 -0.256 1 93.31 214 GLU B O 1
ATOM 4989 N N . ASP B 1 215 ? 14.773 -41.969 0.821 1 93.25 215 ASP B N 1
ATOM 4990 C CA . ASP B 1 215 ? 13.406 -41.969 1.324 1 93.25 215 ASP B CA 1
ATOM 4991 C C . ASP B 1 215 ? 12.438 -41.375 0.297 1 93.25 215 ASP B C 1
ATOM 4993 O O . ASP B 1 215 ? 11.258 -41.188 0.584 1 93.25 215 ASP B O 1
ATOM 4997 N N . GLY B 1 216 ? 12.938 -41.062 -0.879 1 91.19 216 GLY B N 1
ATOM 4998 C CA . GLY B 1 216 ? 12.086 -40.5 -1.923 1 91.19 216 GLY B CA 1
ATOM 4999 C C . GLY B 1 216 ? 12.102 -39 -1.973 1 91.19 216 GLY B C 1
ATOM 5000 O O . GLY B 1 216 ? 11.633 -38.406 -2.945 1 91.19 216 GLY B O 1
ATOM 5001 N N . GLY B 1 217 ? 12.688 -38.406 -0.891 1 95.19 217 GLY B N 1
ATOM 5002 C CA . GLY B 1 217 ? 12.812 -36.969 -0.844 1 95.19 217 GLY B CA 1
ATOM 5003 C C . GLY B 1 217 ? 13.883 -36.438 -1.776 1 95.19 217 GLY B C 1
ATOM 5004 O O . GLY B 1 217 ? 14.516 -37.188 -2.51 1 95.19 217 GLY B O 1
ATOM 5005 N N . TYR B 1 218 ? 13.898 -35.125 -1.881 1 96.75 218 TYR B N 1
ATOM 5006 C CA . TYR B 1 218 ? 14.828 -34.438 -2.771 1 96.75 218 TYR B CA 1
ATOM 5007 C C . TYR B 1 218 ? 15.609 -33.375 -2.021 1 96.75 218 TYR B C 1
ATOM 5009 O O . TYR B 1 218 ? 15.055 -32.688 -1.171 1 96.75 218 TYR B O 1
ATOM 5017 N N . GLU B 1 219 ? 16.922 -33.312 -2.332 1 98 219 GLU B N 1
ATOM 5018 C CA . GLU B 1 219 ? 17.797 -32.375 -1.659 1 98 219 GLU B CA 1
ATOM 5019 C C . GLU B 1 219 ? 18.5 -31.453 -2.666 1 98 219 GLU B C 1
ATOM 5021 O O . GLU B 1 219 ? 18.938 -31.922 -3.719 1 98 219 GLU B O 1
ATOM 5026 N N . VAL B 1 220 ? 18.578 -30.234 -2.326 1 98.25 220 VAL B N 1
ATOM 5027 C CA . VAL B 1 220 ? 19.344 -29.266 -3.104 1 98.25 220 VAL B CA 1
ATOM 5028 C C . VAL B 1 220 ? 20.453 -28.672 -2.236 1 98.25 220 VAL B C 1
ATOM 5030 O O . VAL B 1 220 ? 20.188 -28.188 -1.127 1 98.25 220 VAL B O 1
ATOM 5033 N N . VAL B 1 221 ? 21.688 -28.719 -2.664 1 98.12 221 VAL B N 1
ATOM 5034 C CA . VAL B 1 221 ? 22.844 -28.125 -1.998 1 98.12 221 VAL B CA 1
ATOM 5035 C C . VAL B 1 221 ? 23.438 -27.031 -2.883 1 98.12 221 VAL B C 1
ATOM 5037 O O . VAL B 1 221 ? 23.641 -27.234 -4.082 1 98.12 221 VAL B O 1
ATOM 5040 N N . PHE B 1 222 ? 23.672 -25.922 -2.35 1 96.69 222 PHE B N 1
ATOM 5041 C CA . PHE B 1 222 ? 24.188 -24.812 -3.15 1 96.69 222 PHE B CA 1
ATOM 5042 C C . PHE B 1 222 ? 25.031 -23.875 -2.301 1 96.69 222 PHE B C 1
ATOM 5044 O O . PHE B 1 222 ? 24.953 -23.891 -1.07 1 96.69 222 PHE B O 1
ATOM 5051 N N . GLU B 1 223 ? 25.828 -23.062 -2.945 1 93.56 223 GLU B N 1
ATOM 5052 C CA . GLU B 1 223 ? 26.719 -22.094 -2.283 1 93.56 223 GLU B CA 1
ATOM 5053 C C . GLU B 1 223 ? 26.141 -20.688 -2.348 1 93.56 223 GLU B C 1
ATOM 5055 O O . GLU B 1 223 ? 25.594 -20.281 -3.375 1 93.56 223 GLU B O 1
ATOM 5060 N N . GLY B 1 224 ? 26.266 -20 -1.211 1 93.12 224 GLY B N 1
ATOM 5061 C CA . GLY B 1 224 ? 25.891 -18.594 -1.205 1 93.12 224 GLY B CA 1
ATOM 5062 C C . GLY B 1 224 ? 26.828 -17.719 -2.006 1 93.12 224 GLY B C 1
ATOM 5063 O O . GLY B 1 224 ? 27.922 -18.172 -2.4 1 93.12 224 GLY B O 1
ATOM 5064 N N . LEU B 1 225 ? 26.422 -16.469 -2.266 1 89.94 225 LEU B N 1
ATOM 5065 C CA . LEU B 1 225 ? 27.188 -15.562 -3.129 1 89.94 225 LEU B CA 1
ATOM 5066 C C . LEU B 1 225 ? 28 -14.578 -2.305 1 89.94 225 LEU B C 1
ATOM 5068 O O . LEU B 1 225 ? 28.891 -13.906 -2.832 1 89.94 225 LEU B O 1
ATOM 5072 N N . LYS B 1 226 ? 27.734 -14.383 -1.035 1 82.19 226 LYS B N 1
ATOM 5073 C CA . LYS B 1 226 ? 28.312 -13.305 -0.231 1 82.19 226 LYS B CA 1
ATOM 5074 C C . LYS B 1 226 ? 29.812 -13.484 -0.043 1 82.19 226 LYS B C 1
ATOM 5076 O O . LYS B 1 226 ? 30.562 -12.508 0.01 1 82.19 226 LYS B O 1
ATOM 5081 N N . GLU B 1 227 ? 30.297 -14.742 0.079 1 73.88 227 GLU B N 1
ATOM 5082 C CA . GLU B 1 227 ? 31.719 -14.977 0.319 1 73.88 227 GLU B CA 1
ATOM 5083 C C . GLU B 1 227 ? 32.531 -14.695 -0.934 1 73.88 227 GLU B C 1
ATOM 5085 O O . GLU B 1 227 ? 33.656 -14.18 -0.846 1 73.88 227 GLU B O 1
ATOM 5090 N N . THR B 1 228 ? 31.984 -14.898 -1.99 1 72.25 228 THR B N 1
ATOM 5091 C CA . THR B 1 228 ? 32.781 -14.82 -3.223 1 72.25 228 THR B CA 1
ATOM 5092 C C . THR B 1 228 ? 32.5 -13.5 -3.947 1 72.25 228 THR B C 1
ATOM 5094 O O . THR B 1 228 ? 33.156 -13.18 -4.93 1 72.25 228 THR B O 1
ATOM 5097 N N . ASN B 1 229 ? 31.688 -12.648 -3.332 1 69.44 229 ASN B N 1
ATOM 5098 C CA . ASN B 1 229 ? 31.25 -11.438 -4.012 1 69.44 229 ASN B CA 1
ATOM 5099 C C . ASN B 1 229 ? 30.891 -11.711 -5.473 1 69.44 229 ASN B C 1
ATOM 5101 O O . ASN B 1 229 ? 31.188 -10.891 -6.348 1 69.44 229 ASN B O 1
ATOM 5105 N N . LYS B 1 230 ? 30.562 -12.875 -5.707 1 80.12 230 LYS B N 1
ATOM 5106 C CA . LYS B 1 230 ? 30.203 -13.266 -7.066 1 80.12 230 LYS B CA 1
ATOM 5107 C C . LYS B 1 230 ? 28.766 -12.867 -7.387 1 80.12 230 LYS B C 1
ATOM 5109 O O . LYS B 1 230 ? 27.891 -12.898 -6.512 1 80.12 230 LYS B O 1
ATOM 5114 N N . GLN B 1 231 ? 28.609 -12.375 -8.586 1 88.5 231 GLN B N 1
ATOM 5115 C CA . GLN B 1 231 ? 27.297 -12.109 -9.133 1 88.5 231 GLN B CA 1
ATOM 5116 C C . GLN B 1 231 ? 26.875 -13.188 -10.133 1 88.5 231 GLN B C 1
ATOM 5118 O O . GLN B 1 231 ? 27.734 -13.914 -10.656 1 88.5 231 GLN B O 1
ATOM 5123 N N . LEU B 1 232 ? 25.562 -13.305 -10.281 1 95.31 232 LEU B N 1
ATOM 5124 C CA . LEU B 1 232 ? 25.047 -14.281 -11.242 1 95.31 232 LEU B CA 1
ATOM 5125 C C . LEU B 1 232 ? 25.438 -13.891 -12.664 1 95.31 232 LEU B C 1
ATOM 5127 O O . LEU B 1 232 ? 25.422 -12.711 -13.016 1 95.31 232 LEU B O 1
ATOM 5131 N N . GLU B 1 233 ? 25.781 -14.852 -13.43 1 95.81 233 GLU B N 1
ATOM 5132 C CA . GLU B 1 233 ? 26.016 -14.594 -14.844 1 95.81 233 GLU B CA 1
ATOM 5133 C C . GLU B 1 233 ? 24.734 -14.156 -15.547 1 95.81 233 GLU B C 1
ATOM 5135 O O . GLU B 1 233 ? 23.641 -14.609 -15.195 1 95.81 233 GLU B O 1
ATOM 5140 N N . ALA B 1 234 ? 24.922 -13.281 -16.531 1 96.81 234 ALA B N 1
ATOM 5141 C CA . ALA B 1 234 ? 23.766 -12.805 -17.297 1 96.81 234 ALA B CA 1
ATOM 5142 C C . ALA B 1 234 ? 23.172 -13.93 -18.141 1 96.81 234 ALA B C 1
ATOM 5144 O O . ALA B 1 234 ? 23.875 -14.883 -18.484 1 96.81 234 ALA B O 1
ATOM 5145 N N . PHE B 1 235 ? 21.891 -13.812 -18.453 1 95.06 235 PHE B N 1
ATOM 5146 C CA . PHE B 1 235 ? 21.234 -14.812 -19.297 1 95.06 235 PHE B CA 1
ATOM 5147 C C . PHE B 1 235 ? 20.609 -14.164 -20.516 1 95.06 235 PHE B C 1
ATOM 5149 O O . PHE B 1 235 ? 20.359 -12.961 -20.531 1 95.06 235 PHE B O 1
ATOM 5156 N N . LYS B 1 236 ? 20.5 -14.938 -21.5 1 94.5 236 LYS B N 1
ATOM 5157 C CA . LYS B 1 236 ? 19.75 -14.648 -22.719 1 94.5 236 LYS B CA 1
ATOM 5158 C C . LYS B 1 236 ? 18.922 -15.852 -23.172 1 94.5 236 LYS B C 1
ATOM 5160 O O . LYS B 1 236 ? 19.484 -16.906 -23.469 1 94.5 236 LYS B O 1
ATOM 5165 N N . PHE B 1 237 ? 17.562 -15.688 -23.125 1 93 237 PHE B N 1
ATOM 5166 C CA . PHE B 1 237 ? 16.781 -16.828 -23.547 1 93 237 PHE B CA 1
ATOM 5167 C C . PHE B 1 237 ? 15.367 -16.406 -23.938 1 93 237 PHE B C 1
ATOM 5169 O O . PHE B 1 237 ? 15 -15.242 -23.781 1 93 237 PHE B O 1
ATOM 5176 N N . GLN B 1 238 ? 14.648 -17.344 -24.484 1 94.25 238 GLN B N 1
ATOM 5177 C CA . GLN B 1 238 ? 13.234 -17.219 -24.797 1 94.25 238 GLN B CA 1
ATOM 5178 C C . GLN B 1 238 ? 12.375 -18.016 -23.812 1 94.25 238 GLN B C 1
ATOM 5180 O O . GLN B 1 238 ? 12.656 -19.188 -23.562 1 94.25 238 GLN B O 1
ATOM 5185 N N . VAL B 1 239 ? 11.422 -17.344 -23.234 1 95.75 239 VAL B N 1
ATOM 5186 C CA . VAL B 1 239 ? 10.516 -18.047 -22.328 1 95.75 239 VAL B CA 1
ATOM 5187 C C . VAL B 1 239 ? 9.594 -18.953 -23.141 1 95.75 239 VAL B C 1
ATOM 5189 O O . VAL B 1 239 ? 8.883 -18.484 -24.031 1 95.75 239 VAL B O 1
ATOM 5192 N N . PRO B 1 240 ? 9.594 -20.219 -22.875 1 96 240 PRO B N 1
ATOM 5193 C CA . PRO B 1 240 ? 8.711 -21.125 -23.609 1 96 240 PRO B CA 1
ATOM 5194 C C . PRO B 1 240 ? 7.25 -20.984 -23.203 1 96 240 PRO B C 1
ATOM 5196 O O . PRO B 1 240 ? 6.941 -20.297 -22.234 1 96 240 PRO B O 1
ATOM 5199 N N . ALA B 1 241 ? 6.395 -21.656 -23.969 1 96.12 241 ALA B N 1
ATOM 5200 C CA . ALA B 1 241 ? 4.977 -21.703 -23.625 1 96.12 241 ALA B CA 1
ATOM 5201 C C . ALA B 1 241 ? 4.75 -22.484 -22.328 1 96.12 241 ALA B C 1
ATOM 5203 O O . ALA B 1 241 ? 5.406 -23.5 -22.078 1 96.12 241 ALA B O 1
ATOM 5204 N N . ASP B 1 242 ? 3.885 -21.969 -21.531 1 96.56 242 ASP B N 1
ATOM 5205 C CA . ASP B 1 242 ? 3.51 -22.578 -20.266 1 96.56 242 ASP B CA 1
ATOM 5206 C C . ASP B 1 242 ? 2.717 -23.859 -20.484 1 96.56 242 ASP B C 1
ATOM 5208 O O . ASP B 1 242 ? 1.637 -23.828 -21.078 1 96.56 242 ASP B O 1
ATOM 5212 N N . PRO B 1 243 ? 3.199 -24.969 -19.984 1 97.12 243 PRO B N 1
ATOM 5213 C CA . PRO B 1 243 ? 2.43 -26.203 -20.172 1 97.12 243 PRO B CA 1
ATOM 5214 C C . PRO B 1 243 ? 1.039 -26.125 -19.547 1 97.12 243 PRO B C 1
ATOM 5216 O O . PRO B 1 243 ? 0.098 -26.75 -20.047 1 97.12 243 PRO B O 1
ATOM 5219 N N . SER B 1 244 ? 0.921 -25.406 -18.422 1 96.5 244 SER B N 1
ATOM 5220 C CA . SER B 1 244 ? -0.389 -25.234 -17.797 1 96.5 244 SER B CA 1
ATOM 5221 C C . SER B 1 244 ? -1.349 -24.5 -18.734 1 96.5 244 SER B C 1
ATOM 5223 O O . SER B 1 244 ? -2.535 -24.828 -18.781 1 96.5 244 SER B O 1
ATOM 5225 N N . SER B 1 245 ? -0.853 -23.484 -19.406 1 96.69 245 SER B N 1
ATOM 5226 C CA . SER B 1 245 ? -1.66 -22.75 -20.375 1 96.69 245 SER B CA 1
ATOM 5227 C C . SER B 1 245 ? -1.962 -23.609 -21.609 1 96.69 245 SER B C 1
ATOM 5229 O O . SER B 1 245 ? -3.074 -23.562 -22.141 1 96.69 245 SER B O 1
ATOM 5231 N N . ALA B 1 246 ? -0.982 -24.344 -22.062 1 97.62 246 ALA B N 1
ATOM 5232 C CA . ALA B 1 246 ? -1.146 -25.219 -23.219 1 97.62 246 ALA B CA 1
ATOM 5233 C C . ALA B 1 246 ? -2.16 -26.312 -22.938 1 97.62 246 ALA B C 1
ATOM 5235 O O . ALA B 1 246 ? -2.875 -26.766 -23.844 1 97.62 246 ALA B O 1
ATOM 5236 N N . PHE B 1 247 ? -2.24 -26.703 -21.734 1 98.25 247 PHE B N 1
ATOM 5237 C CA . PHE B 1 247 ? -3.033 -27.844 -21.328 1 98.25 247 PHE B CA 1
ATOM 5238 C C . PHE B 1 247 ? -4.508 -27.625 -21.641 1 98.25 247 PHE B C 1
ATOM 5240 O O . PHE B 1 247 ? -5.23 -28.578 -21.953 1 98.25 247 PHE B O 1
ATOM 5247 N N . TYR B 1 248 ? -4.984 -26.406 -21.578 1 98.25 248 TYR B N 1
ATOM 5248 C CA . TYR B 1 248 ? -6.387 -26.125 -21.859 1 98.25 248 TYR B CA 1
ATOM 5249 C C . TYR B 1 248 ? -6.754 -26.578 -23.266 1 98.25 248 TYR B C 1
ATOM 5251 O O . TYR B 1 248 ? -7.836 -27.125 -23.484 1 98.25 248 TYR B O 1
ATOM 5259 N N . PHE B 1 249 ? -5.871 -26.422 -24.156 1 98.06 249 PHE B N 1
ATOM 5260 C CA . PHE B 1 249 ? -6.164 -26.781 -25.531 1 98.06 249 PHE B CA 1
ATOM 5261 C C . PHE B 1 249 ? -5.984 -28.281 -25.75 1 98.06 249 PHE B C 1
ATOM 5263 O O . PHE B 1 249 ? -6.609 -28.859 -26.641 1 98.06 249 PHE B O 1
ATOM 5270 N N . ALA B 1 250 ? -5.117 -28.891 -24.984 1 98.5 250 ALA B N 1
ATOM 5271 C CA . ALA B 1 250 ? -5.094 -30.344 -24.953 1 98.5 250 ALA B CA 1
ATOM 5272 C C . ALA B 1 250 ? -6.438 -30.906 -24.5 1 98.5 250 ALA B C 1
ATOM 5274 O O . ALA B 1 250 ? -6.953 -31.859 -25.094 1 98.5 250 ALA B O 1
ATOM 5275 N N . VAL B 1 251 ? -6.984 -30.297 -23.469 1 98.5 251 VAL B N 1
ATOM 5276 C CA . VAL B 1 251 ? -8.281 -30.719 -22.953 1 9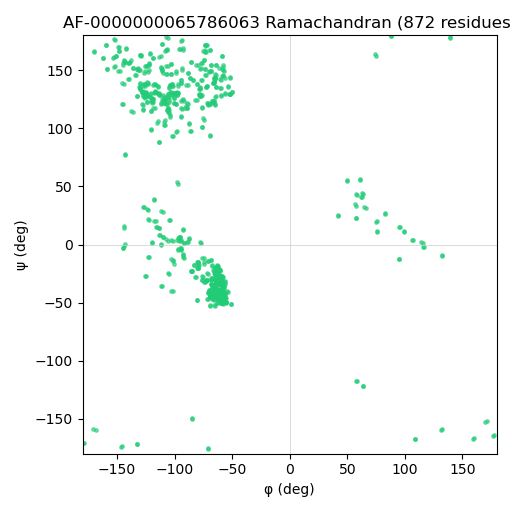8.5 251 VAL B CA 1
ATOM 5277 C C . VAL B 1 251 ? -9.367 -30.469 -23.984 1 98.5 251 VAL B C 1
ATOM 5279 O O . VAL B 1 251 ? -10.289 -31.266 -24.156 1 98.5 251 VAL B O 1
ATOM 5282 N N . ALA B 1 252 ? -9.266 -29.344 -24.703 1 98.38 252 ALA B N 1
ATOM 5283 C CA . ALA B 1 252 ? -10.227 -29.047 -25.766 1 98.38 252 ALA B CA 1
ATOM 5284 C C . ALA B 1 252 ? -10.242 -30.156 -26.812 1 98.38 252 ALA B C 1
ATOM 5286 O O . ALA B 1 252 ? -11.305 -30.547 -27.297 1 98.38 252 ALA B O 1
ATOM 5287 N N . ALA B 1 253 ? -9.07 -30.641 -27.172 1 98.19 253 ALA B N 1
ATOM 5288 C CA . ALA B 1 253 ? -8.977 -31.75 -28.125 1 98.19 253 ALA B CA 1
ATOM 5289 C C . ALA B 1 253 ? -9.711 -32.969 -27.594 1 98.19 253 ALA B C 1
ATOM 5291 O O . ALA B 1 253 ? -10.375 -33.688 -28.359 1 98.19 253 ALA B O 1
ATOM 5292 N N . CYS B 1 254 ? -9.633 -33.25 -26.344 1 97.56 254 CYS B N 1
ATOM 5293 C CA . CYS B 1 254 ? -10.289 -34.375 -25.719 1 97.56 254 CYS B CA 1
ATOM 5294 C C . CYS B 1 254 ? -11.797 -34.188 -25.672 1 97.56 254 CYS B C 1
ATOM 5296 O O . CYS B 1 254 ? -12.555 -35.125 -25.891 1 97.56 254 CYS B O 1
ATOM 5298 N N . VAL B 1 255 ? -12.211 -32.969 -25.344 1 96.75 255 VAL B N 1
ATOM 5299 C CA . VAL B 1 255 ? -13.633 -32.656 -25.219 1 96.75 255 VAL B CA 1
ATOM 5300 C C . VAL B 1 255 ? -14.328 -32.844 -26.562 1 96.75 255 VAL B C 1
ATOM 5302 O O . VAL B 1 255 ? -15.461 -33.312 -26.625 1 96.75 255 VAL B O 1
ATOM 5305 N N . LEU B 1 256 ? -13.602 -32.562 -27.625 1 97.19 256 LEU B N 1
ATOM 5306 C CA . LEU B 1 256 ? -14.25 -32.469 -28.922 1 97.19 256 LEU B CA 1
ATOM 5307 C C . LEU B 1 256 ? -13.812 -33.625 -29.828 1 97.19 256 LEU B C 1
ATOM 5309 O O . LEU B 1 256 ? -14.25 -33.719 -30.969 1 97.19 256 LEU B O 1
ATOM 5313 N N . GLY B 1 257 ? -12.945 -34.5 -29.297 1 96.38 257 GLY B N 1
ATOM 5314 C CA . GLY B 1 257 ? -12.383 -35.531 -30.156 1 96.38 257 GLY B CA 1
ATOM 5315 C C . GLY B 1 257 ? -11.562 -34.969 -31.297 1 96.38 257 GLY B C 1
ATOM 5316 O O . GLY B 1 257 ? -11.68 -35.406 -32.438 1 96.38 257 GLY B O 1
ATOM 5317 N N . ALA B 1 258 ? -10.789 -33.969 -31.047 1 97.69 258 ALA B N 1
ATOM 5318 C CA . ALA B 1 258 ? -10.016 -33.188 -32.031 1 97.69 258 ALA B CA 1
ATOM 5319 C C . ALA B 1 258 ? -8.531 -33.531 -31.953 1 97.69 258 ALA B C 1
ATOM 5321 O O . ALA B 1 258 ? -8.133 -34.438 -31.203 1 97.69 258 ALA B O 1
ATOM 5322 N N . LYS B 1 259 ? -7.75 -32.938 -32.812 1 98.12 259 LYS B N 1
ATOM 5323 C CA . LYS B 1 259 ? -6.297 -33.031 -32.844 1 98.12 259 LYS B CA 1
ATOM 5324 C C . LYS B 1 259 ? -5.633 -31.672 -32.781 1 98.12 259 LYS B C 1
ATOM 5326 O O . LYS B 1 259 ? -5.961 -30.781 -33.562 1 98.12 259 LYS B O 1
ATOM 5331 N N . VAL B 1 260 ? -4.68 -31.531 -31.844 1 98.31 260 VAL B N 1
ATOM 5332 C CA . VAL B 1 260 ? -4.008 -30.234 -31.719 1 98.31 260 VAL B CA 1
ATOM 5333 C C . VAL B 1 260 ? -2.498 -30.438 -31.656 1 98.31 260 VAL B C 1
ATOM 5335 O O . VAL B 1 260 ? -2.023 -31.5 -31.25 1 98.31 260 VAL B O 1
ATOM 5338 N N . LYS B 1 261 ? -1.777 -29.5 -32.125 1 98.38 261 LYS B N 1
ATOM 5339 C CA . LYS B 1 261 ? -0.337 -29.359 -31.922 1 98.38 261 LYS B CA 1
ATOM 5340 C C . LYS B 1 261 ? -0.007 -28.078 -31.156 1 98.38 261 LYS B C 1
ATOM 5342 O O . LYS B 1 261 ? -0.302 -26.969 -31.625 1 98.38 261 LYS B O 1
ATOM 5347 N N . LEU B 1 262 ? 0.552 -28.234 -30.031 1 98.31 262 LEU B N 1
ATOM 5348 C CA . LEU B 1 262 ? 0.932 -27.125 -29.172 1 98.31 262 LEU B CA 1
ATOM 5349 C C . LEU B 1 262 ? 2.412 -26.797 -29.312 1 98.31 262 LEU B C 1
ATOM 5351 O O . LEU B 1 262 ? 3.273 -27.609 -28.984 1 98.31 262 LEU B O 1
ATOM 5355 N N . LYS B 1 263 ? 2.699 -25.609 -29.688 1 97.38 263 LYS B N 1
ATOM 5356 C CA . LYS B 1 263 ? 4.047 -25.281 -30.141 1 97.38 263 LYS B CA 1
ATOM 5357 C C . LYS B 1 263 ? 4.887 -24.719 -29 1 97.38 263 LYS B C 1
ATOM 5359 O O . LYS B 1 263 ? 4.383 -23.953 -28.156 1 97.38 263 LYS B O 1
ATOM 5364 N N . ASN B 1 264 ? 6.199 -25.094 -28.953 1 96 264 ASN B N 1
ATOM 5365 C CA . ASN B 1 264 ? 7.246 -24.5 -28.125 1 96 264 ASN B CA 1
ATOM 5366 C C . ASN B 1 264 ? 6.898 -24.562 -26.641 1 96 264 ASN B C 1
ATOM 5368 O O . ASN B 1 264 ? 7.02 -23.562 -25.922 1 96 264 ASN B O 1
ATOM 5372 N N . VAL B 1 265 ? 6.398 -25.688 -26.188 1 97.44 265 VAL B N 1
ATOM 5373 C CA . VAL B 1 265 ? 5.934 -25.859 -24.828 1 97.44 265 VAL B CA 1
ATOM 5374 C C . VAL B 1 265 ? 7.086 -26.344 -23.938 1 97.44 265 VAL B C 1
ATOM 5376 O O . VAL B 1 265 ? 7.914 -27.141 -24.375 1 97.44 265 VAL B O 1
ATOM 5379 N N . LEU B 1 266 ? 7.184 -25.797 -22.781 1 96.69 266 LEU B N 1
ATOM 5380 C CA . LEU B 1 266 ? 8.102 -26.312 -21.781 1 96.69 266 LEU B CA 1
ATOM 5381 C C . LEU B 1 266 ? 7.824 -27.781 -21.5 1 96.69 266 LEU B C 1
ATOM 5383 O O . LEU B 1 266 ? 6.688 -28.156 -21.219 1 96.69 266 LEU B O 1
ATOM 5387 N N . LEU B 1 267 ? 8.898 -28.625 -21.547 1 97 267 LEU B N 1
ATOM 5388 C CA . LEU B 1 267 ? 8.727 -30.062 -21.406 1 97 267 LEU B CA 1
ATOM 5389 C C . LEU B 1 267 ? 9.422 -30.578 -20.156 1 97 267 LEU B C 1
ATOM 5391 O O . LEU B 1 267 ? 9.742 -31.766 -20.062 1 97 267 LEU B O 1
ATOM 5395 N N . ASN B 1 268 ? 9.695 -29.672 -19.188 1 95.12 268 ASN B N 1
ATOM 5396 C CA . ASN B 1 268 ? 10.211 -30.078 -17.891 1 95.12 268 ASN B CA 1
ATOM 5397 C C . ASN B 1 268 ? 9.344 -31.172 -17.266 1 95.12 268 ASN B C 1
ATOM 5399 O O . ASN B 1 268 ? 8.117 -31.047 -17.219 1 95.12 268 ASN B O 1
ATOM 5403 N N . LYS B 1 269 ? 9.938 -32.219 -16.844 1 93.94 269 LYS B N 1
ATOM 5404 C CA . LYS B 1 269 ? 9.195 -33.375 -16.344 1 93.94 269 LYS B CA 1
ATOM 5405 C C . LYS B 1 269 ? 8.266 -32.969 -15.195 1 93.94 269 LYS B C 1
ATOM 5407 O O . LYS B 1 269 ? 7.199 -33.562 -15.023 1 93.94 269 LYS B O 1
ATOM 5412 N N . THR B 1 270 ? 8.648 -32 -14.414 1 95.19 270 THR B N 1
ATOM 5413 C CA . THR B 1 270 ? 7.852 -31.562 -13.281 1 95.19 270 THR B CA 1
ATOM 5414 C C . THR B 1 270 ? 6.676 -30.703 -13.742 1 95.19 270 THR B C 1
ATOM 5416 O O . THR B 1 270 ? 5.875 -30.25 -12.922 1 95.19 270 THR B O 1
ATOM 5419 N N . ARG B 1 271 ? 6.5 -30.484 -15.055 1 96.56 271 ARG B N 1
ATOM 5420 C CA . ARG B 1 271 ? 5.496 -29.547 -15.555 1 96.56 271 ARG B CA 1
ATOM 5421 C C . ARG B 1 271 ? 4.516 -30.25 -16.5 1 96.56 271 ARG B C 1
ATOM 5423 O O . ARG B 1 271 ? 3.475 -29.688 -16.844 1 96.56 271 ARG B O 1
ATOM 5430 N N . ILE B 1 272 ? 4.766 -31.5 -16.938 1 97.31 272 ILE B N 1
ATOM 5431 C CA . ILE B 1 272 ? 3.941 -32.094 -17.984 1 97.31 272 ILE B CA 1
ATOM 5432 C C . ILE B 1 272 ? 3.191 -33.312 -17.438 1 97.31 272 ILE B C 1
ATOM 5434 O O . ILE B 1 272 ? 2.732 -34.156 -18.203 1 97.31 272 ILE B O 1
ATOM 5438 N N . GLU B 1 273 ? 3.143 -33.438 -16.109 1 97.56 273 GLU B N 1
ATOM 5439 C CA . GLU B 1 273 ? 2.473 -34.562 -15.492 1 97.56 273 GLU B CA 1
ATOM 5440 C C . GLU B 1 273 ? 1.007 -34.656 -15.914 1 97.56 273 GLU B C 1
ATOM 5442 O O . GLU B 1 273 ? 0.448 -35.719 -16.062 1 97.56 273 GLU B O 1
ATOM 5447 N N . ALA B 1 274 ? 0.339 -33.562 -16.062 1 98.25 274 ALA B N 1
ATOM 5448 C CA . ALA B 1 274 ? -1.061 -33.562 -16.469 1 98.25 274 ALA B CA 1
ATOM 5449 C C . ALA B 1 274 ? -1.231 -34.219 -17.844 1 98.25 274 ALA B C 1
ATOM 5451 O O . ALA B 1 274 ? -2.227 -34.906 -18.094 1 98.25 274 ALA B O 1
ATOM 5452 N N . PHE B 1 275 ? -0.311 -33.969 -18.766 1 98.44 275 PHE B N 1
ATOM 5453 C CA . PHE B 1 275 ? -0.342 -34.594 -20.078 1 98.44 275 PHE B CA 1
ATOM 5454 C C . PHE B 1 275 ? -0.169 -36.094 -19.969 1 98.44 275 PHE B C 1
ATOM 5456 O O . PHE B 1 275 ? -0.786 -36.844 -20.719 1 98.44 275 PHE B O 1
ATOM 5463 N N . LYS B 1 276 ? 0.678 -36.5 -19.016 1 98 276 LYS B N 1
ATOM 5464 C CA . LYS B 1 276 ? 0.866 -37.938 -18.781 1 98 276 LYS B CA 1
ATOM 5465 C C . LYS B 1 276 ? -0.421 -38.594 -18.281 1 98 276 LYS B C 1
ATOM 5467 O O . LYS B 1 276 ? -0.745 -39.719 -18.656 1 98 276 LYS B O 1
ATOM 5472 N N . ILE B 1 277 ? -1.096 -37.875 -17.422 1 98.19 277 ILE B N 1
ATOM 5473 C CA . ILE B 1 277 ? -2.375 -38.375 -16.922 1 98.19 277 ILE B CA 1
ATOM 5474 C C . ILE B 1 277 ? -3.361 -38.5 -18.094 1 98.19 277 ILE B C 1
ATOM 5476 O O . ILE B 1 277 ? -4.09 -39.5 -18.188 1 98.19 277 ILE B O 1
ATOM 5480 N N . LEU B 1 278 ? -3.408 -37.469 -18.953 1 97.81 278 LEU B N 1
ATOM 5481 C CA . LEU B 1 278 ? -4.277 -37.531 -20.125 1 97.81 278 LEU B CA 1
ATOM 5482 C C . LEU B 1 278 ? -3.982 -38.75 -20.984 1 97.81 278 LEU B C 1
ATOM 5484 O O .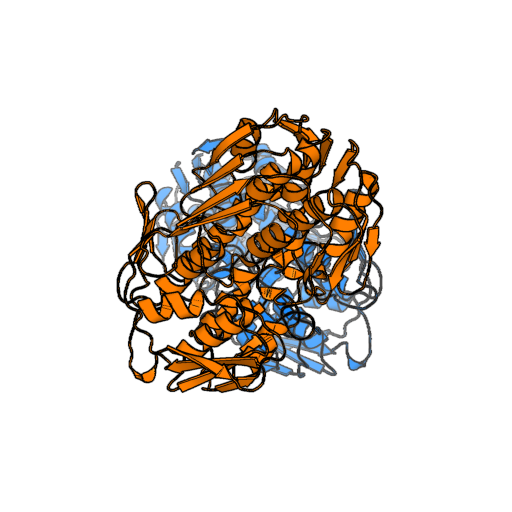 LEU B 1 278 ? -4.902 -39.406 -21.484 1 97.81 278 LEU B O 1
ATOM 5488 N N . GLU B 1 279 ? -2.734 -39 -21.156 1 97.62 279 GLU B N 1
ATOM 5489 C CA . GLU B 1 279 ? -2.303 -40.188 -21.891 1 97.62 279 GLU B CA 1
ATOM 5490 C C . GLU B 1 279 ? -2.83 -41.438 -21.234 1 97.62 279 GLU B C 1
ATOM 5492 O O . GLU B 1 279 ? -3.336 -42.344 -21.922 1 97.62 279 GLU B O 1
ATOM 5497 N N . SER B 1 280 ? -2.74 -41.562 -19.969 1 97.69 280 SER B N 1
ATOM 5498 C CA . SER B 1 280 ? -3.176 -42.719 -19.234 1 97.69 280 SER B CA 1
ATOM 5499 C C . SER B 1 280 ? -4.688 -42.906 -19.328 1 97.69 280 SER B C 1
ATOM 5501 O O . SER B 1 280 ? -5.195 -44.031 -19.172 1 97.69 280 SER B O 1
ATOM 5503 N N . MET B 1 281 ? -5.379 -41.812 -19.578 1 98.31 281 MET B N 1
ATOM 5504 C CA . MET B 1 281 ? -6.832 -41.875 -19.703 1 98.31 281 MET B CA 1
ATOM 5505 C C . MET B 1 281 ? -7.242 -42.375 -21.078 1 98.31 281 MET B C 1
ATOM 5507 O O . MET B 1 281 ? -8.398 -42.75 -21.281 1 98.31 281 MET B O 1
ATOM 5511 N N . GLY B 1 282 ? -6.301 -42.25 -22.031 1 97.62 282 GLY B N 1
ATOM 5512 C CA . GLY B 1 282 ? -6.625 -42.812 -23.344 1 97.62 282 GLY B CA 1
ATOM 5513 C C . GLY B 1 282 ? -6.324 -41.844 -24.484 1 97.62 282 GLY B C 1
ATOM 5514 O O . GLY B 1 282 ? -6.371 -42.219 -25.656 1 97.62 282 GLY B O 1
ATOM 5515 N N . ALA B 1 283 ? -6.016 -40.625 -24.219 1 97.88 283 ALA B N 1
ATOM 5516 C CA . ALA B 1 283 ? -5.645 -39.688 -25.266 1 97.88 283 ALA B CA 1
ATOM 5517 C C . ALA B 1 283 ? -4.285 -40.031 -25.859 1 97.88 283 ALA B C 1
ATOM 5519 O O . ALA B 1 283 ? -3.416 -40.562 -25.172 1 97.88 283 ALA B O 1
ATOM 5520 N N . LYS B 1 284 ? -4.129 -39.719 -27.125 1 98.06 284 LYS B N 1
ATOM 5521 C CA . LYS B 1 284 ? -2.818 -39.875 -27.75 1 98.06 284 LYS B CA 1
ATOM 5522 C C . LYS B 1 284 ? -1.995 -38.594 -27.594 1 98.06 284 LYS B C 1
ATOM 5524 O O . LYS B 1 284 ? -2.408 -37.531 -28.047 1 98.06 284 LYS B O 1
ATOM 5529 N N . VAL B 1 285 ? -0.849 -38.75 -26.969 1 98.31 285 VAL B N 1
ATOM 5530 C CA . VAL B 1 285 ? 0.021 -37.594 -26.734 1 98.31 285 VAL B CA 1
ATOM 5531 C C . VAL B 1 285 ? 1.425 -37.906 -27.25 1 98.31 285 VAL B C 1
ATOM 5533 O O . VAL B 1 285 ? 1.992 -38.938 -26.953 1 98.31 285 VAL B O 1
ATOM 5536 N N . ALA B 1 286 ? 1.938 -37 -28.062 1 98.25 286 ALA B N 1
ATOM 5537 C CA . ALA B 1 286 ? 3.297 -37.094 -28.578 1 98.25 286 ALA B CA 1
ATOM 5538 C C . ALA B 1 286 ? 4.109 -35.844 -28.281 1 98.25 286 ALA B C 1
ATOM 5540 O O . ALA B 1 286 ? 3.59 -34.75 -28.359 1 98.25 286 ALA B O 1
ATOM 5541 N N . TYR B 1 287 ? 5.332 -36.062 -27.906 1 97.31 287 TYR B N 1
ATOM 5542 C CA . TYR B 1 287 ? 6.25 -35 -27.594 1 97.31 287 TYR B CA 1
ATOM 5543 C C . TYR B 1 287 ? 7.355 -34.875 -28.641 1 97.31 287 TYR B C 1
ATOM 5545 O O . TYR B 1 287 ? 7.953 -35.906 -29.016 1 97.31 287 TYR B O 1
ATOM 5553 N N . HIS B 1 288 ? 7.562 -33.719 -29.141 1 96.31 288 HIS B N 1
ATOM 5554 C CA . HIS B 1 288 ? 8.648 -33.406 -30.062 1 96.31 288 HIS B CA 1
ATOM 5555 C C . HIS B 1 288 ? 9.633 -32.438 -29.469 1 96.31 288 HIS B C 1
ATOM 5557 O O . HIS B 1 288 ? 9.359 -31.219 -29.422 1 96.31 288 HIS B O 1
ATOM 5563 N N . HIS B 1 289 ? 10.766 -32.906 -29.062 1 93.75 289 HIS B N 1
ATOM 5564 C CA . HIS B 1 289 ? 11.727 -32.094 -28.328 1 93.75 289 HIS B CA 1
ATOM 5565 C C . HIS B 1 289 ? 12.477 -31.141 -29.25 1 93.75 289 HIS B C 1
ATOM 5567 O O . HIS B 1 289 ? 12.812 -31.5 -30.375 1 93.75 289 HIS B O 1
ATOM 5573 N N . LEU B 1 290 ? 12.648 -30.016 -28.672 1 89.5 290 LEU B N 1
ATOM 5574 C CA . LEU B 1 290 ? 13.477 -29 -29.312 1 89.5 290 LEU B CA 1
ATOM 5575 C C . LEU B 1 290 ? 14.68 -28.656 -28.438 1 89.5 290 LEU B C 1
ATOM 5577 O O . LEU B 1 290 ? 14.742 -29.062 -27.266 1 89.5 290 LEU B O 1
ATOM 5581 N N . SER B 1 291 ? 15.711 -28.109 -28.875 1 72.69 291 SER B N 1
ATOM 5582 C CA . SER B 1 291 ? 16.875 -27.703 -28.109 1 72.69 291 SER B CA 1
ATOM 5583 C C . SER B 1 291 ? 16.641 -26.391 -27.375 1 72.69 291 SER B C 1
ATOM 5585 O O . SER B 1 291 ? 15.977 -25.5 -27.906 1 72.69 291 SER B O 1
ATOM 5587 N N . SER B 1 292 ? 16.969 -26.484 -26 1 75.19 292 SER B N 1
ATOM 5588 C CA . SER B 1 292 ? 16.938 -25.219 -25.281 1 75.19 292 SER B CA 1
ATOM 5589 C C . SER B 1 292 ? 17.984 -25.188 -24.172 1 75.19 292 SER B C 1
ATOM 5591 O O . SER B 1 292 ? 18.406 -26.234 -23.672 1 75.19 292 SER B O 1
ATOM 5593 N N . LEU B 1 293 ? 18.5 -24.047 -23.859 1 72.12 293 LEU B N 1
ATOM 5594 C CA . LEU B 1 293 ? 19.625 -23.875 -22.938 1 72.12 293 LEU B CA 1
ATOM 5595 C C . LEU B 1 293 ? 19.203 -24.156 -21.5 1 72.12 293 LEU B C 1
ATOM 5597 O O . LEU B 1 293 ? 19.875 -24.891 -20.781 1 72.12 293 LEU B O 1
ATOM 5601 N N . TYR B 1 294 ? 18.109 -23.641 -21.016 1 81.12 294 TYR B N 1
ATOM 5602 C CA . TYR B 1 294 ? 17.812 -23.656 -19.578 1 81.12 294 TYR B CA 1
ATOM 5603 C C . TYR B 1 294 ? 16.734 -24.688 -19.266 1 81.12 294 TYR B C 1
ATOM 5605 O O . TYR B 1 294 ? 16.703 -25.25 -18.172 1 81.12 294 TYR B O 1
ATOM 5613 N N . GLU B 1 295 ? 15.93 -25.016 -20.188 1 90.56 295 GLU B N 1
ATOM 5614 C CA . GLU B 1 295 ? 14.797 -25.922 -20 1 90.56 295 GLU B CA 1
ATOM 5615 C C . GLU B 1 295 ? 14.57 -26.781 -21.234 1 90.56 295 GLU B C 1
ATOM 5617 O O . GLU B 1 295 ? 14.984 -26.422 -22.344 1 90.56 295 GLU B O 1
ATOM 5622 N N . GLU B 1 296 ? 13.977 -27.906 -21.016 1 91.56 296 GLU B N 1
ATOM 5623 C CA . GLU B 1 296 ? 13.531 -28.703 -22.156 1 91.56 296 GLU B CA 1
ATOM 5624 C C . GLU B 1 296 ? 12.258 -28.125 -22.766 1 91.56 296 GLU B C 1
ATOM 5626 O O . GLU B 1 296 ? 11.305 -27.797 -22.047 1 91.56 296 GLU B O 1
ATOM 5631 N N . VAL B 1 297 ? 12.352 -27.953 -24.078 1 95.69 297 VAL B N 1
ATOM 5632 C CA . VAL B 1 297 ? 11.234 -27.328 -24.781 1 95.69 297 VAL B CA 1
ATOM 5633 C C . VAL B 1 297 ? 10.883 -28.141 -26.031 1 95.69 297 VAL B C 1
ATOM 5635 O O . VAL B 1 297 ? 11.727 -28.859 -26.562 1 95.69 297 VAL B O 1
ATOM 5638 N N . GLY B 1 298 ? 9.641 -28.109 -26.453 1 96.75 298 GLY B N 1
ATOM 5639 C CA . GLY B 1 298 ? 9.203 -28.781 -27.656 1 96.75 298 GLY B CA 1
ATOM 5640 C C . GLY B 1 298 ? 7.727 -28.594 -27.953 1 96.75 298 GLY B C 1
ATOM 5641 O O . GLY B 1 298 ? 7.082 -27.719 -27.391 1 96.75 298 GLY B O 1
ATOM 5642 N N . ASP B 1 299 ? 7.32 -29.359 -28.922 1 97.88 299 ASP B N 1
ATOM 5643 C CA . ASP B 1 299 ? 5.902 -29.375 -29.281 1 97.88 299 ASP B CA 1
ATOM 5644 C C . ASP B 1 299 ? 5.199 -30.578 -28.656 1 97.88 299 ASP B C 1
ATOM 5646 O O . ASP B 1 299 ? 5.816 -31.625 -28.438 1 97.88 299 ASP B O 1
ATOM 5650 N N . ILE B 1 300 ? 3.945 -30.391 -28.359 1 98.31 300 ILE B N 1
ATOM 5651 C CA . ILE B 1 300 ? 3.117 -31.484 -27.875 1 98.31 300 ILE B CA 1
ATOM 5652 C C . ILE B 1 300 ? 1.939 -31.703 -28.828 1 98.31 300 ILE B C 1
ATOM 5654 O O . ILE B 1 300 ? 1.19 -30.766 -29.109 1 98.31 300 ILE B O 1
ATOM 5658 N N . GLU B 1 301 ? 1.808 -32.844 -29.359 1 98.56 301 GLU B N 1
ATOM 5659 C CA . GLU B 1 301 ? 0.628 -33.219 -30.141 1 98.56 301 GLU B CA 1
ATOM 5660 C C . GLU B 1 301 ? -0.352 -34.031 -29.312 1 98.56 301 GLU B C 1
ATOM 5662 O O . GLU B 1 301 ? 0.049 -34.969 -28.594 1 98.56 301 GLU B O 1
ATOM 5667 N N . VAL B 1 302 ? -1.581 -33.656 -29.328 1 98.5 302 VAL B N 1
ATOM 5668 C CA . VAL B 1 302 ? -2.611 -34.344 -28.562 1 98.5 302 VAL B CA 1
ATOM 5669 C C . VAL B 1 302 ? -3.785 -34.688 -29.484 1 98.5 302 VAL B C 1
ATOM 5671 O O . VAL B 1 302 ? -4.262 -33.844 -30.234 1 98.5 302 VAL B O 1
ATOM 5674 N N . GLN B 1 303 ? -4.227 -35.875 -29.453 1 98.06 303 GLN B N 1
ATOM 5675 C CA . GLN B 1 303 ? -5.434 -36.312 -30.141 1 98.06 303 GLN B CA 1
ATOM 5676 C C . GLN B 1 303 ? -6.445 -36.875 -29.141 1 98.06 303 GLN B C 1
ATOM 5678 O O . GLN B 1 303 ? -6.148 -37.812 -28.406 1 98.06 303 GLN B O 1
ATOM 5683 N N . GLY B 1 304 ? -7.645 -36.281 -29.156 1 95.06 304 GLY B N 1
ATOM 5684 C CA . GLY B 1 304 ? -8.711 -36.719 -28.281 1 95.06 304 GLY B CA 1
ATOM 5685 C C . GLY B 1 304 ? -9.336 -38.031 -28.703 1 95.06 304 GLY B C 1
ATOM 5686 O O . GLY B 1 304 ? -9.109 -38.5 -29.828 1 95.06 304 GLY B O 1
ATOM 5687 N N . GLY B 1 305 ? -10.109 -38.594 -27.812 1 89.62 305 GLY B N 1
ATOM 5688 C CA . GLY B 1 305 ? -10.836 -39.844 -28.016 1 89.62 305 GLY B CA 1
ATOM 5689 C C . GLY B 1 305 ? -11.586 -40.312 -26.781 1 89.62 305 GLY B C 1
ATOM 5690 O O . GLY B 1 305 ? -11.859 -39.5 -25.875 1 89.62 305 GLY B O 1
ATOM 5691 N N . SER B 1 306 ? -11.961 -41.531 -26.844 1 94.75 306 SER B N 1
ATOM 5692 C CA . SER B 1 306 ? -12.641 -42.094 -25.672 1 94.75 306 SER B CA 1
ATOM 5693 C C . SER B 1 306 ? -11.711 -42.125 -24.469 1 94.75 306 SER B C 1
ATOM 5695 O O . SER B 1 306 ? -10.594 -42.656 -24.547 1 94.75 306 SER B O 1
ATOM 5697 N N . LEU B 1 307 ? -12.195 -41.562 -23.375 1 97.94 307 LEU B N 1
ATOM 5698 C CA . LEU B 1 307 ? -11.383 -41.469 -22.172 1 97.94 307 LEU B CA 1
ATOM 5699 C C . LEU B 1 307 ? -11.883 -42.438 -21.109 1 97.94 307 LEU B C 1
ATOM 5701 O O . LEU B 1 307 ? -13.078 -42.719 -21.031 1 97.94 307 LEU B O 1
ATOM 5705 N N . LYS B 1 308 ? -10.961 -42.938 -20.344 1 98.31 308 LYS B N 1
ATOM 5706 C CA . LYS B 1 308 ? -11.281 -43.781 -19.188 1 98.31 308 LYS B CA 1
ATOM 5707 C C . LYS B 1 308 ? -10.945 -43.094 -17.875 1 98.31 308 LYS B C 1
ATOM 5709 O O . LYS B 1 308 ? -10.031 -42.25 -17.828 1 98.31 308 LYS B O 1
ATOM 5714 N N . ALA B 1 309 ? -11.672 -43.469 -16.859 1 98.38 309 ALA B N 1
ATOM 5715 C CA . ALA B 1 309 ? -11.492 -42.875 -15.531 1 98.38 309 ALA B CA 1
ATOM 5716 C C . ALA B 1 309 ? -10.102 -43.188 -14.977 1 98.38 309 ALA B C 1
ATOM 5718 O O . ALA B 1 309 ? -9.484 -44.188 -15.367 1 98.38 309 ALA B O 1
ATOM 5719 N N . VAL B 1 310 ? -9.594 -42.312 -14.07 1 98.38 310 VAL B N 1
ATOM 5720 C CA . VAL B 1 310 ? -8.258 -42.469 -13.508 1 98.38 310 VAL B CA 1
ATOM 5721 C C . VAL B 1 310 ? -8.258 -42.031 -12.047 1 98.38 310 VAL B C 1
ATOM 5723 O O . VAL B 1 310 ? -9.172 -41.344 -11.602 1 98.38 310 VAL B O 1
ATOM 5726 N N . ARG B 1 311 ? -7.297 -42.5 -11.289 1 98.12 311 ARG B N 1
ATOM 5727 C CA . ARG B 1 311 ? -7.012 -42.031 -9.945 1 98.12 311 ARG B CA 1
ATOM 5728 C C . ARG B 1 311 ? -5.734 -41.188 -9.914 1 98.12 311 ARG B C 1
ATOM 5730 O O . ARG B 1 311 ? -4.684 -41.656 -10.367 1 98.12 311 ARG B O 1
ATOM 5737 N N . VAL B 1 312 ? -5.84 -40 -9.5 1 97.81 312 VAL B N 1
ATOM 5738 C CA . VAL B 1 312 ? -4.711 -39.062 -9.391 1 97.81 312 VAL B CA 1
ATOM 5739 C C . VAL B 1 312 ? -4.387 -38.844 -7.922 1 97.81 312 VAL B C 1
ATOM 5741 O O . VAL B 1 312 ? -5.109 -38.125 -7.23 1 97.81 312 VAL B O 1
ATOM 5744 N N . ASP B 1 313 ? -3.32 -39.344 -7.355 1 96.31 313 ASP B N 1
ATOM 5745 C CA . ASP B 1 313 ? -3.023 -39.219 -5.93 1 96.31 313 ASP B CA 1
ATOM 5746 C C . ASP B 1 313 ? -1.523 -39.062 -5.695 1 96.31 313 ASP B C 1
ATOM 5748 O O . ASP B 1 313 ? -1.069 -39.031 -4.551 1 96.31 313 ASP B O 1
ATOM 5752 N N . SER B 1 314 ? -0.771 -39.094 -6.793 1 93.19 314 SER B N 1
ATOM 5753 C CA . SER B 1 314 ? 0.679 -38.969 -6.695 1 93.19 314 SER B CA 1
ATOM 5754 C C . SER B 1 314 ? 1.189 -37.812 -7.574 1 93.19 314 SER B C 1
ATOM 5756 O O . SER B 1 314 ? 0.526 -37.438 -8.539 1 93.19 314 SER B O 1
ATOM 5758 N N . ARG B 1 315 ? 2.33 -37.219 -7.23 1 94.12 315 ARG B N 1
ATOM 5759 C CA . ARG B 1 315 ? 2.994 -36.125 -7.965 1 94.12 315 ARG B CA 1
ATOM 5760 C C . ARG B 1 315 ? 2.07 -34.938 -8.133 1 94.12 315 ARG B C 1
ATOM 5762 O O . ARG B 1 315 ? 2.037 -34.312 -9.195 1 94.12 315 ARG B O 1
ATOM 5769 N N . ILE B 1 316 ? 1.257 -34.75 -7.102 1 94.12 316 ILE B N 1
ATOM 5770 C CA . ILE B 1 316 ? 0.26 -33.688 -7.141 1 94.12 316 ILE B CA 1
ATOM 5771 C C . ILE B 1 316 ? 0.948 -32.344 -7.367 1 94.12 316 ILE B C 1
ATOM 5773 O O . ILE B 1 316 ? 0.43 -31.484 -8.086 1 94.12 316 ILE B O 1
ATOM 5777 N N . ALA B 1 317 ? 2.146 -32.188 -6.828 1 92.06 317 ALA B N 1
ATOM 5778 C CA . ALA B 1 317 ? 2.898 -30.938 -6.953 1 92.06 317 ALA B CA 1
ATOM 5779 C C . ALA B 1 317 ? 3.227 -30.641 -8.414 1 92.06 317 ALA B C 1
ATOM 5781 O O . ALA B 1 317 ? 3.496 -29.5 -8.781 1 92.06 317 ALA B O 1
ATOM 5782 N N . TRP B 1 318 ? 3.16 -31.688 -9.289 1 95.44 318 TRP B N 1
ATOM 5783 C CA . TRP B 1 318 ? 3.551 -31.547 -10.688 1 95.44 318 TRP B CA 1
ATOM 5784 C C . TRP B 1 318 ? 2.354 -31.188 -11.555 1 95.44 318 TRP B C 1
ATOM 5786 O O . TRP B 1 318 ? 2.514 -30.797 -12.719 1 95.44 318 TRP B O 1
ATOM 5796 N N . LEU B 1 319 ? 1.144 -31.281 -10.953 1 95.75 319 LEU B N 1
ATOM 5797 C CA . LEU B 1 319 ? -0.017 -31.047 -11.805 1 95.75 319 LEU B CA 1
ATOM 5798 C C . LEU B 1 319 ? -1.122 -30.328 -11.031 1 95.75 319 LEU B C 1
ATOM 5800 O O . LEU B 1 319 ? -2.268 -30.281 -11.484 1 95.75 319 LEU B O 1
ATOM 5804 N N . ILE B 1 320 ? -0.803 -29.766 -9.859 1 94.69 320 ILE B N 1
ATOM 5805 C CA . ILE B 1 320 ? -1.79 -29.203 -8.953 1 94.69 320 ILE B CA 1
ATOM 5806 C C . ILE B 1 320 ? -2.598 -28.125 -9.664 1 94.69 320 ILE B C 1
ATOM 5808 O O . ILE B 1 320 ? -3.809 -28.016 -9.469 1 94.69 320 ILE B O 1
ATOM 5812 N N . ASP B 1 321 ? -2.023 -27.359 -10.539 1 94.81 321 ASP B N 1
ATOM 5813 C CA . ASP B 1 321 ? -2.662 -26.234 -11.203 1 94.81 321 ASP B CA 1
ATOM 5814 C C . ASP B 1 321 ? -3.539 -26.688 -12.359 1 94.81 321 ASP B C 1
ATOM 5816 O O . ASP B 1 321 ? -4.43 -25.969 -12.805 1 94.81 321 ASP B O 1
ATOM 5820 N N . GLU B 1 322 ? -3.33 -27.875 -12.883 1 97.94 322 GLU B N 1
ATOM 5821 C CA . GLU B 1 322 ? -4.059 -28.391 -14.039 1 97.94 322 GLU B CA 1
ATOM 5822 C C . GLU B 1 322 ? -5.25 -29.234 -13.602 1 97.94 322 GLU B C 1
ATOM 5824 O O . GLU B 1 322 ? -6.078 -29.625 -14.43 1 97.94 322 GLU B O 1
ATOM 5829 N N . ILE B 1 323 ? -5.422 -29.453 -12.32 1 98.19 323 ILE B N 1
ATOM 5830 C CA . ILE B 1 323 ? -6.438 -30.375 -11.82 1 98.19 323 ILE B CA 1
ATOM 5831 C C . ILE B 1 323 ? -7.828 -29.875 -12.219 1 98.19 323 ILE B C 1
ATOM 5833 O O . ILE B 1 323 ? -8.672 -30.656 -12.664 1 98.19 323 ILE B O 1
ATOM 5837 N N . PRO B 1 324 ? -8.102 -28.547 -12.117 1 98.44 324 PRO B N 1
ATOM 5838 C CA . PRO B 1 324 ? -9.414 -28.094 -12.57 1 98.44 324 PRO B CA 1
ATOM 5839 C C . PRO B 1 324 ? -9.672 -28.406 -14.039 1 98.44 324 PRO B C 1
ATOM 5841 O O . PRO B 1 324 ? -10.75 -28.906 -14.391 1 98.44 324 PRO B O 1
ATOM 5844 N N . ALA B 1 325 ? -8.711 -28.156 -14.898 1 98.5 325 ALA B N 1
ATOM 5845 C CA . ALA B 1 325 ? -8.859 -28.469 -16.312 1 98.5 325 ALA B CA 1
ATOM 5846 C C . ALA B 1 325 ? -8.984 -29.969 -16.531 1 98.5 325 ALA B C 1
ATOM 5848 O O . ALA B 1 325 ? -9.805 -30.422 -17.344 1 98.5 325 ALA B O 1
ATOM 5849 N N . LEU B 1 326 ? -8.156 -30.734 -15.828 1 98.5 326 LEU B N 1
ATOM 5850 C CA . LEU B 1 326 ? -8.188 -32.188 -15.93 1 98.5 326 LEU B CA 1
ATOM 5851 C C . LEU B 1 326 ? -9.555 -32.719 -15.539 1 98.5 326 LEU B C 1
ATOM 5853 O O . LEU B 1 326 ? -10.016 -33.719 -16.094 1 98.5 326 LEU B O 1
ATOM 5857 N N . SER B 1 327 ? -10.227 -32.094 -14.641 1 98.69 327 SER B N 1
ATOM 5858 C CA . SER B 1 327 ? -11.523 -32.5 -14.148 1 98.69 327 SER B CA 1
ATOM 5859 C C . SER B 1 327 ? -12.578 -32.469 -15.25 1 98.69 327 SER B C 1
ATOM 5861 O O . SER B 1 327 ? -13.562 -33.219 -15.195 1 98.69 327 SER B O 1
ATOM 5863 N N . ILE B 1 328 ? -12.414 -31.609 -16.219 1 98.69 328 ILE B N 1
ATOM 5864 C CA . ILE B 1 328 ? -13.305 -31.609 -17.359 1 98.69 328 ILE B CA 1
ATOM 5865 C C . ILE B 1 328 ? -13.211 -32.938 -18.094 1 98.69 328 ILE B C 1
ATOM 5867 O O . ILE B 1 328 ? -14.234 -33.5 -18.5 1 98.69 328 ILE B O 1
ATOM 5871 N N . CYS B 1 329 ? -11.992 -33.438 -18.25 1 98.62 329 CYS B N 1
ATOM 5872 C CA . CYS B 1 329 ? -11.797 -34.75 -18.859 1 98.62 329 CYS B CA 1
ATOM 5873 C C . CYS B 1 329 ? -12.398 -35.875 -18 1 98.62 329 CYS B C 1
ATOM 5875 O O . CYS B 1 329 ? -12.938 -36.844 -18.516 1 98.62 329 CYS B O 1
ATOM 5877 N N . PHE B 1 330 ? -12.328 -35.75 -16.641 1 98.69 330 PHE B N 1
ATOM 5878 C CA . PHE B 1 330 ? -12.961 -36.688 -15.742 1 98.69 330 PHE B CA 1
ATOM 5879 C C . PHE B 1 330 ? -14.461 -36.781 -16.031 1 98.69 330 PHE B C 1
ATOM 5881 O O . PHE B 1 330 ? -15.031 -37.875 -16.031 1 98.69 330 PHE B O 1
ATOM 5888 N N . ALA B 1 331 ? -15.055 -35.656 -16.266 1 98.5 331 ALA B N 1
ATOM 5889 C CA . ALA B 1 331 ? -16.5 -35.562 -16.469 1 98.5 331 ALA B CA 1
ATOM 5890 C C . ALA B 1 331 ? -16.906 -36.281 -17.75 1 98.5 331 ALA B C 1
ATOM 5892 O O . ALA B 1 331 ? -18.078 -36.656 -17.906 1 98.5 331 ALA B O 1
ATOM 5893 N N . LEU B 1 332 ? -16 -36.438 -18.656 1 97.62 332 LEU B N 1
ATOM 5894 C CA . LEU B 1 332 ? -16.312 -37.031 -19.953 1 97.62 332 LEU B CA 1
ATOM 5895 C C . LEU B 1 332 ? -15.852 -38.5 -19.984 1 97.62 332 LEU B C 1
ATOM 5897 O O . LEU B 1 332 ? -16.203 -39.25 -20.906 1 97.62 332 LEU B O 1
ATOM 5901 N N . ALA B 1 333 ? -15.086 -38.938 -19.078 1 98.38 333 ALA B N 1
ATOM 5902 C CA . ALA B 1 333 ? -14.453 -40.25 -19.078 1 98.38 333 ALA B CA 1
ATOM 5903 C C . ALA B 1 333 ? -15.453 -41.312 -18.656 1 98.38 333 ALA B C 1
ATOM 5905 O O . ALA B 1 333 ? -16.391 -41.062 -17.906 1 98.38 333 ALA B O 1
ATOM 5906 N N . LYS B 1 334 ? -15.234 -42.5 -19.156 1 98.19 334 LYS B N 1
ATOM 5907 C CA . LYS B 1 334 ? -16.031 -43.625 -18.703 1 98.19 334 LYS B CA 1
ATOM 5908 C C . LYS B 1 334 ? -15.578 -44.094 -17.312 1 98.19 334 LYS B C 1
ATOM 5910 O O . LYS B 1 334 ? -14.422 -44.469 -17.125 1 98.19 334 LYS B O 1
ATOM 5915 N N . GLY B 1 335 ? -16.5 -44 -16.375 1 98.25 335 GLY B N 1
ATOM 5916 C CA . GLY B 1 335 ? -16.188 -44.469 -15.039 1 98.25 335 GLY B CA 1
ATOM 5917 C C . GLY B 1 335 ? -16.031 -43.312 -14.039 1 98.25 335 GLY B C 1
ATOM 5918 O O . GLY B 1 335 ? -16.484 -42.219 -14.297 1 98.25 335 GLY B O 1
ATOM 5919 N N . LYS B 1 336 ? -15.477 -43.688 -12.844 1 98.62 336 LYS B N 1
ATOM 5920 C CA . LYS B 1 336 ? -15.289 -42.75 -11.75 1 98.62 336 LYS B CA 1
ATOM 5921 C C . LYS B 1 336 ? -13.82 -42.344 -11.609 1 98.62 336 LYS B C 1
ATOM 5923 O O . LYS B 1 336 ? -12.977 -43.188 -11.32 1 98.62 336 LYS B O 1
ATOM 5928 N N . SER B 1 337 ? -13.5 -41.125 -11.812 1 98.75 337 SER B N 1
ATOM 5929 C CA . SER B 1 337 ? -12.164 -40.594 -11.57 1 98.75 337 SER B CA 1
ATOM 5930 C C . SER B 1 337 ? -12.047 -40 -10.172 1 98.75 337 SER B C 1
ATOM 5932 O O . SER B 1 337 ? -13.039 -39.5 -9.625 1 98.75 337 SER B O 1
ATOM 5934 N N . GLU B 1 338 ? -10.836 -40 -9.57 1 98.69 338 GLU B N 1
ATOM 5935 C CA . GLU B 1 338 ? -10.641 -39.531 -8.203 1 98.69 338 GLU B CA 1
ATOM 5936 C C . GLU B 1 338 ? -9.336 -38.75 -8.078 1 98.69 338 GLU B C 1
ATOM 5938 O O . GLU B 1 338 ? -8.328 -39.094 -8.703 1 98.69 338 GLU B O 1
ATOM 5943 N N . VAL B 1 339 ? -9.352 -37.719 -7.289 1 98.31 339 VAL B N 1
ATOM 5944 C CA . VAL B 1 339 ? -8.18 -36.938 -6.918 1 98.31 339 VAL B CA 1
ATOM 5945 C C . VAL B 1 339 ? -8.008 -36.938 -5.402 1 98.31 339 VAL B C 1
ATOM 5947 O O . VAL B 1 339 ? -8.961 -36.719 -4.656 1 98.31 339 VAL B O 1
ATOM 5950 N N . TYR B 1 340 ? -6.82 -37.25 -4.93 1 97.81 340 TYR B N 1
ATOM 5951 C CA . TYR B 1 340 ? -6.48 -37.219 -3.51 1 97.81 340 TYR B CA 1
ATOM 5952 C C . TYR B 1 340 ? -5.195 -36.438 -3.273 1 97.81 340 TYR B C 1
ATOM 5954 O O . TYR B 1 340 ? -4.465 -36.125 -4.219 1 97.81 340 TYR B O 1
ATOM 5962 N N . ASN B 1 341 ? -4.945 -36.031 -2.045 1 95.62 341 ASN B N 1
ATOM 5963 C CA . ASN B 1 341 ? -3.734 -35.375 -1.584 1 95.62 341 ASN B CA 1
ATOM 5964 C C . ASN B 1 341 ? -3.578 -34 -2.219 1 95.62 341 ASN B C 1
ATOM 5966 O O . ASN B 1 341 ? -2.461 -33.562 -2.498 1 95.62 341 ASN B O 1
ATOM 5970 N N . ALA B 1 342 ? -4.703 -33.344 -2.504 1 96.31 342 ALA B N 1
ATOM 5971 C CA . ALA B 1 342 ? -4.672 -32.062 -3.184 1 96.31 342 ALA B CA 1
ATOM 5972 C C . ALA B 1 342 ? -5.266 -30.969 -2.305 1 96.31 342 ALA B C 1
ATOM 5974 O O . ALA B 1 342 ? -5.953 -30.078 -2.801 1 96.31 342 ALA B O 1
ATOM 5975 N N . LYS B 1 343 ? -4.977 -31.031 -1.004 1 94.5 343 LYS B N 1
ATOM 5976 C CA . LYS B 1 343 ? -5.539 -30.078 -0.058 1 94.5 343 LYS B CA 1
ATOM 5977 C C . LYS B 1 343 ? -5.113 -28.641 -0.396 1 94.5 343 LYS B C 1
ATOM 5979 O O . LYS B 1 343 ? -5.863 -27.703 -0.171 1 94.5 343 LYS B O 1
ATOM 5984 N N . GLU B 1 344 ? -3.984 -28.516 -1.028 1 91.81 344 GLU B N 1
ATOM 5985 C CA . GLU B 1 344 ? -3.445 -27.203 -1.387 1 91.81 344 GLU B CA 1
ATOM 5986 C C . GLU B 1 344 ? -4.379 -26.469 -2.342 1 91.81 344 GLU B C 1
ATOM 5988 O O . GLU B 1 344 ? -4.34 -25.234 -2.432 1 91.81 344 GLU B O 1
ATOM 5993 N N . LEU B 1 345 ? -5.23 -27.125 -3.039 1 94.88 345 LEU B N 1
ATOM 5994 C CA . LEU B 1 345 ? -6.168 -26.531 -3.984 1 94.88 345 LEU B CA 1
ATOM 5995 C C . LEU B 1 345 ? -7.164 -25.625 -3.266 1 94.88 345 LEU B C 1
ATOM 5997 O O . LEU B 1 345 ? -7.766 -24.734 -3.883 1 94.88 345 LEU B O 1
ATOM 6001 N N . ARG B 1 346 ? -7.301 -25.828 -1.957 1 94.62 346 ARG B N 1
ATOM 6002 C CA . ARG B 1 346 ? -8.312 -25.078 -1.214 1 94.62 346 ARG B CA 1
ATOM 6003 C C . ARG B 1 346 ? -7.82 -23.672 -0.885 1 94.62 346 ARG B C 1
ATOM 6005 O O . ARG B 1 346 ? -8.617 -22.797 -0.53 1 94.62 346 ARG B O 1
ATOM 6012 N N . VAL B 1 347 ? -6.48 -23.422 -1.028 1 90.44 347 VAL B N 1
ATOM 6013 C CA . VAL B 1 347 ? -5.938 -22.156 -0.551 1 90.44 347 VAL B CA 1
ATOM 6014 C C . VAL B 1 347 ? -5.23 -21.438 -1.694 1 90.44 347 VAL B C 1
ATOM 6016 O O . VAL B 1 347 ? -4.199 -20.781 -1.486 1 90.44 347 VAL B O 1
ATOM 6019 N N . LYS B 1 348 ? -5.668 -21.641 -2.881 1 91.81 348 LYS B N 1
ATOM 6020 C CA . LYS B 1 348 ? -5.191 -20.906 -4.047 1 91.81 348 LYS B CA 1
ATOM 6021 C C . LYS B 1 348 ? -5.941 -19.578 -4.207 1 91.81 348 LYS B C 1
ATOM 6023 O O . LYS B 1 348 ? -6.25 -18.906 -3.219 1 91.81 348 LYS B O 1
ATOM 6028 N N . GLU B 1 349 ? -6.137 -19.031 -5.402 1 87.44 349 GLU B N 1
ATOM 6029 C CA . GLU B 1 349 ? -6.918 -17.828 -5.613 1 87.44 349 GLU B CA 1
ATOM 6030 C C . GLU B 1 349 ? -8.352 -18 -5.121 1 87.44 349 GLU B C 1
ATOM 6032 O O . GLU B 1 349 ? -9.008 -17.031 -4.734 1 87.44 349 GLU B O 1
ATOM 6037 N N . SER B 1 350 ? -8.852 -19.188 -5.172 1 91.69 350 SER B N 1
ATOM 6038 C CA . SER B 1 350 ? -10.133 -19.641 -4.645 1 91.69 350 SER B CA 1
ATOM 6039 C C . SER B 1 350 ? -10.016 -21.047 -4.055 1 91.69 350 SER B C 1
ATOM 6041 O O . SER B 1 350 ? -8.938 -21.641 -4.082 1 91.69 350 SER B O 1
ATOM 6043 N N . ASP B 1 351 ? -11.055 -21.453 -3.346 1 96 351 ASP B N 1
ATOM 6044 C CA . ASP B 1 351 ? -11.133 -22.891 -3.076 1 96 351 ASP B CA 1
ATOM 6045 C C . ASP B 1 351 ? -11.43 -23.672 -4.352 1 96 351 ASP B C 1
ATOM 6047 O O . ASP B 1 351 ? -12.594 -23.906 -4.691 1 96 351 ASP B O 1
ATOM 6051 N N . ARG B 1 352 ? -10.398 -24.141 -5.008 1 97.38 352 ARG B N 1
ATOM 6052 C CA . ARG B 1 352 ? -10.523 -24.719 -6.344 1 97.38 352 ARG B CA 1
ATOM 6053 C C . ARG B 1 352 ? -11.219 -26.078 -6.289 1 97.38 352 ARG B C 1
ATOM 6055 O O . ARG B 1 352 ? -11.789 -26.531 -7.285 1 97.38 352 ARG B O 1
ATOM 6062 N N . ILE B 1 353 ? -11.148 -26.766 -5.137 1 98.12 353 ILE B N 1
ATOM 6063 C CA . ILE B 1 353 ? -11.906 -28 -5.008 1 98.12 353 ILE B CA 1
ATOM 6064 C C . ILE B 1 353 ? -13.398 -27.703 -5.043 1 98.12 353 ILE B C 1
ATOM 6066 O O . ILE B 1 353 ? -14.125 -28.234 -5.887 1 98.12 353 ILE B O 1
ATOM 6070 N N . ARG B 1 354 ? -13.797 -26.781 -4.184 1 97.38 354 ARG B N 1
ATOM 6071 C CA . ARG B 1 354 ? -15.203 -26.406 -4.117 1 97.38 354 ARG B CA 1
ATOM 6072 C C . ARG B 1 354 ? -15.68 -25.812 -5.438 1 97.38 354 ARG B C 1
ATOM 6074 O O . ARG B 1 354 ? -16.766 -26.125 -5.918 1 97.38 354 ARG B O 1
ATOM 6081 N N . ALA B 1 355 ? -14.883 -24.984 -6.043 1 98.06 355 ALA B N 1
ATOM 6082 C CA . ALA B 1 355 ? -15.242 -24.312 -7.285 1 98.06 355 ALA B CA 1
ATOM 6083 C C . ALA B 1 355 ? -15.445 -25.312 -8.422 1 98.06 355 ALA B C 1
ATOM 6085 O O . ALA B 1 355 ? -16.422 -25.234 -9.156 1 98.06 355 ALA B O 1
ATOM 6086 N N . THR B 1 356 ? -14.531 -26.234 -8.531 1 98.5 356 THR B N 1
ATOM 6087 C CA . THR B 1 356 ? -14.578 -27.234 -9.594 1 98.5 356 THR B CA 1
ATOM 6088 C C . THR B 1 356 ? -15.82 -28.109 -9.453 1 98.5 356 THR B C 1
ATOM 6090 O O . THR B 1 356 ? -16.578 -28.281 -10.414 1 98.5 356 THR B O 1
ATOM 6093 N N . ILE B 1 357 ? -16.078 -28.562 -8.266 1 98.25 357 ILE B N 1
ATOM 6094 C CA . ILE B 1 357 ? -17.188 -29.484 -8.008 1 98.25 357 ILE B CA 1
ATOM 6095 C C . ILE B 1 357 ? -18.516 -28.734 -8.195 1 98.25 357 ILE B C 1
ATOM 6097 O O . ILE B 1 357 ? -19.453 -29.281 -8.766 1 98.25 357 ILE B O 1
ATOM 6101 N N . THR B 1 358 ? -18.594 -27.562 -7.668 1 98.44 358 THR B N 1
ATOM 6102 C CA . THR B 1 358 ? -19.812 -26.75 -7.793 1 98.44 358 THR B CA 1
ATOM 6103 C C . THR B 1 358 ? -20.188 -26.578 -9.258 1 98.44 358 THR B C 1
ATOM 6105 O O . THR B 1 358 ? -21.344 -26.797 -9.641 1 98.44 358 THR B O 1
ATOM 6108 N N . ASN B 1 359 ? -19.234 -26.188 -10.055 1 98.69 359 ASN B N 1
ATOM 6109 C CA . ASN B 1 359 ? -19.516 -25.922 -11.461 1 98.69 359 ASN B CA 1
ATOM 6110 C C . ASN B 1 359 ? -19.844 -27.203 -12.219 1 98.69 359 ASN B C 1
ATOM 6112 O O . ASN B 1 359 ? -20.703 -27.219 -13.094 1 98.69 359 ASN B O 1
ATOM 6116 N N . LEU B 1 360 ? -19.156 -28.359 -11.969 1 98.75 360 LEU B N 1
ATOM 6117 C CA . LEU B 1 360 ? -19.469 -29.625 -12.609 1 98.75 360 LEU B CA 1
ATOM 6118 C C . LEU B 1 360 ? -20.906 -30.047 -12.281 1 98.75 360 LEU B C 1
ATOM 6120 O O . LEU B 1 360 ? -21.625 -30.531 -13.156 1 98.75 360 LEU B O 1
ATOM 6124 N N . ARG B 1 361 ? -21.312 -29.844 -11.023 1 98.62 361 ARG B N 1
ATOM 6125 C CA . ARG B 1 361 ? -22.672 -30.172 -10.617 1 98.62 361 ARG B CA 1
ATOM 6126 C C . ARG B 1 361 ? -23.703 -29.328 -11.359 1 98.62 361 ARG B C 1
ATOM 6128 O O . ARG B 1 361 ? -24.734 -29.844 -11.805 1 98.62 361 ARG B O 1
ATOM 6135 N N . VAL B 1 362 ? -23.406 -28.062 -11.469 1 98.38 362 VAL B N 1
ATOM 6136 C CA . VAL B 1 362 ? -24.281 -27.141 -12.188 1 98.38 362 VAL B CA 1
ATOM 6137 C C . VAL B 1 362 ? -24.438 -27.609 -13.633 1 98.38 362 VAL B C 1
ATOM 6139 O O . VAL B 1 362 ? -25.516 -27.469 -14.219 1 98.38 362 VAL B O 1
ATOM 6142 N N . MET B 1 363 ? -23.453 -28.281 -14.133 1 98.5 363 MET B N 1
ATOM 6143 C CA . MET B 1 363 ? -23.484 -28.734 -15.523 1 98.5 363 MET B CA 1
ATOM 6144 C C . MET B 1 363 ? -23.984 -30.172 -15.617 1 98.5 363 MET B C 1
ATOM 6146 O O . MET B 1 363 ? -23.844 -30.812 -16.656 1 98.5 363 MET B O 1
ATOM 6150 N N . GLY B 1 364 ? -24.406 -30.703 -14.523 1 98.31 364 GLY B N 1
ATOM 6151 C CA . GLY B 1 364 ? -25.125 -31.969 -14.562 1 98.31 364 GLY B CA 1
ATOM 6152 C C . GLY B 1 364 ? -24.266 -33.156 -14.227 1 98.31 364 GLY B C 1
ATOM 6153 O O . GLY B 1 364 ? -24.688 -34.312 -14.391 1 98.31 364 GLY B O 1
ATOM 6154 N N . ILE B 1 365 ? -23.094 -32.969 -13.742 1 98.69 365 ILE B N 1
ATOM 6155 C CA . ILE B 1 365 ? -22.156 -34.062 -13.484 1 98.69 365 ILE B CA 1
ATOM 6156 C C . ILE B 1 365 ? -22.219 -34.469 -12.008 1 98.69 365 ILE B C 1
ATOM 6158 O O . ILE B 1 365 ? -22.234 -33.594 -11.125 1 98.69 365 ILE B O 1
ATOM 6162 N N . ARG B 1 366 ? -22.203 -35.719 -11.727 1 98.38 366 ARG B N 1
ATOM 6163 C CA . ARG B 1 366 ? -22.172 -36.219 -10.359 1 98.38 366 ARG B CA 1
ATOM 6164 C C . ARG B 1 366 ? -20.766 -36.219 -9.797 1 98.38 366 ARG B C 1
ATOM 6166 O O . ARG B 1 366 ? -19.844 -36.75 -10.406 1 98.38 366 ARG B O 1
ATOM 6173 N N . CYS B 1 367 ? -20.609 -35.562 -8.68 1 98.06 367 CYS B N 1
ATOM 6174 C CA . CYS B 1 367 ? -19.297 -35.406 -8.047 1 98.06 367 CYS B CA 1
ATOM 6175 C C . CYS B 1 367 ? -19.406 -35.594 -6.535 1 98.06 367 CYS B C 1
ATOM 6177 O O . CYS B 1 367 ? -20.484 -35.438 -5.961 1 98.06 367 CYS B O 1
ATOM 6179 N N . GLU B 1 368 ? -18.344 -35.906 -5.902 1 98.31 368 GLU B N 1
ATOM 6180 C CA . GLU B 1 368 ? -18.188 -35.938 -4.449 1 98.31 368 GLU B CA 1
ATOM 6181 C C . GLU B 1 368 ? -16.984 -35.125 -3.998 1 98.31 368 GLU B C 1
ATOM 6183 O O . GLU B 1 368 ? -15.914 -35.219 -4.594 1 98.31 368 GLU B O 1
ATOM 6188 N N . GLU B 1 369 ? -17.172 -34.344 -2.938 1 98.06 369 GLU B N 1
ATOM 6189 C CA . GLU B 1 369 ? -16.125 -33.469 -2.41 1 98.06 369 GLU B CA 1
ATOM 6190 C C . GLU B 1 369 ? -15.461 -34.094 -1.182 1 98.06 369 GLU B C 1
ATOM 6192 O O . GLU B 1 369 ? -16.141 -34.688 -0.33 1 98.06 369 GLU B O 1
ATOM 6197 N N . PHE B 1 370 ? -14.117 -34.125 -1.173 1 97.38 370 PHE B N 1
ATOM 6198 C CA . PHE B 1 370 ? -13.312 -34.5 -0.019 1 97.38 370 PHE B CA 1
ATOM 6199 C C . PHE B 1 370 ? -12.555 -33.312 0.543 1 97.38 370 PHE B C 1
ATOM 6201 O O . PHE B 1 370 ? -12.586 -32.219 -0.035 1 97.38 370 PHE B O 1
ATOM 6208 N N . ASP B 1 371 ? -11.898 -33.5 1.692 1 96.38 371 ASP B N 1
ATOM 6209 C CA . ASP B 1 371 ? -11.07 -32.469 2.289 1 96.38 371 ASP B CA 1
ATOM 6210 C C . ASP B 1 371 ? -9.844 -32.156 1.426 1 96.38 371 ASP B C 1
ATOM 6212 O O . ASP B 1 371 ? -9.422 -31.016 1.313 1 96.38 371 ASP B O 1
ATOM 6216 N N . ASP B 1 372 ? -9.328 -33.219 0.82 1 97.44 372 ASP B N 1
ATOM 6217 C CA . ASP B 1 372 ? -8.078 -33.062 0.078 1 97.44 372 ASP B CA 1
ATOM 6218 C C . ASP B 1 372 ? -8.258 -33.469 -1.381 1 97.44 372 ASP B C 1
ATOM 6220 O O . ASP B 1 372 ? -7.309 -33.938 -2.018 1 97.44 372 ASP B O 1
ATOM 6224 N N . GLY B 1 373 ? -9.539 -33.469 -1.885 1 98.12 373 GLY B N 1
ATOM 6225 C CA . GLY B 1 373 ? -9.781 -33.844 -3.268 1 98.12 373 GLY B CA 1
ATOM 6226 C C . GLY B 1 373 ? -11.25 -34 -3.598 1 98.12 373 GLY B C 1
ATOM 6227 O O . GLY B 1 373 ? -12.094 -33.281 -3.076 1 98.12 373 GLY B O 1
ATOM 6228 N N . PHE B 1 374 ? -11.523 -34.875 -4.594 1 98.62 374 PHE B N 1
ATOM 6229 C CA . PHE B 1 374 ? -12.898 -35.094 -5.035 1 98.62 374 PHE B CA 1
ATOM 6230 C C . PHE B 1 374 ? -12.984 -36.281 -5.992 1 98.62 374 PHE B C 1
ATOM 6232 O O . PHE B 1 374 ? -11.961 -36.812 -6.426 1 98.62 374 PHE B O 1
ATOM 6239 N N . SER B 1 375 ? -14.133 -36.688 -6.207 1 98.69 375 SER B N 1
ATOM 6240 C CA . SER B 1 375 ? -14.414 -37.688 -7.238 1 98.69 375 SER B CA 1
ATOM 6241 C C . SER B 1 375 ? -15.43 -37.188 -8.25 1 98.69 375 SER B C 1
ATOM 6243 O O . SER B 1 375 ? -16.25 -36.312 -7.922 1 98.69 375 SER B O 1
ATOM 6245 N N . VAL B 1 376 ? -15.32 -37.625 -9.445 1 98.75 376 VAL B N 1
ATOM 6246 C CA . VAL B 1 376 ? -16.188 -37.219 -10.547 1 98.75 376 VAL B CA 1
ATOM 6247 C C . VAL B 1 376 ? -16.656 -38.469 -11.297 1 98.75 376 VAL B C 1
ATOM 6249 O O . VAL B 1 376 ? -15.852 -39.312 -11.727 1 98.75 376 VAL B O 1
ATOM 6252 N N . TYR B 1 377 ? -17.953 -38.594 -11.469 1 98.56 377 TYR B N 1
ATOM 6253 C CA . TYR B 1 377 ? -18.531 -39.625 -12.312 1 98.56 377 TYR B CA 1
ATOM 6254 C C . TYR B 1 377 ? -18.734 -39.125 -13.742 1 98.56 377 TYR B C 1
ATOM 6256 O O . TYR B 1 377 ? -19.422 -38.125 -13.961 1 98.56 377 TYR B O 1
ATOM 6264 N N . GLY B 1 378 ? -18.125 -39.875 -14.664 1 98.06 378 GLY B N 1
ATOM 6265 C CA . GLY B 1 378 ? -18.266 -39.5 -16.047 1 98.06 378 GLY B CA 1
ATOM 6266 C C . GLY B 1 378 ? -19.719 -39.406 -16.5 1 98.06 378 GLY B C 1
ATOM 6267 O O . GLY B 1 378 ? -20.547 -40.219 -16.062 1 98.06 378 GLY B O 1
ATOM 6268 N N . GLY B 1 379 ? -19.938 -38.375 -17.391 1 97.31 379 GLY B N 1
ATOM 6269 C CA . GLY B 1 379 ? -21.281 -38.156 -17.891 1 97.31 379 GLY B CA 1
ATOM 6270 C C . GLY B 1 379 ? -21.328 -37.188 -19.047 1 97.31 379 GLY B C 1
ATOM 6271 O O . GLY B 1 379 ? -20.375 -37.062 -19.812 1 97.31 379 GLY B O 1
ATOM 6272 N N . GLU B 1 380 ? -22.562 -36.656 -19.203 1 97.19 380 GLU B N 1
ATOM 6273 C CA . GLU B 1 380 ? -22.781 -35.688 -20.266 1 97.19 380 GLU B CA 1
ATOM 6274 C C . GLU B 1 380 ? -22.891 -34.25 -19.703 1 97.19 380 GLU B C 1
ATOM 6276 O O . GLU B 1 380 ? -23.719 -34 -18.828 1 97.19 380 GLU B O 1
ATOM 6281 N N . LEU B 1 381 ? -22 -33.406 -20.234 1 98.12 381 LEU B N 1
ATOM 6282 C CA . LEU B 1 381 ? -22.031 -32.031 -19.797 1 98.12 381 LEU B CA 1
ATOM 6283 C C . LEU B 1 381 ? -23.25 -31.312 -20.359 1 98.12 381 LEU B C 1
ATOM 6285 O O . LEU B 1 381 ? -23.578 -31.453 -21.531 1 98.12 381 LEU B O 1
ATOM 6289 N N . LYS B 1 382 ? -23.875 -30.547 -19.469 1 98.31 382 LYS B N 1
ATOM 6290 C CA . LYS B 1 382 ? -25.047 -29.781 -19.875 1 98.31 382 LYS B CA 1
ATOM 6291 C C . LYS B 1 382 ? -24.75 -28.281 -19.891 1 98.31 382 LYS B C 1
ATOM 6293 O O . LYS B 1 382 ? -23.922 -27.797 -19.125 1 98.31 382 LYS B O 1
ATOM 6298 N N . ARG B 1 383 ? -25.469 -27.625 -20.766 1 98.19 383 ARG B N 1
ATOM 6299 C CA . ARG B 1 383 ? -25.328 -26.172 -20.859 1 98.19 383 ARG B CA 1
ATOM 6300 C C . ARG B 1 383 ? -25.688 -25.516 -19.547 1 98.19 383 ARG B C 1
ATOM 6302 O O . ARG B 1 383 ? -26.656 -25.891 -18.891 1 98.19 383 ARG B O 1
ATOM 6309 N N . ALA B 1 384 ? -24.844 -24.531 -19.094 1 98.12 384 ALA B N 1
ATOM 6310 C CA . ALA B 1 384 ? -25.109 -23.844 -17.828 1 98.12 384 ALA B CA 1
ATOM 6311 C C . ALA B 1 384 ? -24.328 -22.531 -17.75 1 98.12 384 ALA B C 1
ATOM 6313 O O . ALA B 1 384 ? -23.422 -22.297 -18.562 1 98.12 384 ALA B O 1
ATOM 6314 N N . ARG B 1 385 ? -24.766 -21.625 -16.859 1 97.56 385 ARG B N 1
ATOM 6315 C CA . ARG B 1 385 ? -23.969 -20.469 -16.438 1 97.56 385 ARG B CA 1
ATOM 6316 C C . ARG B 1 385 ? -23.125 -20.812 -15.203 1 97.56 385 ARG B C 1
ATOM 6318 O O . ARG B 1 385 ? -23.672 -21.156 -14.156 1 97.56 385 ARG B O 1
ATOM 6325 N N . VAL B 1 386 ? -21.812 -20.75 -15.344 1 98.31 386 VAL B N 1
ATOM 6326 C CA . VAL B 1 386 ? -20.938 -21.141 -14.242 1 98.31 386 VAL B CA 1
ATOM 6327 C C . VAL B 1 386 ? -20.203 -19.922 -13.703 1 98.31 386 VAL B C 1
ATOM 6329 O O . VAL B 1 386 ? -20.156 -18.875 -14.359 1 98.31 386 VAL B O 1
ATOM 6332 N N . SER B 1 387 ? -19.672 -20.062 -12.5 1 97.44 387 SER B N 1
ATOM 6333 C CA . SER B 1 387 ? -18.906 -19.016 -11.844 1 97.44 387 SER B CA 1
ATOM 6334 C C . SER B 1 387 ? -17.406 -19.297 -11.891 1 97.44 387 SER B C 1
ATOM 6336 O O . SER B 1 387 ? -16.984 -20.438 -11.695 1 97.44 387 SER B O 1
ATOM 6338 N N . SER B 1 388 ? -16.672 -18.25 -12.172 1 96.5 388 SER B N 1
ATOM 6339 C CA . SER B 1 388 ? -15.219 -18.422 -12.141 1 96.5 388 SER B CA 1
ATOM 6340 C C . SER B 1 388 ? -14.695 -18.375 -10.711 1 96.5 388 SER B C 1
ATOM 6342 O O . SER B 1 388 ? -13.562 -18.797 -10.445 1 96.5 388 SER B O 1
ATOM 6344 N N . PHE B 1 389 ? -15.508 -17.844 -9.789 1 94.44 389 PHE B N 1
ATOM 6345 C CA . PHE B 1 389 ? -15.109 -17.625 -8.406 1 94.44 389 PHE B CA 1
ATOM 6346 C C . PHE B 1 389 ? -13.883 -16.734 -8.32 1 94.44 389 PHE B C 1
ATOM 6348 O O . PHE B 1 389 ? -13.062 -16.875 -7.41 1 94.44 389 PHE B O 1
ATOM 6355 N N . GLY B 1 390 ? -13.68 -15.938 -9.398 1 90.19 390 GLY B N 1
ATOM 6356 C CA . GLY B 1 390 ? -12.555 -15.023 -9.453 1 90.19 390 GLY B CA 1
ATOM 6357 C C . GLY B 1 390 ? -11.234 -15.711 -9.727 1 90.19 390 GLY B C 1
ATOM 6358 O O . GLY B 1 390 ? -10.164 -15.125 -9.531 1 90.19 390 GLY B O 1
ATOM 6359 N N . ASP B 1 391 ? -11.273 -16.891 -10.078 1 94.12 391 ASP B N 1
ATOM 6360 C CA . ASP B 1 391 ? -10.094 -17.703 -10.32 1 94.12 391 ASP B CA 1
ATOM 6361 C C . ASP B 1 391 ? -9.922 -18 -11.812 1 94.12 391 ASP B C 1
ATOM 6363 O O . ASP B 1 391 ? -10.75 -18.672 -12.422 1 94.12 391 ASP B O 1
ATOM 6367 N N . HIS B 1 392 ? -8.773 -17.594 -12.32 1 94.19 392 HIS B N 1
ATOM 6368 C CA . HIS B 1 392 ? -8.531 -17.688 -13.758 1 94.19 392 HIS B CA 1
ATOM 6369 C C . HIS B 1 392 ? -8.5 -19.141 -14.211 1 94.19 392 HIS B C 1
ATOM 6371 O O . HIS B 1 392 ? -8.945 -19.453 -15.32 1 94.19 392 HIS B O 1
ATOM 6377 N N . ARG B 1 393 ? -8.031 -20.047 -13.43 1 96.94 393 ARG B N 1
ATOM 6378 C CA . ARG B 1 393 ? -7.93 -21.438 -13.836 1 96.94 393 ARG B CA 1
ATOM 6379 C C . ARG B 1 393 ? -9.305 -22.109 -13.852 1 96.94 393 ARG B C 1
ATOM 6381 O O . ARG B 1 393 ? -9.562 -22.984 -14.68 1 96.94 393 ARG B O 1
ATOM 6388 N N . ILE B 1 394 ? -10.203 -21.688 -12.969 1 97.94 394 ILE B N 1
ATOM 6389 C CA . ILE B 1 394 ? -11.578 -22.156 -12.992 1 97.94 394 ILE B CA 1
ATOM 6390 C C . ILE B 1 394 ? -12.281 -21.641 -14.242 1 97.94 394 ILE B C 1
ATOM 6392 O O . ILE B 1 394 ? -12.93 -22.406 -14.969 1 97.94 394 ILE B O 1
ATOM 6396 N N . ALA B 1 395 ? -12.109 -20.359 -14.508 1 97.56 395 ALA B N 1
ATOM 6397 C CA . ALA B 1 395 ? -12.742 -19.734 -15.664 1 97.56 395 ALA B CA 1
ATOM 6398 C C . ALA B 1 395 ? -12.328 -20.438 -16.953 1 97.56 395 ALA B C 1
ATOM 6400 O O . ALA B 1 395 ? -13.18 -20.812 -17.766 1 97.56 395 ALA B O 1
ATOM 6401 N N . MET B 1 396 ? -11.062 -20.609 -17.141 1 98.06 396 MET B N 1
ATOM 6402 C CA . MET B 1 396 ? -10.555 -21.188 -18.391 1 98.06 396 MET B CA 1
ATOM 6403 C C . MET B 1 396 ? -10.938 -22.672 -18.5 1 98.06 396 MET B C 1
ATOM 6405 O O . MET B 1 396 ? -11.273 -23.141 -19.578 1 98.06 396 MET B O 1
ATOM 6409 N N . SER B 1 397 ? -10.883 -23.422 -17.422 1 98.56 397 SER B N 1
ATOM 6410 C CA . SER B 1 397 ? -11.273 -24.828 -17.438 1 98.56 397 SER B CA 1
ATOM 6411 C C . SER B 1 397 ? -12.711 -25 -17.922 1 98.56 397 SER B C 1
ATOM 6413 O O . SER B 1 397 ? -12.984 -25.828 -18.781 1 98.56 397 SER B O 1
ATOM 6415 N N . PHE B 1 398 ? -13.578 -24.188 -17.453 1 98.62 398 PHE B N 1
ATOM 6416 C CA . PHE B 1 398 ? -14.984 -24.391 -17.766 1 98.62 398 PHE B CA 1
ATOM 6417 C C . PHE B 1 398 ? -15.336 -23.734 -19.094 1 98.62 398 PHE B C 1
ATOM 6419 O O . PHE B 1 398 ? -16.328 -24.109 -19.734 1 98.62 398 PHE B O 1
ATOM 6426 N N . ALA B 1 399 ? -14.555 -22.75 -19.5 1 98.31 399 ALA B N 1
ATOM 6427 C CA . ALA B 1 399 ? -14.672 -22.297 -20.875 1 98.31 399 ALA B CA 1
ATOM 6428 C C . ALA B 1 399 ? -14.445 -23.469 -21.844 1 98.31 399 ALA B C 1
ATOM 6430 O O . ALA B 1 399 ? -15.148 -23.594 -22.844 1 98.31 399 ALA B O 1
ATOM 6431 N N . ILE B 1 400 ? -13.477 -24.297 -21.562 1 98.44 400 ILE B N 1
ATOM 6432 C CA . ILE B 1 400 ? -13.18 -25.469 -22.391 1 98.44 400 ILE B CA 1
ATOM 6433 C C . ILE B 1 400 ? -14.32 -26.484 -22.281 1 98.44 400 ILE B C 1
ATOM 6435 O O . ILE B 1 400 ? -14.719 -27.078 -23.281 1 98.44 400 ILE B O 1
ATOM 6439 N N . ALA B 1 401 ? -14.852 -26.719 -21.078 1 98.56 401 ALA B N 1
ATOM 6440 C CA . ALA B 1 401 ? -15.977 -27.625 -20.891 1 98.56 401 ALA B CA 1
ATOM 6441 C C . ALA B 1 401 ? -17.156 -27.234 -21.781 1 98.56 401 ALA B C 1
ATOM 6443 O O . ALA B 1 401 ? -17.812 -28.094 -22.344 1 98.56 401 ALA B O 1
ATOM 6444 N N . GLN B 1 402 ? -17.375 -26 -21.891 1 98.44 402 GLN B N 1
ATOM 6445 C CA . GLN B 1 402 ? -18.547 -25.469 -22.578 1 98.44 402 GLN B CA 1
ATOM 6446 C C . GLN B 1 402 ? -18.422 -25.594 -24.094 1 98.44 402 GLN B C 1
ATOM 6448 O O . GLN B 1 402 ? -19.375 -25.375 -24.828 1 98.44 402 GLN B O 1
ATOM 6453 N N . LEU B 1 403 ? -17.25 -25.922 -24.531 1 98.12 403 LEU B N 1
ATOM 6454 C CA . LEU B 1 403 ? -17.125 -26.25 -25.953 1 98.12 403 LEU B CA 1
ATOM 6455 C C . LEU B 1 403 ? -18.031 -27.422 -26.328 1 98.12 403 LEU B C 1
ATOM 6457 O O . LEU B 1 403 ? -18.453 -27.531 -27.484 1 98.12 403 LEU B O 1
ATOM 6461 N N . ALA B 1 404 ? -18.328 -28.281 -25.391 1 97.38 404 ALA B N 1
ATOM 6462 C CA . ALA B 1 404 ? -19.156 -29.469 -25.641 1 97.38 404 ALA B CA 1
ATOM 6463 C C . ALA B 1 404 ? -20.625 -29.094 -25.75 1 97.38 404 ALA B C 1
ATOM 6465 O O . ALA B 1 404 ? -21.391 -29.75 -26.469 1 97.38 404 ALA B O 1
ATOM 6466 N N . CYS B 1 405 ? -21.062 -28.078 -25.078 1 97.44 405 CYS B N 1
ATOM 6467 C CA . CYS B 1 405 ? -22.5 -27.906 -24.906 1 97.44 405 CYS B CA 1
ATOM 6468 C C . CYS B 1 405 ? -22.875 -26.422 -24.906 1 97.44 405 CYS B C 1
ATOM 6470 O O . CYS B 1 405 ? -24.062 -26.078 -24.844 1 97.44 405 CYS B O 1
ATOM 6472 N N . GLY B 1 406 ? -21.922 -25.562 -24.984 1 97.69 406 GLY B N 1
ATOM 6473 C CA . GLY B 1 406 ? -22.203 -24.141 -24.859 1 97.69 406 GLY B CA 1
ATOM 6474 C C . GLY B 1 406 ? -22.5 -23.719 -23.438 1 97.69 406 GLY B C 1
ATOM 6475 O O . GLY B 1 406 ? -22.719 -24.562 -22.562 1 97.69 406 GLY B O 1
ATOM 6476 N N . GLY B 1 407 ? -22.422 -22.375 -23.234 1 98 407 GLY B N 1
ATOM 6477 C CA . GLY B 1 407 ? -22.719 -21.859 -21.922 1 98 407 GLY B CA 1
ATOM 6478 C C . GLY B 1 407 ? -22.141 -20.484 -21.672 1 98 407 GLY B C 1
ATOM 6479 O O . GLY B 1 407 ? -21.859 -19.734 -22.609 1 98 407 GLY B O 1
ATOM 6480 N N . GLU B 1 408 ? -22.188 -20.141 -20.344 1 98.19 408 GLU B N 1
ATOM 6481 C CA . GLU B 1 408 ? -21.703 -18.828 -19.938 1 98.19 408 GLU B CA 1
ATOM 6482 C C . GLU B 1 408 ? -20.797 -18.922 -18.719 1 98.19 408 GLU B C 1
ATOM 6484 O O . GLU B 1 408 ? -20.984 -19.797 -17.859 1 98.19 408 GLU B O 1
ATOM 6489 N N . ILE B 1 409 ? -19.781 -18.031 -18.672 1 97.81 409 ILE B N 1
ATOM 6490 C CA . ILE B 1 409 ? -18.875 -17.938 -17.531 1 97.81 409 ILE B CA 1
ATOM 6491 C C . ILE B 1 409 ? -18.984 -16.547 -16.906 1 97.81 409 ILE B C 1
ATOM 6493 O O . ILE B 1 409 ? -18.797 -15.531 -17.594 1 97.81 409 ILE B O 1
ATOM 6497 N N . GLU B 1 410 ? -19.25 -16.5 -15.656 1 97 410 GLU B N 1
ATOM 6498 C CA . GLU B 1 410 ? -19.312 -15.242 -14.906 1 97 410 GLU B CA 1
ATOM 6499 C C . GLU B 1 410 ? -17.938 -14.836 -14.391 1 97 410 GLU B C 1
ATOM 6501 O O . GLU B 1 410 ? -17.141 -15.68 -13.977 1 97 410 GLU B O 1
ATOM 6506 N N . ASP B 1 411 ? -17.672 -13.539 -14.398 1 93.69 411 ASP B N 1
ATOM 6507 C CA . ASP B 1 411 ? -16.453 -12.945 -13.852 1 93.69 411 ASP B CA 1
ATOM 6508 C C . ASP B 1 411 ? -15.219 -13.477 -14.57 1 93.69 411 ASP B C 1
ATOM 6510 O O . ASP B 1 411 ? -14.297 -13.992 -13.938 1 93.69 411 ASP B O 1
ATOM 6514 N N . SER B 1 412 ? -15.273 -13.273 -15.875 1 94.44 412 SER B N 1
ATOM 6515 C CA . SER B 1 412 ? -14.234 -13.898 -16.703 1 94.44 412 SER B CA 1
ATOM 6516 C C . SER B 1 412 ? -13.031 -12.984 -16.859 1 94.44 412 SER B C 1
ATOM 6518 O O . SER B 1 412 ? -12.023 -13.375 -17.453 1 94.44 412 SER B O 1
ATOM 6520 N N . GLU B 1 413 ? -13.008 -11.797 -16.234 1 91.69 413 GLU B N 1
ATOM 6521 C CA . GLU B 1 413 ? -11.891 -10.859 -16.328 1 91.69 413 GLU B CA 1
ATOM 6522 C C . GLU B 1 413 ? -10.633 -11.445 -15.695 1 91.69 413 GLU B C 1
ATOM 6524 O O . GLU B 1 413 ? -9.516 -11.102 -16.094 1 91.69 413 GLU B O 1
ATOM 6529 N N . CYS B 1 414 ? -10.812 -12.367 -14.773 1 89.56 414 CYS B N 1
ATOM 6530 C CA . CYS B 1 414 ? -9.688 -12.977 -14.078 1 89.56 414 CYS B CA 1
ATOM 6531 C C . CYS B 1 414 ? -8.797 -13.75 -15.039 1 89.56 414 CYS B C 1
ATOM 6533 O O . CYS B 1 414 ? -7.633 -14.016 -14.742 1 89.56 414 CYS B O 1
ATOM 6535 N N . ILE B 1 415 ? -9.305 -14.109 -16.203 1 91.62 415 ILE B N 1
ATOM 6536 C CA . ILE B 1 415 ? -8.539 -14.844 -17.203 1 91.62 415 ILE B CA 1
ATOM 6537 C C . ILE B 1 415 ? -7.312 -14.031 -17.609 1 91.62 415 ILE B C 1
ATOM 6539 O O . ILE B 1 415 ? -6.238 -14.586 -17.844 1 91.62 415 ILE B O 1
ATOM 6543 N N . ASP B 1 416 ? -7.402 -12.742 -17.609 1 85.81 416 ASP B N 1
ATOM 6544 C CA . ASP B 1 416 ? -6.363 -11.844 -18.109 1 85.81 416 ASP B CA 1
ATOM 6545 C C . ASP B 1 416 ? -5.152 -11.844 -17.172 1 85.81 416 ASP B C 1
ATOM 6547 O O . ASP B 1 416 ? -4.062 -11.414 -17.562 1 85.81 416 ASP B O 1
ATOM 6551 N N . VAL B 1 417 ? -5.312 -12.359 -16.016 1 81.81 417 VAL B N 1
ATOM 6552 C CA . VAL B 1 417 ? -4.262 -12.391 -14.992 1 81.81 417 VAL B CA 1
ATOM 6553 C C . VAL B 1 417 ? -3.135 -13.312 -15.453 1 81.81 417 VAL B C 1
ATOM 6555 O O . VAL B 1 417 ? -1.958 -13.031 -15.211 1 81.81 417 VAL B O 1
ATOM 6558 N N . SER B 1 418 ? -3.498 -14.414 -16.172 1 84.06 418 SER B N 1
ATOM 6559 C CA . SER B 1 418 ? -2.49 -15.422 -16.469 1 84.06 418 SER B CA 1
ATOM 6560 C C . SER B 1 418 ? -2.41 -15.688 -17.969 1 84.06 418 SER B C 1
ATOM 6562 O O . SER B 1 418 ? -1.396 -16.188 -18.469 1 84.06 418 SER B O 1
ATOM 6564 N N . PHE B 1 419 ? -3.473 -15.469 -18.656 1 91.94 419 PHE B N 1
ATOM 6565 C CA . PHE B 1 419 ? -3.52 -15.797 -20.078 1 91.94 419 PHE B CA 1
ATOM 6566 C C . PHE B 1 419 ? -4.32 -14.758 -20.844 1 91.94 419 PHE B C 1
ATOM 6568 O O . PHE B 1 419 ? -5.391 -15.062 -21.375 1 91.94 419 PHE B O 1
ATOM 6575 N N . PRO B 1 420 ? -3.74 -13.562 -21.125 1 87.62 420 PRO B N 1
ATOM 6576 C CA . PRO B 1 420 ? -4.461 -12.438 -21.734 1 87.62 420 PRO B CA 1
ATOM 6577 C C . PRO B 1 420 ? -5.051 -12.789 -23.109 1 87.62 420 PRO B C 1
ATOM 6579 O O . PRO B 1 420 ? -6.133 -12.305 -23.453 1 87.62 420 PRO B O 1
ATOM 6582 N N . HIS B 1 421 ? -4.496 -13.68 -23.891 1 90.62 421 HIS B N 1
ATOM 6583 C CA . HIS B 1 421 ? -4.957 -13.977 -25.25 1 90.62 421 HIS B CA 1
ATOM 6584 C C . HIS B 1 421 ? -5.723 -15.297 -25.297 1 90.62 421 HIS B C 1
ATOM 6586 O O . HIS B 1 421 ? -5.938 -15.852 -26.359 1 90.62 421 HIS B O 1
ATOM 6592 N N . PHE B 1 422 ? -6.211 -15.719 -24.188 1 95.12 422 PHE B N 1
ATOM 6593 C CA . PHE B 1 422 ? -6.906 -17 -24.109 1 95.12 422 PHE B CA 1
ATOM 6594 C C . PHE B 1 422 ? -8.164 -16.984 -24.969 1 95.12 422 PHE B C 1
ATOM 6596 O O . PHE B 1 422 ? -8.375 -17.875 -25.797 1 95.12 422 PHE B O 1
ATOM 6603 N N . LEU B 1 423 ? -8.992 -15.977 -24.812 1 95.69 423 LEU B N 1
ATOM 6604 C CA . LEU B 1 423 ? -10.273 -15.922 -25.5 1 95.69 423 LEU B CA 1
ATOM 6605 C C . LEU B 1 423 ? -10.078 -15.734 -27 1 95.69 423 LEU B C 1
ATOM 6607 O O . LEU B 1 423 ? -10.875 -16.234 -27.812 1 95.69 423 LEU B O 1
ATOM 6611 N N . THR B 1 424 ? -9.023 -15.078 -27.328 1 94.94 424 THR B N 1
ATOM 6612 C CA . THR B 1 424 ? -8.68 -14.93 -28.734 1 94.94 424 THR B CA 1
ATOM 6613 C C . THR B 1 424 ? -8.367 -16.281 -29.359 1 94.94 424 THR B C 1
ATOM 6615 O O . THR B 1 424 ? -8.836 -16.594 -30.453 1 94.94 424 THR B O 1
ATOM 6618 N N . LEU B 1 425 ? -7.605 -17.078 -28.688 1 95.5 425 LEU B N 1
ATOM 6619 C CA . LEU B 1 425 ? -7.289 -18.422 -29.188 1 95.5 425 LEU B CA 1
ATOM 6620 C C . LEU B 1 425 ? -8.531 -19.297 -29.219 1 95.5 425 LEU B C 1
ATOM 6622 O O . LEU B 1 425 ? -8.734 -20.078 -30.141 1 95.5 425 LEU B O 1
ATOM 6626 N N . LEU B 1 426 ? -9.32 -19.188 -28.156 1 96.81 426 LEU B N 1
ATOM 6627 C CA . LEU B 1 426 ? -10.547 -19.969 -28.078 1 96.81 426 LEU B CA 1
ATOM 6628 C C . LEU B 1 426 ? -11.484 -19.641 -29.234 1 96.81 426 LEU B C 1
ATOM 6630 O O . LEU B 1 426 ? -12.195 -20.516 -29.734 1 96.81 426 LEU B O 1
ATOM 6634 N N . SER B 1 427 ? -11.461 -18.406 -29.688 1 96.38 427 SER B N 1
ATOM 6635 C CA . SER B 1 427 ? -12.32 -17.953 -30.781 1 96.38 427 SER B CA 1
ATOM 6636 C C . SER B 1 427 ? -11.93 -18.609 -32.094 1 96.38 427 SER B C 1
ATOM 6638 O O . SER B 1 427 ? -12.711 -18.594 -33.062 1 96.38 427 SER B O 1
ATOM 6640 N N . GLN B 1 428 ? -10.789 -19.141 -32.156 1 95.06 428 GLN B N 1
ATOM 6641 C CA . GLN B 1 428 ? -10.391 -19.891 -33.344 1 95.06 428 GLN B CA 1
ATOM 6642 C C . GLN B 1 428 ? -11.094 -21.25 -33.375 1 95.06 428 GLN B C 1
ATOM 6644 O O . GLN B 1 428 ? -11.102 -21.906 -34.438 1 95.06 428 GLN B O 1
ATOM 6649 N N . ILE B 1 429 ? -11.648 -21.656 -32.312 1 96.25 429 ILE B N 1
ATOM 6650 C CA . ILE B 1 429 ? -12.312 -22.953 -32.188 1 96.25 429 ILE B CA 1
ATOM 6651 C C . ILE B 1 429 ? -13.828 -22.766 -32.25 1 96.25 429 ILE B C 1
ATOM 6653 O O . ILE B 1 429 ? -14.523 -23.562 -32.875 1 96.25 429 ILE B O 1
ATOM 6657 N N . THR B 1 430 ? -14.289 -21.719 -31.609 1 97.38 430 THR B N 1
ATOM 6658 C CA . THR B 1 430 ? -15.727 -21.484 -31.547 1 97.38 430 THR B CA 1
ATOM 6659 C C . THR B 1 430 ? -16.031 -20 -31.406 1 97.38 430 THR B C 1
ATOM 6661 O O . THR B 1 430 ? -15.117 -19.172 -31.297 1 97.38 430 THR B O 1
ATOM 6664 N N . ALA B 1 431 ? -17.359 -19.672 -31.422 1 97.06 431 ALA B N 1
ATOM 6665 C CA . ALA B 1 431 ? -17.781 -18.297 -31.188 1 97.06 431 ALA B CA 1
ATOM 6666 C C . ALA B 1 431 ? -17.734 -17.953 -29.703 1 97.06 431 ALA B C 1
ATOM 6668 O O . ALA B 1 431 ? -18.219 -18.719 -28.859 1 97.06 431 ALA B O 1
ATOM 6669 N N . VAL B 1 432 ? -17.078 -16.828 -29.406 1 97.25 432 VAL B N 1
ATOM 6670 C CA . VAL B 1 432 ? -16.969 -16.312 -28.047 1 97.25 432 VAL B CA 1
ATOM 6671 C C . VAL B 1 432 ? -17.484 -14.883 -27.984 1 97.25 432 VAL B C 1
ATOM 6673 O O . VAL B 1 432 ? -17.109 -14.047 -28.812 1 97.25 432 VAL B O 1
ATOM 6676 N N . GLU B 1 433 ? -18.391 -14.547 -26.984 1 96.94 433 GLU B N 1
ATOM 6677 C CA . GLU B 1 433 ? -18.953 -13.211 -26.812 1 96.94 433 GLU B CA 1
ATOM 6678 C C . GLU B 1 433 ? -18.781 -12.727 -25.375 1 96.94 433 GLU B C 1
ATOM 6680 O O . GLU B 1 433 ? -19.047 -13.477 -24.422 1 96.94 433 GLU B O 1
ATOM 6685 N N . ASN B 1 434 ? -18.297 -11.531 -25.25 1 95 434 ASN B N 1
ATOM 6686 C CA . ASN B 1 434 ? -18.172 -10.906 -23.938 1 95 434 ASN B CA 1
ATOM 6687 C C . ASN B 1 434 ? -19.25 -9.844 -23.719 1 95 434 ASN B C 1
ATOM 6689 O O . ASN B 1 434 ? -19.578 -9.086 -24.625 1 95 434 ASN B O 1
ATOM 6693 N N . ALA B 1 435 ? -19.922 -9.812 -22.516 1 89.88 435 ALA B N 1
ATOM 6694 C CA . ALA B 1 435 ? -20.859 -8.773 -22.094 1 89.88 435 ALA B CA 1
ATOM 6695 C C . ALA B 1 435 ? -20.516 -8.266 -20.688 1 89.88 435 ALA B C 1
ATOM 6697 O O . ALA B 1 435 ? -19.953 -9 -19.875 1 89.88 435 ALA B O 1
ATOM 6698 N N . ASN B 1 436 ? -20.594 -6.961 -20.484 1 88.44 436 ASN B N 1
ATOM 6699 C CA . ASN B 1 436 ? -20.391 -6.41 -19.141 1 88.44 436 ASN B CA 1
ATOM 6700 C C . ASN B 1 436 ? -21.703 -6.238 -18.391 1 88.44 436 ASN B C 1
ATOM 6702 O O . ASN B 1 436 ? -22.656 -5.676 -18.922 1 88.44 436 ASN B O 1
ATOM 6706 N N . GLU B 1 437 ? -21.781 -6.801 -17.281 1 77.31 437 GLU B N 1
ATOM 6707 C CA . GLU B 1 437 ? -22.953 -6.633 -16.422 1 77.31 437 GLU B CA 1
ATOM 6708 C C . GLU B 1 437 ? -22.609 -5.875 -15.148 1 77.31 437 GLU B C 1
ATOM 6710 O O . GLU B 1 437 ? -21.516 -6.039 -14.602 1 77.31 437 GLU B O 1
ATOM 6715 N N . SER B 1 438 ? -23.328 -4.785 -14.75 1 68.12 438 SER B N 1
ATOM 6716 C CA . SER B 1 438 ? -23.156 -3.932 -13.586 1 68.12 438 SER B CA 1
ATOM 6717 C C . SER B 1 438 ? -23.484 -4.684 -12.297 1 68.12 438 SER B C 1
ATOM 6719 O O . SER B 1 438 ? -24.344 -5.562 -12.289 1 68.12 438 SER B O 1
#